Protein AF-A0AAU9KBV3-F1 (afdb_monomer)

Solvent-accessible surface area (backbone atoms only — not comparable to full-atom values): 70961 Å² total; per-residue (Å²): 137,86,83,90,86,90,84,92,89,87,84,87,82,86,81,90,85,90,85,89,85,94,86,91,86,86,87,87,88,89,86,87,90,86,88,88,88,89,84,90,83,80,91,86,85,89,79,92,77,89,80,86,87,75,90,77,84,90,80,83,82,83,77,76,85,76,92,72,87,79,80,95,71,93,77,84,72,73,65,72,62,58,61,50,55,54,49,54,51,43,53,49,56,48,51,54,37,56,50,49,38,58,76,70,64,57,56,66,64,54,50,51,53,49,46,64,36,36,69,75,34,63,65,72,58,25,42,53,52,50,53,48,48,39,54,23,51,76,71,74,63,27,46,65,57,49,20,51,48,29,42,51,54,32,53,53,48,56,50,50,53,55,55,50,51,57,50,47,74,70,43,53,76,71,57,34,64,62,47,50,58,57,47,45,54,52,56,50,50,45,34,56,29,47,50,47,21,51,55,28,42,48,58,33,43,50,60,44,48,51,39,37,50,75,58,70,49,59,77,94,66,68,74,85,74,77,58,56,49,100,86,39,49,40,62,48,52,45,40,58,73,52,59,63,49,57,79,38,81,59,40,71,39,35,46,61,54,97,56,72,48,58,60,55,58,48,29,47,64,70,93,65,72,79,88,72,64,86,87,56,81,89,48,62,58,47,97,90,46,90,36,42,54,42,83,71,58,69,80,52,52,60,55,47,53,54,52,51,51,53,30,51,57,48,44,53,49,51,51,50,51,50,51,52,50,52,51,50,58,50,49,64,67,75,66,65,66,85,80,78,81,79,76,86,86,88,80,94,85,65,64,72,68,54,52,55,56,49,51,53,51,49,48,49,42,60,69,56,48,47,56,51,50,52,50,50,49,53,45,52,52,50,52,47,53,50,47,52,53,50,49,51,53,49,48,52,50,50,52,51,52,48,50,52,49,49,56,47,50,56,59,45,63,76,48,46,66,63,52,50,55,51,52,52,52,54,50,50,53,53,48,53,51,47,52,54,51,51,50,56,47,50,56,50,52,52,53,50,50,52,52,54,51,48,54,50,49,61,59,59,73,73,74,82,87,84,84,91,79,77,82,87,79,72,74,80,78,78,62,92,86,74,94,73,87,88,72,102,78,60,62,69,69,49,52,63,57,49,51,56,53,48,49,60,51,46,56,51,50,52,50,54,48,51,56,47,52,52,51,51,51,53,52,49,53,54,48,50,53,47,51,53,51,49,51,50,52,51,51,51,55,48,51,56,49,49,49,53,51,47,50,54,49,49,50,55,49,47,53,48,50,50,52,50,49,48,49,51,47,52,51,52,51,50,52,51,52,48,50,56,47,52,58,56,51,78,74,43,94,84,47,70,84,66,45,56,63,53,52,51,51,51,54,52,49,52,54,50,49,50,54,47,53,52,50,52,52,47,51,52,50,52,50,52,50,51,53,51,49,54,58,59,67,33,66,70,55,44,50,51,52,52,52,52,50,52,48,51,53,49,48,50,51,51,50,55,45,50,52,50,54,50,50,50,58,56,65,71,70,64,97,72,90,74,84,83,78,85,79,85,91,83,88,80,95,78,81,83,85,78,81,82,78,82,80,74,81,72,66,76,82,66,76,75,64,75,79,84,72,53,68,57,59,74,83,67,62,82,62,74,74,79,68,41,78,37,57,37,81,52,42,55,93,50,40,47,59,54,39,53,60,54,60,72,56,39,41,64,84,57,58,67,36,45,62,54,45,65,56,45,54,56,54,46,44,54,19,28,54,36,25,30,26,40,28,24,46,96,86,20,39,46,30,41,42,31,34,21,37,53,45,80,43,95,89,48,42,30,35,34,36,68,40,77,54,38,49,51,71,93,53,38,64,66,51,48,53,53,51,52,54,48,46,67,72,74,45,91,51,56,34,44,34,36,60,35,36,46,88,53,78,85,61,95,66,77,76,56,67,71,61,54,50,56,44,41,76,71,59,35,44,81,45,81,47,70,40,83,88,81,57,33,56,31,43,36,34,41,33,64,70,86,78,68,78,84,76,70,95,73,70,75,86,59,35,33,37,39,42,36,37,25,37,36,28,39,39,71,64,91,48,76,71,34,83,58,87,66,70,60,39,56,39,36,21,52,63,51,36,49,49,48,21,56,46,72,74,47,52,86,50,96,68,79,71,80,80,77,86,71,88,48,67,59,54,44,52,52,49,52,52,53,48,51,58,48,73,45,92,78,75,65,89,64,56,46,75,52,73,42,66,46,39,61,65,53,46,52,53,40,45,77,72,74,46,92,78,81,81,70,50,95,33,46,32,27,27,13,36,37,68,47,72,36,41,58,42,29,32,36,78,44,78,47,74,58,92,97,44,40,33,34,25,43,37,35,67,43,82,39,40,36,37,70,48,100,70,36,43,34,39,39,38,54,34,53,45,86,56,38,32,40,36,38,39,46,28,69,65,58,51,54,39,49,73,68,69,58,59,98,82,66,65,41,38,46,58,56,48,49,52,58,58,70,55,65,84,62,82,63,45,74,93,47,64,39,32,45,59,22,30,50,48,74,52,72,53,68,47,45,58,51,19,26,45,74,45,77,37,81,93,52,95,60,50,38,14,31,62,42,35,41,39,41,40,37,40,40,34,44,80,72,83,86,68,76,20,49,52,40,68,86,83,59,73,93,35,49,57,72,65,58,32,34,43,33,33,29,49,48,67,82,88,44,94,80,65,76,75,47,64,50,34,37,34,58,46,48,69,92,31,49,41,66,46,78,80,65,87,85,113

Radius of gyration: 44.91 Å; Cα contacts (8 Å, |Δi|>4): 1217; chains: 1; bounding box: 132×114×128 Å

Organism: NCBI:txid1481888

Secondary structure (DSSP, 8-state):
---------------------------------------------------PPPP-------------PPP-------THHHHHHHHHHHHHHHHHHHHHHHHTT--HHHHHHHHHHHTTS-HHHHHHHHHHHHHHHHHT--HHHHHHHHHHHHHHHHHHHHHHHHHHHHS-HHHHHHHHHHHHHHHHHHHHHHHHHHHHHHHHHHHHHHHHHHTT--GGGPPP---EETTEEHHHHTTTTTTTGGGSGGGGTS---SS--TT--GGG-----GGG-SS-TT-SB-TT-SSB-----HHHHHHHHHHHHHHHHHHHHHHHHHHHHHHHHHHHHHS--GGGG-S-----SSHHHHHHHHHHHHHHIIIIIHHHHHHHHHHHHHHHHHHHHHHHHHHHHHHHHHHHHHHHHHHHHTTHHHHHHHHHHHHHHHHHHHHHHHHHHHHHHHHHHHHHHHHHHHHHTTS-SS-SSSSSSSSSTTSSS------TTSHHHHHHHHHHHHHHHHHHHHHHHHHHHHHHHHHHHHHHHHHHHHHHHHHHHHHHHHHHHHHHHHHHHHHHHHHHHHHHHHHHHHHHHHHHHHHHHTT-TTSHHHHHHHHHHHHHHHHHHHHHHHHHHHHHHHHHHHHHHHHHS-HHHHHHHHHHHHHHHHHHHHHHHHHHHHHHHHHTTS--SSSSS-S--------PPPPPP------GGGTT-SSS--BPPGGGTS--TT-EEEE--SBHHHHHHHHHHHTTSS-HHHHTTSPPHHHHHHHHHTSEEEEEEEEEETTEEEEEEEEEE-TT-TTS-EEEEEEEEESSGGGHHHHHHHHHHHHHHH---SEEEEEEE---TT--PPPPHHHHHHHHHTTPEEEEEEETTTTEEEEEEEEE--SS----SPPPPPSEEEEEEEEEEEESSPPPP-----SGGGTEE-HHHHHHHHHHHH---SS-PPPP---SHHHHHHHHHHHHHHHS----TTEEEEEES-HHHHHHHHHHTT-------SSEEEEEEEEEEE-BSSBEEEEEEETTEEEEEEEE-SS-EEEE-SS-EEEEEEBSSTTEEEEEEE-HHHHHHHHTT--TTS--HHHHHHHHHHT--SPPBS---EEEEPEEEEEEEE-GGGTT-EEE-TT-S-EEEEEEEEEEEEEEE-PPSP-TTB-BPPP-GGGB--S-EEEEEEE--TTSTTS--EEEEEEEE-GGGB-B----TT-

pLDDT: mean 71.14, std 23.35, range [27.02, 98.44]

Nearest PDB structures (foldseek):
  5vju-assembly1_A  TM=3.051E-01  e=2.017E-01  synthetic construct
  8d9o-assembly1_A  TM=2.935E-01  e=2.915E-01  synthetic construct
  8d9p-assembly1_A  TM=2.539E-01  e=2.362E-01  synthetic construct
  6z0c-assembly1_A  TM=2.478E-01  e=3.239E-01  Escherichia coli
  6z0c-assembly4_D  TM=3.070E-01  e=1.341E+00  Escherichia coli

Sequence (1211 aa):
MPEKIRKRIARSRTPNSLKIKKSPKKSPRPTTPGYESQRDGSRARRIYQVSPIKQQNSEILHIKRSKSRPSSGVLKFPKKHLETEENDLFNSIRNDLEAEWNFKNIPESLRSLYRECVFGLPTHKSITLMSRELNDLISNKATVQFAIKSVEEREKNIWHIKDLIYEFNKSSEEERMGALMNFSEILQNYRVLSLSAIESIIIWRDQLAYAQIVSNLNIRNVRRIPFIWNGENYIVRMKSDMDFLGKTELAKYFYFSDQSDPFLICPSDVKWDMSEKINELSSYFAKKTTKMLIPLPEILMNRVKLAEIIINEELIKENEVISHYVFRRWNTRSMANPEYFKIKMEDETNSKISEELTAELIQNFIGEILPQMITAESKMQQDALCFDEISINLLESICNEFSLKIAKKSYEKQIYPVISEQIFNDLLMKFDYKLAKISKNLIKEEIKDKKRNEAKRIKKMKTLDNDLAVKIANQIFWDCVKKSFNLAKLAENILLGELKKAEEKNDKINKEIAEIITKELISQFIEDQRIDKFAKEIKNEMISTENQIIDIISNDISERLIMEYLSNYCRNHLMNIFKVLLIKIHTNEFLENITSEMILSIAKNSLNEEARIFNENKMITEFIYEEIISNLANPHKLSLICVEILSVEKFYYMTSKMIFESFILEIISDEWLQEFADSEIENFAQLEAPKSPTYNTPSTDETVSQSYLSFANEEAFEYLANVEFKPVETPENLIQTAMNEYYKYLPSIIKENIPSAAALVEKSKAGINTSWYWIKKRKKIIGLLVFSIEPNSLFSKKVIILHISCIHFSSFNLILEHALNLIWNREDCDEIRLYFVNERPRQIKDMPKELKSLFFDFKFRWKTEIDEEIGTESYLGILRQSDRPKNSDERPQENAIINSVCSLSFEDDPIPYNSRKCREVLIFGNRICLIHALLSLFFRTQNPKKLSLIQIPLQNELSNLLGYMNTVEYEFKYLRNIVSKKPEDVLDYIKDQGYDSVLPENGLNSLSLLNLSFNWTSYNHFSHKVGSEYFDYFQFKNNLKIISTESAKIFIIPTSLPDIFTFIIKSENLAAQVKQGYWPDDLDLFTKVEDIFKEINALPSELAELWLPSFKKYCKWEIPWVEGYKITHQGMSEEKYVKRCHEQISVEISSAEFSDGILKSEIKEEFILFSDFVFGLVLTNLDSEEINPIPLFVTYVQEDDLIHSVNSQES

Foldseek 3Di:
DDDDDDDDDDDDDDDDDDDDDDDDDDDDDDDDDDDDDDDDDDDDDDDDDDDDDDDDDDDDDPPDPDDDDDDDDDDDDDPVVVVVVLVVLLVVLVVLLVVLCVVLVQDVLLVVLLCVLQVLADSVRSSVLSVVQSVCSVVVNHLSSQLVVLVVVLVVLLVVLVVLLVVLVVDDPVVVVVCVVVVLVSLQVNLVSLLSNLVSVVVNQVSSLVSNVNRVDDNVPSDRRFDADPRDRVLLVLQCSCCCCCVGPLVQAFQADPGRDSNRCRLADDPDPCVPPDPPPVDQDDPVDNHGHNHDDPVSVVSSVVSVVVNVVVVVVVVVVVVVVVVVVVVVVVPPDPPPPPDDDDDDDPVPVVVVVVVVVVCCCVPPVVVVVVVVVVVVVVVVVVVVVVVVVVVVVVVVVVVVVVVVVVVVVVVVVVVVVVVVVVVVVVVVVVVVVVVVVVVVVVVVVVVVVVVVVVVVVPPPDPDPDDPVPPPVVPPDDDDDDDDPPPVVVVVVVVVVVVVVVVVVVVVVVVVVVVVVVVVVVVVVVVVVVVVVVVVVVVVVVVVVVCVVVVVVVVVVVVVVVVVVVVVVVVVVVVVVVVVVVVVDPPCPVPVPVVVVVVVVVVVVVVVVVVVVVVVVVVVVVVVVVVCCPPVVVVVVVVVVVVVVVVVVVVVVVVVVVVVVVVVVPDPDPPPPPDDDDDDDPDDDDDDDDDDPPDDPVCPVPDDQAAADDPVQQPDPPPWDWAFDQAALVCQLVVVVVVLVLFDPLQSQWADRSVVLSVVQQQFEAWFKTQGDDPSHGFWIWIKGWFFQCQFWIEIETNDTGGSDPVRRLVSVVVNVVVCVVQDPTFKYKYKIWRPPLPDPDDRPPSVVVSVVVVVWDWDWDQPPVVRTTMIMTMDGDPDDDPDDPDGPDFQKKKKKKKKFFKDQDFFDAFPDDDLVLLFKDALLFVLVLVCVVFPQDPDLDQDPDDPAPVLNVSSVVNVVPSVDPDDPPQKDKDKDQDQVVVCVVCVVVPHHDDRHDRGIMMMMIGIDTWAFSGWHWDWDDDDHFTFIKTKRFAPWWWFDFPFWIKIWTHISPRQKIKMKIDGPVSVVCSVVSDDPVNHGPQVVVLVVLVRRPDDTDGGDMAIDTWFKDWDKDKDSRQFSSWDDHPPDPGIMTGHTMIMTIIIGRHDDPHDRNRYDYDDDPVRYPQAKMKIFMWGDPVVPPPDRTRTNIIGIDHNVGGDTDPPPVVD

Mean predicted aligned error: 21.19 Å

Structure (mmCIF, N/CA/C/O backbone):
data_AF-A0AAU9KBV3-F1
#
_entry.id   AF-A0AAU9KBV3-F1
#
loop_
_atom_site.group_PDB
_atom_site.id
_atom_site.type_symbol
_atom_site.label_atom_id
_atom_site.label_alt_id
_atom_site.label_comp_id
_atom_site.label_asym_id
_atom_site.label_entity_id
_atom_site.label_seq_id
_atom_site.pdbx_PDB_ins_code
_atom_site.Cartn_x
_atom_site.Cartn_y
_atom_site.Cartn_z
_atom_site.occupancy
_atom_site.B_iso_or_equiv
_atom_site.auth_seq_id
_atom_site.auth_comp_id
_atom_site.auth_asym_id
_atom_site.auth_atom_id
_atom_site.pdbx_PDB_model_num
ATOM 1 N N . MET A 1 1 ? 12.432 38.620 -59.674 1.00 28.11 1 MET A N 1
ATOM 2 C CA . MET A 1 1 ? 13.641 39.471 -59.550 1.00 28.11 1 MET A CA 1
ATOM 3 C C . MET A 1 1 ? 14.514 38.917 -58.418 1.00 28.11 1 MET A C 1
ATOM 5 O O . MET A 1 1 ? 13.951 38.223 -57.581 1.00 28.11 1 MET A O 1
ATOM 9 N N . PRO A 1 2 ? 15.856 39.028 -58.495 1.00 49.28 2 PRO A N 1
ATOM 10 C CA . PRO A 1 2 ? 16.650 37.833 -58.853 1.00 49.28 2 PRO A CA 1
ATOM 11 C C . PRO A 1 2 ? 17.893 37.602 -57.931 1.00 49.28 2 PRO A C 1
ATOM 13 O O . PRO A 1 2 ? 18.395 38.542 -57.336 1.00 49.28 2 PRO A O 1
ATOM 16 N N . GLU A 1 3 ? 18.298 36.362 -57.609 1.00 36.19 3 GLU A N 1
ATOM 17 C CA . GLU A 1 3 ? 19.290 35.479 -58.289 1.00 36.19 3 GLU A CA 1
ATOM 18 C C . GLU A 1 3 ? 20.775 35.526 -57.826 1.00 36.19 3 GLU A C 1
ATOM 20 O O . GLU A 1 3 ? 21.407 36.574 -57.873 1.00 36.19 3 GLU A O 1
ATOM 25 N N . LYS A 1 4 ? 21.367 34.314 -57.682 1.00 37.94 4 LYS A N 1
ATOM 26 C CA . LYS A 1 4 ? 22.808 33.947 -57.867 1.00 37.94 4 LYS A CA 1
ATOM 27 C C . LYS A 1 4 ? 23.802 34.577 -56.832 1.00 37.94 4 LYS A C 1
ATOM 29 O O . LYS A 1 4 ? 23.424 35.457 -56.086 1.00 37.94 4 LYS A O 1
ATOM 34 N N . ILE A 1 5 ? 25.068 34.159 -56.619 1.00 38.91 5 ILE A N 1
ATOM 35 C CA . ILE A 1 5 ? 26.090 33.441 -57.417 1.00 38.91 5 ILE A CA 1
ATOM 36 C C . ILE A 1 5 ? 26.955 32.465 -56.560 1.00 38.91 5 ILE A C 1
ATOM 38 O O . ILE A 1 5 ? 27.369 32.757 -55.448 1.00 38.91 5 ILE A O 1
ATOM 42 N N . ARG A 1 6 ? 27.304 31.337 -57.199 1.00 36.94 6 ARG A N 1
ATOM 43 C CA . ARG A 1 6 ? 28.313 30.279 -56.927 1.00 36.94 6 ARG A CA 1
ATOM 44 C C . ARG A 1 6 ? 29.780 30.712 -56.646 1.00 36.94 6 ARG A C 1
ATOM 46 O O . ARG A 1 6 ? 30.293 31.548 -57.384 1.00 36.94 6 ARG A O 1
ATOM 53 N N . LYS A 1 7 ? 30.530 29.909 -55.858 1.00 33.19 7 LYS A N 1
ATOM 54 C CA . LYS A 1 7 ? 31.785 29.145 -56.210 1.00 33.19 7 LYS A CA 1
ATOM 55 C C . LYS A 1 7 ? 32.448 28.593 -54.919 1.00 33.19 7 LYS A C 1
ATOM 57 O O . LYS A 1 7 ? 32.493 29.310 -53.938 1.00 33.19 7 LYS A O 1
ATOM 62 N N . ARG A 1 8 ? 32.835 27.313 -54.768 1.00 31.98 8 ARG A N 1
ATOM 63 C CA . ARG A 1 8 ? 33.855 26.471 -55.454 1.00 31.98 8 ARG A CA 1
ATOM 64 C C . ARG A 1 8 ? 35.317 26.842 -55.112 1.00 31.98 8 ARG A C 1
ATOM 66 O O . ARG A 1 8 ? 35.820 27.794 -55.689 1.00 31.98 8 ARG A O 1
ATOM 73 N N . ILE A 1 9 ? 36.007 26.000 -54.328 1.00 27.19 9 ILE A N 1
ATOM 74 C CA . ILE A 1 9 ? 37.452 25.672 -54.420 1.00 27.19 9 ILE A CA 1
ATOM 75 C C . ILE A 1 9 ? 37.649 24.232 -53.911 1.00 27.19 9 ILE A C 1
ATOM 77 O O . ILE A 1 9 ? 36.941 23.782 -53.017 1.00 27.19 9 ILE A O 1
ATOM 81 N N . ALA A 1 10 ? 38.604 23.511 -54.498 1.00 31.58 10 ALA A N 1
ATOM 82 C CA . ALA A 1 10 ? 39.089 22.215 -54.027 1.00 31.58 10 ALA A CA 1
ATOM 83 C C . ALA A 1 10 ? 40.596 22.093 -54.318 1.00 31.58 10 ALA A C 1
ATOM 85 O O . ALA A 1 10 ? 41.056 22.698 -55.289 1.00 31.58 10 ALA A O 1
ATOM 86 N N . ARG A 1 11 ? 41.282 21.213 -53.560 1.00 29.94 11 ARG A N 1
ATOM 87 C CA . ARG A 1 11 ? 42.584 20.528 -53.805 1.00 29.94 11 ARG A CA 1
ATOM 88 C C . ARG A 1 11 ? 43.771 20.867 -52.882 1.00 29.94 11 ARG A C 1
ATOM 90 O O . ARG A 1 11 ? 44.236 21.997 -52.843 1.00 29.94 11 ARG A O 1
ATOM 97 N N . SER A 1 12 ? 44.402 19.773 -52.422 1.00 27.31 12 SER A N 1
ATOM 98 C CA . SER A 1 12 ? 45.839 19.581 -52.096 1.00 27.31 12 SER A CA 1
ATOM 99 C C . SER A 1 12 ? 46.391 20.317 -50.859 1.00 27.31 12 SER A C 1
ATOM 101 O O . SER A 1 12 ? 46.149 21.499 -50.690 1.00 27.31 12 SER A O 1
ATOM 103 N N . ARG A 1 13 ? 47.190 19.694 -49.978 1.00 27.36 13 ARG A N 1
ATOM 104 C CA . ARG A 1 13 ? 48.426 18.930 -50.260 1.00 27.36 13 ARG A CA 1
ATOM 105 C C . ARG A 1 13 ? 48.808 17.943 -49.137 1.00 27.36 13 ARG A C 1
ATOM 107 O O . ARG A 1 13 ? 48.748 18.294 -47.968 1.00 27.36 13 ARG A O 1
ATOM 114 N N . THR A 1 14 ? 49.359 16.789 -49.518 1.00 35.53 14 THR A N 1
ATOM 115 C CA . THR A 1 14 ? 50.392 16.046 -48.757 1.00 35.53 14 THR A CA 1
ATOM 116 C C . THR A 1 14 ? 51.788 16.598 -49.093 1.00 35.53 14 THR A C 1
ATOM 118 O O . THR A 1 14 ? 51.972 17.086 -50.213 1.00 35.53 14 THR A O 1
ATOM 121 N N . PRO A 1 15 ? 52.779 16.514 -48.186 1.00 43.22 15 PRO A N 1
ATOM 122 C CA . PRO A 1 15 ? 53.865 15.514 -48.320 1.00 43.22 15 PRO A CA 1
ATOM 123 C C . PRO A 1 15 ? 54.156 14.777 -46.985 1.00 43.22 15 PRO A C 1
ATOM 125 O O . PRO A 1 15 ? 53.905 15.318 -45.919 1.00 43.22 15 PRO A O 1
ATOM 128 N N . ASN A 1 16 ? 54.511 13.484 -46.971 1.00 29.61 16 ASN A N 1
ATOM 129 C CA . ASN A 1 16 ? 55.873 12.911 -47.101 1.00 29.61 16 ASN A CA 1
ATOM 130 C C . ASN A 1 16 ? 56.941 13.510 -46.154 1.00 29.61 16 ASN A C 1
ATOM 132 O O . ASN A 1 16 ? 57.024 14.722 -46.035 1.00 29.61 16 ASN A O 1
ATOM 136 N N . SER A 1 17 ? 57.917 12.780 -45.594 1.00 30.98 17 SER A N 1
ATOM 137 C CA . SER A 1 17 ? 58.151 11.338 -45.330 1.00 30.98 17 SER A CA 1
ATOM 138 C C . SER A 1 17 ? 59.602 11.198 -44.835 1.00 30.98 17 SER A C 1
ATOM 140 O O . SER A 1 17 ? 60.466 11.829 -45.442 1.00 30.98 17 SER A O 1
ATOM 142 N N . LEU A 1 18 ? 59.937 10.300 -43.899 1.00 27.02 18 LEU A N 1
ATOM 143 C CA . LEU A 1 18 ? 61.318 9.792 -43.774 1.00 27.02 18 LEU A CA 1
ATOM 144 C C . LEU A 1 18 ? 61.342 8.337 -43.262 1.00 27.02 18 LEU A C 1
ATOM 146 O O . LEU A 1 18 ? 60.613 7.973 -42.347 1.00 27.02 18 LEU A O 1
ATOM 150 N N . LYS A 1 19 ? 62.125 7.487 -43.940 1.00 33.88 19 LYS A N 1
ATOM 151 C CA . LYS A 1 19 ? 62.151 6.011 -43.822 1.00 33.88 19 LYS A CA 1
ATOM 152 C C . LYS A 1 19 ? 63.397 5.489 -43.063 1.00 33.88 19 LYS A C 1
ATOM 154 O O . LYS A 1 19 ? 64.336 6.251 -42.857 1.00 33.88 19 LYS A O 1
ATOM 159 N N . ILE A 1 20 ? 63.457 4.137 -42.946 1.00 33.00 20 ILE A N 1
ATOM 160 C CA . ILE A 1 20 ? 64.634 3.225 -42.772 1.00 33.00 20 ILE A CA 1
ATOM 161 C C . ILE A 1 20 ? 64.933 2.831 -41.288 1.00 33.00 20 ILE A C 1
ATOM 163 O O . ILE A 1 20 ? 64.816 3.691 -40.433 1.00 33.00 20 ILE A O 1
ATOM 167 N N . LYS A 1 21 ? 65.278 1.580 -40.867 1.00 29.56 21 LYS A N 1
ATOM 168 C CA . LYS A 1 21 ? 65.940 0.387 -41.500 1.00 29.56 21 LYS A CA 1
ATOM 169 C C . LYS A 1 21 ? 65.466 -0.994 -40.923 1.00 29.56 21 LYS A C 1
ATOM 171 O O . LYS A 1 21 ? 65.571 -1.200 -39.727 1.00 29.56 21 LYS A O 1
ATOM 176 N N . LYS A 1 22 ? 65.184 -1.976 -41.806 1.00 30.23 22 LYS A N 1
ATOM 177 C CA . LYS A 1 22 ? 65.437 -3.456 -41.704 1.00 30.23 22 LYS A CA 1
ATOM 178 C C . LYS A 1 22 ? 64.668 -4.405 -40.730 1.00 30.23 22 LYS A C 1
ATOM 180 O O . LYS A 1 22 ? 64.190 -4.044 -39.671 1.00 30.23 22 LYS A O 1
ATOM 185 N N . SER A 1 23 ? 64.598 -5.665 -41.187 1.00 32.38 23 SER A N 1
ATOM 186 C CA . SER A 1 23 ? 63.828 -6.871 -40.779 1.00 32.38 23 SER A CA 1
ATOM 187 C C . SER A 1 23 ? 64.790 -8.097 -40.643 1.00 32.38 23 SER A C 1
ATOM 189 O O . SER A 1 23 ? 65.995 -7.832 -40.614 1.00 32.38 23 SER A O 1
ATOM 191 N N . PRO A 1 24 ? 64.424 -9.415 -40.722 1.00 54.03 24 PRO A N 1
ATOM 192 C CA . PRO A 1 24 ? 63.200 -10.211 -40.418 1.00 54.03 24 PRO A CA 1
ATOM 193 C C . PRO A 1 24 ? 63.472 -11.553 -39.636 1.00 54.03 24 PRO A C 1
ATOM 195 O O . PRO A 1 24 ? 64.626 -11.924 -39.433 1.00 54.03 24 PRO A O 1
ATOM 198 N N . LYS A 1 25 ? 62.427 -12.362 -39.332 1.00 32.44 25 LYS A N 1
ATOM 199 C CA . LYS A 1 25 ? 62.370 -13.869 -39.367 1.00 32.44 25 LYS A CA 1
ATOM 200 C C . LYS A 1 25 ? 60.938 -14.342 -39.001 1.00 32.44 25 LYS A C 1
ATOM 202 O O . LYS A 1 25 ? 60.453 -13.977 -37.944 1.00 32.44 25 LYS A O 1
ATOM 207 N N . LYS A 1 26 ? 60.131 -14.892 -39.924 1.00 31.77 26 LYS A N 1
ATOM 208 C CA . LYS A 1 26 ? 60.040 -16.280 -40.466 1.00 31.77 26 LYS A CA 1
ATOM 209 C C . LYS A 1 26 ? 59.157 -17.255 -39.646 1.00 31.77 26 LYS A C 1
ATOM 211 O O . LYS A 1 26 ? 59.560 -17.705 -38.584 1.00 31.77 26 LYS A O 1
ATOM 216 N N . SER A 1 27 ? 58.016 -17.641 -40.231 1.00 36.81 27 SER A N 1
ATOM 217 C CA . SER A 1 27 ? 57.251 -18.887 -39.988 1.00 36.81 27 SER A CA 1
ATOM 218 C C . SER A 1 27 ? 57.762 -20.021 -40.925 1.00 36.81 27 SER A C 1
ATOM 220 O O . SER A 1 27 ? 58.651 -19.714 -41.735 1.00 36.81 27 SER A O 1
ATOM 222 N N . PRO A 1 28 ? 57.324 -21.310 -40.829 1.00 45.06 28 PRO A N 1
ATOM 223 C CA . PRO A 1 28 ? 55.983 -21.764 -41.277 1.00 45.06 28 PRO A CA 1
ATOM 224 C C . PRO A 1 28 ? 55.345 -22.970 -40.507 1.00 45.06 28 PRO A C 1
ATOM 226 O O . PRO A 1 28 ? 55.910 -23.493 -39.552 1.00 45.06 28 PRO A O 1
ATOM 229 N N . ARG A 1 29 ? 54.142 -23.398 -40.947 1.00 32.41 29 ARG A N 1
ATOM 230 C CA . ARG A 1 29 ? 53.401 -24.650 -40.598 1.00 32.41 29 ARG A CA 1
ATOM 231 C C . ARG A 1 29 ? 53.859 -25.855 -41.499 1.00 32.41 29 ARG A C 1
ATOM 233 O O . ARG A 1 29 ? 54.814 -25.659 -42.245 1.00 32.41 29 ARG A O 1
ATOM 240 N N . PRO A 1 30 ? 53.099 -26.974 -41.654 1.00 59.06 30 PRO A N 1
ATOM 241 C CA . PRO A 1 30 ? 52.839 -28.118 -40.741 1.00 59.06 30 PRO A CA 1
ATOM 242 C C . PRO A 1 30 ? 53.123 -29.506 -41.405 1.00 59.06 30 PRO A C 1
ATOM 244 O O . PRO A 1 30 ? 53.360 -29.536 -42.604 1.00 59.06 30 PRO A O 1
ATOM 247 N N . THR A 1 31 ? 52.961 -30.649 -40.700 1.00 29.23 31 THR A N 1
ATOM 248 C CA . THR A 1 31 ? 52.584 -31.969 -41.309 1.00 29.23 31 THR A CA 1
ATOM 249 C C . THR A 1 31 ? 52.241 -33.070 -40.279 1.00 29.23 31 THR A C 1
ATOM 251 O O . THR A 1 31 ? 52.966 -33.244 -39.305 1.00 29.23 31 THR A O 1
ATOM 254 N N . THR A 1 32 ? 51.188 -33.856 -40.545 1.00 34.88 32 THR A N 1
ATOM 255 C CA . THR A 1 32 ? 50.928 -35.252 -40.077 1.00 34.88 32 THR A CA 1
ATOM 256 C C . THR A 1 32 ? 51.694 -36.258 -40.977 1.00 34.88 32 THR A C 1
ATOM 258 O O . THR A 1 32 ? 52.084 -35.808 -42.059 1.00 34.88 32 THR A O 1
ATOM 261 N N . PRO A 1 33 ? 51.932 -37.566 -40.643 1.00 44.78 33 PRO A N 1
ATOM 262 C CA . PRO A 1 33 ? 50.904 -38.585 -40.275 1.00 44.78 33 PRO A CA 1
ATOM 263 C C . PRO A 1 33 ? 51.354 -39.783 -39.363 1.00 44.78 33 PRO A C 1
ATOM 265 O O . PRO A 1 33 ? 52.517 -39.874 -38.992 1.00 44.78 33 PRO A O 1
ATOM 268 N N . GLY A 1 34 ? 50.463 -40.768 -39.097 1.00 29.50 34 GLY A N 1
ATOM 269 C CA . GLY A 1 34 ? 50.859 -42.206 -39.051 1.00 29.50 34 GLY A CA 1
ATOM 270 C C . GLY A 1 34 ? 50.562 -43.103 -37.815 1.00 29.50 34 GLY A C 1
ATOM 271 O O . GLY A 1 34 ? 51.353 -43.136 -36.888 1.00 29.50 34 GLY A O 1
ATOM 272 N N . TYR A 1 35 ? 49.489 -43.909 -37.904 1.00 31.27 35 TYR A N 1
ATOM 273 C CA . TYR A 1 35 ? 49.330 -45.352 -37.553 1.00 31.27 35 TYR A CA 1
ATOM 274 C C . TYR A 1 35 ? 49.760 -46.025 -36.203 1.00 31.27 35 TYR A C 1
ATOM 276 O O . TYR A 1 35 ? 50.927 -46.123 -35.854 1.00 31.27 35 TYR A O 1
ATOM 284 N N . GLU A 1 36 ? 48.750 -46.656 -35.573 1.00 29.92 36 GLU A N 1
ATOM 285 C CA . GLU A 1 36 ? 48.650 -48.034 -35.006 1.00 29.92 36 GLU A CA 1
ATOM 286 C C . GLU A 1 36 ? 49.630 -48.674 -33.971 1.00 29.92 36 GLU A C 1
ATOM 288 O O . GLU A 1 36 ? 50.605 -49.335 -34.310 1.00 29.92 36 GLU A O 1
ATOM 293 N N . SER A 1 37 ? 49.094 -48.815 -32.743 1.00 31.08 37 SER A N 1
ATOM 294 C CA . SER A 1 37 ? 48.774 -50.107 -32.071 1.00 31.08 37 SER A CA 1
ATOM 295 C C . SER A 1 37 ? 49.704 -50.789 -31.027 1.00 31.08 37 SER A C 1
ATOM 297 O O . SER A 1 37 ? 50.911 -50.911 -31.174 1.00 31.08 37 SER A O 1
ATOM 299 N N . GLN A 1 38 ? 49.008 -51.364 -30.026 1.00 30.88 38 GLN A N 1
ATOM 300 C CA . GLN A 1 38 ? 49.305 -52.521 -29.150 1.00 30.88 38 GLN A CA 1
ATOM 301 C C . GLN A 1 38 ? 50.255 -52.461 -27.916 1.00 30.88 38 GLN A C 1
ATOM 303 O O . GLN A 1 38 ? 51.470 -52.373 -28.025 1.00 30.88 38 GLN A O 1
ATOM 308 N N . ARG A 1 39 ? 49.610 -52.801 -26.775 1.00 29.95 39 ARG A N 1
ATOM 309 C CA . ARG A 1 39 ? 50.023 -53.622 -25.602 1.00 29.95 39 ARG A CA 1
ATOM 310 C C . ARG A 1 39 ? 50.756 -53.023 -24.383 1.00 29.95 39 ARG A C 1
ATOM 312 O O . ARG A 1 39 ? 51.867 -52.527 -24.469 1.00 29.95 39 ARG A O 1
ATOM 319 N N . ASP A 1 40 ? 50.093 -53.270 -23.241 1.00 30.31 40 ASP A N 1
ATOM 320 C CA . ASP A 1 40 ? 50.568 -53.714 -21.914 1.00 30.31 40 ASP A CA 1
ATOM 321 C C . ASP A 1 40 ? 51.646 -52.930 -21.140 1.00 30.31 40 ASP A C 1
ATOM 323 O O . ASP A 1 40 ? 52.762 -52.736 -21.606 1.00 30.31 40 ASP A O 1
ATOM 327 N N . GLY A 1 41 ? 51.364 -52.601 -19.862 1.00 28.36 41 GLY A N 1
ATOM 328 C CA . GLY A 1 41 ? 52.422 -52.125 -18.949 1.00 28.36 41 GLY A CA 1
ATOM 329 C C . GLY A 1 41 ? 52.054 -51.338 -17.678 1.00 28.36 41 GLY A C 1
ATOM 330 O O . GLY A 1 41 ? 52.656 -50.305 -17.431 1.00 28.36 41 GLY A O 1
ATOM 331 N N . SER A 1 42 ? 51.121 -51.818 -16.848 1.00 30.89 42 SER A N 1
ATOM 332 C CA . SER A 1 42 ? 51.109 -51.671 -15.368 1.00 30.89 42 SER A CA 1
ATOM 333 C C . SER A 1 42 ? 51.596 -50.377 -14.650 1.00 30.89 42 SER A C 1
ATOM 335 O O . SER A 1 42 ? 52.792 -50.172 -14.500 1.00 30.89 42 SER A O 1
ATOM 337 N N . ARG A 1 43 ? 50.663 -49.703 -13.936 1.00 33.53 43 ARG A N 1
ATOM 338 C CA . ARG A 1 43 ? 50.834 -48.965 -12.639 1.00 33.53 43 ARG A CA 1
ATOM 339 C C . ARG A 1 43 ? 51.931 -47.861 -12.571 1.00 33.53 43 ARG A C 1
ATOM 341 O O . ARG A 1 43 ? 53.114 -48.151 -12.578 1.00 33.53 43 ARG A O 1
ATOM 348 N N . ALA A 1 44 ? 51.646 -46.592 -12.247 1.00 32.28 44 ALA A N 1
ATOM 349 C CA . ALA A 1 44 ? 50.871 -46.131 -11.085 1.00 32.28 44 ALA A CA 1
ATOM 350 C C . ALA A 1 44 ? 50.716 -44.585 -11.024 1.00 32.28 44 ALA A C 1
ATOM 352 O O . ALA A 1 44 ? 51.476 -43.858 -11.652 1.00 32.28 44 ALA A O 1
ATOM 353 N N . ARG A 1 45 ? 49.872 -44.139 -10.073 1.00 30.81 45 ARG A N 1
ATOM 354 C CA . ARG A 1 45 ? 49.685 -42.784 -9.487 1.00 30.81 45 ARG A CA 1
ATOM 355 C C . ARG A 1 45 ? 48.492 -41.954 -9.994 1.00 30.81 45 ARG A C 1
ATOM 357 O O . ARG A 1 45 ? 48.155 -41.909 -11.165 1.00 30.81 45 ARG A O 1
ATOM 364 N N . ARG A 1 46 ? 47.848 -41.354 -8.988 1.00 33.91 46 ARG A N 1
ATOM 365 C CA . ARG A 1 46 ? 46.540 -40.687 -8.940 1.00 33.91 46 ARG A CA 1
ATOM 366 C C . ARG A 1 46 ? 46.498 -39.390 -9.753 1.00 33.91 46 ARG A C 1
ATOM 368 O O . ARG A 1 46 ? 47.411 -38.584 -9.613 1.00 33.91 46 ARG A O 1
ATOM 375 N N . ILE A 1 47 ? 45.366 -39.126 -10.408 1.00 29.17 47 ILE A N 1
ATOM 376 C CA . ILE A 1 47 ? 44.844 -37.775 -10.671 1.00 29.17 47 ILE A CA 1
ATOM 377 C C . ILE A 1 47 ? 43.332 -37.798 -10.388 1.00 29.17 47 ILE A C 1
ATOM 379 O O . ILE A 1 47 ? 42.653 -38.753 -10.760 1.00 29.17 47 ILE A O 1
ATOM 383 N N . TYR A 1 48 ? 42.820 -36.766 -9.711 1.00 30.25 48 TYR A N 1
ATOM 384 C CA . TYR A 1 48 ? 41.384 -36.481 -9.624 1.00 30.25 48 TYR A CA 1
ATOM 385 C C . TYR A 1 48 ? 40.905 -35.916 -10.967 1.00 30.25 48 TYR A C 1
ATOM 387 O O . TYR A 1 48 ? 41.444 -34.908 -11.419 1.00 30.25 48 TYR A O 1
ATOM 395 N N . GLN A 1 49 ? 39.856 -36.487 -11.559 1.00 28.94 49 GLN A N 1
ATOM 396 C CA . GLN A 1 49 ? 39.057 -35.781 -12.560 1.00 28.94 49 GLN A CA 1
ATOM 397 C C . GLN A 1 49 ? 37.569 -35.920 -12.256 1.00 28.94 49 GLN A C 1
ATOM 399 O O . GLN A 1 49 ? 37.045 -37.016 -12.069 1.00 28.94 49 GLN A O 1
ATOM 404 N N . VAL A 1 50 ? 36.914 -34.763 -12.215 1.00 34.84 50 VAL A N 1
ATOM 405 C CA . VAL A 1 50 ? 35.461 -34.609 -12.189 1.00 34.84 50 VAL A CA 1
ATOM 406 C C . VAL A 1 50 ? 34.897 -35.086 -13.529 1.00 34.84 50 VAL A C 1
ATOM 408 O O . VAL A 1 50 ? 35.493 -34.853 -14.581 1.00 34.84 50 VAL A O 1
ATOM 411 N N . SER A 1 51 ? 33.744 -35.749 -13.513 1.00 28.88 51 SER A N 1
ATOM 412 C CA . SER A 1 51 ? 32.971 -36.057 -14.720 1.00 28.88 51 SER A CA 1
ATOM 413 C C . SER A 1 51 ? 31.472 -36.118 -14.403 1.00 28.88 51 SER A C 1
ATOM 415 O O . SER A 1 51 ? 31.108 -36.347 -13.249 1.00 28.88 51 SER A O 1
ATOM 417 N N . PRO A 1 52 ? 30.602 -35.827 -15.388 1.00 37.00 52 PRO A N 1
ATOM 418 C CA . PRO A 1 52 ? 29.268 -35.296 -15.121 1.00 37.00 52 PRO A CA 1
ATOM 419 C C . PRO A 1 52 ? 28.200 -36.384 -14.986 1.00 37.00 52 PRO A C 1
ATOM 421 O O . PRO A 1 52 ? 28.237 -37.405 -15.676 1.00 37.00 52 PRO A O 1
ATOM 424 N N . ILE A 1 53 ? 27.194 -36.125 -14.150 1.00 31.77 53 ILE A N 1
ATOM 425 C CA . ILE A 1 53 ? 26.029 -37.002 -14.007 1.00 31.77 53 ILE A CA 1
ATOM 426 C C . ILE A 1 53 ? 25.009 -36.676 -15.102 1.00 31.77 53 ILE A C 1
ATOM 428 O O . ILE A 1 53 ? 24.530 -35.550 -15.223 1.00 31.77 53 ILE A O 1
ATOM 432 N N . LYS A 1 54 ? 24.682 -37.691 -15.907 1.00 31.14 54 LYS A N 1
ATOM 433 C CA . LYS A 1 54 ? 23.574 -37.662 -16.866 1.00 31.14 54 LYS A CA 1
ATOM 434 C C . LYS A 1 54 ? 22.244 -37.885 -16.151 1.00 31.14 54 LYS A C 1
ATOM 436 O O . LYS A 1 54 ? 22.166 -38.666 -15.208 1.00 31.14 54 LYS A O 1
ATOM 441 N N . GLN A 1 55 ? 21.191 -37.280 -16.690 1.00 36.62 55 GLN A N 1
ATOM 442 C CA . GLN A 1 55 ? 19.810 -37.650 -16.390 1.00 36.62 55 GLN A CA 1
ATOM 443 C C . GLN A 1 55 ? 19.549 -39.112 -16.784 1.00 36.62 55 GLN A C 1
ATOM 445 O O . GLN A 1 55 ? 19.850 -39.506 -17.913 1.00 36.62 55 GLN A O 1
ATOM 450 N N . GLN A 1 56 ? 18.915 -39.880 -15.896 1.00 30.30 56 GLN A N 1
ATOM 451 C CA . GLN A 1 56 ? 18.077 -41.009 -16.292 1.00 30.30 56 GLN A CA 1
ATOM 452 C C . GLN A 1 56 ? 16.980 -41.273 -15.251 1.00 30.30 56 GLN A C 1
ATOM 454 O O . GLN A 1 56 ? 17.261 -41.650 -14.123 1.00 30.30 56 GLN A O 1
ATOM 459 N N . ASN A 1 57 ? 15.747 -41.078 -15.719 1.00 29.78 57 ASN A N 1
ATOM 460 C CA . ASN A 1 57 ? 14.487 -41.729 -15.360 1.00 29.78 57 ASN A CA 1
ATOM 461 C C . ASN A 1 57 ? 13.975 -41.747 -13.908 1.00 29.78 57 ASN A C 1
ATOM 463 O O . ASN A 1 57 ? 14.592 -42.217 -12.960 1.00 29.78 57 ASN A O 1
ATOM 467 N N . SER A 1 58 ? 12.718 -41.327 -13.821 1.00 33.97 58 SER A N 1
ATOM 468 C CA . SER A 1 58 ? 11.785 -41.482 -12.717 1.00 33.97 58 SER A CA 1
ATOM 469 C C . SER A 1 58 ? 11.415 -42.945 -12.435 1.00 33.97 58 SER A C 1
ATOM 471 O O . SER A 1 58 ? 10.894 -43.642 -13.303 1.00 33.97 58 SER A O 1
ATOM 473 N N . GLU A 1 59 ? 11.525 -43.355 -11.170 1.00 30.22 59 GLU A N 1
ATOM 474 C CA . GLU A 1 59 ? 10.640 -44.368 -10.584 1.00 30.22 59 GLU A CA 1
ATOM 475 C C . GLU A 1 59 ? 9.778 -43.697 -9.509 1.00 30.22 59 GLU A C 1
ATOM 477 O O . GLU A 1 59 ? 10.261 -43.253 -8.467 1.00 30.22 59 GLU A O 1
ATOM 482 N N . ILE A 1 60 ? 8.478 -43.577 -9.789 1.00 32.75 60 ILE A N 1
ATOM 483 C CA . ILE A 1 60 ? 7.506 -42.957 -8.885 1.00 32.75 60 ILE A CA 1
ATOM 484 C C . ILE A 1 60 ? 7.043 -44.006 -7.872 1.00 32.75 60 ILE A C 1
ATOM 486 O O . ILE A 1 60 ? 6.242 -44.890 -8.184 1.00 32.75 60 ILE A O 1
ATOM 490 N N . LEU A 1 61 ? 7.505 -43.882 -6.627 1.00 32.38 61 LEU A N 1
ATOM 491 C CA . LEU A 1 61 ? 6.974 -44.653 -5.505 1.00 32.38 61 LEU A CA 1
ATOM 492 C C . LEU A 1 61 ? 5.560 -44.163 -5.148 1.00 32.38 61 LEU A C 1
ATOM 494 O O . LEU A 1 61 ? 5.375 -43.195 -4.411 1.00 32.38 61 LEU A O 1
ATOM 498 N N . HIS A 1 62 ? 4.546 -44.867 -5.656 1.00 32.06 62 HIS A N 1
ATOM 499 C CA . HIS A 1 62 ? 3.142 -44.682 -5.281 1.00 32.06 62 HIS A CA 1
ATOM 500 C C . HIS A 1 62 ? 2.901 -45.003 -3.792 1.00 32.06 62 HIS A C 1
ATOM 502 O O . HIS A 1 62 ? 2.485 -46.106 -3.430 1.00 32.06 62 HIS A O 1
ATOM 508 N N . ILE A 1 63 ? 3.066 -44.012 -2.913 1.00 32.62 63 ILE A N 1
ATOM 509 C CA . ILE A 1 63 ? 2.565 -44.094 -1.535 1.00 32.62 63 ILE A CA 1
ATOM 510 C C . ILE A 1 63 ? 1.057 -43.815 -1.549 1.00 32.62 63 ILE A C 1
ATOM 512 O O . ILE A 1 63 ? 0.601 -42.671 -1.502 1.00 32.62 63 ILE A O 1
ATOM 516 N N . LYS A 1 64 ? 0.257 -44.886 -1.596 1.00 28.80 64 LYS A N 1
ATOM 517 C CA . LYS A 1 64 ? -1.188 -44.810 -1.339 1.00 28.80 64 LYS A CA 1
ATOM 518 C C . LYS A 1 64 ? -1.420 -44.318 0.094 1.00 28.80 64 LYS A C 1
ATOM 520 O O . LYS A 1 64 ? -1.126 -45.035 1.046 1.00 28.80 64 LYS A O 1
ATOM 525 N N . ARG A 1 65 ? -2.001 -43.123 0.257 1.00 32.28 65 ARG A N 1
ATOM 526 C CA . ARG A 1 65 ? -2.483 -42.617 1.556 1.00 32.28 65 ARG A CA 1
ATOM 527 C C . ARG A 1 65 ? -3.692 -43.434 2.036 1.00 32.28 65 ARG A C 1
ATOM 529 O O . ARG A 1 65 ? -4.839 -43.061 1.800 1.00 32.28 65 ARG A O 1
ATOM 536 N N . SER A 1 66 ? -3.448 -44.545 2.728 1.00 28.69 66 SER A N 1
ATOM 537 C CA . SER A 1 66 ? -4.485 -45.278 3.460 1.00 28.69 66 SER A CA 1
ATOM 538 C C . SER A 1 66 ? -4.912 -44.500 4.710 1.00 28.69 66 SER A C 1
ATOM 540 O O . SER A 1 66 ? -4.099 -44.243 5.599 1.00 28.69 66 SER A O 1
ATOM 542 N N . LYS A 1 67 ? -6.198 -44.139 4.798 1.00 41.53 67 LYS A N 1
ATOM 543 C CA . LYS A 1 67 ? -6.788 -43.506 5.987 1.00 41.53 67 LYS A CA 1
ATOM 544 C C . LYS A 1 67 ? -6.889 -44.512 7.144 1.00 41.53 67 LYS A C 1
ATOM 546 O O . LYS A 1 67 ? -7.810 -45.321 7.166 1.00 41.53 67 LYS A O 1
ATOM 551 N N . SER A 1 68 ? -6.016 -44.398 8.143 1.00 33.75 68 SER A N 1
ATOM 552 C CA . SER A 1 68 ? -6.250 -44.942 9.491 1.00 33.75 68 SER A CA 1
ATOM 553 C C . SER A 1 68 ? -5.376 -44.216 10.518 1.00 33.75 68 SER A C 1
ATOM 555 O O . SER A 1 68 ? -4.154 -44.344 10.481 1.00 33.75 68 SER A O 1
ATOM 557 N N . ARG A 1 69 ? -5.988 -43.457 11.437 1.00 37.09 69 ARG A N 1
ATOM 558 C CA . ARG A 1 69 ? -5.291 -42.870 12.597 1.00 37.09 69 ARG A CA 1
ATOM 559 C C . ARG A 1 69 ? -5.079 -43.954 13.666 1.00 37.09 69 ARG A C 1
ATOM 561 O O . ARG A 1 69 ? -6.084 -44.479 14.144 1.00 37.09 69 ARG A O 1
ATOM 568 N N . PRO A 1 70 ? -3.847 -44.257 14.107 1.00 37.34 70 PRO A N 1
ATOM 569 C CA . PRO A 1 70 ? -3.631 -44.880 15.404 1.00 37.34 70 PRO A CA 1
ATOM 570 C C . PRO A 1 70 ? -3.719 -43.822 16.516 1.00 37.34 70 PRO A C 1
ATOM 572 O O . PRO A 1 70 ? -3.371 -42.655 16.326 1.00 37.34 70 PRO A O 1
ATOM 575 N N . SER A 1 71 ? -4.208 -44.238 17.680 1.00 38.34 71 SER A N 1
ATOM 576 C CA . SER A 1 71 ? -4.363 -43.407 18.876 1.00 38.34 71 SER A CA 1
ATOM 577 C C . SER A 1 71 ? -3.028 -42.918 19.450 1.00 38.34 71 SER A C 1
ATOM 579 O O . SER A 1 71 ? -1.999 -43.582 19.341 1.00 38.34 71 SER A O 1
ATOM 581 N N . SER A 1 72 ? -3.077 -41.773 20.129 1.00 41.03 72 SER A N 1
ATOM 582 C CA . SER A 1 72 ? -1.950 -41.092 20.770 1.00 41.03 72 SER A CA 1
ATOM 583 C C . SER A 1 72 ? -1.127 -41.976 21.720 1.00 41.03 72 SER A C 1
ATOM 585 O O . SER A 1 72 ? -1.579 -42.313 22.814 1.00 41.03 72 SER A O 1
ATOM 587 N N . GLY A 1 73 ? 0.126 -42.243 21.346 1.00 35.41 73 GLY A N 1
ATOM 588 C CA . GLY A 1 73 ? 1.189 -42.695 22.245 1.00 35.41 73 GLY A CA 1
ATOM 589 C C . GLY A 1 73 ? 2.401 -41.777 22.097 1.00 35.41 73 GLY A C 1
ATOM 590 O O . GLY A 1 73 ? 3.014 -41.735 21.032 1.00 35.41 73 GLY A O 1
ATOM 591 N N . VAL A 1 74 ? 2.740 -41.012 23.141 1.00 42.91 74 VAL A N 1
ATOM 592 C CA . VAL A 1 74 ? 3.847 -40.039 23.099 1.00 42.91 74 VAL A CA 1
ATOM 593 C C . VAL A 1 74 ? 5.194 -40.765 23.175 1.00 42.91 74 VAL A C 1
ATOM 595 O O . VAL A 1 74 ? 5.751 -40.978 24.252 1.00 42.91 74 VAL A O 1
ATOM 598 N N . LEU A 1 75 ? 5.735 -41.131 22.013 1.00 37.78 75 LEU A N 1
ATOM 599 C CA . LEU A 1 75 ? 7.117 -41.584 21.875 1.00 37.78 75 LEU A CA 1
ATOM 600 C C . LEU A 1 75 ? 8.068 -40.387 22.011 1.00 37.78 75 LEU A C 1
ATOM 602 O O . LEU A 1 75 ? 8.155 -39.530 21.133 1.00 37.78 75 LEU A O 1
ATOM 606 N N . LYS A 1 76 ? 8.802 -40.334 23.127 1.00 39.94 76 LYS A N 1
ATOM 607 C CA . LYS A 1 76 ? 9.903 -39.382 23.325 1.00 39.94 76 LYS A CA 1
ATOM 608 C C . LYS A 1 76 ? 11.077 -39.767 22.419 1.00 39.94 76 LYS A C 1
ATOM 610 O O . LYS A 1 76 ? 11.878 -40.623 22.787 1.00 39.94 76 LYS A O 1
ATOM 615 N N . PHE A 1 77 ? 11.193 -39.124 21.260 1.00 39.69 77 PHE A N 1
ATOM 616 C CA . PHE A 1 77 ? 12.388 -39.236 20.421 1.00 39.69 77 PHE A CA 1
ATOM 617 C C . PHE A 1 77 ? 13.637 -38.703 21.158 1.00 39.69 77 PHE A C 1
ATOM 619 O O . PHE A 1 77 ? 13.539 -37.729 21.917 1.00 39.69 77 PHE A O 1
ATOM 626 N N . PRO A 1 78 ? 14.819 -39.317 20.964 1.00 45.19 78 PRO A N 1
ATOM 627 C CA . PRO A 1 78 ? 16.048 -38.902 21.632 1.00 45.19 78 PRO A CA 1
ATOM 628 C C . PRO A 1 78 ? 16.592 -37.595 21.033 1.00 45.19 78 PRO A C 1
ATOM 630 O O . PRO A 1 78 ? 17.316 -37.612 20.041 1.00 45.19 78 PRO A O 1
ATOM 633 N N . LYS A 1 79 ? 16.293 -36.457 21.682 1.00 54.72 79 LYS A N 1
ATOM 634 C CA . LYS A 1 79 ? 16.728 -35.104 21.263 1.00 54.72 79 LYS A CA 1
ATOM 635 C C . LYS A 1 79 ? 18.218 -34.976 20.905 1.00 54.72 79 LYS A C 1
ATOM 637 O O . LYS A 1 79 ? 18.557 -34.204 20.018 1.00 54.72 79 LYS A O 1
ATOM 642 N N . LYS A 1 80 ? 19.088 -35.763 21.550 1.00 59.09 80 LYS A N 1
ATOM 643 C CA . LYS A 1 80 ? 20.548 -35.688 21.388 1.00 59.09 80 LYS A CA 1
ATOM 644 C C . LYS A 1 80 ? 21.064 -35.884 19.957 1.00 59.09 80 LYS A C 1
ATOM 646 O O . LYS A 1 80 ? 22.149 -35.400 19.684 1.00 59.09 80 LYS A O 1
ATOM 651 N N . HIS A 1 81 ? 20.349 -36.591 19.074 1.00 62.75 81 HIS A N 1
ATOM 652 C CA . HIS A 1 81 ? 20.848 -36.830 17.708 1.00 62.75 81 HIS A CA 1
ATOM 653 C C . HIS A 1 81 ? 20.689 -35.597 16.800 1.00 62.75 81 HIS A C 1
ATOM 655 O O . HIS A 1 81 ? 21.589 -35.278 16.026 1.00 62.75 81 HIS A O 1
ATOM 661 N N . LEU A 1 82 ? 19.580 -34.864 16.965 1.00 69.81 82 LEU A N 1
ATOM 662 C CA . LEU A 1 82 ? 19.278 -33.635 16.220 1.00 69.81 82 LEU A CA 1
ATOM 663 C C . LEU A 1 82 ? 20.234 -32.495 16.601 1.00 69.81 82 LEU A C 1
ATOM 665 O O . LEU A 1 82 ? 20.706 -31.768 15.735 1.00 69.81 82 LEU A O 1
ATOM 669 N N . GLU A 1 83 ? 20.578 -32.385 17.888 1.00 77.69 83 GLU A N 1
ATOM 670 C CA . GLU A 1 83 ? 21.520 -31.373 18.390 1.00 77.69 83 GLU A CA 1
ATOM 671 C C . GLU A 1 83 ? 22.935 -31.531 17.796 1.00 77.69 83 GLU A C 1
ATOM 673 O O . GLU A 1 83 ? 23.645 -30.539 17.649 1.00 77.69 83 GLU A O 1
ATOM 678 N N . THR A 1 84 ? 23.368 -32.742 17.430 1.00 83.69 84 THR A N 1
ATOM 679 C CA . THR A 1 84 ? 24.650 -32.952 16.727 1.00 83.69 84 THR A CA 1
ATOM 680 C C . THR A 1 84 ? 24.589 -32.511 15.266 1.00 83.69 84 THR A C 1
ATOM 682 O O . THR A 1 84 ? 25.445 -31.746 14.831 1.00 83.69 84 THR A O 1
ATOM 685 N N . GLU A 1 85 ? 23.550 -32.918 14.533 1.00 89.81 85 GLU A N 1
ATOM 686 C CA . GLU A 1 85 ? 23.388 -32.599 13.106 1.00 89.81 85 GLU A CA 1
ATOM 687 C C . GLU A 1 85 ? 23.225 -31.086 12.862 1.00 89.81 85 GLU A C 1
ATOM 689 O O . GLU A 1 85 ? 23.826 -30.542 11.935 1.00 89.81 85 GLU A O 1
ATOM 694 N N . GLU A 1 86 ? 22.490 -30.373 13.728 1.00 91.00 86 GLU A N 1
ATOM 695 C CA . GLU A 1 86 ? 22.373 -28.908 13.651 1.00 91.00 86 GLU A CA 1
ATOM 696 C C . GLU A 1 86 ? 23.710 -28.191 13.903 1.00 91.00 86 GLU A C 1
ATOM 698 O O . GLU A 1 86 ? 24.002 -27.188 13.250 1.00 91.00 86 GLU A O 1
ATOM 703 N N . ASN A 1 87 ? 24.543 -28.692 14.822 1.00 93.38 87 ASN A N 1
ATOM 704 C CA . ASN A 1 87 ? 25.850 -28.094 15.109 1.00 93.38 87 ASN A CA 1
ATOM 705 C C . ASN A 1 87 ? 26.866 -28.355 13.985 1.00 93.38 87 ASN A C 1
ATOM 707 O O . ASN A 1 87 ? 27.634 -27.455 13.639 1.00 93.38 87 ASN A O 1
ATOM 711 N N . ASP A 1 88 ? 26.856 -29.542 13.378 1.00 94.19 88 ASP A N 1
ATOM 712 C CA . ASP A 1 88 ? 27.702 -29.845 12.218 1.00 94.19 88 ASP A CA 1
ATOM 713 C C . ASP A 1 88 ? 27.312 -28.977 11.007 1.00 94.19 88 ASP A C 1
ATOM 715 O O . ASP A 1 88 ? 28.182 -28.388 10.359 1.00 94.19 88 ASP A O 1
ATOM 719 N N . LEU A 1 89 ? 26.008 -28.800 10.758 1.00 96.12 89 LEU A N 1
ATOM 720 C CA . LEU A 1 89 ? 25.495 -27.910 9.712 1.00 96.12 89 LEU A CA 1
ATOM 721 C C . LEU A 1 89 ? 25.854 -26.436 9.968 1.00 96.12 89 LEU A C 1
ATOM 723 O O . LEU A 1 89 ? 26.313 -25.749 9.053 1.00 96.12 89 LEU A O 1
ATOM 727 N N . PHE A 1 90 ? 25.701 -25.956 11.208 1.00 97.31 90 PHE A N 1
ATOM 728 C CA . PHE A 1 90 ? 26.118 -24.608 11.613 1.00 97.31 90 PHE A CA 1
ATOM 729 C C . PHE A 1 90 ? 27.607 -24.373 11.336 1.00 97.31 90 PHE A C 1
ATOM 731 O O . PHE A 1 90 ? 27.973 -23.351 10.754 1.00 97.31 90 PHE A O 1
ATOM 738 N N . ASN A 1 91 ? 28.464 -25.328 11.712 1.00 97.38 91 ASN A N 1
ATOM 739 C CA . ASN A 1 91 ? 29.905 -25.228 11.494 1.00 97.38 91 ASN A CA 1
ATOM 740 C C . ASN A 1 91 ? 30.275 -25.283 10.004 1.00 97.38 91 ASN A C 1
ATOM 742 O O . ASN A 1 91 ? 31.169 -24.547 9.590 1.00 97.38 91 ASN A O 1
ATOM 746 N N . SER A 1 92 ? 29.584 -26.093 9.191 1.00 97.75 92 SER A N 1
ATOM 747 C CA . SER A 1 92 ? 29.783 -26.114 7.733 1.00 97.75 92 SER A CA 1
ATOM 748 C C . SER A 1 92 ? 29.481 -24.748 7.118 1.00 97.75 92 SER A C 1
ATOM 750 O O . SER A 1 92 ? 30.379 -24.121 6.564 1.00 97.75 92 SER A O 1
ATOM 752 N N . ILE A 1 93 ? 28.258 -24.239 7.309 1.00 97.75 93 ILE A N 1
ATOM 753 C CA . ILE A 1 93 ? 27.813 -22.963 6.726 1.00 97.75 93 ILE A CA 1
ATOM 754 C C . ILE A 1 93 ? 28.690 -21.805 7.208 1.00 97.75 93 ILE A C 1
ATOM 756 O O . ILE A 1 93 ? 29.019 -20.912 6.430 1.00 97.75 93 ILE A O 1
ATOM 760 N N . ARG A 1 94 ? 29.114 -21.823 8.477 1.00 98.12 94 ARG A N 1
ATOM 761 C CA . ARG A 1 94 ? 30.058 -20.839 9.010 1.00 98.12 94 ARG A CA 1
ATOM 762 C C . ARG A 1 94 ? 31.399 -20.868 8.272 1.00 98.12 94 ARG A C 1
ATOM 764 O O . ARG A 1 94 ? 31.919 -19.805 7.946 1.00 98.12 94 ARG A O 1
ATOM 771 N N . ASN A 1 95 ? 31.971 -22.048 8.034 1.00 98.00 95 ASN A N 1
ATOM 772 C CA . ASN A 1 95 ? 33.246 -22.173 7.327 1.00 98.00 95 ASN A CA 1
ATOM 773 C C . ASN A 1 95 ? 33.123 -21.716 5.866 1.00 98.00 95 ASN A C 1
ATOM 775 O O . ASN A 1 95 ? 34.007 -21.013 5.379 1.00 98.00 95 ASN A O 1
ATOM 779 N N . ASP A 1 96 ? 32.017 -22.059 5.202 1.00 98.00 96 ASP A N 1
ATOM 780 C CA . ASP A 1 96 ? 31.724 -21.634 3.830 1.00 98.00 96 ASP A CA 1
ATOM 781 C C . ASP A 1 96 ? 31.553 -20.102 3.744 1.00 98.00 96 ASP A C 1
ATOM 783 O O . ASP A 1 96 ? 32.129 -19.455 2.871 1.00 98.00 96 ASP A O 1
ATOM 787 N N . LEU A 1 97 ? 30.853 -19.497 4.712 1.00 98.44 97 LEU A N 1
ATOM 788 C CA . LEU A 1 97 ? 30.689 -18.044 4.840 1.00 98.44 97 LEU A CA 1
ATOM 789 C C . LEU A 1 97 ? 32.016 -17.320 5.124 1.00 98.44 97 LEU A C 1
ATOM 791 O O . LEU A 1 97 ? 32.307 -16.298 4.501 1.00 98.44 97 LEU A O 1
ATOM 795 N N . GLU A 1 98 ? 32.856 -17.848 6.021 1.00 98.25 98 GLU A N 1
ATOM 796 C CA . GLU A 1 98 ? 34.183 -17.276 6.281 1.00 98.25 98 GLU A CA 1
ATOM 797 C C . GLU A 1 98 ? 35.124 -17.432 5.067 1.00 98.25 98 GLU A C 1
ATOM 799 O O . GLU A 1 98 ? 35.926 -16.534 4.798 1.00 98.25 98 GLU A O 1
ATOM 804 N N . ALA A 1 99 ? 35.009 -18.508 4.281 1.00 98.06 99 ALA A N 1
ATOM 805 C CA . ALA A 1 99 ? 35.738 -18.660 3.020 1.00 98.06 99 ALA A CA 1
ATOM 806 C C . ALA A 1 99 ? 35.279 -17.638 1.961 1.00 98.06 99 ALA A C 1
ATOM 808 O O . ALA A 1 99 ? 36.121 -16.966 1.359 1.00 98.06 99 ALA A O 1
ATOM 809 N N . GLU A 1 100 ? 33.968 -17.457 1.785 1.00 98.38 100 GLU A N 1
ATOM 810 C CA . GLU A 1 100 ? 33.408 -16.527 0.799 1.00 98.38 100 GLU A CA 1
ATOM 811 C C . GLU A 1 100 ? 33.689 -15.057 1.165 1.00 98.38 100 GLU A C 1
ATOM 813 O O . GLU A 1 100 ? 34.082 -14.272 0.302 1.00 98.38 100 GLU A O 1
ATOM 818 N N . TRP A 1 101 ? 33.617 -14.671 2.447 1.00 98.44 101 TRP A N 1
ATOM 819 C CA . TRP A 1 101 ? 34.037 -13.332 2.893 1.00 98.44 101 TRP A CA 1
ATOM 820 C C . TRP A 1 101 ? 35.511 -13.032 2.590 1.00 98.44 101 TRP A C 1
ATOM 822 O O . TRP A 1 101 ? 35.846 -11.897 2.241 1.00 98.44 101 TRP A O 1
ATOM 832 N N . ASN A 1 102 ? 36.394 -14.028 2.720 1.00 97.81 102 ASN A N 1
ATOM 833 C CA . ASN A 1 102 ? 37.799 -13.883 2.338 1.00 97.81 102 ASN A CA 1
ATOM 834 C C . ASN A 1 102 ? 37.952 -13.767 0.815 1.00 97.81 102 ASN A C 1
ATOM 836 O O . ASN A 1 102 ? 38.674 -12.889 0.351 1.00 97.81 102 ASN A O 1
ATOM 840 N N . PHE A 1 103 ? 37.237 -14.583 0.034 1.00 97.81 103 PHE A N 1
ATOM 841 C CA . PHE A 1 103 ? 37.248 -14.518 -1.432 1.00 97.81 103 PHE A CA 1
ATOM 842 C C . PHE A 1 103 ? 36.739 -13.169 -1.975 1.00 97.81 103 PHE A C 1
ATOM 844 O O . PHE A 1 103 ? 37.318 -12.616 -2.910 1.00 97.81 103 PHE A O 1
ATOM 851 N N . LYS A 1 104 ? 35.701 -12.598 -1.353 1.00 97.12 104 LYS A N 1
ATOM 852 C CA . LYS A 1 104 ? 35.127 -11.284 -1.694 1.00 97.12 104 LYS A CA 1
ATOM 853 C C . LYS A 1 104 ? 35.862 -10.094 -1.054 1.00 97.12 104 LYS A C 1
ATOM 855 O O . LYS A 1 104 ? 35.420 -8.965 -1.232 1.00 97.12 104 LYS A O 1
ATOM 860 N N . ASN A 1 105 ? 36.964 -10.322 -0.331 1.00 97.12 105 ASN A N 1
ATOM 861 C CA . ASN A 1 105 ? 37.758 -9.297 0.365 1.00 97.12 105 ASN A CA 1
ATOM 862 C C . ASN A 1 105 ? 36.958 -8.398 1.335 1.00 97.12 105 ASN A C 1
ATOM 864 O O . ASN A 1 105 ? 37.301 -7.234 1.531 1.00 97.12 105 ASN A O 1
ATOM 868 N N . ILE A 1 106 ? 35.913 -8.926 1.984 1.00 98.00 106 ILE A N 1
ATOM 869 C CA . ILE A 1 106 ? 35.141 -8.168 2.984 1.00 98.00 106 ILE A CA 1
ATOM 870 C C . ILE A 1 106 ? 36.074 -7.774 4.149 1.00 98.00 106 ILE A C 1
ATOM 872 O O . ILE A 1 106 ? 36.773 -8.661 4.649 1.00 98.00 106 ILE A O 1
ATOM 876 N N . PRO A 1 107 ? 36.113 -6.513 4.624 1.00 97.56 107 PRO A N 1
ATOM 877 C CA . PRO A 1 107 ? 36.944 -6.111 5.760 1.00 97.56 107 PRO A CA 1
ATOM 878 C C . PRO A 1 107 ? 36.622 -6.883 7.047 1.00 97.56 107 PRO A C 1
ATOM 880 O O . PRO A 1 107 ? 35.457 -7.044 7.413 1.00 97.56 107 PRO A O 1
ATOM 883 N N . GLU A 1 108 ? 37.652 -7.323 7.777 1.00 97.38 108 GLU A N 1
ATOM 884 C CA . GLU A 1 108 ? 37.490 -8.107 9.017 1.00 97.38 108 GLU A CA 1
ATOM 885 C C . GLU A 1 108 ? 36.720 -7.340 10.110 1.00 97.38 108 GLU A C 1
ATOM 887 O O . GLU A 1 108 ? 36.018 -7.955 10.909 1.00 97.38 108 GLU A O 1
ATOM 892 N N . SER A 1 109 ? 36.778 -6.002 10.107 1.00 96.81 109 SER A N 1
ATOM 893 C CA . SER A 1 109 ? 35.963 -5.139 10.972 1.00 96.81 109 SER A CA 1
ATOM 894 C C . SER A 1 109 ? 34.458 -5.338 10.761 1.00 96.81 109 SER A C 1
ATOM 896 O O . SER A 1 109 ? 33.707 -5.423 11.726 1.00 96.81 109 SER A O 1
ATOM 898 N N . LEU A 1 110 ? 34.006 -5.456 9.510 1.00 97.31 110 LEU A N 1
ATOM 899 C CA . LEU A 1 110 ? 32.593 -5.668 9.186 1.00 97.31 110 LEU A CA 1
ATOM 900 C C . LEU A 1 110 ? 32.181 -7.126 9.437 1.00 97.31 110 LEU A C 1
ATOM 902 O O . LEU A 1 110 ? 31.089 -7.381 9.947 1.00 97.31 110 LEU A O 1
ATOM 906 N N . ARG A 1 111 ? 33.080 -8.086 9.162 1.00 97.75 111 ARG A N 1
ATOM 907 C CA . ARG A 1 111 ? 32.862 -9.504 9.500 1.00 97.75 111 ARG A CA 1
ATOM 908 C C . ARG A 1 111 ? 32.675 -9.701 11.001 1.00 97.75 111 ARG A C 1
ATOM 910 O O . ARG A 1 111 ? 31.780 -10.436 11.404 1.00 97.75 111 ARG A O 1
ATOM 917 N N . SER A 1 112 ? 33.505 -9.075 11.838 1.00 96.69 112 SER A N 1
ATOM 918 C CA . SER A 1 112 ? 33.436 -9.250 13.294 1.00 96.69 112 SER A CA 1
ATOM 919 C C . SER A 1 112 ? 32.108 -8.749 13.873 1.00 96.69 112 SER A C 1
ATOM 921 O O . SER A 1 112 ? 31.510 -9.453 14.686 1.00 96.69 112 SER A O 1
ATOM 923 N N . LEU A 1 113 ? 31.587 -7.625 13.366 1.00 95.75 113 LEU A N 1
ATOM 924 C CA . LEU A 1 113 ? 30.261 -7.098 13.710 1.00 95.75 113 LEU A CA 1
ATOM 925 C C . LEU A 1 113 ? 29.128 -8.039 13.267 1.00 95.75 113 LEU A C 1
ATOM 927 O O . LEU A 1 113 ? 28.202 -8.286 14.043 1.00 95.75 113 LEU A O 1
ATOM 931 N N . TYR A 1 114 ? 29.218 -8.636 12.070 1.00 97.44 114 TYR A N 1
ATOM 932 C CA . TYR A 1 114 ? 28.275 -9.678 11.643 1.00 97.44 114 TYR A CA 1
ATOM 933 C C . TYR A 1 114 ? 28.329 -10.893 12.584 1.00 97.44 114 TYR A C 1
ATOM 935 O O . TYR A 1 114 ? 27.285 -11.365 13.038 1.00 97.44 114 TYR A O 1
ATOM 943 N N . ARG A 1 115 ? 29.533 -11.387 12.925 1.00 97.19 115 ARG A N 1
ATOM 944 C CA . ARG A 1 115 ? 29.698 -12.516 13.861 1.00 97.19 115 ARG A CA 1
ATOM 945 C C . ARG A 1 115 ? 29.065 -12.202 15.225 1.00 97.19 115 ARG A C 1
ATOM 947 O O . ARG A 1 115 ? 28.344 -13.052 15.741 1.00 97.19 115 ARG A O 1
ATOM 954 N N . GLU A 1 116 ? 29.270 -11.001 15.780 1.00 94.81 116 GLU A N 1
ATOM 955 C CA . GLU A 1 116 ? 28.647 -10.572 17.049 1.00 94.81 116 GLU A CA 1
ATOM 956 C C . GLU A 1 116 ? 27.110 -10.605 16.973 1.00 94.81 116 GLU A C 1
ATOM 958 O O . GLU A 1 116 ? 26.463 -11.130 17.878 1.00 94.81 116 GLU A O 1
ATOM 963 N N . CYS A 1 117 ? 26.523 -10.099 15.883 1.00 94.69 117 CYS A N 1
ATOM 964 C CA . CYS A 1 117 ? 25.067 -9.985 15.747 1.00 94.69 117 CYS A CA 1
ATOM 965 C C . CYS A 1 117 ? 24.365 -11.310 15.397 1.00 94.69 117 CYS A C 1
ATOM 967 O O . CYS A 1 117 ? 23.226 -11.520 15.812 1.00 94.69 117 CYS A O 1
ATOM 969 N N . VAL A 1 118 ? 25.011 -12.191 14.621 1.00 96.31 118 VAL A N 1
ATOM 970 C CA . VAL A 1 118 ? 24.360 -13.372 14.020 1.00 96.31 118 VAL A CA 1
ATOM 971 C C . VAL A 1 118 ? 24.802 -14.691 14.653 1.00 96.31 118 VAL A C 1
ATOM 973 O O . VAL A 1 118 ? 23.976 -15.587 14.819 1.00 96.31 118 VAL A O 1
ATOM 976 N N . PHE A 1 119 ? 26.072 -14.851 15.044 1.00 95.75 119 PHE A N 1
ATOM 977 C CA . PHE A 1 119 ? 26.553 -16.151 15.544 1.00 95.75 119 PHE A CA 1
ATOM 978 C C . PHE A 1 119 ? 26.126 -16.409 17.000 1.00 95.75 119 PHE A C 1
ATOM 980 O O . PHE A 1 119 ? 26.124 -17.558 17.433 1.00 95.75 119 PHE A O 1
ATOM 987 N N . GLY A 1 120 ? 25.729 -15.366 17.740 1.00 90.81 120 GLY A N 1
ATOM 988 C CA . GLY A 1 120 ? 25.161 -15.473 19.090 1.00 90.81 120 GLY A CA 1
ATOM 989 C C . GLY A 1 120 ? 23.674 -15.858 19.144 1.00 90.81 120 GLY A C 1
ATOM 990 O O . GLY A 1 120 ? 23.126 -16.000 20.236 1.00 90.81 120 GLY A O 1
ATOM 991 N N . LEU A 1 121 ? 23.002 -16.006 17.997 1.00 93.00 121 LEU A N 1
ATOM 992 C CA . LEU A 1 121 ? 21.589 -16.394 17.934 1.00 93.00 121 LEU A CA 1
ATOM 993 C C . LEU A 1 121 ? 21.402 -17.908 18.173 1.00 93.00 121 LEU A C 1
ATOM 995 O O . LEU A 1 121 ? 22.349 -18.685 18.032 1.00 93.00 121 LEU A O 1
ATOM 999 N N . PRO A 1 122 ? 20.174 -18.370 18.490 1.00 94.12 122 PRO A N 1
ATOM 1000 C CA . PRO A 1 122 ? 19.852 -19.796 18.490 1.00 94.12 122 PRO A CA 1
ATOM 1001 C C . PRO A 1 122 ? 20.190 -20.451 17.143 1.00 94.12 122 PRO A C 1
ATOM 1003 O O . PRO A 1 122 ? 19.808 -19.923 16.100 1.00 94.12 122 PRO A O 1
ATOM 1006 N N . THR A 1 123 ? 20.835 -21.622 17.166 1.00 94.00 123 THR A N 1
ATOM 1007 C CA . THR A 1 123 ? 21.489 -22.273 16.012 1.00 94.00 123 THR A CA 1
ATOM 1008 C C . THR A 1 123 ? 20.669 -22.250 14.717 1.00 94.00 123 THR A C 1
ATOM 1010 O O . THR A 1 123 ? 21.179 -21.829 13.683 1.00 94.00 123 THR A O 1
ATOM 1013 N N . HIS A 1 124 ? 19.379 -22.606 14.763 1.00 93.06 124 HIS A N 1
ATOM 1014 C CA . HIS A 1 124 ? 18.481 -22.589 13.598 1.00 93.06 124 HIS A CA 1
ATOM 1015 C C . HIS A 1 124 ? 18.285 -21.189 12.970 1.00 93.06 124 HIS A C 1
ATOM 1017 O O . HIS A 1 124 ? 18.233 -21.057 11.744 1.00 93.06 124 HIS A O 1
ATOM 1023 N N . LYS A 1 125 ? 18.211 -20.127 13.787 1.00 93.50 125 LYS A N 1
ATOM 1024 C CA . LYS A 1 125 ? 18.128 -18.729 13.322 1.00 93.50 125 LYS A CA 1
ATOM 1025 C C . LYS A 1 125 ? 19.448 -18.296 12.687 1.00 93.50 125 LYS A C 1
ATOM 1027 O O . LYS A 1 125 ? 19.430 -17.735 11.594 1.00 93.50 125 LYS A O 1
ATOM 1032 N N . SER A 1 126 ? 20.574 -18.615 13.328 1.00 95.94 126 SER A N 1
ATOM 1033 C CA . SER A 1 126 ? 21.913 -18.339 12.793 1.00 95.94 126 SER A CA 1
ATOM 1034 C C . SER A 1 126 ? 22.124 -19.034 11.451 1.00 95.94 126 SER A C 1
ATOM 1036 O O . SER A 1 126 ? 22.497 -18.377 10.490 1.00 95.94 126 SER A O 1
ATOM 1038 N N . ILE A 1 127 ? 21.812 -20.333 11.350 1.00 96.56 127 ILE A N 1
ATOM 1039 C CA . ILE A 1 127 ? 21.874 -21.111 10.100 1.00 96.56 127 ILE A CA 1
ATOM 1040 C C . ILE A 1 127 ? 21.081 -20.420 8.990 1.00 96.56 127 ILE A C 1
ATOM 1042 O O . ILE A 1 127 ? 21.600 -20.253 7.890 1.00 96.56 127 ILE A O 1
ATOM 1046 N N . THR A 1 128 ? 19.855 -19.976 9.279 1.00 95.00 128 THR A N 1
ATOM 1047 C CA . THR A 1 128 ? 18.985 -19.321 8.289 1.00 95.00 128 THR A CA 1
ATOM 1048 C C . THR A 1 128 ? 19.595 -18.009 7.781 1.00 95.00 128 THR A C 1
ATOM 1050 O O . THR A 1 128 ? 19.670 -17.791 6.572 1.00 95.00 128 THR A O 1
ATOM 1053 N N . LEU A 1 129 ? 20.080 -17.151 8.686 1.00 95.00 129 LEU A N 1
ATOM 1054 C CA . LEU A 1 129 ? 20.674 -15.857 8.330 1.00 95.00 129 LEU A CA 1
ATOM 1055 C C . LEU A 1 129 ? 22.043 -16.001 7.644 1.00 95.00 129 LEU A C 1
ATOM 1057 O O . LEU A 1 129 ? 22.287 -15.323 6.649 1.00 95.00 129 LEU A O 1
ATOM 1061 N N . MET A 1 130 ? 22.894 -16.920 8.111 1.00 97.94 130 MET A N 1
ATOM 1062 C CA . MET A 1 130 ? 24.186 -17.224 7.484 1.00 97.94 130 MET A CA 1
ATOM 1063 C C . MET A 1 130 ? 24.016 -17.842 6.092 1.00 97.94 130 MET A C 1
ATOM 1065 O O . MET A 1 130 ? 24.739 -17.468 5.177 1.00 97.94 130 MET A O 1
ATOM 1069 N N . SER A 1 131 ? 23.048 -18.749 5.906 1.00 97.06 131 SER A N 1
ATOM 1070 C CA . SER A 1 131 ? 22.762 -19.349 4.590 1.00 97.06 131 SER A CA 1
ATOM 1071 C C . SER A 1 131 ? 22.288 -18.300 3.590 1.00 97.06 131 SER A C 1
ATOM 1073 O O . SER A 1 131 ? 22.681 -18.332 2.426 1.00 97.06 131 SER A O 1
ATOM 1075 N N . ARG A 1 132 ? 21.452 -17.355 4.042 1.00 96.75 132 ARG A N 1
ATOM 1076 C CA . ARG A 1 132 ? 21.019 -16.224 3.222 1.00 96.75 132 ARG A CA 1
ATOM 1077 C C . ARG A 1 132 ? 22.205 -15.340 2.835 1.00 96.75 132 ARG A C 1
ATOM 1079 O O . ARG A 1 132 ? 22.420 -15.145 1.649 1.00 96.75 132 ARG A O 1
ATOM 1086 N N . GLU A 1 133 ? 22.998 -14.888 3.806 1.00 97.75 133 GLU A N 1
ATOM 1087 C CA . GLU A 1 133 ? 24.188 -14.062 3.552 1.00 97.75 133 GLU A CA 1
ATOM 1088 C C . GLU A 1 133 ? 25.171 -14.755 2.595 1.00 97.75 133 GLU A C 1
ATOM 1090 O O . GLU A 1 133 ? 25.667 -14.125 1.669 1.00 97.75 133 GLU A O 1
ATOM 1095 N N . LEU A 1 134 ? 25.407 -16.062 2.757 1.00 98.25 134 LEU A N 1
ATOM 1096 C CA . LEU A 1 134 ? 26.257 -16.851 1.863 1.00 98.25 134 LEU A CA 1
ATOM 1097 C C . LEU A 1 134 ? 25.718 -16.869 0.421 1.00 98.25 134 LEU A C 1
ATOM 1099 O O . LEU A 1 134 ? 26.464 -16.596 -0.519 1.00 98.25 134 LEU A O 1
ATOM 1103 N N . ASN A 1 135 ? 24.421 -17.129 0.232 1.00 96.06 135 ASN A N 1
ATOM 1104 C CA . ASN A 1 135 ? 23.783 -17.092 -1.089 1.00 96.06 135 ASN A CA 1
ATOM 1105 C C . ASN A 1 135 ? 23.812 -15.681 -1.710 1.00 96.06 135 ASN A C 1
ATOM 1107 O O . ASN A 1 135 ? 24.054 -15.527 -2.914 1.00 96.06 135 ASN A O 1
ATOM 1111 N N . ASP A 1 136 ? 23.605 -14.650 -0.893 1.00 96.31 136 ASP A N 1
ATOM 1112 C CA . ASP A 1 136 ? 23.646 -13.253 -1.314 1.00 96.31 136 ASP A CA 1
ATOM 1113 C C . ASP A 1 136 ? 25.091 -12.851 -1.701 1.00 96.31 136 ASP A C 1
ATOM 1115 O O . ASP A 1 136 ? 25.295 -12.240 -2.747 1.00 96.31 136 ASP A O 1
ATOM 1119 N N . LEU A 1 137 ? 26.129 -13.290 -0.974 1.00 97.62 137 LEU A N 1
ATOM 1120 C CA . LEU A 1 137 ? 27.544 -13.057 -1.320 1.00 97.62 137 LEU A CA 1
ATOM 1121 C C . LEU A 1 137 ? 27.956 -13.736 -2.632 1.00 97.62 137 LEU A C 1
ATOM 1123 O O . LEU A 1 137 ? 28.606 -13.104 -3.478 1.00 97.62 137 LEU A O 1
ATOM 1127 N N . ILE A 1 138 ? 27.565 -15.004 -2.809 1.00 95.25 138 ILE A N 1
ATOM 1128 C CA . ILE A 1 138 ? 27.828 -15.796 -4.020 1.00 95.25 138 ILE A CA 1
ATOM 1129 C C . ILE A 1 138 ? 27.187 -15.114 -5.236 1.00 95.25 138 ILE A C 1
ATOM 1131 O O . ILE A 1 138 ? 27.833 -14.965 -6.276 1.00 95.25 138 ILE A O 1
ATOM 1135 N N . SER A 1 139 ? 25.945 -14.636 -5.093 1.00 92.31 139 SER A N 1
ATOM 1136 C CA . SER A 1 139 ? 25.201 -13.944 -6.155 1.00 92.31 139 SER A CA 1
ATOM 1137 C C . SER A 1 139 ? 25.567 -12.460 -6.346 1.00 92.31 139 SER A C 1
ATOM 1139 O O . SER A 1 139 ? 25.070 -11.836 -7.282 1.00 92.31 139 SER A O 1
ATOM 1141 N N . ASN A 1 140 ? 26.486 -11.914 -5.538 1.00 94.44 140 ASN A N 1
ATOM 1142 C CA . ASN A 1 140 ? 26.872 -10.493 -5.493 1.00 94.44 140 ASN A CA 1
ATOM 1143 C C . ASN A 1 140 ? 25.712 -9.537 -5.143 1.00 94.44 140 ASN A C 1
ATOM 1145 O O . ASN A 1 140 ? 25.616 -8.436 -5.685 1.00 94.44 140 ASN A O 1
ATOM 1149 N N . LYS A 1 141 ? 24.818 -9.987 -4.258 1.00 93.44 141 LYS A N 1
ATOM 1150 C CA . LYS A 1 141 ? 23.646 -9.268 -3.745 1.00 93.44 141 LYS A CA 1
ATOM 1151 C C . LYS A 1 141 ? 23.716 -8.958 -2.244 1.00 93.44 141 LYS A C 1
ATOM 1153 O O . LYS A 1 141 ? 22.766 -8.393 -1.709 1.00 93.44 141 LYS A O 1
ATOM 1158 N N . ALA A 1 142 ? 24.797 -9.323 -1.549 1.00 97.25 142 ALA A N 1
ATOM 1159 C CA . ALA A 1 142 ? 24.902 -9.067 -0.115 1.00 97.25 142 ALA A CA 1
ATOM 1160 C C . ALA A 1 142 ? 25.008 -7.562 0.166 1.00 97.25 142 ALA A C 1
ATOM 1162 O O . ALA A 1 142 ? 25.803 -6.851 -0.453 1.00 97.25 142 ALA A O 1
ATOM 1163 N N . THR A 1 143 ? 24.249 -7.077 1.149 1.00 97.06 143 THR A N 1
ATOM 1164 C CA . THR A 1 143 ? 24.193 -5.648 1.512 1.00 97.06 143 THR A CA 1
ATOM 1165 C C . THR A 1 143 ? 25.574 -5.085 1.862 1.00 97.06 143 THR A C 1
ATOM 1167 O O . THR A 1 143 ? 25.908 -3.967 1.472 1.00 97.06 143 THR A O 1
ATOM 1170 N N . VAL A 1 144 ? 26.427 -5.897 2.499 1.00 98.19 144 VAL A N 1
ATOM 1171 C CA . VAL A 1 144 ? 27.815 -5.544 2.826 1.00 98.19 144 VAL A CA 1
ATOM 1172 C C . VAL A 1 144 ? 28.660 -5.271 1.575 1.00 98.19 144 VAL A C 1
ATOM 1174 O O . VAL A 1 144 ? 29.497 -4.372 1.591 1.00 98.19 144 VAL A O 1
ATOM 1177 N N . GLN A 1 145 ? 28.424 -5.988 0.468 1.00 97.75 145 GLN A N 1
ATOM 1178 C CA . GLN A 1 145 ? 29.129 -5.762 -0.800 1.00 97.75 145 GLN A CA 1
ATOM 1179 C C . GLN A 1 145 ? 28.699 -4.441 -1.441 1.00 97.75 145 GLN A C 1
ATOM 1181 O O . GLN A 1 145 ? 29.551 -3.718 -1.952 1.00 97.75 145 GLN A O 1
ATOM 1186 N N . PHE A 1 146 ? 27.407 -4.097 -1.379 1.00 96.88 146 PHE A N 1
ATOM 1187 C CA . PHE A 1 146 ? 26.915 -2.802 -1.856 1.00 96.88 146 PHE A CA 1
ATOM 1188 C C . PHE A 1 146 ? 27.477 -1.646 -1.022 1.00 96.88 146 PHE A C 1
ATOM 1190 O O . PHE A 1 146 ? 28.001 -0.696 -1.597 1.00 96.88 146 PHE A O 1
ATOM 1197 N N . ALA A 1 147 ? 27.482 -1.760 0.311 1.00 98.25 147 ALA A N 1
ATOM 1198 C CA . ALA A 1 147 ? 28.081 -0.759 1.194 1.00 98.25 147 ALA A CA 1
ATOM 1199 C C . ALA A 1 147 ? 29.573 -0.530 0.892 1.00 98.25 147 ALA A C 1
ATOM 1201 O O . ALA A 1 147 ? 29.988 0.607 0.680 1.00 98.25 147 ALA A O 1
ATOM 1202 N N . ILE A 1 148 ? 30.368 -1.603 0.786 1.00 98.19 148 ILE A N 1
ATOM 1203 C CA . ILE A 1 148 ? 31.795 -1.521 0.423 1.00 98.19 148 ILE A CA 1
ATOM 1204 C C . ILE A 1 148 ? 31.981 -0.888 -0.960 1.00 98.19 148 ILE A C 1
ATOM 1206 O O . ILE A 1 148 ? 32.813 0.003 -1.115 1.00 98.19 148 ILE A O 1
ATOM 1210 N N . LYS A 1 149 ? 31.207 -1.316 -1.964 1.00 97.81 149 LYS A N 1
ATOM 1211 C CA . LYS A 1 149 ? 31.323 -0.807 -3.334 1.00 97.81 149 LYS A CA 1
ATOM 1212 C C . LYS A 1 149 ? 31.014 0.692 -3.409 1.00 97.81 149 LYS A C 1
ATOM 1214 O O . LYS A 1 149 ? 31.813 1.433 -3.977 1.00 97.81 149 LYS A O 1
ATOM 1219 N N . SER A 1 150 ? 29.908 1.140 -2.812 1.00 97.81 150 SER A N 1
ATOM 1220 C CA . SER A 1 150 ? 29.517 2.556 -2.789 1.00 97.81 150 SER A CA 1
ATOM 1221 C C . SER A 1 150 ? 30.557 3.421 -2.067 1.00 97.81 150 SER A C 1
ATOM 1223 O O . SER A 1 150 ? 30.895 4.508 -2.538 1.00 97.81 150 SER A O 1
ATOM 1225 N N . VAL A 1 151 ? 31.136 2.911 -0.972 1.00 98.38 151 VAL A N 1
ATOM 1226 C CA . VAL A 1 151 ? 32.272 3.538 -0.281 1.00 98.38 151 VAL A CA 1
ATOM 1227 C C . VAL A 1 151 ? 33.495 3.629 -1.196 1.00 98.38 151 VAL A C 1
ATOM 1229 O O . VAL A 1 151 ? 34.028 4.717 -1.390 1.00 98.38 151 VAL A O 1
ATOM 1232 N N . GLU A 1 152 ? 33.925 2.534 -1.825 1.00 98.00 152 GLU A N 1
ATOM 1233 C CA . GLU A 1 152 ? 35.073 2.551 -2.736 1.00 98.00 152 GLU A CA 1
ATOM 1234 C C . GLU A 1 152 ? 34.894 3.503 -3.928 1.00 98.00 152 GLU A C 1
ATOM 1236 O O . GLU A 1 152 ? 35.854 4.153 -4.343 1.00 98.00 152 GLU A O 1
ATOM 1241 N N . GLU A 1 153 ? 33.698 3.566 -4.518 1.00 97.75 153 GLU A N 1
ATOM 1242 C CA . GLU A 1 153 ? 33.392 4.462 -5.638 1.00 97.75 153 GLU A CA 1
ATOM 1243 C C . GLU A 1 153 ? 33.464 5.934 -5.206 1.00 97.75 153 GLU A C 1
ATOM 1245 O O . GLU A 1 153 ? 34.071 6.748 -5.909 1.00 97.75 153 GLU A O 1
ATOM 1250 N N . ARG A 1 154 ? 32.969 6.261 -4.004 1.00 98.25 154 ARG A N 1
ATOM 1251 C CA . ARG A 1 154 ? 33.143 7.583 -3.387 1.00 98.25 154 ARG A CA 1
ATOM 1252 C C . ARG A 1 154 ? 34.615 7.916 -3.124 1.00 98.25 154 ARG A C 1
ATOM 1254 O O . ARG A 1 154 ? 35.061 8.997 -3.502 1.00 98.25 154 ARG A O 1
ATOM 1261 N N . GLU A 1 155 ? 35.392 7.006 -2.534 1.00 98.25 155 GLU A N 1
ATOM 1262 C CA . GLU A 1 155 ? 36.826 7.225 -2.268 1.00 98.25 155 GLU A CA 1
ATOM 1263 C C . GLU A 1 155 ? 37.619 7.476 -3.561 1.00 98.25 155 GLU A C 1
ATOM 1265 O O . GLU A 1 155 ? 38.442 8.393 -3.627 1.00 98.25 155 GLU A O 1
ATOM 1270 N N . LYS A 1 156 ? 37.339 6.697 -4.618 1.00 97.69 156 LYS A N 1
ATOM 1271 C CA . LYS A 1 156 ? 37.935 6.876 -5.953 1.00 97.69 156 LYS A CA 1
ATOM 1272 C C . LYS A 1 156 ? 37.583 8.247 -6.537 1.00 97.69 156 LYS A C 1
ATOM 1274 O O . LYS A 1 156 ? 38.448 8.890 -7.128 1.00 97.69 156 LYS A O 1
ATOM 1279 N N . ASN A 1 157 ? 36.353 8.723 -6.336 1.00 98.06 157 ASN A N 1
ATOM 1280 C CA . ASN A 1 157 ? 35.925 10.052 -6.770 1.00 98.06 157 ASN A CA 1
ATOM 1281 C C . ASN A 1 157 ? 36.621 11.184 -5.979 1.00 98.06 157 ASN A C 1
ATOM 1283 O O . ASN A 1 157 ? 37.133 12.113 -6.599 1.00 98.06 157 ASN A O 1
ATOM 1287 N N . ILE A 1 158 ? 36.768 11.070 -4.650 1.00 97.94 158 ILE A N 1
ATOM 1288 C CA . ILE A 1 158 ? 37.548 12.027 -3.831 1.00 97.94 158 ILE A CA 1
ATOM 1289 C C . ILE A 1 158 ? 39.006 12.099 -4.302 1.00 97.94 158 ILE A C 1
ATOM 1291 O O . ILE A 1 158 ? 39.576 13.187 -4.408 1.00 97.94 158 ILE A O 1
ATOM 1295 N N . TRP A 1 159 ? 39.625 10.949 -4.579 1.00 97.75 159 TRP A N 1
ATOM 1296 C CA . TRP A 1 159 ? 40.989 10.903 -5.103 1.00 97.75 159 TRP A CA 1
ATOM 1297 C C . TRP A 1 159 ? 41.081 11.562 -6.486 1.00 97.75 159 TRP A C 1
ATOM 1299 O O . TRP A 1 159 ? 41.945 12.408 -6.703 1.00 97.75 159 TRP A O 1
ATOM 1309 N N . HIS A 1 160 ? 40.125 11.283 -7.377 1.00 97.06 160 HIS A N 1
ATOM 1310 C CA . HIS A 1 160 ? 40.049 11.918 -8.692 1.00 97.06 160 HIS A CA 1
ATOM 1311 C C . HIS A 1 160 ? 39.883 13.448 -8.613 1.00 97.06 160 HIS A C 1
ATOM 1313 O O . HIS A 1 160 ? 40.538 14.170 -9.362 1.00 97.06 160 HIS A O 1
ATOM 1319 N N . ILE A 1 161 ? 39.082 13.959 -7.669 1.00 97.38 161 ILE A N 1
ATOM 1320 C CA . ILE A 1 161 ? 38.958 15.401 -7.397 1.00 97.38 161 ILE A CA 1
ATOM 1321 C C . ILE A 1 161 ? 40.312 15.998 -6.982 1.00 97.38 161 ILE A C 1
ATOM 1323 O O . ILE A 1 161 ? 40.698 17.050 -7.493 1.00 97.38 161 ILE A O 1
ATOM 1327 N N . LYS A 1 162 ? 41.059 15.330 -6.090 1.00 97.50 162 LYS A N 1
ATOM 1328 C CA . LYS A 1 162 ? 42.386 15.786 -5.629 1.00 97.50 162 LYS A CA 1
ATOM 1329 C C . LYS A 1 162 ? 43.410 15.825 -6.770 1.00 97.50 162 LYS A C 1
ATOM 1331 O O . LYS A 1 162 ? 44.115 16.826 -6.909 1.00 97.50 162 LYS A O 1
ATOM 1336 N N . ASP A 1 163 ? 43.437 14.797 -7.614 1.00 96.50 163 ASP A N 1
ATOM 1337 C CA . ASP A 1 163 ? 44.298 14.730 -8.801 1.00 96.50 163 ASP A CA 1
ATOM 1338 C C . ASP A 1 163 ? 43.952 15.821 -9.827 1.00 96.50 163 ASP A C 1
ATOM 1340 O O . ASP A 1 163 ? 44.839 16.516 -10.329 1.00 96.50 163 ASP A O 1
ATOM 1344 N N . LEU A 1 164 ? 42.663 16.042 -10.099 1.00 95.31 164 LEU A N 1
ATOM 1345 C CA . LEU A 1 164 ? 42.235 17.109 -11.002 1.00 95.31 164 LEU A CA 1
ATOM 1346 C C . LEU A 1 164 ? 42.578 18.497 -10.460 1.00 95.31 164 LEU A C 1
ATOM 1348 O O . LEU A 1 164 ? 42.964 19.361 -11.241 1.00 95.31 164 LEU A O 1
ATOM 1352 N N . ILE A 1 165 ? 42.479 18.734 -9.148 1.00 97.06 165 ILE A N 1
ATOM 1353 C CA . ILE A 1 165 ? 42.894 20.007 -8.530 1.00 97.06 165 ILE A CA 1
ATOM 1354 C C . ILE A 1 165 ? 44.398 20.231 -8.710 1.00 97.06 165 ILE A C 1
ATOM 1356 O O . ILE A 1 165 ? 44.830 21.352 -8.982 1.00 97.06 165 ILE A O 1
ATOM 1360 N N . TYR A 1 166 ? 45.202 19.175 -8.594 1.00 96.06 166 TYR A N 1
ATOM 1361 C CA . TYR A 1 166 ? 46.642 19.249 -8.820 1.00 96.06 166 TYR A CA 1
ATOM 1362 C C . TYR A 1 166 ? 46.986 19.627 -10.270 1.00 96.06 166 TYR A C 1
ATOM 1364 O O . TYR A 1 166 ? 47.831 20.499 -10.481 1.00 96.06 166 TYR A O 1
ATOM 1372 N N . GLU A 1 167 ? 46.297 19.055 -11.261 1.00 95.75 167 GLU A N 1
ATOM 1373 C CA . GLU A 1 167 ? 46.482 19.430 -12.669 1.00 95.75 167 GLU A CA 1
ATOM 1374 C C . GLU A 1 167 ? 45.900 20.818 -12.992 1.00 95.75 167 GLU A C 1
ATOM 1376 O O . GLU A 1 167 ? 46.590 21.631 -13.604 1.00 95.75 167 GLU A O 1
ATOM 1381 N N . PHE A 1 168 ? 44.718 21.170 -12.473 1.00 95.50 168 PHE A N 1
ATOM 1382 C CA . PHE A 1 168 ? 44.117 22.508 -12.591 1.00 95.50 168 PHE A CA 1
ATOM 1383 C C . PHE A 1 168 ? 45.061 23.613 -12.097 1.00 95.50 168 PHE A C 1
ATOM 1385 O O . PHE A 1 168 ? 45.222 24.649 -12.745 1.00 95.50 168 PHE A O 1
ATOM 1392 N N . ASN A 1 169 ? 45.751 23.375 -10.978 1.00 94.88 169 ASN A N 1
ATOM 1393 C CA . ASN A 1 169 ? 46.733 24.309 -10.433 1.00 94.88 169 ASN A CA 1
ATOM 1394 C C . ASN A 1 169 ? 47.957 24.504 -11.352 1.00 94.88 169 ASN A C 1
ATOM 1396 O O . ASN A 1 169 ? 48.575 25.569 -11.301 1.00 94.88 169 ASN A O 1
ATOM 1400 N N . LYS A 1 170 ? 48.293 23.538 -12.218 1.00 95.56 170 LYS A N 1
ATOM 1401 C CA . LYS A 1 170 ? 49.356 23.667 -13.236 1.00 95.56 170 LYS A CA 1
ATOM 1402 C C . LYS A 1 170 ? 48.872 24.257 -14.560 1.00 95.56 170 LYS A C 1
ATOM 1404 O O . LYS A 1 170 ? 49.675 24.866 -15.263 1.00 95.56 170 LYS A O 1
ATOM 1409 N N . SER A 1 171 ? 47.606 24.040 -14.911 1.00 95.25 171 SER A N 1
ATOM 1410 C CA . SER A 1 171 ? 47.002 24.497 -16.164 1.00 95.25 171 SER A CA 1
ATOM 1411 C C . SER A 1 171 ? 47.041 26.018 -16.315 1.00 95.25 171 SER A C 1
ATOM 1413 O O . SER A 1 171 ? 46.979 26.759 -15.328 1.00 95.25 171 SER A O 1
ATOM 1415 N N . SER A 1 172 ? 47.096 26.481 -17.564 1.00 94.75 172 SER A N 1
ATOM 1416 C CA . SER A 1 172 ? 46.909 27.893 -17.915 1.00 94.75 172 SER A CA 1
ATOM 1417 C C . SER A 1 172 ? 45.477 28.366 -17.630 1.00 94.75 172 SER A C 1
ATOM 1419 O O . SER A 1 172 ? 44.562 27.563 -17.458 1.00 94.75 172 SER A O 1
ATOM 1421 N N . GLU A 1 173 ? 45.257 29.681 -17.579 1.00 89.31 173 GLU A N 1
ATOM 1422 C CA . GLU A 1 173 ? 43.946 30.261 -17.249 1.00 89.31 173 GLU A CA 1
ATOM 1423 C C . GLU A 1 173 ? 42.838 29.861 -18.247 1.00 89.31 173 GLU A C 1
ATOM 1425 O O . GLU A 1 173 ? 41.717 29.563 -17.836 1.00 89.31 173 GLU A O 1
ATOM 1430 N N . GLU A 1 174 ? 43.163 29.749 -19.540 1.00 86.19 174 GLU A N 1
ATOM 1431 C CA . GLU A 1 174 ? 42.230 29.276 -20.575 1.00 86.19 174 GLU A CA 1
ATOM 1432 C C . GLU A 1 174 ? 41.861 27.792 -20.385 1.00 86.19 174 GLU A C 1
ATOM 1434 O O . GLU A 1 174 ? 40.687 27.422 -20.447 1.00 86.19 174 GLU A O 1
ATOM 1439 N N . GLU A 1 175 ? 42.846 26.937 -20.088 1.00 90.44 175 GLU A N 1
ATOM 1440 C CA . GLU A 1 175 ? 42.630 25.508 -19.814 1.00 90.44 175 GLU A CA 1
ATOM 1441 C C . GLU A 1 175 ? 41.826 25.288 -18.523 1.00 90.44 175 GLU A C 1
ATOM 1443 O O . GLU A 1 175 ? 40.944 24.427 -18.479 1.00 90.44 175 GLU A O 1
ATOM 1448 N N . ARG A 1 176 ? 42.073 26.105 -17.488 1.00 90.44 176 ARG A N 1
ATOM 1449 C CA . ARG A 1 176 ? 41.301 26.099 -16.235 1.00 90.44 176 ARG A CA 1
ATOM 1450 C C . ARG A 1 176 ? 39.821 26.356 -16.491 1.00 90.44 176 ARG A C 1
ATOM 1452 O O . ARG A 1 176 ? 38.995 25.604 -15.981 1.00 90.44 176 ARG A O 1
ATOM 1459 N N . MET A 1 177 ? 39.473 27.349 -17.312 1.00 84.81 177 MET A N 1
ATOM 1460 C CA . MET A 1 177 ? 38.069 27.633 -17.642 1.00 84.81 177 MET A CA 1
ATOM 1461 C C . MET A 1 177 ? 37.367 26.447 -18.320 1.00 84.81 177 MET A C 1
ATOM 1463 O O . MET A 1 177 ? 36.201 26.189 -18.025 1.00 84.81 177 MET A O 1
ATOM 1467 N N . GLY A 1 178 ? 38.071 25.684 -19.164 1.00 84.94 178 GLY A N 1
ATOM 1468 C CA . GLY A 1 178 ? 37.551 24.429 -19.721 1.00 84.94 178 GLY A CA 1
ATOM 1469 C C . GLY A 1 178 ? 37.360 23.334 -18.663 1.00 84.94 178 GLY A C 1
ATOM 1470 O O . GLY A 1 178 ? 36.352 22.629 -18.672 1.00 84.94 178 GLY A O 1
ATOM 1471 N N . ALA A 1 179 ? 38.291 23.220 -17.712 1.00 90.75 179 ALA A N 1
ATOM 1472 C CA . ALA A 1 179 ? 38.233 22.229 -16.638 1.00 90.75 179 ALA A CA 1
ATOM 1473 C C . ALA A 1 179 ? 37.122 22.489 -15.599 1.00 90.75 179 ALA A C 1
ATOM 1475 O O . ALA A 1 179 ? 36.644 21.534 -14.988 1.00 90.75 179 ALA A O 1
ATOM 1476 N N . LEU A 1 180 ? 36.671 23.738 -15.403 1.00 91.25 180 LEU A N 1
ATOM 1477 C CA . LEU A 1 180 ? 35.603 24.069 -14.440 1.00 91.25 180 LEU A CA 1
ATOM 1478 C C . LEU A 1 180 ? 34.282 23.331 -14.715 1.00 91.25 180 LEU A C 1
ATOM 1480 O O . LEU A 1 180 ? 33.617 22.909 -13.769 1.00 91.25 180 LEU A O 1
ATOM 1484 N N . MET A 1 181 ? 33.929 23.113 -15.987 1.00 85.12 181 MET A N 1
ATOM 1485 C CA . MET A 1 181 ? 32.736 22.332 -16.338 1.00 85.12 181 MET A CA 1
ATOM 1486 C C . MET A 1 181 ? 32.865 20.880 -15.863 1.00 85.12 181 MET A C 1
ATOM 1488 O O . MET A 1 181 ? 31.968 20.381 -15.183 1.00 85.12 181 MET A O 1
ATOM 1492 N N . ASN A 1 182 ? 34.017 20.248 -16.107 1.00 89.00 182 ASN A N 1
ATOM 1493 C CA . ASN A 1 182 ? 34.302 18.889 -15.639 1.00 89.00 182 ASN A CA 1
ATOM 1494 C C . ASN A 1 182 ? 34.275 18.807 -14.101 1.00 89.00 182 ASN A C 1
ATOM 1496 O O . ASN A 1 182 ? 33.767 17.837 -13.546 1.00 89.00 182 ASN A O 1
ATOM 1500 N N . PHE A 1 183 ? 34.765 19.836 -13.395 1.00 94.12 183 PHE A N 1
ATOM 1501 C CA . PHE A 1 183 ? 34.633 19.901 -11.937 1.00 94.12 183 PHE A CA 1
ATOM 1502 C C . PHE A 1 183 ? 33.179 19.940 -11.480 1.00 94.12 183 PHE A C 1
ATOM 1504 O O . PHE A 1 183 ? 32.848 19.244 -10.527 1.00 94.12 183 PHE A O 1
ATOM 1511 N N . SER A 1 184 ? 32.303 20.702 -12.141 1.00 91.38 184 SER A N 1
ATOM 1512 C CA . SER A 1 184 ? 30.889 20.755 -11.747 1.00 91.38 184 SER A CA 1
ATOM 1513 C C . SER A 1 184 ? 30.199 19.390 -11.860 1.00 91.38 184 SER A C 1
ATOM 1515 O O . SER A 1 184 ? 29.508 18.983 -10.928 1.00 91.38 184 SER A O 1
ATOM 1517 N N . GLU A 1 185 ? 30.472 18.637 -12.931 1.00 91.12 185 GLU A N 1
ATOM 1518 C CA . GLU A 1 185 ? 29.956 17.278 -13.130 1.00 91.12 185 GLU A CA 1
ATOM 1519 C C . GLU A 1 185 ? 30.519 16.305 -12.084 1.00 91.12 185 GLU A C 1
ATOM 1521 O O . GLU A 1 185 ? 29.781 15.536 -11.471 1.00 91.12 185 GLU A O 1
ATOM 1526 N N . ILE A 1 186 ? 31.825 16.362 -11.814 1.00 95.56 186 ILE A N 1
ATOM 1527 C CA . ILE A 1 186 ? 32.483 15.460 -10.859 1.00 95.56 186 ILE A CA 1
ATOM 1528 C C . ILE A 1 186 ? 32.050 15.749 -9.417 1.00 95.56 186 ILE A C 1
ATOM 1530 O O . ILE A 1 186 ? 31.831 14.807 -8.657 1.00 95.56 186 ILE A O 1
ATOM 1534 N N . LEU A 1 187 ? 31.860 17.020 -9.051 1.00 95.38 187 LEU A N 1
ATOM 1535 C CA . LEU A 1 187 ? 31.328 17.425 -7.747 1.00 95.38 187 LEU A CA 1
ATOM 1536 C C . LEU A 1 187 ? 29.829 17.098 -7.613 1.00 95.38 187 LEU A C 1
ATOM 1538 O O . LEU A 1 187 ? 29.382 16.774 -6.517 1.00 95.38 187 LEU A O 1
ATOM 1542 N N . GLN A 1 188 ? 29.053 17.101 -8.703 1.00 93.38 188 GLN A N 1
ATOM 1543 C CA . GLN A 1 188 ? 27.675 16.596 -8.700 1.00 93.38 188 GLN A CA 1
ATOM 1544 C C . GLN A 1 188 ? 27.638 15.067 -8.521 1.00 93.38 188 GLN A C 1
ATOM 1546 O O . GLN A 1 188 ? 26.894 14.567 -7.674 1.00 93.38 188 GLN A O 1
ATOM 1551 N N . ASN A 1 189 ? 28.491 14.331 -9.239 1.00 94.12 189 ASN A N 1
ATOM 1552 C CA . ASN A 1 189 ? 28.663 12.883 -9.082 1.00 94.12 189 ASN A CA 1
ATOM 1553 C C . ASN A 1 189 ? 29.117 12.517 -7.659 1.00 94.12 189 ASN A C 1
ATOM 1555 O O . ASN A 1 189 ? 28.621 11.546 -7.088 1.00 94.12 189 ASN A O 1
ATOM 1559 N N . TYR A 1 190 ? 29.990 13.325 -7.049 1.00 97.19 190 TYR A N 1
ATOM 1560 C CA . TYR A 1 190 ? 30.383 13.176 -5.648 1.00 97.19 190 TYR A CA 1
ATOM 1561 C C . TYR A 1 190 ? 29.175 13.175 -4.698 1.00 97.19 190 TYR A C 1
ATOM 1563 O O . TYR A 1 190 ? 29.093 12.306 -3.832 1.00 97.19 190 TYR A O 1
ATOM 1571 N N . ARG A 1 191 ? 28.201 14.085 -4.878 1.00 95.56 191 ARG A N 1
ATOM 1572 C CA . ARG A 1 191 ? 26.988 14.123 -4.034 1.00 95.56 191 ARG A CA 1
ATOM 1573 C C . ARG A 1 191 ? 26.207 12.812 -4.104 1.00 95.56 191 ARG A C 1
ATOM 1575 O O . ARG A 1 191 ? 25.822 12.269 -3.072 1.00 95.56 191 ARG A O 1
ATOM 1582 N N . VAL A 1 192 ? 26.005 12.295 -5.318 1.00 94.81 192 VAL A N 1
ATOM 1583 C CA . VAL A 1 192 ? 25.278 11.038 -5.561 1.00 94.81 192 VAL A CA 1
ATOM 1584 C C . VAL A 1 192 ? 26.013 9.851 -4.931 1.00 94.81 192 VAL A C 1
ATOM 1586 O O . VAL A 1 192 ? 25.380 9.008 -4.300 1.00 94.81 192 VAL A O 1
ATOM 1589 N N . LEU A 1 193 ? 27.346 9.812 -5.028 1.00 96.94 193 LEU A N 1
ATOM 1590 C CA . LEU A 1 193 ? 28.172 8.778 -4.398 1.00 96.94 193 LEU A CA 1
ATOM 1591 C C . LEU A 1 193 ? 28.178 8.880 -2.861 1.00 96.94 193 LEU A C 1
ATOM 1593 O O . LEU A 1 193 ? 28.106 7.851 -2.193 1.00 96.94 193 LEU A O 1
ATOM 1597 N N . SER A 1 194 ? 28.191 10.090 -2.288 1.00 98.12 194 SER A N 1
ATOM 1598 C CA . SER A 1 194 ? 28.022 10.315 -0.841 1.00 98.12 194 SER A CA 1
ATOM 1599 C C . SER A 1 194 ? 26.668 9.828 -0.323 1.00 98.12 194 SER A C 1
ATOM 1601 O O . SER A 1 194 ? 26.628 9.149 0.703 1.00 98.12 194 SER A O 1
ATOM 1603 N N . LEU A 1 195 ? 25.571 10.109 -1.035 1.00 97.25 195 LEU A N 1
ATOM 1604 C CA . LEU A 1 195 ? 24.247 9.579 -0.688 1.00 97.25 195 LEU A CA 1
ATOM 1605 C C . LEU A 1 195 ? 24.212 8.049 -0.785 1.00 97.25 195 LEU A C 1
ATOM 1607 O O . LEU A 1 195 ? 23.864 7.383 0.187 1.00 97.25 195 LEU A O 1
ATOM 1611 N N . SER A 1 196 ? 24.662 7.494 -1.916 1.00 97.25 196 SER A N 1
ATOM 1612 C CA . SER A 1 196 ? 24.699 6.046 -2.157 1.00 97.25 196 SER A CA 1
ATOM 1613 C C . SER A 1 196 ? 25.507 5.294 -1.093 1.00 97.25 196 SER A C 1
ATOM 1615 O O . SER A 1 196 ? 25.087 4.233 -0.630 1.00 97.25 196 SER A O 1
ATOM 1617 N N . ALA A 1 197 ? 26.644 5.849 -0.652 1.00 98.25 197 ALA A N 1
ATOM 1618 C CA . ALA A 1 197 ? 27.453 5.271 0.418 1.00 98.25 197 ALA A CA 1
ATOM 1619 C C . ALA A 1 197 ? 26.677 5.187 1.743 1.00 98.25 197 ALA A C 1
ATOM 1621 O O . ALA A 1 197 ? 26.621 4.114 2.340 1.00 98.25 197 ALA A O 1
ATOM 1622 N N . ILE A 1 198 ? 26.033 6.275 2.178 1.00 98.00 198 ILE A N 1
ATOM 1623 C CA . ILE A 1 198 ? 25.266 6.295 3.434 1.00 98.00 198 ILE A CA 1
ATOM 1624 C C . ILE A 1 198 ? 24.049 5.373 3.363 1.00 98.00 198 ILE A C 1
ATOM 1626 O O . ILE A 1 198 ? 23.865 4.550 4.256 1.00 98.00 198 ILE A O 1
ATOM 1630 N N . GLU A 1 199 ? 23.262 5.447 2.291 1.00 97.25 199 GLU A N 1
ATOM 1631 C CA . GLU A 1 199 ? 22.077 4.602 2.089 1.00 97.25 199 GLU A CA 1
ATOM 1632 C C . GLU A 1 199 ? 22.443 3.109 2.078 1.00 97.25 199 GLU A C 1
ATOM 1634 O O . GLU A 1 199 ? 21.816 2.308 2.772 1.00 97.25 199 GLU A O 1
ATOM 1639 N N . SER A 1 200 ? 23.526 2.736 1.386 1.00 97.25 200 SER A N 1
ATOM 1640 C CA . SER A 1 200 ? 24.021 1.352 1.364 1.00 97.25 200 SER A CA 1
ATOM 1641 C C . SER A 1 200 ? 24.488 0.876 2.749 1.00 97.25 200 SER A C 1
ATOM 1643 O O . SER A 1 200 ? 24.242 -0.272 3.125 1.00 97.25 200 SER A O 1
ATOM 1645 N N . ILE A 1 201 ? 25.140 1.748 3.531 1.00 98.19 201 ILE A N 1
ATOM 1646 C CA . ILE A 1 201 ? 25.565 1.444 4.907 1.00 98.19 201 ILE A CA 1
ATOM 1647 C C . ILE A 1 201 ? 24.356 1.271 5.841 1.00 98.19 201 ILE A C 1
ATOM 1649 O O . ILE A 1 201 ? 24.377 0.382 6.694 1.00 98.19 201 ILE A O 1
ATOM 1653 N N . ILE A 1 202 ? 23.299 2.076 5.684 1.00 96.38 202 ILE A N 1
ATOM 1654 C CA . ILE A 1 202 ? 22.061 1.957 6.473 1.00 96.38 202 ILE A CA 1
ATOM 1655 C C . ILE A 1 202 ? 21.386 0.610 6.196 1.00 96.38 202 ILE A C 1
ATOM 1657 O O . ILE A 1 202 ? 21.147 -0.142 7.135 1.00 96.38 202 ILE A O 1
ATOM 1661 N N . ILE A 1 203 ? 21.193 0.246 4.923 1.00 93.62 203 ILE A N 1
ATOM 1662 C CA . ILE A 1 203 ? 20.581 -1.036 4.526 1.00 93.62 203 ILE A CA 1
ATOM 1663 C C . ILE A 1 203 ? 21.356 -2.233 5.110 1.00 93.62 203 ILE A C 1
ATOM 1665 O O . ILE A 1 203 ? 20.759 -3.177 5.634 1.00 93.62 203 ILE A O 1
ATOM 1669 N N . TRP A 1 204 ? 22.693 -2.188 5.073 1.00 97.44 204 TRP A N 1
ATOM 1670 C CA . TRP A 1 204 ? 23.544 -3.194 5.718 1.00 97.44 204 TRP A CA 1
ATOM 1671 C C . TRP A 1 204 ? 23.366 -3.232 7.244 1.00 97.44 204 TRP A C 1
ATOM 1673 O O . TRP A 1 204 ? 23.249 -4.306 7.843 1.00 97.44 204 TRP A O 1
ATOM 1683 N N . ARG A 1 205 ? 23.319 -2.063 7.890 1.00 95.81 205 ARG A N 1
ATOM 1684 C CA . ARG A 1 205 ? 23.134 -1.949 9.340 1.00 95.81 205 ARG A CA 1
ATOM 1685 C C . ARG A 1 205 ? 21.764 -2.466 9.778 1.00 95.81 205 ARG A C 1
ATOM 1687 O O . ARG A 1 205 ? 21.691 -3.122 10.816 1.00 95.81 205 ARG A O 1
ATOM 1694 N N . ASP A 1 206 ? 20.712 -2.237 9.001 1.00 92.69 206 ASP A N 1
ATOM 1695 C CA . ASP A 1 206 ? 19.352 -2.681 9.319 1.00 92.69 206 ASP A CA 1
ATOM 1696 C C . ASP A 1 206 ? 19.217 -4.209 9.255 1.00 92.69 206 ASP A C 1
ATOM 1698 O O . ASP A 1 206 ? 18.578 -4.812 10.121 1.00 92.69 206 ASP A O 1
ATOM 1702 N N . GLN A 1 207 ? 19.914 -4.870 8.321 1.00 94.19 207 GLN A N 1
ATOM 1703 C CA . GLN A 1 207 ? 20.029 -6.335 8.296 1.00 94.19 207 GLN A CA 1
ATOM 1704 C C . GLN A 1 207 ? 20.638 -6.888 9.600 1.00 94.19 207 GLN A C 1
ATOM 1706 O O . GLN A 1 207 ? 20.179 -7.907 10.126 1.00 94.19 207 GLN A O 1
ATOM 1711 N N . LEU A 1 208 ? 21.656 -6.218 10.149 1.00 94.62 208 LEU A N 1
ATOM 1712 C CA . LEU A 1 208 ? 22.285 -6.616 11.411 1.00 94.62 208 LEU A CA 1
ATOM 1713 C C . LEU A 1 208 ? 21.454 -6.220 12.644 1.00 94.62 208 LEU A C 1
ATOM 1715 O O . LEU A 1 208 ? 21.389 -6.982 13.611 1.00 94.62 208 LEU A O 1
ATOM 1719 N N . ALA A 1 209 ? 20.766 -5.076 12.612 1.00 90.06 209 ALA A N 1
ATOM 1720 C CA . ALA A 1 209 ? 19.830 -4.664 13.657 1.00 90.06 209 ALA A CA 1
ATOM 1721 C C . ALA A 1 209 ? 18.652 -5.647 13.769 1.00 90.06 209 ALA A C 1
ATOM 1723 O O . ALA A 1 209 ? 18.278 -6.035 14.876 1.00 90.06 209 ALA A O 1
ATOM 1724 N N . TYR A 1 210 ? 18.135 -6.143 12.640 1.00 89.50 210 TYR A N 1
ATOM 1725 C CA . TYR A 1 210 ? 17.139 -7.215 12.609 1.00 89.50 210 TYR A CA 1
ATOM 1726 C C . TYR A 1 210 ? 17.636 -8.482 13.322 1.00 89.50 210 TYR A C 1
ATOM 1728 O O . TYR A 1 210 ? 16.916 -9.044 14.150 1.00 89.50 210 TYR A O 1
ATOM 1736 N N . ALA A 1 211 ? 18.885 -8.901 13.080 1.00 89.56 211 ALA A N 1
ATOM 1737 C CA . ALA A 1 211 ? 19.489 -10.027 13.796 1.00 89.56 211 ALA A CA 1
ATOM 1738 C C . ALA A 1 211 ? 19.540 -9.781 15.319 1.00 89.56 211 ALA A C 1
ATOM 1740 O O . ALA A 1 211 ? 19.132 -10.650 16.094 1.00 89.56 211 ALA A O 1
ATOM 1741 N N . GLN A 1 212 ? 19.933 -8.577 15.758 1.00 87.69 212 GLN A N 1
ATOM 1742 C CA . GLN A 1 212 ? 19.909 -8.205 17.179 1.00 87.69 212 GLN A CA 1
ATOM 1743 C C . GLN A 1 212 ? 18.491 -8.233 17.777 1.00 87.69 212 GLN A C 1
ATOM 1745 O O . GLN A 1 212 ? 18.315 -8.763 18.872 1.00 87.69 212 GLN A O 1
ATOM 1750 N N . ILE A 1 213 ? 17.463 -7.747 17.076 1.00 83.69 213 ILE A N 1
ATOM 1751 C CA . ILE A 1 213 ? 16.064 -7.796 17.547 1.00 83.69 213 ILE A CA 1
ATOM 1752 C C . ILE A 1 213 ? 15.589 -9.254 17.686 1.00 83.69 213 ILE A C 1
ATOM 1754 O O . ILE A 1 213 ? 15.010 -9.646 18.701 1.00 83.69 213 ILE A O 1
ATOM 1758 N N . VAL A 1 214 ? 15.910 -10.101 16.704 1.00 82.94 214 VAL A N 1
ATOM 1759 C CA . VAL A 1 214 ? 15.569 -11.536 16.673 1.00 82.94 214 VAL A CA 1
ATOM 1760 C C . VAL A 1 214 ? 16.238 -12.347 17.801 1.00 82.94 214 VAL A C 1
ATOM 1762 O O . VAL A 1 214 ? 15.794 -13.466 18.096 1.00 82.94 214 VAL A O 1
ATOM 1765 N N . SER A 1 215 ? 17.260 -11.793 18.466 1.00 80.75 215 SER A N 1
ATOM 1766 C CA . SER A 1 215 ? 17.969 -12.399 19.606 1.00 80.75 215 SER A CA 1
ATOM 1767 C C . SER A 1 215 ? 17.237 -12.315 20.959 1.00 80.75 215 SER A C 1
ATOM 1769 O O . SER A 1 215 ? 17.708 -12.898 21.934 1.00 80.75 215 SER A O 1
ATOM 1771 N N . ASN A 1 216 ? 16.090 -11.624 21.031 1.00 66.56 216 ASN A N 1
ATOM 1772 C CA . ASN A 1 216 ? 15.405 -11.217 22.272 1.00 66.56 216 ASN A CA 1
ATOM 1773 C C . ASN A 1 216 ? 16.192 -10.214 23.145 1.00 66.56 216 ASN A C 1
ATOM 1775 O O . ASN A 1 216 ? 15.875 -10.046 24.326 1.00 66.56 216 ASN A O 1
ATOM 1779 N N . LEU A 1 217 ? 17.180 -9.501 22.594 1.00 61.75 217 LEU A N 1
ATOM 1780 C CA . LEU A 1 217 ? 17.639 -8.257 23.213 1.00 61.75 217 LEU A CA 1
ATOM 1781 C C . LEU A 1 217 ? 16.457 -7.276 23.278 1.00 61.75 217 LEU A C 1
ATOM 1783 O O . LEU A 1 217 ? 15.729 -7.106 22.301 1.00 61.75 217 LEU A O 1
ATOM 1787 N N . ASN A 1 218 ? 16.262 -6.632 24.435 1.00 60.28 218 ASN A N 1
ATOM 1788 C CA . ASN A 1 218 ? 15.263 -5.571 24.587 1.00 60.28 218 ASN A CA 1
ATOM 1789 C C . ASN A 1 218 ? 15.439 -4.547 23.458 1.00 60.28 218 ASN A C 1
ATOM 1791 O O . ASN A 1 218 ? 16.538 -4.028 23.292 1.00 60.28 218 ASN A O 1
ATOM 1795 N N . ILE A 1 219 ? 14.360 -4.213 22.741 1.00 66.69 219 ILE A N 1
ATOM 1796 C CA . ILE A 1 219 ? 14.386 -3.320 21.562 1.00 66.69 219 ILE A CA 1
ATOM 1797 C C . ILE A 1 219 ? 15.058 -1.969 21.884 1.00 66.69 219 ILE A C 1
ATOM 1799 O O . ILE A 1 219 ? 15.789 -1.420 21.068 1.00 66.69 219 ILE A O 1
ATOM 1803 N N . ARG A 1 220 ? 14.916 -1.487 23.127 1.00 66.56 220 ARG A N 1
ATOM 1804 C CA . ARG A 1 220 ? 15.570 -0.270 23.651 1.00 66.56 220 ARG A CA 1
ATOM 1805 C C . ARG A 1 220 ? 17.110 -0.330 23.715 1.00 66.56 220 ARG A C 1
ATOM 1807 O O . ARG A 1 220 ? 17.736 0.700 23.924 1.00 66.56 220 ARG A O 1
ATOM 1814 N N . ASN A 1 221 ? 17.708 -1.513 23.556 1.00 70.44 221 ASN A N 1
ATOM 1815 C CA . ASN A 1 221 ? 19.140 -1.786 23.710 1.00 70.44 221 ASN A CA 1
ATOM 1816 C C . ASN A 1 221 ? 19.802 -2.308 22.416 1.00 70.44 221 ASN A C 1
ATOM 1818 O O . ASN A 1 221 ? 20.905 -2.855 22.488 1.00 70.44 221 ASN A O 1
ATOM 1822 N N . VAL A 1 222 ? 19.157 -2.171 21.248 1.00 77.69 222 VAL A N 1
ATOM 1823 C CA . VAL A 1 222 ? 19.794 -2.462 19.950 1.00 77.69 222 VAL A CA 1
ATOM 1824 C C . VAL A 1 222 ? 21.041 -1.581 19.826 1.00 77.69 222 VAL A C 1
ATOM 1826 O O . VAL A 1 222 ? 20.961 -0.351 19.855 1.00 77.69 222 VAL A O 1
ATOM 1829 N N . ARG A 1 223 ? 22.219 -2.208 19.752 1.00 82.06 223 ARG A N 1
ATOM 1830 C CA . ARG A 1 223 ? 23.496 -1.491 19.681 1.00 82.06 223 ARG A CA 1
ATOM 1831 C C . ARG A 1 223 ? 23.616 -0.878 18.296 1.00 82.06 223 ARG A C 1
ATOM 1833 O O . ARG A 1 223 ? 23.560 -1.602 17.307 1.00 82.06 223 ARG A O 1
ATOM 1840 N N . ARG A 1 224 ? 23.839 0.437 18.220 1.00 85.69 224 ARG A N 1
ATOM 1841 C CA . ARG A 1 224 ? 24.191 1.103 16.959 1.00 85.69 224 ARG A CA 1
ATOM 1842 C C . ARG A 1 224 ? 25.502 0.503 16.443 1.00 85.69 224 ARG A C 1
ATOM 1844 O O . ARG A 1 224 ? 26.486 0.461 17.176 1.00 85.69 224 ARG A O 1
ATOM 1851 N N . ILE A 1 225 ? 25.480 0.003 15.212 1.00 93.06 225 ILE A N 1
ATOM 1852 C CA . ILE A 1 225 ? 26.597 -0.725 14.602 1.00 93.06 225 ILE A CA 1
ATOM 1853 C C . ILE A 1 225 ? 27.387 0.264 13.735 1.00 93.06 225 ILE A C 1
ATOM 1855 O O . ILE A 1 225 ? 26.828 0.746 12.748 1.00 93.06 225 ILE A O 1
ATOM 1859 N N . PRO A 1 226 ? 28.643 0.597 14.083 1.00 95.62 226 PRO A N 1
ATOM 1860 C CA . PRO A 1 226 ? 29.444 1.535 13.305 1.00 95.62 226 PRO A CA 1
ATOM 1861 C C . PRO A 1 226 ? 29.976 0.867 12.032 1.00 95.62 226 PRO A C 1
ATOM 1863 O O . PRO A 1 226 ? 30.386 -0.296 12.053 1.00 95.62 226 PRO A O 1
ATOM 1866 N N . PHE A 1 227 ? 30.027 1.604 10.922 1.00 97.62 227 PHE A N 1
ATOM 1867 C CA . PHE A 1 227 ? 30.631 1.106 9.684 1.00 97.62 227 PHE A CA 1
ATOM 1868 C C . PHE A 1 227 ? 32.120 1.457 9.656 1.00 97.62 227 PHE A C 1
ATOM 1870 O O . PHE A 1 227 ? 32.508 2.571 9.303 1.00 97.62 227 PHE A O 1
ATOM 1877 N N . ILE A 1 228 ? 32.959 0.510 10.078 1.00 97.19 228 ILE A N 1
ATOM 1878 C CA . ILE A 1 228 ? 34.400 0.734 10.231 1.00 97.19 228 ILE A CA 1
ATOM 1879 C C . ILE A 1 228 ? 35.141 0.478 8.915 1.00 97.19 228 ILE A C 1
ATOM 1881 O O . ILE A 1 228 ? 35.317 -0.677 8.509 1.00 97.19 228 ILE A O 1
ATOM 1885 N N . TRP A 1 229 ? 35.647 1.551 8.305 1.00 96.75 229 TRP A N 1
ATOM 1886 C CA . TRP A 1 229 ? 36.426 1.546 7.065 1.00 96.75 229 TRP A CA 1
ATOM 1887 C C . TRP A 1 229 ? 37.803 2.173 7.304 1.00 96.75 229 TRP A C 1
ATOM 1889 O O . TRP A 1 229 ? 37.910 3.241 7.899 1.00 96.75 229 TRP A O 1
ATOM 1899 N N . ASN A 1 230 ? 38.875 1.496 6.881 1.00 94.62 230 ASN A N 1
ATOM 1900 C CA . ASN A 1 230 ? 40.271 1.890 7.145 1.00 94.62 230 ASN A CA 1
ATOM 1901 C C . ASN A 1 230 ? 40.601 2.210 8.626 1.00 94.62 230 ASN A C 1
ATOM 1903 O O . ASN A 1 230 ? 41.573 2.903 8.906 1.00 94.62 230 ASN A O 1
ATOM 1907 N N . GLY A 1 231 ? 39.831 1.655 9.571 1.00 95.38 231 GLY A N 1
ATOM 1908 C CA . GLY A 1 231 ? 40.020 1.828 11.018 1.00 95.38 231 GLY A CA 1
ATOM 1909 C C . GLY A 1 231 ? 39.153 2.910 11.673 1.00 95.38 231 GLY A C 1
ATOM 1910 O O . GLY A 1 231 ? 39.166 3.008 12.896 1.00 95.38 231 GLY A O 1
ATOM 1911 N N . GLU A 1 232 ? 38.371 3.666 10.901 1.00 96.31 232 GLU A N 1
ATOM 1912 C CA . GLU A 1 232 ? 37.557 4.795 11.377 1.00 96.31 232 GLU A CA 1
ATOM 1913 C C . GLU A 1 232 ? 36.063 4.566 11.088 1.00 96.31 232 GLU A C 1
ATOM 1915 O O . GLU A 1 232 ? 35.711 3.806 10.181 1.00 96.31 232 GLU A O 1
ATOM 1920 N N . ASN A 1 233 ? 35.166 5.219 11.839 1.00 96.75 233 ASN A N 1
ATOM 1921 C CA . ASN A 1 233 ? 33.732 5.203 11.533 1.00 96.75 233 ASN A CA 1
ATOM 1922 C C . ASN A 1 233 ? 33.471 6.046 10.276 1.00 96.75 233 ASN A C 1
ATOM 1924 O O . ASN A 1 233 ? 33.550 7.276 10.314 1.00 96.75 233 ASN A O 1
ATOM 1928 N N . TYR A 1 234 ? 33.176 5.385 9.154 1.00 98.19 234 TYR A N 1
ATOM 1929 C CA . TYR A 1 234 ? 33.134 6.037 7.846 1.00 98.19 234 TYR A CA 1
ATOM 1930 C C . TYR A 1 234 ? 32.113 7.174 7.798 1.00 98.19 234 TYR A C 1
ATOM 1932 O O . TYR A 1 234 ? 32.439 8.258 7.327 1.00 98.19 234 TYR A O 1
ATOM 1940 N N . ILE A 1 235 ? 30.914 6.961 8.356 1.00 97.75 235 ILE A N 1
ATOM 1941 C CA . ILE A 1 235 ? 29.839 7.966 8.395 1.00 97.75 235 ILE A CA 1
ATOM 1942 C C . ILE A 1 235 ? 30.299 9.251 9.102 1.00 97.75 235 ILE A C 1
ATOM 1944 O O . ILE A 1 235 ? 29.974 10.345 8.648 1.00 97.75 235 ILE A O 1
ATOM 1948 N N . VAL A 1 236 ? 31.083 9.144 10.179 1.00 96.69 236 VAL A N 1
ATOM 1949 C CA . VAL A 1 236 ? 31.606 10.327 10.882 1.00 96.69 236 VAL A CA 1
ATOM 1950 C C . VAL A 1 236 ? 32.731 10.977 10.083 1.00 96.69 236 VAL A C 1
ATOM 1952 O O . VAL A 1 236 ? 32.743 12.198 9.930 1.00 96.69 236 VAL A O 1
ATOM 1955 N N . ARG A 1 237 ? 33.633 10.177 9.502 1.00 97.25 237 ARG A N 1
ATOM 1956 C CA . ARG A 1 237 ? 34.733 10.678 8.666 1.00 97.25 237 ARG A CA 1
ATOM 1957 C C . ARG A 1 237 ? 34.245 11.438 7.430 1.00 97.25 237 ARG A C 1
ATOM 1959 O O . ARG A 1 237 ? 34.850 12.442 7.060 1.00 97.25 237 ARG A O 1
ATOM 1966 N N . MET A 1 238 ? 33.115 11.021 6.845 1.00 97.56 238 MET A N 1
ATOM 1967 C CA . MET A 1 238 ? 32.490 11.709 5.709 1.00 97.56 238 MET A CA 1
ATOM 1968 C C . MET A 1 238 ? 32.313 13.206 5.944 1.00 97.56 238 MET A C 1
ATOM 1970 O O . MET A 1 238 ? 32.422 13.968 4.985 1.00 97.56 238 MET A O 1
ATOM 1974 N N . LYS A 1 239 ? 32.093 13.615 7.202 1.00 95.94 239 LYS A N 1
ATOM 1975 C CA . LYS A 1 239 ? 31.911 15.006 7.606 1.00 95.94 239 LYS A CA 1
ATOM 1976 C C . LYS A 1 239 ? 33.053 15.908 7.124 1.00 95.94 239 LYS A C 1
ATOM 1978 O O . LYS A 1 239 ? 32.760 16.932 6.526 1.00 95.94 239 LYS A O 1
ATOM 1983 N N . SER A 1 240 ? 34.315 15.518 7.317 1.00 96.25 240 SER A N 1
ATOM 1984 C CA . SER A 1 240 ? 35.490 16.360 7.017 1.00 96.25 240 SER A CA 1
ATOM 1985 C C . SER A 1 240 ? 36.219 16.024 5.709 1.00 96.25 240 SER A C 1
ATOM 1987 O O . SER A 1 240 ? 37.171 16.715 5.336 1.00 96.25 240 SER A O 1
ATOM 1989 N N . ASP A 1 241 ? 35.780 14.995 4.972 1.00 96.62 241 ASP A N 1
ATOM 1990 C CA . ASP A 1 241 ? 36.452 14.522 3.748 1.00 96.62 241 ASP A CA 1
ATOM 1991 C C . ASP A 1 241 ? 36.616 15.614 2.667 1.00 96.62 241 ASP A C 1
ATOM 1993 O O . ASP A 1 241 ? 37.541 15.520 1.856 1.00 96.62 241 ASP A O 1
ATOM 1997 N N . MET A 1 242 ? 35.747 16.637 2.652 1.00 97.25 242 MET A N 1
ATOM 1998 C CA . MET A 1 242 ? 35.704 17.700 1.631 1.00 97.25 242 MET A CA 1
ATOM 1999 C C . MET A 1 242 ? 36.191 19.075 2.105 1.00 97.25 242 MET A C 1
ATOM 2001 O O . MET A 1 242 ? 36.354 19.972 1.275 1.00 97.25 242 MET A O 1
ATOM 2005 N N . ASP A 1 243 ? 36.534 19.234 3.387 1.00 96.12 243 ASP A N 1
ATOM 2006 C CA . ASP A 1 243 ? 36.989 20.504 3.987 1.00 96.12 243 ASP A CA 1
ATOM 2007 C C . ASP A 1 243 ? 38.255 21.071 3.309 1.00 96.12 243 ASP A C 1
ATOM 2009 O O . ASP A 1 243 ? 38.595 22.251 3.435 1.00 96.12 243 ASP A O 1
ATOM 2013 N N . PHE A 1 244 ? 38.989 20.230 2.573 1.00 96.88 244 PHE A N 1
ATOM 2014 C CA . PHE A 1 244 ? 40.145 20.662 1.795 1.00 96.88 244 PHE A CA 1
ATOM 2015 C C . PHE A 1 244 ? 39.766 21.578 0.620 1.00 96.88 244 PHE A C 1
ATOM 2017 O O . PHE A 1 244 ? 40.587 22.416 0.252 1.00 96.88 244 PHE A O 1
ATOM 2024 N N . LEU A 1 245 ? 38.553 21.479 0.055 1.00 96.44 245 LEU A N 1
ATOM 2025 C CA . LEU A 1 245 ? 38.146 22.247 -1.131 1.00 96.44 245 LEU A CA 1
ATOM 2026 C C . LEU A 1 245 ? 38.171 23.761 -0.902 1.00 96.44 245 LEU A C 1
ATOM 2028 O O . LEU A 1 245 ? 38.673 24.490 -1.762 1.00 96.44 245 LEU A O 1
ATOM 2032 N N . GLY A 1 246 ? 37.737 24.230 0.274 1.00 94.44 246 GLY A N 1
ATOM 2033 C CA . GLY A 1 246 ? 37.779 25.650 0.652 1.00 94.44 246 GLY A CA 1
ATOM 2034 C C . GLY A 1 246 ? 39.192 26.256 0.663 1.00 94.44 246 GLY A C 1
ATOM 2035 O O . GLY A 1 246 ? 39.347 27.468 0.552 1.00 94.44 246 GLY A O 1
ATOM 2036 N N . LYS A 1 247 ? 40.238 25.419 0.723 1.00 95.19 247 LYS A N 1
ATOM 2037 C CA . LYS A 1 247 ? 41.656 25.825 0.733 1.00 95.19 247 LYS A CA 1
ATOM 2038 C C . LYS A 1 247 ? 42.321 25.755 -0.650 1.00 95.19 247 LYS A C 1
ATOM 2040 O O . LYS A 1 247 ? 43.528 25.964 -0.754 1.00 95.19 247 LYS A O 1
ATOM 2045 N N . THR A 1 248 ? 41.571 25.429 -1.705 1.00 96.56 248 THR A N 1
ATOM 2046 C CA . THR A 1 248 ? 42.093 25.252 -3.074 1.00 96.56 248 THR A CA 1
ATOM 2047 C C . THR A 1 248 ? 41.746 26.428 -3.986 1.00 96.56 248 THR A C 1
ATOM 2049 O O . THR A 1 248 ? 40.832 27.201 -3.708 1.00 96.56 248 THR A O 1
ATOM 2052 N N . GLU A 1 249 ? 42.422 26.534 -5.135 1.00 95.06 249 GLU A N 1
ATOM 2053 C CA . GLU A 1 249 ? 42.095 27.531 -6.166 1.00 95.06 249 GLU A CA 1
ATOM 2054 C C . GLU A 1 249 ? 40.640 27.426 -6.667 1.00 95.06 249 GLU A C 1
ATOM 2056 O O . GLU A 1 249 ? 40.078 28.431 -7.101 1.00 95.06 249 GLU A O 1
ATOM 2061 N N . LEU A 1 250 ? 39.984 26.261 -6.541 1.00 95.00 250 LEU A N 1
ATOM 2062 C CA . LEU A 1 250 ? 38.560 26.102 -6.863 1.00 95.00 250 LEU A CA 1
ATOM 2063 C C . LEU A 1 250 ? 37.648 26.981 -5.997 1.00 95.00 250 LEU A C 1
ATOM 2065 O O . LEU A 1 250 ? 36.590 27.391 -6.469 1.00 95.00 250 LEU A O 1
ATOM 2069 N N . ALA A 1 251 ? 38.051 27.346 -4.775 1.00 94.75 251 ALA A N 1
ATOM 2070 C CA . ALA A 1 251 ? 37.284 28.249 -3.912 1.00 94.75 251 ALA A CA 1
ATOM 2071 C C . ALA A 1 251 ? 37.160 29.679 -4.482 1.00 94.75 251 ALA A C 1
ATOM 2073 O O . ALA A 1 251 ? 36.340 30.468 -4.009 1.00 94.75 251 ALA A O 1
ATOM 2074 N N . LYS A 1 252 ? 37.927 30.027 -5.528 1.00 93.81 252 LYS A N 1
ATOM 2075 C CA . LYS A 1 252 ? 37.740 31.264 -6.309 1.00 93.81 252 LYS A CA 1
ATOM 2076 C C . LYS A 1 252 ? 36.561 31.168 -7.280 1.00 93.81 252 LYS A C 1
ATOM 2078 O O . LYS A 1 252 ? 35.944 32.190 -7.566 1.00 93.81 252 LYS A O 1
ATOM 2083 N N . TYR A 1 253 ? 36.229 29.957 -7.728 1.00 93.50 253 TYR A N 1
ATOM 2084 C CA . TYR A 1 253 ? 35.224 29.673 -8.756 1.00 93.50 253 TYR A CA 1
ATOM 2085 C C . TYR A 1 253 ? 33.940 29.044 -8.205 1.00 93.50 253 TYR A C 1
ATOM 2087 O O . TYR A 1 253 ? 32.906 29.174 -8.843 1.00 93.50 253 TYR A O 1
ATOM 2095 N N . PHE A 1 254 ? 33.962 28.428 -7.022 1.00 93.38 254 PHE A N 1
ATOM 2096 C CA . PHE A 1 254 ? 32.791 27.831 -6.366 1.00 93.38 254 PHE A CA 1
ATOM 2097 C C . PHE A 1 254 ? 32.586 28.401 -4.951 1.00 93.38 254 PHE A C 1
ATOM 2099 O O . PHE A 1 254 ? 33.499 28.984 -4.354 1.00 93.38 254 PHE A O 1
ATOM 2106 N N . TYR A 1 255 ? 31.376 28.272 -4.407 1.00 90.75 255 TYR A N 1
ATOM 2107 C CA . TYR A 1 255 ? 31.053 28.637 -3.022 1.00 90.75 255 TYR A CA 1
ATOM 2108 C C . TYR A 1 255 ? 31.163 27.409 -2.115 1.00 90.75 255 TYR A C 1
ATOM 2110 O O . TYR A 1 255 ? 30.187 26.699 -1.941 1.00 90.75 255 TYR A O 1
ATOM 2118 N N . PHE A 1 256 ? 32.340 27.133 -1.556 1.00 94.00 256 PHE A N 1
ATOM 2119 C CA . PHE A 1 256 ? 32.469 26.117 -0.505 1.00 94.00 256 PHE A CA 1
ATOM 2120 C C . PHE A 1 256 ? 32.192 26.736 0.868 1.00 94.00 256 PHE A C 1
ATOM 2122 O O . PHE A 1 256 ? 32.493 27.911 1.082 1.00 94.00 256 PHE A O 1
ATOM 2129 N N . SER A 1 257 ? 31.621 25.943 1.773 1.00 90.38 257 SER A N 1
ATOM 2130 C CA . SER A 1 257 ? 31.365 26.348 3.156 1.00 90.38 257 SER A CA 1
ATOM 2131 C C . SER A 1 257 ? 32.664 26.391 3.973 1.00 90.38 257 SER A C 1
ATOM 2133 O O . SER A 1 257 ? 33.563 25.578 3.758 1.00 90.38 257 SER A O 1
ATOM 2135 N N . ASP A 1 258 ? 32.740 27.312 4.938 1.00 87.88 258 ASP A N 1
ATOM 2136 C CA . ASP A 1 258 ? 33.766 27.302 5.996 1.00 87.88 258 ASP A CA 1
ATOM 2137 C C . ASP A 1 258 ? 33.451 26.264 7.095 1.00 87.88 258 ASP A C 1
ATOM 2139 O O . ASP A 1 258 ? 34.306 25.930 7.916 1.00 87.88 258 ASP A O 1
ATOM 2143 N N . GLN A 1 259 ? 32.212 25.760 7.125 1.00 90.81 259 GLN A N 1
ATOM 2144 C CA . GLN A 1 259 ? 31.784 24.628 7.946 1.00 90.81 259 GLN A CA 1
ATOM 2145 C C . GLN A 1 259 ? 31.827 23.339 7.120 1.00 90.81 259 GLN A C 1
ATOM 2147 O O . GLN A 1 259 ? 31.741 23.378 5.895 1.00 90.81 259 GLN A O 1
ATOM 2152 N N . SER A 1 260 ? 31.906 22.188 7.789 1.00 91.19 260 SER A N 1
ATOM 2153 C CA . SER A 1 260 ? 31.950 20.899 7.099 1.00 91.19 260 SER A CA 1
ATOM 2154 C C . SER A 1 260 ? 30.677 20.661 6.275 1.00 91.19 260 SER A C 1
ATOM 2156 O O . SER A 1 260 ? 29.577 20.692 6.831 1.00 91.19 260 SER A O 1
ATOM 2158 N N . ASP A 1 261 ? 30.831 20.387 4.983 1.00 93.62 261 ASP A N 1
ATOM 2159 C CA . ASP A 1 261 ? 29.737 20.254 4.014 1.00 93.62 261 ASP A CA 1
ATOM 2160 C C . ASP A 1 261 ? 29.905 18.945 3.206 1.00 93.62 261 ASP A C 1
ATOM 2162 O O . ASP A 1 261 ? 30.423 18.957 2.083 1.00 93.62 261 ASP A O 1
ATOM 2166 N N . PRO A 1 262 ? 29.524 17.783 3.780 1.00 93.94 262 PRO A N 1
ATOM 2167 C CA . PRO A 1 262 ? 29.792 16.459 3.202 1.00 93.94 262 PRO A CA 1
ATOM 2168 C C . PRO A 1 262 ? 29.007 16.158 1.914 1.00 93.94 262 PRO A C 1
ATOM 2170 O O . PRO A 1 262 ? 29.315 15.186 1.219 1.00 93.94 262 PRO A O 1
ATOM 2173 N N . PHE A 1 263 ? 28.007 16.982 1.581 1.00 96.50 263 PHE A N 1
ATOM 2174 C CA . PHE A 1 263 ? 27.203 16.872 0.358 1.00 96.50 263 PHE A CA 1
ATOM 2175 C C . PHE A 1 263 ? 27.366 18.069 -0.579 1.00 96.50 263 PHE A C 1
ATOM 2177 O O . PHE A 1 263 ? 26.708 18.119 -1.619 1.00 96.50 263 PHE A O 1
ATOM 2184 N N . LEU A 1 264 ? 28.259 19.008 -0.261 1.00 94.38 264 LEU A N 1
ATOM 2185 C CA . LEU A 1 264 ? 28.490 20.218 -1.043 1.00 94.38 264 LEU A CA 1
ATOM 2186 C C . LEU A 1 264 ? 27.180 20.985 -1.304 1.00 94.38 264 LEU A C 1
ATOM 2188 O O . LEU A 1 264 ? 26.893 21.312 -2.455 1.00 94.38 264 LEU A O 1
ATOM 2192 N N . ILE A 1 265 ? 26.369 21.249 -0.280 1.00 90.12 265 ILE A N 1
ATOM 2193 C CA . ILE A 1 265 ? 25.121 22.026 -0.386 1.00 90.12 265 ILE A CA 1
ATOM 2194 C C . ILE A 1 265 ? 25.424 23.506 -0.653 1.00 90.12 265 ILE A C 1
ATOM 2196 O O . ILE A 1 265 ? 24.762 24.135 -1.477 1.00 90.12 265 ILE A O 1
ATOM 2200 N N . CYS A 1 266 ? 26.456 24.070 -0.018 1.00 82.88 266 CYS A N 1
ATOM 2201 C CA . CYS A 1 266 ? 26.784 25.495 -0.127 1.00 82.88 266 CYS A CA 1
ATOM 2202 C C . CYS A 1 266 ? 27.077 25.958 -1.580 1.00 82.88 266 CYS A C 1
ATOM 2204 O O . CYS A 1 266 ? 26.575 27.015 -1.967 1.00 82.88 266 CYS A O 1
ATOM 2206 N N . PRO A 1 267 ? 27.731 25.157 -2.455 1.00 75.94 267 PRO A N 1
ATOM 2207 C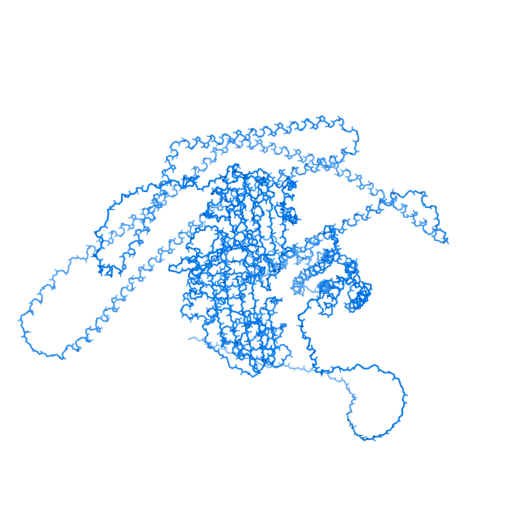 CA . PRO A 1 267 ? 27.828 25.438 -3.895 1.00 75.94 267 PRO A CA 1
ATOM 2208 C C . PRO A 1 267 ? 26.503 25.550 -4.674 1.00 75.94 267 PRO A C 1
ATOM 2210 O O . PRO A 1 267 ? 26.528 25.907 -5.856 1.00 75.94 267 PRO A O 1
ATOM 2213 N N . SER A 1 268 ? 25.366 25.218 -4.057 1.00 73.69 268 SER A N 1
ATOM 2214 C CA . SER A 1 268 ? 24.012 25.394 -4.603 1.00 73.69 268 SER A CA 1
ATOM 2215 C C . SER A 1 268 ? 23.259 26.574 -3.991 1.00 73.69 268 SER A C 1
ATOM 2217 O O . SER A 1 268 ? 22.360 27.110 -4.638 1.00 73.69 268 SER A O 1
ATOM 2219 N N . ASP A 1 269 ? 23.601 26.974 -2.765 1.00 68.44 269 ASP A N 1
ATOM 2220 C CA . ASP A 1 269 ? 22.791 27.876 -1.946 1.00 68.44 269 ASP A CA 1
ATOM 2221 C C . ASP A 1 269 ? 23.367 29.298 -1.910 1.00 68.44 269 ASP A C 1
ATOM 2223 O O . ASP A 1 269 ? 23.982 29.758 -0.945 1.00 68.44 269 ASP A O 1
ATOM 2227 N N . VAL A 1 270 ? 23.162 30.023 -3.011 1.00 62.72 270 VAL A N 1
ATOM 2228 C CA . VAL A 1 270 ? 23.263 31.484 -2.997 1.00 62.72 270 VAL A CA 1
ATOM 2229 C C . VAL A 1 270 ? 21.882 32.040 -2.664 1.00 62.72 270 VAL A C 1
ATOM 2231 O O . VAL A 1 270 ? 20.891 31.679 -3.299 1.00 62.72 270 VAL A O 1
ATOM 2234 N N . LYS A 1 271 ? 21.818 32.977 -1.713 1.00 52.78 271 LYS A N 1
ATOM 2235 C CA . LYS A 1 271 ? 20.601 33.739 -1.401 1.00 52.78 271 LYS A CA 1
ATOM 2236 C C . LYS A 1 271 ? 20.249 34.676 -2.562 1.00 52.78 271 LYS A C 1
ATOM 2238 O O . LYS A 1 271 ? 20.637 35.842 -2.566 1.00 52.78 271 LYS A O 1
ATOM 2243 N N . TRP A 1 272 ? 19.549 34.149 -3.562 1.00 52.12 272 TRP A N 1
ATOM 2244 C CA . TRP A 1 272 ? 18.922 34.950 -4.611 1.00 52.12 272 TRP A CA 1
ATOM 2245 C C . TRP A 1 272 ? 17.649 35.588 -4.061 1.00 52.12 272 TRP A C 1
ATOM 2247 O O . TRP A 1 272 ? 16.847 34.921 -3.407 1.00 52.12 272 TRP A O 1
ATOM 2257 N N . ASP A 1 273 ? 17.446 36.861 -4.387 1.00 51.91 273 ASP A N 1
ATOM 2258 C CA . ASP A 1 273 ? 16.130 37.484 -4.301 1.00 51.91 273 ASP A CA 1
ATOM 2259 C C . ASP A 1 273 ? 15.182 36.706 -5.237 1.00 51.91 273 ASP A C 1
ATOM 2261 O O . ASP A 1 273 ? 15.481 36.510 -6.420 1.00 51.91 273 ASP A O 1
ATOM 2265 N N . MET A 1 274 ? 14.093 36.157 -4.693 1.00 44.19 274 MET A N 1
ATOM 2266 C CA . MET A 1 274 ? 13.310 35.083 -5.334 1.00 44.19 274 MET A CA 1
ATOM 2267 C C . MET A 1 274 ? 12.571 35.525 -6.611 1.00 44.19 274 MET A C 1
ATOM 2269 O O . MET A 1 274 ? 12.039 34.688 -7.338 1.00 44.19 274 MET A O 1
ATOM 2273 N N . SER A 1 275 ? 12.574 36.823 -6.915 1.00 50.16 275 SER A N 1
ATOM 2274 C CA . SER A 1 275 ? 11.883 37.443 -8.049 1.00 50.16 275 SER A CA 1
ATOM 2275 C C . SER A 1 275 ? 12.515 37.190 -9.434 1.00 50.16 275 SER A C 1
ATOM 2277 O O . SER A 1 275 ? 11.815 37.313 -10.438 1.00 50.16 275 SER A O 1
ATOM 2279 N N . GLU A 1 276 ? 13.793 36.792 -9.535 1.00 52.41 276 GLU A N 1
ATOM 2280 C CA . GLU A 1 276 ? 14.495 36.597 -10.830 1.00 52.41 276 GLU A CA 1
ATOM 2281 C C . GLU A 1 276 ? 14.529 35.124 -11.336 1.00 52.41 276 GLU A C 1
ATOM 2283 O O . GLU A 1 276 ? 15.152 34.829 -12.357 1.00 52.41 276 GLU A O 1
ATOM 2288 N N . LYS A 1 277 ? 13.898 34.163 -10.641 1.00 55.81 277 LYS A N 1
ATOM 2289 C CA . LYS A 1 277 ? 14.394 32.765 -10.609 1.00 55.81 277 LYS A CA 1
ATOM 2290 C C . LYS A 1 277 ? 14.028 31.798 -11.756 1.00 55.81 277 LYS A C 1
ATOM 2292 O O . LYS A 1 277 ? 14.733 30.807 -11.921 1.00 55.81 277 LYS A O 1
ATOM 2297 N N . ILE A 1 278 ? 12.956 32.014 -12.528 1.00 49.62 278 ILE A N 1
ATOM 2298 C CA . ILE A 1 278 ? 12.348 30.916 -13.329 1.00 49.62 278 ILE A CA 1
ATOM 2299 C C . ILE A 1 278 ? 12.938 30.741 -14.748 1.00 49.62 278 ILE A C 1
ATOM 2301 O O . ILE A 1 278 ? 12.966 29.624 -15.256 1.00 49.62 278 ILE A O 1
ATOM 2305 N N . ASN A 1 279 ? 13.474 31.791 -15.382 1.00 49.25 279 ASN A N 1
ATOM 2306 C CA . ASN A 1 279 ? 13.885 31.735 -16.801 1.00 49.25 279 ASN A CA 1
ATOM 2307 C C . ASN A 1 279 ? 15.404 31.598 -17.058 1.00 49.25 279 ASN A C 1
ATOM 2309 O O . ASN A 1 279 ? 15.801 31.500 -18.217 1.00 49.25 279 ASN A O 1
ATOM 2313 N N . GLU A 1 280 ? 16.267 31.610 -16.031 1.00 52.06 280 GLU A N 1
ATOM 2314 C CA . GLU A 1 280 ? 17.736 31.710 -16.217 1.00 52.06 280 GLU A CA 1
ATOM 2315 C C . GLU A 1 280 ? 18.556 30.483 -15.762 1.00 52.06 280 GLU A C 1
ATOM 2317 O O . GLU A 1 280 ? 19.782 30.480 -15.883 1.00 52.06 280 GLU A O 1
ATOM 2322 N N . LEU A 1 281 ? 17.907 29.400 -15.316 1.00 48.97 281 LEU A N 1
ATOM 2323 C CA . LEU A 1 281 ? 18.571 28.168 -14.841 1.00 48.97 281 LEU A CA 1
ATOM 2324 C C . LEU A 1 281 ? 19.430 27.436 -15.898 1.00 48.97 281 LEU A C 1
ATOM 2326 O O . LEU A 1 281 ? 20.167 26.515 -15.555 1.00 48.97 281 LEU A O 1
ATOM 2330 N N . SER A 1 282 ? 19.383 27.839 -17.171 1.00 50.56 282 SER A N 1
ATOM 2331 C CA . SER A 1 282 ? 20.178 27.241 -18.253 1.00 50.56 282 SER A CA 1
ATOM 2332 C C . SER A 1 282 ? 21.634 27.731 -18.337 1.00 50.56 282 SER A C 1
ATOM 2334 O O . SER A 1 282 ? 22.389 27.218 -19.163 1.00 50.56 282 SER A O 1
ATOM 2336 N N . SER A 1 283 ? 22.053 28.724 -17.541 1.00 57.59 283 SER A N 1
ATOM 2337 C CA . SER A 1 283 ? 23.446 29.201 -17.515 1.00 57.59 283 SER A CA 1
ATOM 2338 C C . SER A 1 283 ? 24.117 28.973 -16.159 1.00 57.59 283 SER A C 1
ATOM 2340 O O . SER A 1 283 ? 23.791 29.643 -15.185 1.00 57.59 283 SER A O 1
ATOM 2342 N N . TYR A 1 284 ? 25.135 28.103 -16.130 1.00 58.91 284 TYR A N 1
ATOM 2343 C CA . TYR A 1 284 ? 25.961 27.782 -14.949 1.00 58.91 284 TYR A CA 1
ATOM 2344 C C . TYR A 1 284 ? 26.659 28.988 -14.279 1.00 58.91 284 TYR A C 1
ATOM 2346 O O . TYR A 1 284 ? 27.131 28.881 -13.145 1.00 58.91 284 TYR A O 1
ATOM 2354 N N . PHE A 1 285 ? 26.738 30.127 -14.972 1.00 61.06 285 PHE A N 1
ATOM 2355 C CA . PHE A 1 285 ? 27.256 31.389 -14.450 1.00 61.06 285 PHE A CA 1
ATOM 2356 C C . PHE A 1 285 ? 26.098 32.297 -14.032 1.00 61.06 285 PHE A C 1
ATOM 2358 O O . PHE A 1 285 ? 25.335 32.769 -14.877 1.00 61.06 285 PHE A O 1
ATOM 2365 N N . ALA A 1 286 ? 25.999 32.599 -12.739 1.00 57.38 286 ALA A N 1
ATOM 2366 C CA . ALA A 1 286 ? 25.076 33.613 -12.250 1.00 57.38 286 ALA A CA 1
ATOM 2367 C C . ALA A 1 286 ? 25.558 35.004 -12.702 1.00 57.38 286 ALA A C 1
ATOM 2369 O O . ALA A 1 286 ? 26.660 35.422 -12.360 1.00 57.38 286 ALA A O 1
ATOM 2370 N N . LYS A 1 287 ? 24.735 35.764 -13.437 1.00 56.56 287 LYS A N 1
ATOM 2371 C CA . LYS A 1 287 ? 25.141 37.035 -14.088 1.00 56.56 287 LYS A CA 1
ATOM 2372 C C . LYS A 1 287 ? 25.731 38.113 -13.161 1.00 56.56 287 LYS A C 1
ATOM 2374 O O . LYS A 1 287 ? 26.318 39.072 -13.656 1.00 56.56 287 LYS A O 1
ATOM 2379 N N . LYS A 1 288 ? 25.553 37.987 -11.841 1.00 57.81 288 LYS A N 1
ATOM 2380 C CA . LYS A 1 288 ? 26.029 38.930 -10.814 1.00 57.81 288 LYS A CA 1
ATOM 2381 C C . LYS A 1 288 ? 27.231 38.410 -10.001 1.00 57.81 288 LYS A C 1
ATOM 2383 O O . LYS A 1 288 ? 27.789 39.186 -9.230 1.00 57.81 288 LYS A O 1
ATOM 2388 N N . THR A 1 289 ? 27.661 37.151 -10.153 1.00 62.19 289 THR A N 1
ATOM 2389 C CA . THR A 1 289 ? 28.804 36.586 -9.408 1.00 62.19 289 THR A CA 1
ATOM 2390 C C . THR A 1 289 ? 29.790 35.883 -10.344 1.00 62.19 289 THR A C 1
ATOM 2392 O O . THR A 1 289 ? 29.415 35.157 -11.256 1.00 62.19 289 THR A O 1
ATOM 2395 N N . THR A 1 290 ? 31.094 36.052 -10.112 1.00 78.06 290 THR A N 1
ATOM 2396 C CA . THR A 1 290 ? 32.153 35.379 -10.897 1.00 78.06 290 THR A CA 1
ATOM 2397 C C . THR A 1 290 ? 32.309 33.891 -10.559 1.00 78.06 290 THR A C 1
ATOM 2399 O O . THR A 1 290 ? 33.280 33.263 -10.975 1.00 78.06 290 THR A O 1
ATOM 2402 N N . LYS A 1 291 ? 31.389 33.338 -9.763 1.00 87.44 291 LYS A N 1
ATOM 2403 C CA . LYS A 1 291 ? 31.409 31.966 -9.265 1.00 87.44 291 LYS A CA 1
ATOM 2404 C C . LYS A 1 291 ? 30.304 31.143 -9.921 1.00 87.44 291 LYS A C 1
ATOM 2406 O O . LYS A 1 291 ? 29.190 31.617 -10.132 1.00 87.44 291 LYS A O 1
ATOM 2411 N N . MET A 1 292 ? 30.645 29.904 -10.227 1.00 87.19 292 MET A N 1
ATOM 2412 C CA . MET A 1 292 ? 29.793 28.888 -10.816 1.00 87.19 292 MET A CA 1
ATOM 2413 C C . MET A 1 292 ? 28.924 28.231 -9.738 1.00 87.19 292 MET A C 1
ATOM 2415 O O . MET A 1 292 ? 29.384 27.983 -8.620 1.00 87.19 292 MET A O 1
ATOM 2419 N N . LEU A 1 293 ? 27.671 27.940 -10.087 1.00 85.62 293 LEU A N 1
ATOM 2420 C CA . LEU A 1 293 ? 26.745 27.188 -9.240 1.00 85.62 293 LEU A CA 1
ATOM 2421 C C . LEU A 1 293 ? 26.740 25.713 -9.645 1.00 85.62 293 LEU A C 1
ATOM 2423 O O . LEU A 1 293 ? 26.793 25.388 -10.831 1.00 85.62 293 LEU A O 1
ATOM 2427 N N . ILE A 1 294 ? 26.634 24.823 -8.659 1.00 87.50 294 ILE A N 1
ATOM 2428 C CA . ILE A 1 294 ? 26.450 23.386 -8.885 1.00 87.50 294 ILE A CA 1
ATOM 2429 C C . ILE A 1 294 ? 25.011 23.062 -8.475 1.00 87.50 294 ILE A C 1
ATOM 2431 O O . ILE A 1 294 ? 24.755 22.965 -7.272 1.00 87.50 294 ILE A O 1
ATOM 2435 N N . PRO A 1 295 ? 24.046 22.927 -9.402 1.00 82.94 295 PRO A N 1
ATOM 2436 C CA . PRO A 1 295 ? 22.642 22.737 -9.040 1.00 82.94 295 PRO A CA 1
ATOM 2437 C C . PRO A 1 295 ? 22.451 21.480 -8.181 1.00 82.94 295 PRO A C 1
ATOM 2439 O O . PRO A 1 295 ? 23.080 20.449 -8.422 1.00 82.94 295 PRO A O 1
ATOM 2442 N N . LEU A 1 296 ? 21.603 21.571 -7.156 1.00 84.38 296 LEU A N 1
ATOM 2443 C CA . LEU A 1 296 ? 21.168 20.437 -6.340 1.00 84.38 296 LEU A CA 1
ATOM 2444 C C . LEU A 1 296 ? 19.669 20.228 -6.602 1.00 84.38 296 LEU A C 1
ATOM 2446 O O . LEU A 1 296 ? 18.879 21.062 -6.167 1.00 84.38 296 LEU A O 1
ATOM 2450 N N . PRO A 1 297 ? 19.275 19.172 -7.339 1.00 82.06 297 PRO A N 1
ATOM 2451 C CA . PRO A 1 297 ? 17.870 18.829 -7.539 1.00 82.06 297 PRO A CA 1
ATOM 2452 C C . PRO A 1 297 ? 17.145 18.613 -6.208 1.00 82.06 297 PRO A C 1
ATOM 2454 O O . PRO A 1 297 ? 17.714 18.039 -5.277 1.00 82.06 297 PRO A O 1
ATOM 2457 N N . GLU A 1 298 ? 15.880 19.018 -6.139 1.00 76.50 298 GLU A N 1
ATOM 2458 C CA . GLU A 1 298 ? 15.064 18.980 -4.919 1.00 76.50 298 GLU A CA 1
ATOM 2459 C C . GLU A 1 298 ? 14.897 17.554 -4.361 1.00 76.50 298 GLU A C 1
ATOM 2461 O O . GLU A 1 298 ? 15.090 17.331 -3.164 1.00 76.50 298 GLU A O 1
ATOM 2466 N N . ILE A 1 299 ? 14.747 16.560 -5.247 1.00 74.31 299 ILE A N 1
ATOM 2467 C CA . ILE A 1 299 ? 14.819 15.114 -4.949 1.00 74.31 299 ILE A CA 1
ATOM 2468 C C . ILE A 1 299 ? 16.028 14.754 -4.069 1.00 74.31 299 ILE A C 1
ATOM 2470 O O . ILE A 1 299 ? 15.930 13.955 -3.133 1.00 74.31 299 ILE A O 1
ATOM 2474 N N . LEU A 1 300 ? 17.202 15.314 -4.380 1.00 82.19 300 LEU A N 1
ATOM 2475 C CA . LEU A 1 300 ? 18.426 15.031 -3.634 1.00 82.19 300 LEU A CA 1
ATOM 2476 C C . LEU A 1 300 ? 18.486 15.826 -2.328 1.00 82.19 300 LEU A C 1
ATOM 2478 O O . LEU A 1 300 ? 19.058 15.322 -1.370 1.00 82.19 300 LEU A O 1
ATOM 2482 N N . MET A 1 301 ? 17.875 17.012 -2.249 1.00 87.00 301 MET A N 1
ATOM 2483 C CA . MET A 1 301 ? 17.865 17.838 -1.035 1.00 87.00 301 MET A CA 1
ATOM 2484 C C . MET A 1 301 ? 17.256 17.094 0.165 1.00 87.00 301 MET A C 1
ATOM 2486 O O . MET A 1 301 ? 17.820 17.120 1.258 1.00 87.00 301 MET A O 1
ATOM 2490 N N . ASN A 1 302 ? 16.141 16.383 -0.024 1.00 80.88 302 ASN A N 1
ATOM 2491 C CA . ASN A 1 302 ? 15.510 15.632 1.068 1.00 80.88 302 ASN A CA 1
ATOM 2492 C C . ASN A 1 302 ? 16.352 14.419 1.506 1.00 80.88 302 ASN A C 1
ATOM 2494 O O . ASN A 1 302 ? 16.523 14.190 2.704 1.00 80.88 302 ASN A O 1
ATOM 2498 N N . ARG A 1 303 ? 16.974 13.706 0.557 1.00 93.06 303 ARG A N 1
ATOM 2499 C CA . ARG A 1 303 ? 17.927 12.616 0.849 1.00 93.06 303 ARG A CA 1
ATOM 2500 C C . ARG A 1 303 ? 19.176 13.125 1.575 1.00 93.06 303 ARG A C 1
ATOM 2502 O O . ARG A 1 303 ? 19.627 12.495 2.527 1.00 93.06 303 ARG A O 1
ATOM 2509 N N . VAL A 1 304 ? 19.691 14.291 1.176 1.00 93.56 304 VAL A N 1
ATOM 2510 C CA . VAL A 1 304 ? 20.815 14.977 1.830 1.00 93.56 304 VAL A CA 1
ATOM 2511 C C . VAL A 1 304 ? 20.478 15.324 3.280 1.00 93.56 304 VAL A C 1
ATOM 2513 O O . VAL A 1 304 ? 21.231 14.925 4.161 1.00 93.56 304 VAL A O 1
ATOM 2516 N N . LYS A 1 305 ? 19.330 15.959 3.559 1.00 89.00 305 LYS A N 1
ATOM 2517 C CA . LYS A 1 305 ? 18.903 16.280 4.938 1.00 89.00 305 LYS A CA 1
ATOM 2518 C C . LYS A 1 305 ? 18.852 15.038 5.837 1.00 89.00 305 LYS A C 1
ATOM 2520 O O . LYS A 1 305 ? 19.361 15.066 6.956 1.00 89.00 305 LYS A O 1
ATOM 2525 N N . LEU A 1 306 ? 18.277 13.934 5.350 1.00 87.19 306 LEU A N 1
ATOM 2526 C CA . LEU A 1 306 ? 18.235 12.665 6.091 1.00 87.19 306 LEU A CA 1
ATOM 2527 C C . LEU A 1 306 ? 19.643 12.109 6.349 1.00 87.19 306 LEU A C 1
ATOM 2529 O O . LEU A 1 306 ? 19.958 11.692 7.464 1.00 87.19 306 LEU A O 1
ATOM 2533 N N . ALA A 1 307 ? 20.516 12.150 5.344 1.00 95.62 307 ALA A N 1
ATOM 2534 C CA . ALA A 1 307 ? 21.891 11.688 5.470 1.00 95.62 307 ALA A CA 1
ATOM 2535 C C . ALA A 1 307 ? 22.724 12.571 6.431 1.00 95.62 307 ALA A C 1
ATOM 2537 O O . ALA A 1 307 ? 23.506 12.041 7.220 1.00 95.62 307 ALA A O 1
ATOM 2538 N N . GLU A 1 308 ? 22.512 13.892 6.454 1.00 94.19 308 GLU A N 1
ATOM 2539 C CA . GLU A 1 308 ? 23.118 14.812 7.428 1.00 94.19 308 GLU A CA 1
ATOM 2540 C C . GLU A 1 308 ? 22.667 14.542 8.866 1.00 94.19 308 GLU A C 1
ATOM 2542 O O . GLU A 1 308 ? 23.499 14.556 9.778 1.00 94.19 308 GLU A O 1
ATOM 2547 N N . ILE A 1 309 ? 21.376 14.264 9.088 1.00 91.44 309 ILE A N 1
ATOM 2548 C CA . ILE A 1 309 ? 20.866 13.843 10.403 1.00 91.44 309 ILE A CA 1
ATOM 2549 C C . ILE A 1 309 ? 21.627 12.594 10.862 1.00 91.44 309 ILE A C 1
ATOM 2551 O O . ILE A 1 309 ? 22.165 12.568 11.969 1.00 91.44 309 ILE A O 1
ATOM 2555 N N . ILE A 1 310 ? 21.767 11.596 9.986 1.00 94.19 310 ILE A N 1
ATOM 2556 C CA . ILE A 1 310 ? 22.439 10.330 10.301 1.00 94.19 310 ILE A CA 1
ATOM 2557 C C . ILE A 1 310 ? 23.927 10.530 10.625 1.00 94.19 310 ILE A C 1
ATOM 2559 O O . ILE A 1 310 ? 24.391 9.957 11.615 1.00 94.19 310 ILE A O 1
ATOM 2563 N N . ILE A 1 311 ? 24.651 11.377 9.875 1.00 95.88 311 ILE A N 1
ATOM 2564 C CA . ILE A 1 311 ? 26.042 11.767 10.186 1.00 95.88 311 ILE A CA 1
ATOM 2565 C C . ILE A 1 311 ? 26.127 12.434 11.565 1.00 95.88 311 ILE A C 1
ATOM 2567 O O . ILE A 1 311 ? 26.975 12.074 12.385 1.00 95.88 311 ILE A O 1
ATOM 2571 N N . ASN A 1 312 ? 25.253 13.404 11.845 1.00 92.62 312 ASN A N 1
ATOM 2572 C CA . ASN A 1 312 ? 25.302 14.162 13.093 1.00 92.62 312 ASN A CA 1
ATOM 2573 C C . ASN A 1 312 ? 24.930 13.302 14.313 1.00 92.62 312 ASN A C 1
ATOM 2575 O O . ASN A 1 312 ? 25.594 13.401 15.344 1.00 92.62 312 ASN A O 1
ATOM 2579 N N . GLU A 1 313 ? 23.953 12.399 14.204 1.00 90.19 313 GLU A N 1
ATOM 2580 C CA . GLU A 1 313 ? 23.659 11.434 15.268 1.00 90.19 313 GLU A CA 1
ATOM 2581 C C . GLU A 1 313 ? 24.793 10.422 15.514 1.00 90.19 313 GLU A C 1
ATOM 2583 O O . GLU A 1 313 ? 24.916 9.890 16.620 1.00 90.19 313 GLU A O 1
ATOM 2588 N N . GLU A 1 314 ? 25.546 10.053 14.475 1.00 92.38 314 GLU A N 1
ATOM 2589 C CA . GLU A 1 314 ? 26.698 9.152 14.596 1.00 92.38 314 GLU A CA 1
ATOM 2590 C C . GLU A 1 314 ? 27.824 9.862 15.365 1.00 92.38 314 GLU A C 1
ATOM 2592 O O . GLU A 1 314 ? 28.348 9.325 16.340 1.00 92.38 314 GLU A O 1
ATOM 2597 N N . LEU A 1 315 ? 28.096 11.123 15.006 1.00 90.69 315 LEU A N 1
ATOM 2598 C CA . LEU A 1 315 ? 29.070 11.992 15.667 1.00 90.69 315 LEU A CA 1
ATOM 2599 C C . LEU A 1 315 ? 28.726 12.258 17.143 1.00 90.69 315 LEU A C 1
ATOM 2601 O O . LEU A 1 315 ? 29.618 12.244 17.990 1.00 90.69 315 LEU A O 1
ATOM 2605 N N . ILE A 1 316 ? 27.451 12.497 17.479 1.00 88.12 316 ILE A N 1
ATOM 2606 C CA . ILE A 1 316 ? 27.019 12.667 18.879 1.00 88.12 316 ILE A CA 1
ATOM 2607 C C . ILE A 1 316 ? 27.368 11.413 19.691 1.00 88.12 316 ILE A C 1
ATOM 2609 O O . ILE A 1 316 ? 27.975 11.523 20.755 1.00 88.12 316 ILE A O 1
ATOM 2613 N N . LYS A 1 317 ? 27.070 10.221 19.163 1.00 85.00 317 LYS A N 1
ATOM 2614 C CA . LYS A 1 317 ? 27.317 8.946 19.855 1.00 85.00 317 LYS A CA 1
ATOM 2615 C C . LYS A 1 317 ? 28.803 8.603 19.958 1.00 85.00 317 LYS A C 1
ATOM 2617 O O . LYS A 1 317 ? 29.227 8.066 20.978 1.00 85.00 317 LYS A O 1
ATOM 2622 N N . GLU A 1 318 ? 29.620 8.949 18.965 1.00 84.19 318 GLU A N 1
ATOM 2623 C CA . GLU A 1 318 ? 31.076 8.800 19.075 1.00 84.19 318 GLU A CA 1
ATOM 2624 C C . GLU A 1 318 ? 31.654 9.724 20.164 1.00 84.19 318 GLU A C 1
ATOM 2626 O O . GLU A 1 318 ? 32.441 9.277 21.000 1.00 84.19 318 GLU A O 1
ATOM 2631 N N . ASN A 1 319 ? 31.174 10.969 20.259 1.00 82.06 319 ASN A N 1
ATOM 2632 C CA . ASN A 1 319 ? 31.534 11.889 21.345 1.00 82.06 319 ASN A CA 1
ATOM 2633 C C . ASN A 1 319 ? 31.034 11.420 22.727 1.00 82.06 319 ASN A C 1
ATOM 2635 O O . ASN A 1 319 ? 31.743 11.576 23.726 1.00 82.06 319 ASN A O 1
ATOM 2639 N N . GLU A 1 320 ? 29.853 10.801 22.815 1.00 81.88 320 GLU A N 1
ATOM 2640 C CA . GLU A 1 320 ? 29.383 10.132 24.037 1.00 81.88 320 GLU A CA 1
ATOM 2641 C C . GLU A 1 320 ? 30.320 8.985 24.437 1.00 81.88 320 GLU A C 1
ATOM 2643 O O . GLU A 1 320 ? 30.750 8.923 25.586 1.00 81.88 320 GLU A O 1
ATOM 2648 N N . VAL A 1 321 ? 30.716 8.112 23.505 1.00 73.00 321 VAL A N 1
ATOM 2649 C CA . VAL A 1 321 ? 31.653 7.008 23.786 1.00 73.00 321 VAL A CA 1
ATOM 2650 C C . VAL A 1 321 ? 33.023 7.535 24.226 1.00 73.00 321 VAL A C 1
ATOM 2652 O O . VAL A 1 321 ? 33.575 7.040 25.213 1.00 73.00 321 VAL A O 1
ATOM 2655 N N . ILE A 1 322 ? 33.555 8.562 23.557 1.00 66.88 322 ILE A N 1
ATOM 2656 C CA . ILE A 1 322 ? 34.830 9.199 23.920 1.00 66.88 322 ILE A CA 1
ATOM 2657 C C . ILE A 1 322 ? 34.737 9.834 25.311 1.00 66.88 322 ILE A C 1
ATOM 2659 O O . ILE A 1 322 ? 35.589 9.560 26.157 1.00 66.88 322 ILE A O 1
ATOM 2663 N N . SER A 1 323 ? 33.699 10.625 25.595 1.00 57.44 323 SER A N 1
ATOM 2664 C CA . SER A 1 323 ? 33.523 11.255 26.912 1.00 57.44 323 SER A CA 1
ATOM 2665 C C . SER A 1 323 ? 33.335 10.220 28.026 1.00 57.44 323 SER A C 1
ATOM 2667 O O . SER A 1 323 ? 33.969 10.338 29.075 1.00 57.44 323 SER A O 1
ATOM 2669 N N . HIS A 1 324 ? 32.583 9.140 27.788 1.00 56.84 324 HIS A N 1
ATOM 2670 C CA . HIS A 1 324 ? 32.419 8.047 28.751 1.00 56.84 324 HIS A CA 1
ATOM 2671 C C . HIS A 1 324 ? 33.727 7.268 28.981 1.00 56.84 324 HIS A C 1
ATOM 2673 O O . HIS A 1 324 ? 34.020 6.864 30.110 1.00 56.84 324 HIS A O 1
ATOM 2679 N N . TYR A 1 325 ? 34.546 7.082 27.940 1.00 50.12 325 TYR A N 1
ATOM 2680 C CA . TYR A 1 325 ? 35.860 6.439 28.037 1.00 50.12 325 TYR A CA 1
ATOM 2681 C C . TYR A 1 325 ? 36.881 7.316 28.775 1.00 50.12 325 TYR A C 1
ATOM 2683 O O . TYR A 1 325 ? 37.582 6.825 29.664 1.00 50.12 325 TYR A O 1
ATOM 2691 N N . VAL A 1 326 ? 36.924 8.620 28.477 1.00 48.78 326 VAL A N 1
ATOM 2692 C CA . VAL A 1 326 ? 37.740 9.612 29.196 1.00 48.78 326 VAL A CA 1
ATOM 2693 C C . VAL A 1 326 ? 37.334 9.661 30.671 1.00 48.78 326 VAL A C 1
ATOM 2695 O O . VAL A 1 326 ? 38.199 9.527 31.537 1.00 48.78 326 VAL A O 1
ATOM 2698 N N . PHE A 1 327 ? 36.033 9.735 30.970 1.00 42.09 327 PHE A N 1
ATOM 2699 C CA . PHE A 1 327 ? 35.500 9.753 32.336 1.00 42.09 327 PHE A CA 1
ATOM 2700 C C . PHE A 1 327 ? 35.816 8.461 33.109 1.00 42.09 327 PHE A C 1
ATOM 2702 O O . PHE A 1 327 ? 36.281 8.517 34.250 1.00 42.09 327 PHE A O 1
ATOM 2709 N N . ARG A 1 328 ? 35.671 7.279 32.483 1.00 42.94 328 ARG A N 1
ATOM 2710 C CA . ARG A 1 328 ? 36.111 6.005 33.088 1.00 42.94 328 ARG A CA 1
ATOM 2711 C C . ARG A 1 328 ? 37.610 5.989 33.365 1.00 42.94 328 ARG A C 1
ATOM 2713 O O . ARG A 1 328 ? 38.002 5.580 34.454 1.00 42.94 328 ARG A O 1
ATOM 2720 N N . ARG A 1 329 ? 38.439 6.443 32.417 1.00 41.62 329 ARG A N 1
ATOM 2721 C CA . ARG A 1 329 ? 39.906 6.459 32.546 1.00 41.62 329 ARG A CA 1
ATOM 2722 C C . ARG A 1 329 ? 40.383 7.433 33.630 1.00 41.62 329 ARG A C 1
ATOM 2724 O O . ARG A 1 329 ? 41.374 7.137 34.300 1.00 41.62 329 ARG A O 1
ATOM 2731 N N . TRP A 1 330 ? 39.660 8.534 33.841 1.00 42.00 330 TRP A N 1
ATOM 2732 C CA . TRP A 1 330 ? 39.841 9.449 34.972 1.00 42.00 330 TRP A CA 1
ATOM 2733 C C . TRP A 1 330 ? 39.493 8.769 36.306 1.00 42.00 330 TRP A C 1
ATOM 2735 O O . TRP A 1 330 ? 40.345 8.672 37.191 1.00 42.00 330 TRP A O 1
ATOM 2745 N N . ASN A 1 331 ? 38.297 8.182 36.423 1.00 43.62 331 ASN A N 1
ATOM 2746 C CA . ASN A 1 331 ? 37.851 7.535 37.663 1.00 43.62 331 ASN A CA 1
ATOM 2747 C C . ASN A 1 331 ? 38.700 6.312 38.058 1.00 43.62 331 ASN A C 1
ATOM 2749 O O . ASN A 1 331 ? 39.002 6.140 39.238 1.00 43.62 331 ASN A O 1
ATOM 2753 N N . THR A 1 332 ? 39.187 5.508 37.103 1.00 45.00 332 THR A N 1
ATOM 2754 C CA . THR A 1 332 ? 40.124 4.407 37.415 1.00 45.00 332 THR A CA 1
ATOM 2755 C C . THR A 1 332 ? 41.501 4.876 37.892 1.00 45.00 332 THR A C 1
ATOM 2757 O O . THR A 1 332 ? 42.202 4.099 38.532 1.00 45.00 332 THR A O 1
ATOM 2760 N N . ARG A 1 333 ? 41.900 6.129 37.622 1.00 42.72 333 ARG A N 1
ATOM 2761 C CA . ARG A 1 333 ? 43.120 6.727 38.196 1.00 42.72 333 ARG A CA 1
ATOM 2762 C C . ARG A 1 333 ? 42.867 7.384 39.554 1.00 42.72 333 ARG A C 1
ATOM 2764 O O . ARG A 1 333 ? 43.767 7.384 40.383 1.00 42.72 333 ARG A O 1
ATOM 2771 N N . SER A 1 334 ? 41.656 7.884 39.804 1.00 39.84 334 SER A N 1
ATOM 2772 C CA . SER A 1 334 ? 41.297 8.548 41.066 1.00 39.84 334 SER A CA 1
ATOM 2773 C C . SER A 1 334 ? 40.915 7.604 42.219 1.00 39.84 334 SER A C 1
ATOM 2775 O O . SER A 1 334 ? 40.845 8.064 43.356 1.00 39.84 334 SER A O 1
ATOM 2777 N N . MET A 1 335 ? 40.638 6.316 41.963 1.00 33.94 335 MET A N 1
ATOM 2778 C CA . MET A 1 335 ? 40.170 5.359 42.991 1.00 33.94 335 MET A CA 1
ATOM 2779 C C . MET A 1 335 ? 41.083 4.136 43.202 1.00 33.94 335 MET A C 1
ATOM 2781 O O . MET A 1 335 ? 40.677 3.150 43.819 1.00 33.94 335 MET A O 1
ATOM 2785 N N . ALA A 1 336 ? 42.329 4.183 42.726 1.00 34.22 336 ALA A N 1
ATOM 2786 C CA . ALA A 1 336 ? 43.326 3.155 43.018 1.00 34.22 336 ALA A CA 1
ATOM 2787 C C . ALA A 1 336 ? 43.901 3.341 44.439 1.00 34.22 336 ALA A C 1
ATOM 2789 O O . ALA A 1 336 ? 44.817 4.130 44.658 1.00 34.22 336 ALA A O 1
ATOM 2790 N N . ASN A 1 337 ? 43.355 2.600 45.408 1.00 36.22 337 ASN A N 1
ATOM 2791 C CA . ASN A 1 337 ? 43.882 2.519 46.773 1.00 36.22 337 ASN A CA 1
ATOM 2792 C C . ASN A 1 337 ? 45.328 1.947 46.762 1.00 36.22 337 ASN A C 1
ATOM 2794 O O . ASN A 1 337 ? 45.510 0.844 46.232 1.00 36.22 337 ASN A O 1
ATOM 2798 N N . PRO A 1 338 ? 46.349 2.628 47.333 1.00 35.97 338 PRO A N 1
ATOM 2799 C CA . PRO A 1 338 ? 47.757 2.225 47.201 1.00 35.97 338 PRO A CA 1
ATOM 2800 C C . PRO A 1 338 ? 48.129 0.839 47.752 1.00 35.97 338 PRO A C 1
ATOM 2802 O O . PRO A 1 338 ? 49.167 0.297 47.378 1.00 35.97 338 PRO A O 1
ATOM 2805 N N . GLU A 1 339 ? 47.322 0.245 48.636 1.00 37.31 339 GLU A N 1
ATOM 2806 C CA . GLU A 1 339 ? 47.707 -0.989 49.341 1.00 37.31 339 GLU A CA 1
ATOM 2807 C C . GLU A 1 339 ? 47.491 -2.295 48.552 1.00 37.31 339 GLU A C 1
ATOM 2809 O O . GLU A 1 339 ? 48.016 -3.335 48.948 1.00 37.31 339 GLU A O 1
ATOM 2814 N N . TYR A 1 340 ? 46.777 -2.278 47.419 1.00 36.50 340 TYR A N 1
ATOM 2815 C CA . TYR A 1 340 ? 46.423 -3.517 46.702 1.00 36.50 340 TYR A CA 1
ATOM 2816 C C . TYR A 1 340 ? 47.489 -4.053 45.724 1.00 36.50 340 TYR A C 1
ATOM 2818 O O . TYR A 1 340 ? 47.296 -5.116 45.137 1.00 36.50 340 TYR A O 1
ATOM 2826 N N . PHE A 1 341 ? 48.630 -3.368 45.569 1.00 33.44 341 PHE A N 1
ATOM 2827 C CA . PHE A 1 341 ? 49.734 -3.773 44.677 1.00 33.44 341 PHE A CA 1
ATOM 2828 C C . PHE A 1 341 ? 50.957 -4.367 45.405 1.00 33.44 341 PHE A C 1
ATOM 2830 O O . PHE A 1 341 ? 52.101 -4.225 44.976 1.00 33.44 341 PHE A O 1
ATOM 2837 N N . LYS A 1 342 ? 50.719 -5.121 46.485 1.00 38.84 342 LYS A N 1
ATOM 2838 C CA . LYS A 1 342 ? 51.695 -6.077 47.035 1.00 38.84 342 LYS A CA 1
ATOM 2839 C C . LYS A 1 342 ? 51.219 -7.514 46.821 1.00 38.84 342 LYS A C 1
ATOM 2841 O O . LYS A 1 342 ? 50.554 -8.065 47.688 1.00 38.84 342 LYS A O 1
ATOM 2846 N N . ILE A 1 343 ? 51.604 -8.103 45.682 1.00 36.06 343 ILE A N 1
ATOM 2847 C CA . ILE A 1 343 ? 52.078 -9.496 45.494 1.00 36.06 343 ILE A CA 1
ATOM 2848 C C . ILE A 1 343 ? 52.216 -9.782 43.983 1.00 36.06 343 ILE A C 1
ATOM 2850 O O . ILE A 1 343 ? 51.259 -9.637 43.232 1.00 36.06 343 ILE A O 1
ATOM 2854 N N . LYS A 1 344 ? 53.408 -10.251 43.577 1.00 35.75 344 LYS A N 1
ATOM 2855 C CA . LYS A 1 344 ? 53.776 -10.804 42.253 1.00 35.75 344 LYS A CA 1
ATOM 2856 C C . LYS A 1 344 ? 53.577 -9.914 41.010 1.00 35.75 344 LYS A C 1
ATOM 2858 O O . LYS A 1 344 ? 52.601 -10.059 40.285 1.00 35.75 344 LYS A O 1
ATOM 2863 N N . MET A 1 345 ? 54.650 -9.223 40.626 1.00 31.12 345 MET A N 1
ATOM 2864 C CA . MET A 1 345 ? 55.488 -9.742 39.533 1.00 31.12 345 MET A CA 1
ATOM 2865 C C . MET A 1 345 ? 56.967 -9.525 39.863 1.00 31.12 345 MET A C 1
ATOM 2867 O O . MET A 1 345 ? 57.409 -8.396 40.054 1.00 31.12 345 MET A O 1
ATOM 2871 N N . GLU A 1 346 ? 57.707 -10.626 39.951 1.00 37.19 346 GLU A N 1
ATOM 2872 C CA . GLU A 1 346 ? 59.156 -10.634 39.776 1.00 37.19 346 GLU A CA 1
ATOM 2873 C C . GLU A 1 346 ? 59.404 -10.712 38.266 1.00 37.19 346 GLU A C 1
ATOM 2875 O O . GLU A 1 346 ? 58.905 -11.635 37.630 1.00 37.19 346 GLU A O 1
ATOM 2880 N N . ASP A 1 347 ? 60.105 -9.729 37.703 1.00 33.84 347 ASP A N 1
ATOM 2881 C CA . ASP A 1 347 ? 61.189 -9.968 36.741 1.00 33.84 347 ASP A CA 1
ATOM 2882 C C . ASP A 1 347 ? 61.934 -8.649 36.480 1.00 33.84 347 ASP A C 1
ATOM 2884 O O . ASP A 1 347 ? 61.391 -7.659 35.981 1.00 33.84 347 ASP A O 1
ATOM 2888 N N . GLU A 1 348 ? 63.203 -8.616 36.881 1.00 44.97 348 GLU A N 1
ATOM 2889 C CA . GLU A 1 348 ? 64.068 -7.445 36.765 1.00 44.97 348 GLU A CA 1
ATOM 2890 C C . GLU A 1 348 ? 64.653 -7.347 35.351 1.00 44.97 348 GLU A C 1
ATOM 2892 O O . GLU A 1 348 ? 65.343 -8.262 34.910 1.00 44.97 348 GLU A O 1
ATOM 2897 N N . THR A 1 349 ? 64.444 -6.220 34.652 1.00 43.03 349 THR A N 1
ATOM 2898 C CA . THR A 1 349 ? 65.441 -5.637 33.708 1.00 43.03 349 THR A CA 1
ATOM 2899 C C . THR A 1 349 ? 65.056 -4.277 33.103 1.00 43.03 349 THR A C 1
ATOM 2901 O O . THR A 1 349 ? 65.939 -3.602 32.585 1.00 43.03 349 THR A O 1
ATOM 2904 N N . ASN A 1 350 ? 63.794 -3.822 33.189 1.00 43.44 350 ASN A N 1
ATOM 2905 C CA . ASN A 1 350 ? 63.327 -2.618 32.466 1.00 43.44 350 ASN A CA 1
ATOM 2906 C C . ASN A 1 350 ? 62.989 -1.365 33.315 1.00 43.44 350 ASN A C 1
ATOM 2908 O O . ASN A 1 350 ? 62.592 -0.353 32.738 1.00 43.44 350 ASN A O 1
ATOM 2912 N N . SER A 1 351 ? 63.138 -1.362 34.650 1.00 42.19 351 SER A N 1
ATOM 2913 C CA . SER A 1 351 ? 62.618 -0.239 35.468 1.00 42.19 351 SER A CA 1
ATOM 2914 C C . SER A 1 351 ? 63.349 1.099 35.268 1.00 42.19 351 SER A C 1
ATOM 2916 O O . SER A 1 351 ? 62.697 2.140 35.218 1.00 42.19 351 SER A O 1
ATOM 2918 N N . LYS A 1 352 ? 64.678 1.100 35.080 1.00 45.41 352 LYS A N 1
ATOM 2919 C CA . LYS A 1 352 ? 65.468 2.349 35.054 1.00 45.41 352 LYS A CA 1
ATOM 2920 C C . LYS A 1 352 ? 65.149 3.293 33.892 1.00 45.41 352 LYS A C 1
ATOM 2922 O O . LYS A 1 352 ? 65.153 4.499 34.090 1.00 45.41 352 LYS A O 1
ATOM 2927 N N . ILE A 1 353 ? 64.831 2.764 32.708 1.00 44.50 353 ILE A N 1
ATOM 2928 C CA . ILE A 1 353 ? 64.464 3.596 31.545 1.00 44.50 353 ILE A CA 1
ATOM 2929 C C . ILE A 1 353 ? 63.041 4.158 31.709 1.00 44.50 353 ILE A C 1
ATOM 2931 O O . ILE A 1 353 ? 62.757 5.267 31.264 1.00 44.50 353 ILE A O 1
ATOM 2935 N N . SER A 1 354 ? 62.150 3.420 32.383 1.00 43.00 354 SER A N 1
ATOM 2936 C CA . SER A 1 354 ? 60.790 3.888 32.664 1.00 43.00 354 SER A CA 1
ATOM 2937 C C . SER A 1 354 ? 60.773 5.046 33.662 1.00 43.00 354 SER A C 1
ATOM 2939 O O . SER A 1 354 ? 59.981 5.968 33.490 1.00 43.00 354 SER A O 1
ATOM 2941 N N . GLU A 1 355 ? 61.617 5.002 34.696 1.00 46.84 355 GLU A N 1
ATOM 2942 C CA . GLU A 1 355 ? 61.625 6.005 35.767 1.00 46.84 355 GLU A CA 1
ATOM 2943 C C . GLU A 1 355 ? 62.134 7.374 35.281 1.00 46.84 355 GLU A C 1
ATOM 2945 O O . GLU A 1 355 ? 61.467 8.378 35.541 1.00 46.84 355 GLU A O 1
ATOM 2950 N N . GLU A 1 356 ? 63.218 7.430 34.492 1.00 45.19 356 GLU A N 1
ATOM 2951 C CA . GLU A 1 356 ? 63.715 8.691 33.905 1.00 45.19 356 GLU A CA 1
ATOM 2952 C C . GLU A 1 356 ? 62.699 9.326 32.938 1.00 45.19 356 GLU A C 1
ATOM 2954 O O . GLU A 1 356 ? 62.373 10.505 33.086 1.00 45.19 356 GLU A O 1
ATOM 2959 N N . LEU A 1 357 ? 62.104 8.543 32.026 1.00 42.72 357 LEU A N 1
ATOM 2960 C CA . LEU A 1 357 ? 61.075 9.040 31.099 1.00 42.72 357 LEU A CA 1
ATOM 2961 C C . LEU A 1 357 ? 59.814 9.542 31.819 1.00 42.72 357 LEU A C 1
ATOM 2963 O O . LEU A 1 357 ? 59.218 10.534 31.396 1.00 42.72 357 LEU A O 1
ATOM 2967 N N . THR A 1 358 ? 59.396 8.897 32.916 1.00 50.12 358 THR A N 1
ATOM 2968 C CA . THR A 1 358 ? 58.270 9.412 33.712 1.00 50.12 358 THR A CA 1
ATOM 2969 C C . THR A 1 358 ? 58.621 10.668 34.502 1.00 50.12 358 THR A C 1
ATOM 2971 O O . THR A 1 358 ? 57.766 11.543 34.617 1.00 50.12 358 THR A O 1
ATOM 2974 N N . ALA A 1 359 ? 59.852 10.809 35.004 1.00 55.69 359 ALA A N 1
ATOM 2975 C CA . ALA A 1 359 ? 60.277 12.016 35.711 1.00 55.69 359 ALA A CA 1
ATOM 2976 C C . ALA A 1 359 ? 60.311 13.243 34.782 1.00 55.69 359 ALA A C 1
ATOM 2978 O O . ALA A 1 359 ? 59.815 14.306 35.157 1.00 55.69 359 ALA A O 1
ATOM 2979 N N . GLU A 1 360 ? 60.817 13.085 33.555 1.00 52.41 360 GLU A N 1
ATOM 2980 C CA . GLU A 1 360 ? 60.852 14.146 32.539 1.00 52.41 360 GLU A CA 1
ATOM 2981 C C . GLU A 1 360 ? 59.438 14.542 32.071 1.00 52.41 360 GLU A C 1
ATOM 2983 O O . GLU A 1 360 ? 59.097 15.726 32.040 1.00 52.41 360 GLU A O 1
ATOM 2988 N N . LEU A 1 361 ? 58.558 13.565 31.811 1.00 45.88 361 LEU A N 1
ATOM 2989 C CA . LEU A 1 361 ? 57.151 13.827 31.474 1.00 45.88 361 LEU A CA 1
ATOM 2990 C C . LEU A 1 361 ? 56.382 14.523 32.608 1.00 45.88 361 LEU A C 1
ATOM 2992 O O . LEU A 1 361 ? 55.557 15.396 32.340 1.00 45.88 361 LEU A O 1
ATOM 2996 N N . ILE A 1 362 ? 56.650 14.167 33.868 1.00 50.31 362 ILE A N 1
ATOM 2997 C CA . ILE A 1 362 ? 56.038 14.819 35.034 1.00 50.31 362 ILE A CA 1
ATOM 2998 C C . ILE A 1 362 ? 56.572 16.249 35.200 1.00 50.31 362 ILE A C 1
ATOM 3000 O O . ILE A 1 362 ? 55.776 17.149 35.473 1.00 50.31 362 ILE A O 1
ATOM 3004 N N . GLN A 1 363 ? 57.870 16.499 34.979 1.00 61.25 363 GLN A N 1
ATOM 3005 C CA . GLN A 1 363 ? 58.402 17.866 34.984 1.00 61.25 363 GLN A CA 1
ATOM 3006 C C . GLN A 1 363 ? 57.820 18.728 33.861 1.00 61.25 363 GLN A C 1
ATOM 3008 O O . GLN A 1 363 ? 57.395 19.843 34.148 1.00 61.25 363 GLN A O 1
ATOM 3013 N N . ASN A 1 364 ? 57.705 18.226 32.628 1.00 54.00 364 ASN A N 1
ATOM 3014 C CA . ASN A 1 364 ? 57.089 18.988 31.533 1.00 54.00 364 ASN A CA 1
ATOM 3015 C C . ASN A 1 364 ? 55.597 19.266 31.796 1.00 54.00 364 ASN A C 1
ATOM 3017 O O . ASN A 1 364 ? 55.112 20.373 31.555 1.00 54.00 364 ASN A O 1
ATOM 3021 N N . PHE A 1 365 ? 54.863 18.304 32.370 1.00 44.41 365 PHE A N 1
ATOM 3022 C CA . PHE A 1 365 ? 53.459 18.508 32.730 1.00 44.41 365 PHE A CA 1
ATOM 3023 C C . PHE A 1 365 ? 53.275 19.570 33.828 1.00 44.41 365 PHE A C 1
ATOM 3025 O O . PHE A 1 365 ? 52.394 20.421 33.717 1.00 44.41 365 PHE A O 1
ATOM 3032 N N . ILE A 1 366 ? 54.115 19.556 34.869 1.00 55.78 366 ILE A N 1
ATOM 3033 C CA . ILE A 1 366 ? 54.053 20.525 35.977 1.00 55.78 366 ILE A CA 1
ATOM 3034 C C . ILE A 1 366 ? 54.626 21.895 35.572 1.00 55.78 366 ILE A C 1
ATOM 3036 O O . ILE A 1 366 ? 54.136 22.919 36.043 1.00 55.78 366 ILE A O 1
ATOM 3040 N N . GLY A 1 367 ? 55.651 21.925 34.717 1.00 52.97 367 GLY A N 1
ATOM 3041 C CA . GLY A 1 367 ? 56.375 23.134 34.324 1.00 52.97 367 GLY A CA 1
ATOM 3042 C C . GLY A 1 367 ? 55.714 23.937 33.204 1.00 52.97 367 GLY A C 1
ATOM 3043 O O . GLY A 1 367 ? 55.701 25.163 33.278 1.00 52.97 367 GLY A O 1
ATOM 3044 N N . GLU A 1 368 ? 55.142 23.277 32.191 1.00 52.09 368 GLU A N 1
ATOM 3045 C CA . GLU A 1 368 ? 54.564 23.961 31.022 1.00 52.09 368 GLU A CA 1
ATOM 3046 C C . GLU A 1 368 ? 53.036 23.878 30.965 1.00 52.09 368 GLU A C 1
ATOM 3048 O O . GLU A 1 368 ? 52.374 24.893 30.742 1.00 52.09 368 GLU A O 1
ATOM 3053 N N . ILE A 1 369 ? 52.457 22.692 31.183 1.00 44.31 369 ILE A N 1
ATOM 3054 C CA . ILE A 1 369 ? 51.021 22.460 30.949 1.00 44.31 369 ILE A CA 1
ATOM 3055 C C . ILE A 1 369 ? 50.175 22.950 32.129 1.00 44.31 369 ILE A C 1
ATOM 3057 O O . ILE A 1 369 ? 49.191 23.662 31.926 1.00 44.31 369 ILE A O 1
ATOM 3061 N N . LEU A 1 370 ? 50.554 22.625 33.368 1.00 45.72 370 LEU A N 1
ATOM 3062 C CA . LEU A 1 370 ? 49.782 23.007 34.552 1.00 45.72 370 LEU A CA 1
ATOM 3063 C C . LEU A 1 370 ? 49.638 24.539 34.719 1.00 45.72 370 LEU A C 1
ATOM 3065 O O . LEU A 1 370 ? 48.518 24.984 34.980 1.00 45.72 370 LEU A O 1
ATOM 3069 N N . PRO A 1 371 ? 50.672 25.381 34.494 1.00 58.00 371 PRO A N 1
ATOM 3070 C CA . PRO A 1 371 ? 50.512 26.835 34.529 1.00 58.00 371 PRO A CA 1
ATOM 3071 C C . PRO A 1 371 ? 49.613 27.361 33.405 1.00 58.00 371 PRO A C 1
ATOM 3073 O O . PRO A 1 371 ? 48.842 28.293 33.633 1.00 58.00 371 PRO A O 1
ATOM 3076 N N . GLN A 1 372 ? 49.653 26.758 32.210 1.00 51.50 372 GLN A N 1
ATOM 3077 C CA . GLN A 1 372 ? 48.746 27.113 31.112 1.00 51.50 372 GLN A CA 1
ATOM 3078 C C . GLN A 1 372 ? 47.293 26.754 31.443 1.00 51.50 372 GLN A C 1
ATOM 3080 O O . GLN A 1 372 ? 46.406 27.563 31.187 1.00 51.50 372 GLN A O 1
ATOM 3085 N N . MET A 1 373 ? 47.046 25.600 32.073 1.00 44.31 373 MET A N 1
ATOM 3086 C CA . MET A 1 373 ? 45.708 25.211 32.534 1.00 44.31 373 MET A CA 1
ATOM 3087 C C . MET A 1 373 ? 45.185 26.142 33.633 1.00 44.31 373 MET A C 1
ATOM 3089 O O . MET A 1 373 ? 44.060 26.614 33.524 1.00 44.31 373 MET A O 1
ATOM 3093 N N . ILE A 1 374 ? 46.006 26.488 34.631 1.00 51.50 374 ILE A N 1
ATOM 3094 C CA . ILE A 1 374 ? 45.635 27.456 35.681 1.00 51.50 374 ILE A CA 1
ATOM 3095 C C . ILE A 1 374 ? 45.380 28.848 35.077 1.00 51.50 374 ILE A C 1
ATOM 3097 O O . ILE A 1 374 ? 44.448 29.541 35.480 1.00 51.50 374 ILE A O 1
ATOM 3101 N N . THR A 1 375 ? 46.160 29.256 34.071 1.00 55.97 375 THR A N 1
ATOM 3102 C CA . THR A 1 375 ? 45.937 30.523 33.356 1.00 55.97 375 THR A CA 1
ATOM 3103 C C . THR A 1 375 ? 44.648 30.482 32.532 1.00 55.97 375 THR A C 1
ATOM 3105 O O . THR A 1 375 ? 43.915 31.466 32.512 1.00 55.97 375 THR A O 1
ATOM 3108 N N . ALA A 1 376 ? 44.332 29.354 31.888 1.00 43.19 376 ALA A N 1
ATOM 3109 C CA . ALA A 1 376 ? 43.094 29.163 31.137 1.00 43.19 376 ALA A CA 1
ATOM 3110 C C . ALA A 1 376 ? 41.859 29.102 32.050 1.00 43.19 376 ALA A C 1
ATOM 3112 O O . ALA A 1 376 ? 40.834 29.678 31.707 1.00 43.19 376 ALA A O 1
ATOM 3113 N N . GLU A 1 377 ? 41.957 28.474 33.222 1.00 43.16 377 GLU A N 1
ATOM 3114 C CA . GLU A 1 377 ? 40.882 28.422 34.217 1.00 43.16 377 GLU A CA 1
ATOM 3115 C C . GLU A 1 377 ? 40.647 29.795 34.860 1.00 43.16 377 GLU A C 1
ATOM 3117 O O . GLU A 1 377 ? 39.511 30.257 34.919 1.00 43.16 377 GLU A O 1
ATOM 3122 N N . SER A 1 378 ? 41.714 30.500 35.247 1.00 50.16 378 SER A N 1
ATOM 3123 C CA . SER A 1 378 ? 41.632 31.878 35.751 1.00 50.16 378 SER A CA 1
ATOM 3124 C C . SER A 1 378 ? 41.070 32.833 34.689 1.00 50.16 378 SER A C 1
ATOM 3126 O O . SER A 1 378 ? 40.224 33.676 34.990 1.00 50.16 378 SER A O 1
ATOM 3128 N N . LYS A 1 379 ? 41.444 32.640 33.415 1.00 48.53 379 LYS A N 1
ATOM 3129 C CA . LYS A 1 379 ? 40.852 33.366 32.289 1.00 48.53 379 LYS A CA 1
ATOM 3130 C C . LYS A 1 379 ? 39.380 33.004 32.079 1.00 48.53 379 LYS A C 1
ATOM 3132 O O . LYS A 1 379 ? 38.583 33.914 31.935 1.00 48.53 379 LYS A O 1
ATOM 3137 N N . MET A 1 380 ? 38.985 31.730 32.134 1.00 42.44 380 MET A N 1
ATOM 3138 C CA . MET A 1 380 ? 37.570 31.331 32.069 1.00 42.44 380 MET A CA 1
ATOM 3139 C C . MET A 1 380 ? 36.750 31.903 33.230 1.00 42.44 380 MET A C 1
ATOM 3141 O O . MET A 1 380 ? 35.592 32.253 33.032 1.00 42.44 380 MET A O 1
ATOM 3145 N N . GLN A 1 381 ? 37.328 32.027 34.427 1.00 45.97 381 GLN A N 1
ATOM 3146 C CA . GLN A 1 381 ? 36.667 32.648 35.577 1.00 45.97 381 GLN A CA 1
ATOM 3147 C C . GLN A 1 381 ? 36.540 34.173 35.413 1.00 45.97 381 GLN A C 1
ATOM 3149 O O . GLN A 1 381 ? 35.489 34.723 35.735 1.00 45.97 381 GLN A O 1
ATOM 3154 N N . GLN A 1 382 ? 37.548 34.856 34.855 1.00 47.66 382 GLN A N 1
ATOM 3155 C CA . GLN A 1 382 ? 37.434 36.273 34.479 1.00 47.66 382 GLN A CA 1
ATOM 3156 C C . GLN A 1 382 ? 36.446 36.497 33.328 1.00 47.66 382 GLN A C 1
ATOM 3158 O O . GLN A 1 382 ? 35.614 37.395 33.418 1.00 47.66 382 GLN A O 1
ATOM 3163 N N . ASP A 1 383 ? 36.498 35.674 32.281 1.00 40.56 383 ASP A N 1
ATOM 3164 C CA . ASP A 1 383 ? 35.595 35.743 31.132 1.00 40.56 383 ASP A CA 1
ATOM 3165 C C . ASP A 1 383 ? 34.147 35.460 31.573 1.00 40.56 383 ASP A C 1
ATOM 3167 O O . ASP A 1 383 ? 33.242 36.139 31.102 1.00 40.56 383 ASP A O 1
ATOM 3171 N N . ALA A 1 384 ? 33.916 34.546 32.530 1.00 41.00 384 ALA A N 1
ATOM 3172 C CA . ALA A 1 384 ? 32.598 34.290 33.123 1.00 41.00 384 ALA A CA 1
ATOM 3173 C C . ALA A 1 384 ? 32.084 35.459 33.981 1.00 41.00 384 ALA A C 1
ATOM 3175 O O . ALA A 1 384 ? 30.936 35.859 33.820 1.00 41.00 384 ALA A O 1
ATOM 3176 N N . LEU A 1 385 ? 32.926 36.055 34.836 1.00 41.94 385 LEU A N 1
ATOM 3177 C CA . LEU A 1 385 ? 32.555 37.253 35.608 1.00 41.94 385 LEU A CA 1
ATOM 3178 C C . LEU A 1 385 ? 32.258 38.451 34.692 1.00 41.94 385 LEU A C 1
ATOM 3180 O O . LEU A 1 385 ? 31.315 39.199 34.936 1.00 41.94 385 LEU A O 1
ATOM 3184 N N . CYS A 1 386 ? 33.018 38.595 33.605 1.00 39.72 386 CYS A N 1
ATOM 3185 C CA . CYS A 1 386 ? 32.763 39.589 32.568 1.00 39.72 386 CYS A CA 1
ATOM 3186 C C . CYS A 1 386 ? 31.461 39.277 31.806 1.00 39.72 386 CYS A C 1
ATOM 3188 O O . CYS A 1 386 ? 30.703 40.189 31.490 1.00 39.72 386 CYS A O 1
ATOM 3190 N N . PHE A 1 387 ? 31.146 37.999 31.564 1.00 37.97 387 PHE A N 1
ATOM 3191 C CA . PHE A 1 387 ? 29.876 37.583 30.961 1.00 37.97 387 PHE A CA 1
ATOM 3192 C C . PHE A 1 387 ? 28.678 37.876 31.866 1.00 37.97 387 PHE A C 1
ATOM 3194 O O . PHE A 1 387 ? 27.651 38.321 31.360 1.00 37.97 387 PHE A O 1
ATOM 3201 N N . ASP A 1 388 ? 28.801 37.675 33.180 1.00 40.50 388 ASP A N 1
ATOM 3202 C CA . ASP A 1 388 ? 27.758 38.008 34.154 1.00 40.50 388 ASP A CA 1
ATOM 3203 C C . ASP A 1 388 ? 27.543 39.531 34.228 1.00 40.50 388 ASP A C 1
ATOM 3205 O O . ASP A 1 388 ? 26.406 39.994 34.159 1.00 40.50 388 ASP A O 1
ATOM 3209 N N . GLU A 1 389 ? 28.615 40.331 34.268 1.00 42.31 389 GLU A N 1
ATOM 3210 C CA . GLU A 1 389 ? 28.525 41.799 34.266 1.00 42.31 389 GLU A CA 1
ATOM 3211 C C . GLU A 1 389 ? 27.967 42.347 32.937 1.00 42.31 389 GLU A C 1
ATOM 3213 O O . GLU A 1 389 ? 27.101 43.224 32.941 1.00 42.31 389 GLU A O 1
ATOM 3218 N N . ILE A 1 390 ? 28.375 41.797 31.788 1.00 43.19 390 ILE A N 1
ATOM 3219 C CA . ILE A 1 390 ? 27.799 42.132 30.474 1.00 43.19 390 ILE A CA 1
ATOM 3220 C C . ILE A 1 390 ? 26.329 41.703 30.402 1.00 43.19 390 ILE A C 1
ATOM 3222 O O . ILE A 1 390 ? 25.509 42.464 29.895 1.00 43.19 390 ILE A O 1
ATOM 3226 N N . SER A 1 391 ? 25.968 40.530 30.929 1.00 39.62 391 SER A N 1
ATOM 3227 C CA . SER A 1 391 ? 24.586 40.031 30.913 1.00 39.62 391 SER A CA 1
ATOM 3228 C C . SER A 1 391 ? 23.670 40.852 31.815 1.00 39.62 391 SER A C 1
ATOM 3230 O O . SER A 1 391 ? 22.542 41.136 31.423 1.00 39.62 391 SER A O 1
ATOM 3232 N N . ILE A 1 392 ? 24.146 41.291 32.985 1.00 43.56 392 ILE A N 1
ATOM 3233 C CA . ILE A 1 392 ? 23.401 42.182 33.885 1.00 43.56 392 ILE A CA 1
ATOM 3234 C C . ILE A 1 392 ? 23.228 43.563 33.244 1.00 43.56 392 ILE A C 1
ATOM 3236 O O . ILE A 1 392 ? 22.104 44.051 33.176 1.00 43.56 392 ILE A O 1
ATOM 3240 N N . ASN A 1 393 ? 24.288 44.158 32.686 1.00 45.78 393 ASN A N 1
ATOM 3241 C CA . ASN A 1 393 ? 24.195 45.448 31.991 1.00 45.78 393 ASN A CA 1
ATOM 3242 C C . ASN A 1 393 ? 23.307 45.377 30.732 1.00 45.78 393 ASN A C 1
ATOM 3244 O O . ASN A 1 393 ? 22.565 46.314 30.436 1.00 45.78 393 ASN A O 1
ATOM 3248 N N . LEU A 1 394 ? 23.337 44.258 30.000 1.00 41.16 394 LEU A N 1
ATOM 3249 C CA . LEU A 1 394 ? 22.458 44.006 28.858 1.00 41.16 394 LEU A CA 1
ATOM 3250 C C . LEU A 1 394 ? 21.001 43.823 29.306 1.00 41.16 394 LEU A C 1
ATOM 3252 O O . LEU A 1 394 ? 20.107 44.382 28.678 1.00 41.16 394 LEU A O 1
ATOM 3256 N N . LEU A 1 395 ? 20.751 43.109 30.408 1.00 39.72 395 LEU A N 1
ATOM 3257 C CA . LEU A 1 395 ? 19.416 42.965 30.993 1.00 39.72 395 LEU A CA 1
ATOM 3258 C C . LEU A 1 395 ? 18.881 44.292 31.538 1.00 39.72 395 LEU A C 1
ATOM 3260 O O . LEU A 1 395 ? 17.718 44.597 31.299 1.00 39.72 395 LEU A O 1
ATOM 3264 N N . GLU A 1 396 ? 19.693 45.122 32.196 1.00 42.41 396 GLU A N 1
ATOM 3265 C CA . GLU A 1 396 ? 19.280 46.473 32.599 1.00 42.41 396 GLU A CA 1
ATOM 3266 C C . GLU A 1 396 ? 19.022 47.373 31.385 1.00 42.41 396 GLU A C 1
ATOM 3268 O O . GLU A 1 396 ? 18.035 48.108 31.370 1.00 42.41 396 GLU A O 1
ATOM 3273 N N . SER A 1 397 ? 19.847 47.298 30.336 1.00 43.44 397 SER A N 1
ATOM 3274 C CA . SER A 1 397 ? 19.616 48.031 29.086 1.00 43.44 397 SER A CA 1
ATOM 3275 C C . SER A 1 397 ? 18.301 47.609 28.420 1.00 43.44 397 SER A C 1
ATOM 3277 O O . SER A 1 397 ? 17.474 48.469 28.116 1.00 43.44 397 SER A O 1
ATOM 3279 N N . ILE A 1 398 ? 18.048 46.301 28.299 1.00 40.53 398 ILE A N 1
ATOM 3280 C CA . ILE A 1 398 ? 16.808 45.742 27.745 1.00 40.53 398 ILE A CA 1
ATOM 3281 C C . ILE A 1 398 ? 15.604 46.102 28.624 1.00 40.53 398 ILE A C 1
ATOM 3283 O O . ILE A 1 398 ? 14.585 46.526 28.091 1.00 40.53 398 ILE A O 1
ATOM 3287 N N . CYS A 1 399 ? 15.698 46.007 29.953 1.00 40.00 399 CYS A N 1
ATOM 3288 C CA . CYS A 1 399 ? 14.616 46.377 30.872 1.00 40.00 399 CYS A CA 1
ATOM 3289 C C . CYS A 1 399 ? 14.305 47.881 30.839 1.00 40.00 399 CYS A C 1
ATOM 3291 O O . CYS A 1 399 ? 13.133 4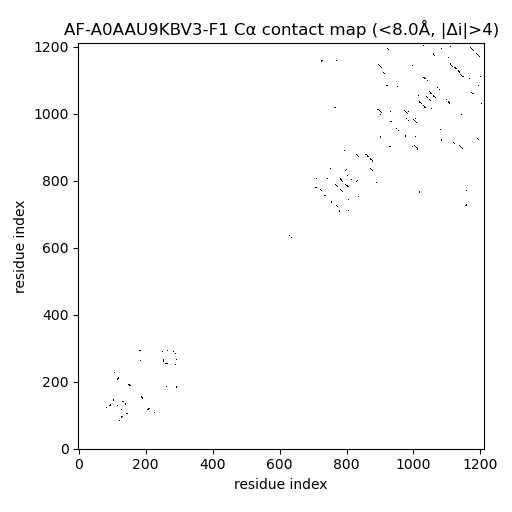8.262 30.894 1.00 40.00 399 CYS A O 1
ATOM 3293 N N . ASN A 1 400 ? 15.315 48.742 30.698 1.00 42.09 400 ASN A N 1
ATOM 3294 C CA . ASN A 1 400 ? 15.125 50.183 30.534 1.00 42.09 400 ASN A CA 1
ATOM 3295 C C . ASN A 1 400 ? 14.532 50.523 29.156 1.00 42.09 400 ASN A C 1
ATOM 3297 O O . ASN A 1 400 ? 13.616 51.342 29.069 1.00 42.09 400 ASN A O 1
ATOM 3301 N N . GLU A 1 401 ? 14.972 49.854 28.086 1.00 40.66 401 GLU A N 1
ATOM 3302 C CA . GLU A 1 401 ? 14.396 50.007 26.747 1.00 40.66 401 GLU A CA 1
ATOM 3303 C C . GLU A 1 401 ? 12.946 49.494 26.688 1.00 40.66 401 GLU A C 1
ATOM 3305 O O . GLU A 1 401 ? 12.082 50.156 26.113 1.00 40.66 401 GLU A O 1
ATOM 3310 N N . PHE A 1 402 ? 12.639 48.370 27.346 1.00 40.38 402 PHE A N 1
ATOM 3311 C CA . PHE A 1 402 ? 11.273 47.865 27.514 1.00 40.38 402 PHE A CA 1
ATOM 3312 C C . PHE A 1 402 ? 10.415 48.809 28.353 1.00 40.38 402 PHE A C 1
ATOM 3314 O O . PHE A 1 402 ? 9.279 49.071 27.975 1.00 40.38 402 PHE A O 1
ATOM 3321 N N . SER A 1 403 ? 10.941 49.372 29.442 1.00 40.31 403 SER A N 1
ATOM 3322 C CA . SER A 1 403 ? 10.209 50.337 30.273 1.00 40.31 403 SER A CA 1
ATOM 3323 C C . SER A 1 403 ? 9.887 51.617 29.495 1.00 40.31 403 SER A C 1
ATOM 3325 O O . SER A 1 403 ? 8.757 52.103 29.547 1.00 40.31 403 SER A O 1
ATOM 3327 N N . LEU A 1 404 ? 10.830 52.115 28.688 1.00 41.38 404 LEU A N 1
ATOM 3328 C CA . LEU A 1 404 ? 10.609 53.235 27.767 1.00 41.38 404 LEU A CA 1
ATOM 3329 C C . LEU A 1 404 ? 9.618 52.881 26.648 1.00 41.38 404 LEU A C 1
ATOM 3331 O O . LEU A 1 404 ? 8.730 53.680 26.351 1.00 41.38 404 LEU A O 1
ATOM 3335 N N . LYS A 1 405 ? 9.705 51.680 26.061 1.00 41.91 405 LYS A N 1
ATOM 3336 C CA . LYS A 1 405 ? 8.748 51.190 25.054 1.00 41.91 405 LYS A CA 1
ATOM 3337 C C . LYS A 1 405 ? 7.345 51.006 25.636 1.00 41.91 405 LYS A C 1
ATOM 3339 O O . LYS A 1 405 ? 6.386 51.391 24.980 1.00 41.91 405 LYS A O 1
ATOM 3344 N N . ILE A 1 406 ? 7.197 50.500 26.860 1.00 42.16 406 ILE A N 1
ATOM 3345 C CA . ILE A 1 406 ? 5.906 50.343 27.550 1.00 42.16 406 ILE A CA 1
ATOM 3346 C C . ILE A 1 406 ? 5.323 51.711 27.925 1.00 42.16 406 ILE A C 1
ATOM 3348 O O . ILE A 1 406 ? 4.142 51.950 27.676 1.00 42.16 406 ILE A O 1
ATOM 3352 N N . ALA A 1 407 ? 6.136 52.644 28.432 1.00 36.91 407 ALA A N 1
ATOM 3353 C CA . ALA A 1 407 ? 5.704 54.020 28.686 1.00 36.91 407 ALA A CA 1
ATOM 3354 C C . ALA A 1 407 ? 5.228 54.711 27.394 1.00 36.91 407 ALA A C 1
ATOM 3356 O O . ALA A 1 407 ? 4.166 55.336 27.378 1.00 36.91 407 ALA A O 1
ATOM 3357 N N . LYS A 1 408 ? 5.956 54.524 26.285 1.00 38.97 408 LYS A N 1
ATOM 3358 C CA . LYS A 1 408 ? 5.573 55.036 24.964 1.00 38.97 408 LYS A CA 1
ATOM 3359 C C . LYS A 1 408 ? 4.292 54.374 24.432 1.00 38.97 408 LYS A C 1
ATOM 3361 O O . LYS A 1 408 ? 3.392 55.082 23.995 1.00 38.97 408 LYS A O 1
ATOM 3366 N N . LYS A 1 409 ? 4.151 53.049 24.565 1.00 44.78 409 LYS A N 1
ATOM 3367 C CA . LYS A 1 409 ? 2.966 52.279 24.132 1.00 44.78 409 LYS A CA 1
ATOM 3368 C C . LYS A 1 409 ? 1.724 52.579 24.986 1.00 44.78 409 LYS A C 1
ATOM 3370 O O . LYS A 1 409 ? 0.608 52.495 24.484 1.00 44.78 409 LYS A O 1
ATOM 3375 N N . SER A 1 410 ? 1.902 52.989 26.246 1.00 42.34 410 SER A N 1
ATOM 3376 C CA . SER A 1 410 ? 0.837 53.533 27.107 1.00 42.34 410 SER A CA 1
ATOM 3377 C C . SER A 1 410 ? 0.353 54.906 26.616 1.00 42.34 410 SER A C 1
ATOM 3379 O O . SER A 1 410 ? -0.850 55.148 26.534 1.00 42.34 410 SER A O 1
ATOM 3381 N N . TYR A 1 411 ? 1.282 55.770 26.191 1.00 37.78 411 TYR A N 1
ATOM 3382 C CA . TYR A 1 411 ? 0.971 57.071 25.587 1.00 37.78 411 TYR A CA 1
ATOM 3383 C C . TYR A 1 411 ? 0.300 56.928 24.206 1.00 37.78 411 TYR A C 1
ATOM 3385 O O . TYR A 1 411 ? -0.664 57.625 23.898 1.00 37.78 411 TYR A O 1
ATOM 3393 N N . GLU A 1 412 ? 0.758 55.978 23.386 1.00 37.81 412 GLU A N 1
ATOM 3394 C CA . GLU A 1 412 ? 0.193 55.686 22.061 1.00 37.81 412 GLU A CA 1
ATOM 3395 C C . GLU A 1 412 ? -1.194 55.012 22.156 1.00 37.81 412 GLU A C 1
ATOM 3397 O O . GLU A 1 412 ? -2.081 55.346 21.368 1.00 37.81 412 GLU A O 1
ATOM 3402 N N . LYS A 1 413 ? -1.449 54.158 23.167 1.00 45.75 413 LYS A N 1
ATOM 3403 C CA . LYS A 1 413 ? -2.772 53.539 23.415 1.00 45.75 413 LYS A CA 1
ATOM 3404 C C . LYS A 1 413 ? -3.903 54.543 23.666 1.00 45.75 413 LYS A C 1
ATOM 3406 O O . LYS A 1 413 ? -5.049 54.216 23.378 1.00 45.75 413 LYS A O 1
ATOM 3411 N N . GLN A 1 414 ? -3.612 55.741 24.177 1.00 42.00 414 GLN A N 1
ATOM 3412 C CA . GLN A 1 414 ? -4.629 56.785 24.388 1.00 42.00 414 GLN A CA 1
ATOM 3413 C C . GLN A 1 414 ? -4.967 57.575 23.111 1.00 42.00 414 GLN A C 1
ATOM 3415 O O . GLN A 1 414 ? -5.979 58.268 23.072 1.00 42.00 414 GLN A O 1
ATOM 3420 N N . ILE A 1 415 ? -4.141 57.469 22.065 1.00 36.91 415 ILE A N 1
ATOM 3421 C CA . ILE A 1 415 ? -4.287 58.220 20.808 1.00 36.91 415 ILE A CA 1
ATOM 3422 C C . ILE A 1 415 ? -4.796 57.310 19.674 1.00 36.91 415 ILE A C 1
ATOM 3424 O O . ILE A 1 415 ? -5.539 57.755 18.797 1.00 36.91 415 ILE A O 1
ATOM 3428 N N . TYR A 1 416 ? -4.438 56.023 19.703 1.00 37.19 416 TYR A N 1
ATOM 3429 C CA . TYR A 1 416 ? -4.720 55.074 18.622 1.00 37.19 416 TYR A CA 1
ATOM 3430 C C . TYR A 1 416 ? -6.204 54.870 18.257 1.00 37.19 416 TYR A C 1
ATOM 3432 O O . TYR A 1 416 ? -6.477 54.810 17.058 1.00 37.19 416 TYR A O 1
ATOM 3440 N N . PRO A 1 417 ? -7.172 54.803 19.200 1.00 41.06 417 PRO A N 1
ATOM 3441 C CA . PRO A 1 417 ? -8.584 54.611 18.850 1.00 41.06 417 PRO A CA 1
ATOM 3442 C C . PRO A 1 417 ? -9.119 55.732 17.948 1.00 41.06 417 PRO A C 1
ATOM 3444 O O . PRO A 1 417 ? -9.781 55.469 16.948 1.00 41.06 417 PRO A O 1
ATOM 3447 N N . VAL A 1 418 ? -8.738 56.978 18.251 1.00 40.53 418 VAL A N 1
ATOM 3448 C CA . VAL A 1 418 ? -9.180 58.171 17.516 1.00 40.53 418 VAL A CA 1
ATOM 3449 C C . VAL A 1 418 ? -8.576 58.209 16.110 1.00 40.53 418 VAL A C 1
ATOM 3451 O O . VAL A 1 418 ? -9.277 58.510 15.150 1.00 40.53 418 VAL A O 1
ATOM 3454 N N . ILE A 1 419 ? -7.292 57.862 15.957 1.00 37.72 419 ILE A N 1
ATOM 3455 C CA . ILE A 1 419 ? -6.633 57.846 14.640 1.00 37.72 419 ILE A CA 1
ATOM 3456 C C . ILE A 1 419 ? -7.114 56.661 13.786 1.00 37.72 419 ILE A C 1
ATOM 3458 O O . ILE A 1 419 ? -7.309 56.824 12.583 1.00 37.72 419 ILE A O 1
ATOM 3462 N N . SER A 1 420 ? -7.343 55.492 14.389 1.00 42.88 420 SER A N 1
ATOM 3463 C CA . SER A 1 420 ? -7.841 54.293 13.701 1.00 42.88 420 SER A CA 1
ATOM 3464 C C . SER A 1 420 ? -9.227 54.521 13.093 1.00 42.88 420 SER A C 1
ATOM 3466 O O . SER A 1 420 ? -9.403 54.336 11.887 1.00 42.88 420 SER A O 1
ATOM 3468 N N . GLU A 1 421 ? -10.182 55.006 13.890 1.00 42.66 421 GLU A N 1
ATOM 3469 C CA . GLU A 1 421 ? -11.538 55.307 13.423 1.00 42.66 421 GLU A CA 1
ATOM 3470 C C . GLU A 1 421 ? -11.535 56.437 12.381 1.00 42.66 421 GLU A C 1
ATOM 3472 O O . GLU A 1 421 ? -12.262 56.381 11.386 1.00 42.66 421 GLU A O 1
ATOM 3477 N N . GLN A 1 422 ? -10.676 57.446 12.551 1.00 43.78 422 GLN A N 1
ATOM 3478 C CA . GLN A 1 422 ? -10.585 58.560 11.614 1.00 43.78 422 GLN A CA 1
ATOM 3479 C C . GLN A 1 422 ? -9.974 58.141 10.268 1.00 43.78 422 GLN A C 1
ATOM 3481 O O . GLN A 1 422 ? -10.521 58.520 9.240 1.00 43.78 422 GLN A O 1
ATOM 3486 N N . ILE A 1 423 ? -8.921 57.310 10.242 1.00 43.00 423 ILE A N 1
ATOM 3487 C CA . ILE A 1 423 ? -8.338 56.761 9.000 1.00 43.00 423 ILE A CA 1
ATOM 3488 C C . ILE A 1 423 ? -9.312 55.808 8.297 1.00 43.00 423 ILE A C 1
ATOM 3490 O O . ILE A 1 423 ? -9.445 55.878 7.074 1.00 43.00 423 ILE A O 1
ATOM 3494 N N . PHE A 1 424 ? -10.012 54.949 9.045 1.00 41.38 424 PHE A N 1
ATOM 3495 C CA . PHE A 1 424 ? -10.996 54.022 8.482 1.00 41.38 424 PHE A CA 1
ATOM 3496 C C . PHE A 1 424 ? -12.154 54.774 7.809 1.00 41.38 424 PHE A C 1
ATOM 3498 O O . PHE A 1 424 ? -12.473 54.507 6.651 1.00 41.38 424 PHE A O 1
ATOM 3505 N N . ASN A 1 425 ? -12.708 55.791 8.476 1.00 47.16 425 ASN A N 1
ATOM 3506 C CA . ASN A 1 425 ? -13.756 56.639 7.904 1.00 47.16 425 ASN A CA 1
ATOM 3507 C C . ASN A 1 425 ? -13.260 57.490 6.717 1.00 47.16 425 ASN A C 1
ATOM 3509 O O . ASN A 1 425 ? -13.994 57.669 5.745 1.00 47.16 425 ASN A O 1
ATOM 3513 N N . ASP A 1 426 ? -12.010 57.969 6.739 1.00 48.41 426 ASP A N 1
ATOM 3514 C CA . ASP A 1 426 ? -11.401 58.690 5.609 1.00 48.41 426 ASP A CA 1
ATOM 3515 C C . ASP A 1 426 ? -11.182 57.781 4.385 1.00 48.41 426 ASP A C 1
ATOM 3517 O O . ASP A 1 426 ? -11.259 58.242 3.243 1.00 48.41 426 ASP A O 1
ATOM 3521 N N . LEU A 1 427 ? -10.889 56.493 4.605 1.00 42.53 427 LEU A N 1
ATOM 3522 C CA . LEU A 1 427 ? -10.779 55.481 3.553 1.00 42.53 427 LEU A CA 1
ATOM 3523 C C . LEU A 1 427 ? -12.154 55.112 2.990 1.00 42.53 427 LEU A C 1
ATOM 3525 O O . LEU A 1 427 ? -12.304 55.139 1.767 1.00 42.53 427 LEU A O 1
ATOM 3529 N N . LEU A 1 428 ? -13.161 54.877 3.843 1.00 45.25 428 LEU A N 1
ATOM 3530 C CA . LEU A 1 428 ? -14.549 54.650 3.416 1.00 45.25 428 LEU A CA 1
ATOM 3531 C C . LEU A 1 428 ? -15.061 55.822 2.564 1.00 45.25 428 LEU A C 1
ATOM 3533 O O . LEU A 1 428 ? -15.463 55.624 1.421 1.00 45.25 428 LEU A O 1
ATOM 3537 N N . MET A 1 429 ? -14.919 57.062 3.048 1.00 49.62 429 MET A N 1
ATOM 3538 C CA . MET A 1 429 ? -15.301 58.268 2.299 1.00 49.62 429 MET A CA 1
ATOM 3539 C C . MET A 1 429 ? -14.579 58.391 0.950 1.00 49.62 429 MET A C 1
ATOM 3541 O O . MET A 1 429 ? -15.184 58.819 -0.035 1.00 49.62 429 MET A O 1
ATOM 3545 N N . LYS A 1 430 ? -13.295 58.013 0.858 1.00 49.28 430 LYS A N 1
ATOM 3546 C CA . LYS A 1 430 ? -12.551 58.003 -0.419 1.00 49.28 430 LYS A CA 1
ATOM 3547 C C . LYS A 1 430 ? -13.038 56.902 -1.364 1.00 49.28 430 LYS A C 1
ATOM 3549 O O . LYS A 1 430 ? -13.036 57.124 -2.579 1.00 49.28 430 LYS A O 1
ATOM 3554 N N . PHE A 1 431 ? -13.453 55.755 -0.832 1.00 43.53 431 PHE A N 1
ATOM 3555 C CA . PHE A 1 431 ? -13.990 54.631 -1.597 1.00 43.53 431 PHE A CA 1
ATOM 3556 C C . PHE A 1 431 ? -15.388 54.958 -2.143 1.00 43.53 431 PHE A C 1
ATOM 3558 O O . PHE A 1 431 ? -15.586 54.954 -3.360 1.00 43.53 431 PHE A O 1
ATOM 3565 N N . ASP A 1 432 ? -16.300 55.410 -1.281 1.00 46.56 432 ASP A N 1
ATOM 3566 C CA . ASP A 1 432 ? -17.651 55.855 -1.642 1.00 46.56 432 ASP A CA 1
ATOM 3567 C C . ASP A 1 432 ? -17.628 57.026 -2.627 1.00 46.56 432 ASP A C 1
ATOM 3569 O O . ASP A 1 432 ? -18.364 57.040 -3.617 1.00 46.56 432 ASP A O 1
ATOM 3573 N N . TYR A 1 433 ? -16.734 58.001 -2.429 1.00 52.44 433 TYR A N 1
ATOM 3574 C CA . TYR A 1 433 ? -16.571 59.112 -3.365 1.00 52.44 433 TYR A CA 1
ATOM 3575 C C . TYR A 1 433 ? -16.065 58.648 -4.741 1.00 52.44 433 TYR A C 1
ATOM 3577 O O . TYR A 1 433 ? -16.517 59.169 -5.768 1.00 52.44 433 TYR A O 1
ATOM 3585 N N . LYS A 1 434 ? -15.160 57.658 -4.800 1.00 48.53 434 LYS A N 1
ATOM 3586 C CA . LYS A 1 434 ? -14.728 57.043 -6.067 1.00 48.53 434 LYS A CA 1
ATOM 3587 C C . LYS A 1 434 ? -15.875 56.281 -6.732 1.00 48.53 434 LYS A C 1
ATOM 3589 O O . LYS A 1 434 ? -16.134 56.539 -7.908 1.00 48.53 434 LYS A O 1
ATOM 3594 N N . LEU A 1 435 ? -16.595 55.427 -6.005 1.00 45.59 435 LEU A N 1
ATOM 3595 C CA . LEU A 1 435 ? -17.747 54.678 -6.522 1.00 45.59 435 LEU A CA 1
ATOM 3596 C C . LEU A 1 435 ? -18.847 55.617 -7.038 1.00 45.59 435 LEU A C 1
ATOM 3598 O O . LEU A 1 435 ? -19.294 55.482 -8.177 1.00 45.59 435 LEU A O 1
ATOM 3602 N N . ALA A 1 436 ? -19.207 56.654 -6.278 1.00 50.50 436 ALA A N 1
ATOM 3603 C CA . ALA A 1 436 ? -20.177 57.667 -6.695 1.00 50.50 436 ALA A CA 1
ATOM 3604 C C . ALA A 1 436 ? -19.717 58.467 -7.931 1.00 50.50 436 ALA A C 1
ATOM 3606 O O . ALA A 1 436 ? -20.542 58.872 -8.758 1.00 50.50 436 ALA A O 1
ATOM 3607 N N . LYS A 1 437 ? -18.406 58.694 -8.094 1.00 55.72 437 LYS A N 1
ATOM 3608 C CA . LYS A 1 437 ? -17.823 59.357 -9.273 1.00 55.72 437 LYS A CA 1
ATOM 3609 C C . LYS A 1 437 ? -17.817 58.447 -10.505 1.00 55.72 437 LYS A C 1
ATOM 3611 O O . LYS A 1 437 ? -18.111 58.929 -11.598 1.00 55.72 437 LYS A O 1
ATOM 3616 N N . ILE A 1 438 ? -17.531 57.155 -10.336 1.00 49.06 438 ILE A N 1
ATOM 3617 C CA . ILE A 1 438 ? -17.578 56.141 -11.401 1.00 49.06 438 ILE A CA 1
ATOM 3618 C C . ILE A 1 438 ? -19.029 55.923 -11.850 1.00 49.06 438 ILE A C 1
ATOM 3620 O O . ILE A 1 438 ? -19.322 56.064 -13.035 1.00 49.06 438 ILE A O 1
ATOM 3624 N N . SER A 1 439 ? -19.959 55.737 -10.909 1.00 47.69 439 SER A N 1
ATOM 3625 C CA . SER A 1 439 ? -21.405 55.653 -11.162 1.00 47.69 439 SER A CA 1
ATOM 3626 C C . SER A 1 439 ? -21.937 56.883 -11.917 1.00 47.69 439 SER A C 1
ATOM 3628 O O . SER A 1 439 ? -22.572 56.749 -12.963 1.00 47.69 439 SER A O 1
ATOM 3630 N N . LYS A 1 440 ? -21.580 58.109 -11.495 1.00 58.72 440 LYS A N 1
ATOM 3631 C CA . LYS A 1 440 ? -21.940 59.340 -12.232 1.00 58.72 440 LYS A CA 1
ATOM 3632 C C . LYS A 1 440 ? -21.352 59.425 -13.643 1.00 58.72 440 LYS A C 1
ATOM 3634 O O . LYS A 1 440 ? -21.932 60.119 -14.480 1.00 58.72 440 LYS A O 1
ATOM 3639 N N . ASN A 1 441 ? -20.221 58.778 -13.915 1.00 60.25 441 ASN A N 1
ATOM 3640 C CA . ASN A 1 441 ? -19.638 58.728 -15.254 1.00 60.25 441 ASN A CA 1
ATOM 3641 C C . ASN A 1 441 ? -20.331 57.674 -16.128 1.00 60.25 441 ASN A C 1
ATOM 3643 O O . ASN A 1 441 ? -20.672 57.992 -17.265 1.00 60.25 441 ASN A O 1
ATOM 3647 N N . LEU A 1 442 ? -20.629 56.490 -15.584 1.00 51.53 442 LEU A N 1
ATOM 3648 C CA . LEU A 1 442 ? -21.414 55.449 -16.259 1.00 51.53 442 LEU A CA 1
ATOM 3649 C C . LEU A 1 442 ? -22.809 55.960 -16.636 1.00 51.53 442 LEU A C 1
ATOM 3651 O O . LEU A 1 442 ? -23.173 55.916 -17.805 1.00 51.53 442 LEU A O 1
ATOM 3655 N N . ILE A 1 443 ? -23.536 56.583 -15.702 1.00 59.97 443 ILE A N 1
ATOM 3656 C CA . ILE A 1 443 ? -24.854 57.187 -15.974 1.00 59.97 443 ILE A CA 1
ATOM 3657 C C . ILE A 1 443 ? -24.752 58.299 -17.038 1.00 59.97 443 ILE A C 1
ATOM 3659 O O . ILE A 1 443 ? -25.651 58.465 -17.863 1.00 59.97 443 ILE A O 1
ATOM 3663 N N . LYS A 1 444 ? -23.650 59.064 -17.080 1.00 63.38 444 LYS A N 1
ATOM 3664 C CA . LYS A 1 444 ? -23.422 60.071 -18.134 1.00 63.38 444 LYS A CA 1
ATOM 3665 C C . LYS A 1 444 ? -23.156 59.455 -19.507 1.00 63.38 444 LYS A C 1
ATOM 3667 O O . LYS A 1 444 ? -23.649 60.004 -20.491 1.00 63.38 444 LYS A O 1
ATOM 3672 N N . GLU A 1 445 ? -22.391 58.370 -19.589 1.00 60.94 445 GLU A N 1
ATOM 3673 C CA . GLU A 1 445 ? -22.146 57.639 -20.841 1.00 60.94 445 GLU A CA 1
ATOM 3674 C C . GLU A 1 445 ? -23.426 56.929 -21.312 1.00 60.94 445 GLU A C 1
ATOM 3676 O O . GLU A 1 445 ? -23.818 57.085 -22.465 1.00 60.94 445 GLU A O 1
ATOM 3681 N N . GLU A 1 446 ? -24.175 56.293 -20.411 1.00 61.94 446 GLU A N 1
ATOM 3682 C CA . GLU A 1 446 ? -25.443 55.629 -20.724 1.00 61.94 446 GLU A CA 1
ATOM 3683 C C . GLU A 1 446 ? -26.512 56.623 -21.221 1.00 61.94 446 GLU A C 1
ATOM 3685 O O . GLU A 1 446 ? -27.188 56.372 -22.219 1.00 61.94 446 GLU A O 1
ATOM 3690 N N . ILE A 1 447 ? -26.629 57.809 -20.605 1.00 65.69 447 ILE A N 1
ATOM 3691 C CA . ILE A 1 447 ? -27.504 58.892 -21.096 1.00 65.69 447 ILE A CA 1
ATOM 3692 C C . ILE A 1 447 ? -27.034 59.414 -22.465 1.00 65.69 447 ILE A C 1
ATOM 3694 O O . ILE A 1 447 ? -27.855 59.789 -23.309 1.00 65.69 447 ILE A O 1
ATOM 3698 N N . LYS A 1 448 ? -25.722 59.456 -22.707 1.00 68.38 448 LYS A N 1
ATOM 3699 C CA . LYS A 1 448 ? -25.125 59.916 -23.968 1.00 68.38 448 LYS A CA 1
ATOM 3700 C C . LYS A 1 448 ? -25.371 58.909 -25.094 1.00 68.38 448 LYS A C 1
ATOM 3702 O O . LYS A 1 448 ? -25.746 59.338 -26.185 1.00 68.38 448 LYS A O 1
ATOM 3707 N N . ASP A 1 449 ? -25.290 57.607 -24.828 1.00 63.41 449 ASP A N 1
ATOM 3708 C CA . ASP A 1 449 ? -25.606 56.563 -25.807 1.00 63.41 449 ASP A CA 1
ATOM 3709 C C . ASP A 1 449 ? -27.111 56.313 -25.974 1.00 63.41 449 ASP A C 1
ATOM 3711 O O . ASP A 1 449 ? -27.556 56.118 -27.107 1.00 63.41 449 ASP A O 1
ATOM 3715 N N . LYS A 1 450 ? -27.941 56.476 -24.931 1.00 65.50 450 LYS A N 1
ATOM 3716 C CA . LYS A 1 450 ? -29.407 56.563 -25.086 1.00 65.50 450 LYS A CA 1
ATOM 3717 C C . LYS A 1 450 ? -29.789 57.713 -26.023 1.00 65.50 450 LYS A C 1
ATOM 3719 O O . LYS A 1 450 ? -30.491 57.473 -27.004 1.00 65.50 450 LYS A O 1
ATOM 3724 N N . LYS A 1 451 ? -29.219 58.914 -25.849 1.00 67.00 451 LYS A N 1
ATOM 3725 C CA . LYS A 1 451 ? -29.400 60.039 -26.794 1.00 67.00 451 LYS A CA 1
ATOM 3726 C C . LYS A 1 451 ? -28.860 59.742 -28.198 1.00 67.00 451 LYS A C 1
ATOM 3728 O O . LYS A 1 451 ? -29.460 60.156 -29.190 1.00 67.00 451 LYS A O 1
ATOM 3733 N N . ARG A 1 452 ? -27.753 59.002 -28.316 1.00 60.97 452 ARG A N 1
ATOM 3734 C CA . ARG A 1 452 ? -27.164 58.597 -29.606 1.00 60.97 452 ARG A CA 1
ATOM 3735 C C . ARG A 1 452 ? -28.036 57.580 -30.349 1.00 60.97 452 ARG A C 1
ATOM 3737 O O . ARG A 1 452 ? -28.135 57.641 -31.575 1.00 60.97 452 ARG A O 1
ATOM 3744 N N . ASN A 1 453 ? -28.696 56.680 -29.625 1.00 63.78 453 ASN A N 1
ATOM 3745 C CA . ASN A 1 453 ? -29.605 55.675 -30.173 1.00 63.78 453 ASN A CA 1
ATOM 3746 C C . ASN A 1 453 ? -31.006 56.246 -30.456 1.00 63.78 453 ASN A C 1
ATOM 3748 O O . ASN A 1 453 ? -31.614 55.894 -31.467 1.00 63.78 453 ASN A O 1
ATOM 3752 N N . GLU A 1 454 ? -31.475 57.209 -29.666 1.00 60.94 454 GLU A N 1
ATOM 3753 C CA . GLU A 1 454 ? -32.695 57.972 -29.944 1.00 60.94 454 GLU A CA 1
ATOM 3754 C C . GLU A 1 454 ? -32.536 58.852 -31.198 1.00 60.94 454 GLU A C 1
ATOM 3756 O O . GLU A 1 454 ? -33.383 58.818 -32.092 1.00 60.94 454 GLU A O 1
ATOM 3761 N N . ALA A 1 455 ? -31.384 59.515 -31.370 1.00 58.31 455 ALA A N 1
ATOM 3762 C CA . ALA A 1 455 ? -31.046 60.219 -32.610 1.00 58.31 455 ALA A CA 1
ATOM 3763 C C . ALA A 1 455 ? -30.983 59.283 -33.840 1.00 58.31 455 ALA A C 1
ATOM 3765 O O . ALA A 1 455 ? -31.384 59.677 -34.938 1.00 58.31 455 ALA A O 1
ATOM 3766 N N . LYS A 1 456 ? -30.537 58.025 -33.676 1.00 61.81 456 LYS A N 1
ATOM 3767 C CA . LYS A 1 456 ? -30.609 56.998 -34.736 1.00 61.81 456 LYS A CA 1
ATOM 3768 C C . LYS A 1 456 ? -32.054 56.568 -35.030 1.00 61.81 456 LYS A C 1
ATOM 3770 O O . LYS A 1 456 ? -32.394 56.421 -36.204 1.00 61.81 456 LYS A O 1
ATOM 3775 N N . ARG A 1 457 ? -32.917 56.410 -34.013 1.00 56.84 457 ARG A N 1
ATOM 3776 C CA . ARG A 1 457 ? -34.355 56.114 -34.194 1.00 56.84 457 ARG A CA 1
ATOM 3777 C C . ARG A 1 457 ? -35.074 57.241 -34.942 1.00 56.84 457 ARG A C 1
ATOM 3779 O O . ARG A 1 457 ? -35.707 56.968 -35.957 1.00 56.84 457 ARG A O 1
ATOM 3786 N N . ILE A 1 458 ? -34.879 58.498 -34.541 1.00 55.84 458 ILE A N 1
ATOM 3787 C CA . ILE A 1 458 ? -35.465 59.675 -35.213 1.00 55.84 458 ILE A CA 1
ATOM 3788 C C . ILE A 1 458 ? -34.983 59.795 -36.673 1.00 55.84 458 ILE A C 1
ATOM 3790 O O . ILE A 1 458 ? -35.738 60.238 -37.538 1.00 55.84 458 ILE A O 1
ATOM 3794 N N . LYS A 1 459 ? -33.760 59.340 -36.987 1.00 53.94 459 LYS A N 1
ATOM 3795 C CA . LYS A 1 459 ? -33.246 59.290 -38.367 1.00 53.94 459 LYS A CA 1
ATOM 3796 C C . LYS A 1 459 ? -33.830 58.135 -39.202 1.00 53.94 459 LYS A C 1
ATOM 3798 O O . LYS A 1 459 ? -34.002 58.316 -40.402 1.00 53.94 459 LYS A O 1
ATOM 3803 N N . LYS A 1 460 ? -34.179 56.991 -38.593 1.00 53.66 460 LYS A N 1
ATOM 3804 C CA . LYS A 1 460 ? -34.914 55.882 -39.251 1.00 53.66 460 LYS A CA 1
ATOM 3805 C C . LYS A 1 460 ? -36.400 56.201 -39.478 1.00 53.66 460 LYS A C 1
ATOM 3807 O O . LYS A 1 460 ? -36.989 55.718 -40.436 1.00 53.66 460 LYS A O 1
ATOM 3812 N N . MET A 1 461 ? -36.993 57.043 -38.634 1.00 44.06 461 MET A N 1
ATOM 3813 C CA . MET A 1 461 ? -38.419 57.399 -38.666 1.00 44.06 461 MET A CA 1
ATOM 3814 C C . MET A 1 461 ? -38.767 58.511 -39.683 1.00 44.06 461 MET A C 1
ATOM 3816 O O . MET A 1 461 ? -39.895 58.987 -39.715 1.00 44.06 461 MET A O 1
ATOM 3820 N N . LYS A 1 462 ? -37.805 58.930 -40.523 1.00 46.31 462 LYS A N 1
ATOM 3821 C CA . LYS A 1 462 ? -37.982 59.922 -41.607 1.00 46.31 462 LYS A CA 1
ATOM 3822 C C . LYS A 1 462 ? -37.706 59.371 -43.015 1.00 46.31 462 LYS A C 1
ATOM 3824 O O . LYS A 1 462 ? -37.508 60.145 -43.947 1.00 46.31 462 LYS A O 1
ATOM 3829 N N . THR A 1 463 ? -37.683 58.048 -43.183 1.00 46.53 463 THR A N 1
ATOM 3830 C CA . THR A 1 463 ? -37.438 57.386 -44.482 1.00 46.53 463 THR A CA 1
ATOM 3831 C C . THR A 1 463 ? -38.435 56.262 -44.785 1.00 46.53 463 THR A C 1
ATOM 3833 O O . THR A 1 463 ? -38.081 55.305 -45.467 1.00 46.53 463 THR A O 1
ATOM 3836 N N . LEU A 1 464 ? -39.666 56.345 -44.268 1.00 42.69 464 LEU A N 1
ATOM 3837 C CA . LEU A 1 464 ? -40.716 55.362 -44.549 1.00 42.69 464 LEU A CA 1
ATOM 3838 C C . LEU A 1 464 ? -42.097 56.028 -44.658 1.00 42.69 464 LEU A C 1
ATOM 3840 O O . LEU A 1 464 ? -42.933 55.880 -43.775 1.00 42.69 464 LEU A O 1
ATOM 3844 N N . ASP A 1 465 ? -42.306 56.795 -45.731 1.00 45.28 465 ASP A N 1
ATOM 3845 C CA . ASP A 1 465 ? -43.592 57.457 -46.005 1.00 45.28 465 ASP A CA 1
ATOM 3846 C C . ASP A 1 465 ? -43.801 57.717 -47.513 1.00 45.28 465 ASP A C 1
ATOM 3848 O O . ASP A 1 465 ? -44.105 58.836 -47.919 1.00 45.28 465 ASP A O 1
ATOM 3852 N N . ASN A 1 466 ? -43.497 56.732 -48.386 1.00 48.88 466 ASN A N 1
ATOM 3853 C CA . ASN A 1 466 ? -43.692 56.914 -49.839 1.00 48.88 466 ASN A CA 1
ATOM 3854 C C . ASN A 1 466 ? -43.691 55.652 -50.744 1.00 48.88 466 ASN A C 1
ATOM 3856 O O . ASN A 1 466 ? -43.170 55.719 -51.853 1.00 48.88 466 ASN A O 1
ATOM 3860 N N . ASP A 1 467 ? -44.259 54.504 -50.335 1.00 36.91 467 ASP A N 1
ATOM 3861 C CA . ASP A 1 467 ? -44.531 53.427 -51.324 1.00 36.91 467 ASP A CA 1
ATOM 3862 C C . ASP A 1 467 ? -45.762 52.536 -51.032 1.00 36.91 467 ASP A C 1
ATOM 3864 O O . ASP A 1 467 ? -45.766 51.319 -51.227 1.00 36.91 467 ASP A O 1
ATOM 3868 N N . LEU A 1 468 ? -46.856 53.164 -50.584 1.00 43.81 468 LEU A N 1
ATOM 3869 C CA . LEU A 1 468 ? -48.197 52.564 -50.537 1.00 43.81 468 LEU A CA 1
ATOM 3870 C C . LEU A 1 468 ? -49.087 53.177 -51.637 1.00 43.81 468 LEU A C 1
ATOM 3872 O O . LEU A 1 468 ? -50.057 53.871 -51.341 1.00 43.81 468 LEU A O 1
ATOM 3876 N N . ALA A 1 469 ? -48.746 52.963 -52.914 1.00 39.50 469 ALA A N 1
ATOM 3877 C CA . ALA A 1 469 ? -49.535 53.521 -54.026 1.00 39.50 469 ALA A CA 1
ATOM 3878 C C . ALA A 1 469 ? -49.684 52.635 -55.282 1.00 39.50 469 ALA A C 1
ATOM 3880 O O . ALA A 1 469 ? -50.669 52.783 -56.000 1.00 39.50 469 ALA A O 1
ATOM 3881 N N . VAL A 1 470 ? -48.752 51.717 -55.582 1.00 46.97 470 VAL A N 1
ATOM 3882 C CA . VAL A 1 470 ? -48.645 51.163 -56.956 1.00 46.97 470 VAL A CA 1
ATOM 3883 C C . VAL A 1 470 ? -49.218 49.747 -57.152 1.00 46.97 470 VAL A C 1
ATOM 3885 O O . VAL A 1 470 ? -49.636 49.415 -58.260 1.00 46.97 470 VAL A O 1
ATOM 3888 N N . LYS A 1 471 ? -49.275 48.882 -56.126 1.00 42.31 471 LYS A N 1
ATOM 3889 C CA . LYS A 1 471 ? -49.535 47.433 -56.337 1.00 42.31 471 LYS A CA 1
ATOM 3890 C C . LYS A 1 471 ? -50.952 46.913 -56.068 1.00 42.31 471 LYS A C 1
ATOM 3892 O O . LYS A 1 471 ? -51.218 45.758 -56.380 1.00 42.31 471 LYS A O 1
ATOM 3897 N N . ILE A 1 472 ? -51.880 47.748 -55.600 1.00 48.47 472 ILE A N 1
ATOM 3898 C CA . ILE A 1 472 ? -53.301 47.361 -55.449 1.00 48.47 472 ILE A CA 1
ATOM 3899 C C . ILE A 1 472 ? -54.073 47.455 -56.789 1.00 48.47 472 ILE A C 1
ATOM 3901 O O . ILE A 1 472 ? -55.148 46.883 -56.930 1.00 48.47 472 ILE A O 1
ATOM 3905 N N . ALA A 1 473 ? -53.518 48.113 -57.814 1.00 38.91 473 ALA A N 1
ATOM 3906 C CA . ALA A 1 473 ? -54.278 48.514 -59.003 1.00 38.91 473 ALA A CA 1
ATOM 3907 C C . ALA A 1 473 ? -54.446 47.469 -60.134 1.00 38.91 473 ALA A C 1
ATOM 3909 O O . ALA A 1 473 ? -55.297 47.686 -60.991 1.00 38.91 473 ALA A O 1
ATOM 3910 N N . ASN A 1 474 ? -53.661 46.378 -60.200 1.00 40.94 474 ASN A N 1
ATOM 3911 C CA . ASN A 1 474 ? -53.425 45.702 -61.498 1.00 40.94 474 ASN A CA 1
ATOM 3912 C C . ASN A 1 474 ? -53.933 44.262 -61.717 1.00 40.94 474 ASN A C 1
ATOM 3914 O O . ASN A 1 474 ? -53.943 43.841 -62.871 1.00 40.94 474 ASN A O 1
ATOM 3918 N N . GLN A 1 475 ? -54.369 43.493 -60.706 1.00 39.84 475 GLN A N 1
ATOM 3919 C CA . GLN A 1 475 ? -54.688 42.064 -60.935 1.00 39.84 475 GLN A CA 1
ATOM 3920 C C . GLN A 1 475 ? -56.035 41.548 -60.399 1.00 39.84 475 GLN A C 1
ATOM 3922 O O . GLN A 1 475 ? -56.217 40.345 -60.255 1.00 39.84 475 GLN A O 1
ATOM 3927 N N . ILE A 1 476 ? -57.025 42.433 -60.254 1.00 44.38 476 ILE A N 1
ATOM 3928 C CA . ILE A 1 476 ? -58.451 42.042 -60.344 1.00 44.38 476 ILE A CA 1
ATOM 3929 C C . ILE A 1 476 ? -58.858 41.801 -61.825 1.00 44.38 476 ILE A C 1
ATOM 3931 O O . ILE A 1 476 ? -59.893 41.217 -62.119 1.00 44.38 476 ILE A O 1
ATOM 3935 N N . PHE A 1 477 ? -58.010 42.191 -62.787 1.00 39.06 477 PHE A N 1
ATOM 3936 C CA . PHE A 1 477 ? -58.312 42.182 -64.226 1.00 39.06 477 PHE A CA 1
ATOM 3937 C C . PHE A 1 477 ? -58.325 40.797 -64.913 1.00 39.06 477 PHE A C 1
ATOM 3939 O O . PHE A 1 477 ? -58.840 40.686 -66.021 1.00 39.06 477 PHE A O 1
ATOM 3946 N N . TRP A 1 478 ? -57.769 39.748 -64.294 1.00 49.69 478 TRP A N 1
ATOM 3947 C CA . TRP A 1 478 ? -57.703 38.393 -64.883 1.00 49.69 478 TRP A CA 1
ATOM 3948 C C . TRP A 1 478 ? -58.538 37.341 -64.153 1.00 49.69 478 TRP A C 1
ATOM 3950 O O . TRP A 1 478 ? -58.357 36.137 -64.338 1.00 49.69 478 TRP A O 1
ATOM 3960 N N . ASP A 1 479 ? -59.511 37.810 -63.383 1.00 43.00 479 ASP A N 1
ATOM 3961 C CA . ASP A 1 479 ? -60.649 36.992 -63.003 1.00 43.00 479 ASP A CA 1
ATOM 3962 C C . ASP A 1 479 ? -61.451 36.534 -64.257 1.00 43.00 479 ASP A C 1
ATOM 3964 O O . ASP A 1 479 ? -61.338 37.085 -65.356 1.00 43.00 479 ASP A O 1
ATOM 3968 N N . CYS A 1 480 ? -62.317 35.537 -64.077 1.00 37.28 480 CYS A N 1
ATOM 3969 C CA . CYS A 1 480 ? -63.459 35.195 -64.945 1.00 37.28 480 CYS A CA 1
ATOM 3970 C C . CYS A 1 480 ? -63.321 34.469 -66.314 1.00 37.28 480 CYS A C 1
ATOM 3972 O O . CYS A 1 480 ? -64.351 33.934 -66.734 1.00 37.28 480 CYS A O 1
ATOM 3974 N N . VAL A 1 481 ? -62.194 34.377 -67.050 1.00 36.03 481 VAL A N 1
ATOM 3975 C CA . VAL A 1 481 ? -62.274 33.958 -68.493 1.00 36.03 481 VAL A CA 1
ATOM 3976 C C . VAL A 1 481 ? -61.426 32.749 -68.951 1.00 36.03 481 VAL A C 1
ATOM 3978 O O . VAL A 1 481 ? -60.526 32.892 -69.776 1.00 36.03 481 VAL A O 1
ATOM 3981 N N . LYS A 1 482 ? -61.885 31.546 -68.549 1.00 34.81 482 LYS A N 1
ATOM 3982 C CA . LYS A 1 482 ? -61.572 30.154 -69.010 1.00 34.81 482 LYS A CA 1
ATOM 3983 C C . LYS A 1 482 ? -60.784 29.349 -67.965 1.00 34.81 482 LYS A C 1
ATOM 3985 O O . LYS A 1 482 ? -59.582 29.502 -67.839 1.00 34.81 482 LYS A O 1
ATOM 3990 N N . LYS A 1 483 ? -61.383 28.427 -67.203 1.00 40.50 483 LYS A N 1
ATOM 3991 C CA . LYS A 1 483 ? -62.603 27.632 -67.453 1.00 40.50 483 LYS A CA 1
ATOM 3992 C C . LYS A 1 483 ? -62.589 26.921 -68.812 1.00 40.50 483 LYS A C 1
ATOM 3994 O O . LYS A 1 483 ? -63.409 27.236 -69.664 1.00 40.50 483 LYS A O 1
ATOM 3999 N N . SER A 1 484 ? -61.686 25.952 -68.973 1.00 34.56 484 SER A N 1
ATOM 4000 C CA . SER A 1 484 ? -61.991 24.629 -69.554 1.00 34.56 484 SER A CA 1
ATOM 4001 C C . SER A 1 484 ? -60.720 23.797 -69.743 1.00 34.56 484 SER A C 1
ATOM 4003 O O . SER A 1 484 ? -59.770 24.307 -70.319 1.00 34.56 484 SER A O 1
ATOM 4005 N N . PHE A 1 485 ? -60.779 22.529 -69.321 1.00 37.50 485 PHE A N 1
ATOM 4006 C CA . PHE A 1 485 ? -60.200 21.337 -69.964 1.00 37.50 485 PHE A CA 1
ATOM 4007 C C . PHE A 1 485 ? -58.853 21.447 -70.711 1.00 37.50 485 PHE A C 1
ATOM 4009 O O . PHE A 1 485 ? -58.748 22.157 -71.707 1.00 37.50 485 PHE A O 1
ATOM 4016 N N . ASN A 1 486 ? -57.947 20.513 -70.373 1.00 36.06 486 ASN A N 1
ATOM 4017 C CA . ASN A 1 486 ? -56.716 20.135 -71.094 1.00 36.06 486 ASN A CA 1
ATOM 4018 C C . ASN A 1 486 ? -55.500 21.063 -70.836 1.00 36.06 486 ASN A C 1
ATOM 4020 O O . ASN A 1 486 ? -55.640 22.276 -70.816 1.00 36.06 486 ASN A O 1
ATOM 4024 N N . LEU A 1 487 ? -54.263 20.577 -70.649 1.00 42.50 487 LEU A N 1
ATOM 4025 C CA . LEU A 1 487 ? -53.730 19.205 -70.732 1.00 42.50 487 LEU A CA 1
ATOM 4026 C C . LEU A 1 487 ? -52.478 19.058 -69.834 1.00 42.50 487 LEU A C 1
ATOM 4028 O O . LEU A 1 487 ? -51.606 19.927 -69.819 1.00 42.50 487 LEU A O 1
ATOM 4032 N N . ALA A 1 488 ? -52.368 17.940 -69.112 1.00 48.22 488 ALA A N 1
ATOM 4033 C CA . ALA A 1 488 ? -51.374 17.700 -68.056 1.00 48.22 488 ALA A CA 1
ATOM 4034 C C . ALA A 1 488 ? -49.951 17.365 -68.567 1.00 48.22 488 ALA A C 1
ATOM 4036 O O . ALA A 1 488 ? -49.403 16.315 -68.251 1.00 48.22 488 ALA A O 1
ATOM 4037 N N . LYS A 1 489 ? -49.347 18.246 -69.377 1.00 42.44 489 LYS A N 1
ATOM 4038 C CA . LYS A 1 489 ? -47.957 18.091 -69.865 1.00 42.44 489 LYS A CA 1
ATOM 4039 C C . LYS A 1 489 ? -47.090 19.357 -69.767 1.00 42.44 489 LYS A C 1
ATOM 4041 O O . LYS A 1 489 ? -45.947 19.357 -70.207 1.00 42.44 489 LYS A O 1
ATOM 4046 N N . LEU A 1 490 ? -47.633 20.438 -69.198 1.00 47.97 490 LEU A N 1
ATOM 4047 C CA . LEU A 1 490 ? -46.921 21.710 -68.997 1.00 47.97 490 LEU A CA 1
ATOM 4048 C C . LEU A 1 490 ? -46.367 21.873 -67.566 1.00 47.97 490 LEU A C 1
ATOM 4050 O O . LEU A 1 490 ? -45.372 22.563 -67.372 1.00 47.97 490 LEU A O 1
ATOM 4054 N N . ALA A 1 491 ? -46.999 21.239 -66.571 1.00 49.75 491 ALA A N 1
ATOM 4055 C CA . ALA A 1 491 ? -46.704 21.457 -65.151 1.00 49.75 491 ALA A CA 1
ATOM 4056 C C . ALA A 1 491 ? -45.301 20.980 -64.724 1.00 49.75 491 ALA A C 1
ATOM 4058 O O . ALA A 1 491 ? -44.644 21.643 -63.926 1.00 49.75 491 ALA A O 1
ATOM 4059 N N . GLU A 1 492 ? -44.825 19.870 -65.290 1.00 48.72 492 GLU A N 1
ATOM 4060 C CA . GLU A 1 492 ? -43.567 19.211 -64.906 1.00 48.72 492 GLU A CA 1
ATOM 4061 C C . GLU A 1 492 ? -42.328 20.086 -65.183 1.00 48.72 492 GLU A C 1
ATOM 4063 O O . GLU A 1 492 ? -41.454 20.229 -64.330 1.00 48.72 492 GLU A O 1
ATOM 4068 N N . ASN A 1 493 ? -42.302 20.779 -66.328 1.00 53.78 493 ASN A N 1
ATOM 4069 C CA . ASN A 1 493 ? -41.201 21.679 -66.696 1.00 53.78 493 ASN A CA 1
ATOM 4070 C C . ASN A 1 493 ? -41.215 23.017 -65.934 1.00 53.78 493 ASN A C 1
ATOM 4072 O O . ASN A 1 493 ? -40.181 23.676 -65.844 1.00 53.78 493 ASN A O 1
ATOM 4076 N N . ILE A 1 494 ? -42.368 23.439 -65.403 1.00 63.12 494 ILE A N 1
ATOM 4077 C CA . ILE A 1 494 ? -42.482 24.681 -64.621 1.00 63.12 494 ILE A CA 1
ATOM 4078 C C . ILE A 1 494 ? -42.036 24.432 -63.176 1.00 63.12 494 ILE A C 1
ATOM 4080 O O . ILE A 1 494 ? -41.256 25.218 -62.645 1.00 63.12 494 ILE A O 1
ATOM 4084 N N . LEU A 1 495 ? -42.444 23.308 -62.576 1.00 55.56 495 LEU A N 1
ATOM 4085 C CA . LEU A 1 495 ? -42.048 22.921 -61.216 1.00 55.56 495 LEU A CA 1
ATOM 4086 C C . LEU A 1 495 ? -40.523 22.861 -61.042 1.00 55.56 495 LEU A C 1
ATOM 4088 O O . LEU A 1 495 ? -40.004 23.459 -60.105 1.00 55.56 495 LEU A O 1
ATOM 4092 N N . LEU A 1 496 ? -39.798 22.247 -61.981 1.00 55.09 496 LEU A N 1
ATOM 4093 C CA . LEU A 1 496 ? -38.326 22.188 -61.970 1.00 55.09 496 LEU A CA 1
ATOM 4094 C C . LEU A 1 496 ? -37.639 23.562 -62.119 1.00 55.09 496 LEU A C 1
ATOM 4096 O O . LEU A 1 496 ? -36.525 23.748 -61.632 1.00 55.09 496 LEU A O 1
ATOM 4100 N N . GLY A 1 497 ? -38.287 24.531 -62.775 1.00 69.88 497 GLY A N 1
ATOM 4101 C CA . GLY A 1 497 ? -37.775 25.899 -62.918 1.00 69.88 497 GLY A CA 1
ATOM 4102 C C . GLY A 1 497 ? -38.071 26.804 -61.717 1.00 69.88 497 GLY A C 1
ATOM 4103 O O . GLY A 1 497 ? -37.284 27.704 -61.422 1.00 69.88 497 GLY A O 1
ATOM 4104 N N . GLU A 1 498 ? -39.186 26.569 -61.025 1.00 66.31 498 GLU A N 1
ATOM 4105 C CA . GLU A 1 498 ? -39.561 27.271 -59.792 1.00 66.31 498 GLU A CA 1
ATOM 4106 C C . GLU A 1 498 ? -38.743 26.763 -58.593 1.00 66.31 498 GLU A C 1
ATOM 4108 O O . GLU A 1 498 ? -38.223 27.580 -57.836 1.00 66.31 498 GLU A O 1
ATOM 4113 N N . LEU A 1 499 ? -38.537 25.443 -58.467 1.00 61.75 499 LEU A N 1
ATOM 4114 C CA . LEU A 1 499 ? -37.747 24.833 -57.383 1.00 61.75 499 LEU A CA 1
ATOM 4115 C C . LEU A 1 499 ? -36.319 25.388 -57.340 1.00 61.75 499 LEU A C 1
ATOM 4117 O O . LEU A 1 499 ? -35.869 25.849 -56.297 1.00 61.75 499 LEU A O 1
ATOM 4121 N N . LYS A 1 500 ? -35.651 25.471 -58.495 1.00 67.69 500 LYS A N 1
ATOM 4122 C CA . LYS A 1 500 ? -34.275 25.979 -58.576 1.00 67.69 500 LYS A CA 1
ATOM 4123 C C . LYS A 1 500 ? -34.145 27.460 -58.198 1.00 67.69 500 LYS A C 1
ATOM 4125 O O . LYS A 1 500 ? -33.152 27.873 -57.611 1.00 67.69 500 LYS A O 1
ATOM 4130 N N . LYS A 1 501 ? -35.169 28.269 -58.496 1.00 70.06 501 LYS A N 1
ATOM 4131 C CA . LYS A 1 501 ? -35.238 29.677 -58.064 1.00 70.06 501 LYS A CA 1
ATOM 4132 C C . LYS A 1 501 ? -35.600 29.815 -56.589 1.00 70.06 501 LYS A C 1
ATOM 4134 O O . LYS A 1 501 ? -35.202 30.797 -55.966 1.00 70.06 501 LYS A O 1
ATOM 4139 N N . ALA A 1 502 ? -36.370 28.875 -56.040 1.00 65.12 502 ALA A N 1
ATOM 4140 C CA . ALA A 1 502 ? -36.633 28.806 -54.612 1.00 65.12 502 ALA A CA 1
ATOM 4141 C C . ALA A 1 502 ? -35.346 28.455 -53.852 1.00 65.12 502 ALA A C 1
ATOM 4143 O O . ALA A 1 502 ? -35.023 29.167 -52.910 1.00 65.12 502 ALA A O 1
ATOM 4144 N N . GLU A 1 503 ? -34.572 27.469 -54.316 1.00 65.50 503 GLU A N 1
ATOM 4145 C CA . GLU A 1 503 ? -33.250 27.107 -53.779 1.00 65.50 503 GLU A CA 1
ATOM 4146 C C . GLU A 1 503 ? -32.272 28.292 -53.824 1.00 65.50 503 GLU A C 1
ATOM 4148 O O . GLU A 1 503 ? -31.814 28.728 -52.772 1.00 65.50 503 GLU A O 1
ATOM 4153 N N . GLU A 1 504 ? -32.042 28.917 -54.988 1.00 70.12 504 GLU A N 1
ATOM 4154 C CA . GLU A 1 504 ? -31.152 30.092 -55.107 1.00 70.12 504 GLU A CA 1
ATOM 4155 C C . GLU A 1 504 ? -31.582 31.271 -54.210 1.00 70.12 504 GLU A C 1
ATOM 4157 O O . GLU A 1 504 ? -30.749 32.032 -53.703 1.00 70.12 504 GLU A O 1
ATOM 4162 N N . LYS A 1 505 ? -32.892 31.445 -53.996 1.00 74.06 505 LYS A N 1
ATOM 4163 C CA . LYS A 1 505 ? -33.431 32.476 -53.102 1.00 74.06 505 LYS A CA 1
ATOM 4164 C C . LYS A 1 505 ? -33.285 32.087 -51.629 1.00 74.06 505 LYS A C 1
ATOM 4166 O O . LYS A 1 505 ? -33.017 32.970 -50.816 1.00 74.06 505 LYS A O 1
ATOM 4171 N N . ASN A 1 506 ? -33.436 30.808 -51.291 1.00 67.00 506 ASN A N 1
ATOM 4172 C CA . ASN A 1 506 ? -33.280 30.301 -49.933 1.00 67.00 506 ASN A CA 1
ATOM 4173 C C . ASN A 1 506 ? -31.805 30.322 -49.516 1.00 67.00 506 ASN A C 1
ATOM 4175 O O . ASN A 1 506 ? -31.500 30.824 -48.445 1.00 67.00 506 ASN A O 1
ATOM 4179 N N . ASP A 1 507 ? -30.878 29.934 -50.395 1.00 68.00 507 ASP A N 1
ATOM 4180 C CA . ASP A 1 507 ? -29.431 30.067 -50.177 1.00 68.00 507 ASP A CA 1
ATOM 4181 C C . ASP A 1 507 ? -29.019 31.522 -49.940 1.00 68.00 507 ASP A C 1
ATOM 4183 O O . ASP A 1 507 ? -28.198 31.814 -49.068 1.00 68.00 507 ASP A O 1
ATOM 4187 N N . LYS A 1 508 ? -29.619 32.468 -50.674 1.00 76.00 508 LYS A N 1
ATOM 4188 C CA . LYS A 1 508 ? -29.370 33.893 -50.446 1.00 76.00 508 LYS A CA 1
ATOM 4189 C C . LYS A 1 508 ? -29.903 34.366 -49.088 1.00 76.00 508 LYS A C 1
ATOM 4191 O O . LYS A 1 508 ? -29.196 35.096 -48.397 1.00 76.00 508 LYS A O 1
ATOM 4196 N N . ILE A 1 509 ? -31.106 33.942 -48.697 1.00 71.88 509 ILE A N 1
ATOM 4197 C CA . ILE A 1 509 ? -31.699 34.264 -47.388 1.00 71.88 509 ILE A CA 1
ATOM 4198 C C . ILE A 1 509 ? -30.877 33.632 -46.257 1.00 71.88 509 ILE A C 1
ATOM 4200 O O . ILE A 1 509 ? -30.495 34.333 -45.328 1.00 71.88 509 ILE A O 1
ATOM 4204 N N . ASN A 1 510 ? -30.513 32.355 -46.372 1.00 63.03 510 ASN A N 1
ATOM 4205 C CA . ASN A 1 510 ? -29.675 31.636 -45.413 1.00 63.03 510 ASN A CA 1
ATOM 4206 C C . ASN A 1 510 ? -28.296 32.288 -45.266 1.00 63.03 510 ASN A C 1
ATOM 4208 O O . ASN A 1 510 ? -27.782 32.391 -44.157 1.00 63.03 510 ASN A O 1
ATOM 4212 N N . LYS A 1 511 ? -27.713 32.801 -46.357 1.00 72.12 511 LYS A N 1
ATOM 4213 C CA . LYS A 1 511 ? -26.451 33.549 -46.313 1.00 72.12 511 LYS A CA 1
ATOM 4214 C C . LYS A 1 511 ? -26.588 34.918 -45.637 1.00 72.12 511 LYS A C 1
ATOM 4216 O O . LYS A 1 511 ? -25.696 35.305 -44.887 1.00 72.12 511 LYS A O 1
ATOM 4221 N N . GLU A 1 512 ? -27.686 35.640 -45.868 1.00 74.00 512 GLU A N 1
ATOM 4222 C CA . GLU A 1 512 ? -27.974 36.903 -45.170 1.00 74.00 512 GLU A CA 1
ATOM 4223 C C . GLU A 1 512 ? -28.260 36.668 -43.671 1.00 74.00 512 GLU A C 1
ATOM 4225 O O . GLU A 1 512 ? -27.744 37.409 -42.836 1.00 74.00 512 GLU A O 1
ATOM 4230 N N . ILE A 1 513 ? -28.981 35.598 -43.313 1.00 66.25 513 ILE A N 1
ATOM 4231 C CA . ILE A 1 513 ? -29.216 35.171 -41.922 1.00 66.25 513 ILE A CA 1
ATOM 4232 C C . ILE A 1 513 ? -27.900 34.764 -41.247 1.00 66.25 513 ILE A C 1
ATOM 4234 O O . ILE A 1 513 ? -27.608 35.248 -40.157 1.00 66.25 513 ILE A O 1
ATOM 4238 N N . ALA A 1 514 ? -27.065 33.953 -41.902 1.00 62.78 514 ALA A N 1
ATOM 4239 C CA . ALA A 1 514 ? -25.753 33.573 -41.384 1.00 62.78 514 ALA A CA 1
ATOM 4240 C C . ALA A 1 514 ? -24.853 34.799 -41.153 1.00 62.78 514 ALA A C 1
ATOM 4242 O O . ALA A 1 514 ? -24.197 34.889 -40.118 1.00 62.78 514 ALA A O 1
ATOM 4243 N N . GLU A 1 515 ? -24.855 35.787 -42.057 1.00 72.88 515 GLU A N 1
ATOM 4244 C CA . GLU A 1 515 ? -24.135 37.050 -41.849 1.00 72.88 515 GLU A CA 1
ATOM 4245 C C . GLU A 1 515 ? -24.682 37.892 -40.685 1.00 72.88 515 GLU A C 1
ATOM 4247 O O . GLU A 1 515 ? -23.909 38.636 -40.080 1.00 72.88 515 GLU A O 1
ATOM 4252 N N . ILE A 1 516 ? -25.983 37.820 -40.384 1.00 73.19 516 ILE A N 1
ATOM 4253 C CA . ILE A 1 516 ? -26.587 38.499 -39.228 1.00 73.19 516 ILE A CA 1
ATOM 4254 C C . ILE A 1 516 ? -26.188 37.775 -37.940 1.00 73.19 516 ILE A C 1
ATOM 4256 O O . ILE A 1 516 ? -25.576 38.401 -37.081 1.00 73.19 516 ILE A O 1
ATOM 4260 N N . ILE A 1 517 ? -26.409 36.459 -37.854 1.00 62.84 517 ILE A N 1
ATOM 4261 C CA . ILE A 1 517 ? -26.045 35.631 -36.689 1.00 62.84 517 ILE A CA 1
ATOM 4262 C C . ILE A 1 517 ? -24.545 35.744 -36.386 1.00 62.84 517 ILE A C 1
ATOM 4264 O O . ILE A 1 517 ? -24.160 35.938 -35.239 1.00 62.84 517 ILE A O 1
ATOM 4268 N N . THR A 1 518 ? -23.683 35.723 -37.409 1.00 60.84 518 THR A N 1
ATOM 4269 C CA . THR A 1 518 ? -22.229 35.889 -37.222 1.00 60.84 518 THR A CA 1
ATOM 4270 C C . THR A 1 518 ? -21.878 37.271 -36.655 1.00 60.84 518 THR A C 1
ATOM 4272 O O . THR A 1 518 ? -20.957 37.387 -35.853 1.00 60.84 518 THR A O 1
ATOM 4275 N N . LYS A 1 519 ? -22.602 38.336 -37.032 1.00 70.00 519 LYS A N 1
ATOM 4276 C CA . LYS A 1 519 ? -22.388 39.690 -36.480 1.00 70.00 519 LYS A CA 1
ATOM 4277 C C . LYS A 1 519 ? -22.930 39.825 -35.056 1.00 70.00 519 LYS A C 1
ATOM 4279 O O . LYS A 1 519 ? -22.283 40.495 -34.255 1.00 70.00 519 LYS A O 1
ATOM 4284 N N . GLU A 1 520 ? -24.057 39.184 -34.750 1.00 66.19 520 GLU A N 1
ATOM 4285 C CA . GLU A 1 520 ? -24.624 39.089 -33.398 1.00 66.19 520 GLU A CA 1
ATOM 4286 C C . GLU A 1 520 ? -23.618 38.387 -32.466 1.00 66.19 520 GLU A C 1
ATOM 4288 O O . GLU A 1 520 ? -23.138 38.996 -31.513 1.00 66.19 520 GLU A O 1
ATOM 4293 N N . LEU A 1 521 ? -23.174 37.175 -32.833 1.00 57.53 521 LEU A N 1
ATOM 4294 C CA . LEU A 1 521 ? -22.206 36.370 -32.078 1.00 57.53 521 LEU A CA 1
ATOM 4295 C C . LEU A 1 521 ? -20.844 37.057 -31.917 1.00 57.53 521 LEU A C 1
ATOM 4297 O O . LEU A 1 521 ? -20.260 36.998 -30.841 1.00 57.53 521 LEU A O 1
ATOM 4301 N N . ILE A 1 522 ? -20.332 37.749 -32.943 1.00 60.19 522 ILE A N 1
ATOM 4302 C CA . ILE A 1 522 ? -19.094 38.540 -32.808 1.00 60.19 522 ILE A CA 1
ATOM 4303 C C . ILE A 1 522 ? -19.295 39.713 -31.839 1.00 60.19 522 ILE A C 1
ATOM 4305 O O . ILE A 1 522 ? -18.383 40.032 -31.078 1.00 60.19 522 ILE A O 1
ATOM 4309 N N . SER A 1 523 ? -20.461 40.366 -31.848 1.00 61.97 523 SER A N 1
ATOM 4310 C CA . SER A 1 523 ? -20.747 41.452 -30.905 1.00 61.97 523 SER A CA 1
ATOM 4311 C C . SER A 1 523 ? -20.853 40.929 -29.472 1.00 61.97 523 SER A C 1
ATOM 4313 O O . SER A 1 523 ? -20.285 41.543 -28.572 1.00 61.97 523 SER A O 1
ATOM 4315 N N . GLN A 1 524 ? -21.508 39.782 -29.286 1.00 58.69 524 GLN A N 1
ATOM 4316 C CA . GLN A 1 524 ? -21.671 39.103 -28.002 1.00 58.69 524 GLN A CA 1
ATOM 4317 C C . GLN A 1 524 ? -20.314 38.635 -27.456 1.00 58.69 524 GLN A C 1
ATOM 4319 O O . GLN A 1 524 ? -19.924 39.049 -26.375 1.00 58.69 524 GLN A O 1
ATOM 4324 N N . PHE A 1 525 ? -19.493 37.968 -28.273 1.00 55.66 525 PHE A N 1
ATOM 4325 C CA . PHE A 1 525 ? -18.122 37.571 -27.922 1.00 55.66 525 PHE A CA 1
ATOM 4326 C C . PHE A 1 525 ? -17.209 38.757 -27.547 1.00 55.66 525 PHE A C 1
ATOM 4328 O O . PHE A 1 525 ? -16.348 38.637 -26.675 1.00 55.66 525 PHE A O 1
ATOM 4335 N N . ILE A 1 526 ? -17.376 39.926 -28.180 1.00 60.66 526 ILE A N 1
ATOM 4336 C CA . ILE A 1 526 ? -16.647 41.154 -27.806 1.00 60.66 526 ILE A CA 1
ATOM 4337 C C . ILE A 1 526 ? -17.149 41.722 -26.468 1.00 60.66 526 ILE A C 1
ATOM 4339 O O . ILE A 1 526 ? -16.369 42.340 -25.738 1.00 60.66 526 ILE A O 1
ATOM 4343 N N . GLU A 1 527 ? -18.429 41.550 -26.149 1.00 59.09 527 GLU A N 1
ATOM 4344 C CA . GLU A 1 527 ? -19.027 41.952 -24.876 1.00 59.09 527 GLU A CA 1
ATOM 4345 C C . GLU A 1 527 ? -18.588 41.001 -23.751 1.00 59.09 527 GLU A C 1
ATOM 4347 O O . GLU A 1 527 ? -18.070 41.470 -22.737 1.00 59.09 527 GLU A O 1
ATOM 4352 N N . ASP A 1 528 ? -18.604 39.691 -23.998 1.00 52.50 528 ASP A N 1
ATOM 4353 C CA . ASP A 1 528 ? -18.081 38.656 -23.105 1.00 52.50 528 ASP A CA 1
ATOM 4354 C C . ASP A 1 528 ? -16.588 38.869 -22.826 1.00 52.50 528 ASP A C 1
ATOM 4356 O O . ASP A 1 528 ? -16.194 38.956 -21.669 1.00 52.50 528 ASP A O 1
ATOM 4360 N N . GLN A 1 529 ? -15.744 39.102 -23.843 1.00 55.41 529 GLN A N 1
ATOM 4361 C CA . GLN A 1 529 ? -14.325 39.428 -23.617 1.00 55.41 529 GLN A CA 1
ATOM 4362 C C . GLN A 1 529 ? -14.107 40.716 -22.805 1.00 55.41 529 GLN A C 1
ATOM 4364 O O . GLN A 1 529 ? -13.077 40.858 -22.139 1.00 55.41 529 GLN A O 1
ATOM 4369 N N . ARG A 1 530 ? -15.041 41.676 -22.845 1.00 58.91 530 ARG A N 1
ATOM 4370 C CA . ARG A 1 530 ? -14.975 42.878 -21.997 1.00 58.91 530 ARG A CA 1
ATOM 4371 C C . ARG A 1 530 ? -15.384 42.576 -20.564 1.00 58.91 530 ARG A C 1
ATOM 4373 O O . ARG A 1 530 ? -14.713 43.070 -19.661 1.00 58.91 530 ARG A O 1
ATOM 4380 N N . ILE A 1 531 ? -16.427 41.773 -20.365 1.00 52.91 531 ILE A N 1
ATOM 4381 C CA . ILE A 1 531 ? -16.857 41.292 -19.048 1.00 52.91 531 ILE A CA 1
ATOM 4382 C C . ILE A 1 531 ? -15.731 40.468 -18.414 1.00 52.91 531 ILE A C 1
ATOM 4384 O O . ILE A 1 531 ? -15.356 40.727 -17.277 1.00 52.91 531 ILE A O 1
ATOM 4388 N N . ASP A 1 532 ? -15.107 39.575 -19.175 1.00 51.53 532 ASP A N 1
ATOM 4389 C CA . ASP A 1 532 ? -14.026 38.696 -18.732 1.00 51.53 532 ASP A CA 1
ATOM 4390 C C . ASP A 1 532 ? -12.746 39.481 -18.379 1.00 51.53 532 ASP A C 1
ATOM 4392 O O . ASP A 1 532 ? -12.090 39.229 -17.364 1.00 51.53 532 ASP A O 1
ATOM 4396 N N . LYS A 1 533 ? -12.417 40.516 -19.167 1.00 61.38 533 LYS A N 1
ATOM 4397 C CA . LYS A 1 533 ? -11.332 41.460 -18.851 1.00 61.38 533 LYS A CA 1
ATOM 4398 C C . LYS A 1 533 ? -11.635 42.287 -17.599 1.00 61.38 533 LYS A C 1
ATOM 4400 O O . LYS A 1 533 ? -10.744 42.475 -16.776 1.00 61.38 533 LYS A O 1
ATOM 4405 N N . PHE A 1 534 ? -12.873 42.750 -17.436 1.00 48.03 534 PHE A N 1
ATOM 4406 C CA . PHE A 1 534 ? -13.317 43.512 -16.267 1.00 48.03 534 PHE A CA 1
ATOM 4407 C C . PHE A 1 534 ? -13.339 42.650 -14.993 1.00 48.03 534 PHE A C 1
ATOM 4409 O O . PHE A 1 534 ? -12.861 43.086 -13.950 1.00 48.03 534 PHE A O 1
ATOM 4416 N N . ALA A 1 535 ? -13.789 41.397 -15.088 1.00 45.41 535 ALA A N 1
ATOM 4417 C CA . ALA A 1 535 ? -13.748 40.420 -14.004 1.00 45.41 535 ALA A CA 1
ATOM 4418 C C . ALA A 1 535 ? -12.305 40.088 -13.590 1.00 45.41 535 ALA A C 1
ATOM 4420 O O . ALA A 1 535 ? -12.015 40.014 -12.398 1.00 45.41 535 ALA A O 1
ATOM 4421 N N . LYS A 1 536 ? -11.376 39.964 -14.549 1.00 54.78 536 LYS A N 1
ATOM 4422 C CA . LYS A 1 536 ? -9.935 39.814 -14.272 1.00 54.78 536 LYS A CA 1
ATOM 4423 C C . LYS A 1 536 ? -9.332 41.059 -13.615 1.00 54.78 536 LYS A C 1
ATOM 4425 O O . LYS A 1 536 ? -8.541 40.919 -12.689 1.00 54.78 536 LYS A O 1
ATOM 4430 N N . GLU A 1 537 ? -9.716 42.263 -14.041 1.00 57.34 537 GLU A N 1
ATOM 4431 C CA . GLU A 1 537 ? -9.279 43.515 -13.405 1.00 57.34 537 GLU A CA 1
ATOM 4432 C C . GLU A 1 537 ? -9.786 43.621 -11.953 1.00 57.34 537 GLU A C 1
ATOM 4434 O O . GLU A 1 537 ? -8.973 43.847 -11.057 1.00 57.34 537 GLU A O 1
ATOM 4439 N N . ILE A 1 538 ? -11.069 43.331 -11.691 1.00 47.41 538 ILE A N 1
ATOM 4440 C CA . ILE A 1 538 ? -11.630 43.265 -10.327 1.00 47.41 538 ILE A CA 1
ATOM 4441 C C . ILE A 1 538 ? -10.935 42.186 -9.493 1.00 47.41 538 ILE A C 1
ATOM 4443 O O . ILE A 1 538 ? -10.519 42.465 -8.372 1.00 47.41 538 ILE A O 1
ATOM 4447 N N . LYS A 1 539 ? -10.768 40.966 -10.021 1.00 48.91 539 LYS A N 1
ATOM 4448 C CA . LYS A 1 539 ? -10.125 39.860 -9.295 1.00 48.91 539 LYS A CA 1
ATOM 4449 C C . LYS A 1 539 ? -8.689 40.212 -8.901 1.00 48.91 539 LYS A C 1
ATOM 4451 O O . LYS A 1 539 ? -8.288 39.938 -7.775 1.00 48.91 539 LYS A O 1
ATOM 4456 N N . ASN A 1 540 ? -7.937 40.870 -9.781 1.00 55.19 540 ASN A N 1
ATOM 4457 C CA . ASN A 1 540 ? -6.576 41.315 -9.484 1.00 55.19 540 ASN A CA 1
ATOM 4458 C C . ASN A 1 540 ? -6.541 42.450 -8.440 1.00 55.19 540 ASN A C 1
ATOM 4460 O O . ASN A 1 540 ? -5.646 42.467 -7.597 1.00 55.19 540 ASN A O 1
ATOM 4464 N N . GLU A 1 541 ? -7.504 43.379 -8.454 1.00 49.84 541 GLU A N 1
ATOM 4465 C CA . GLU A 1 541 ? -7.601 44.449 -7.446 1.00 49.84 541 GLU A CA 1
ATOM 4466 C C . GLU A 1 541 ? -8.064 43.902 -6.078 1.00 49.84 541 GLU A C 1
ATOM 4468 O O . GLU A 1 541 ? -7.537 44.309 -5.040 1.00 49.84 541 GLU A O 1
ATOM 4473 N N . MET A 1 542 ? -8.952 42.898 -6.065 1.00 44.84 542 MET A N 1
ATOM 4474 C CA . MET A 1 542 ? -9.322 42.144 -4.860 1.00 44.84 542 MET A CA 1
ATOM 4475 C C . MET A 1 542 ? -8.127 41.381 -4.285 1.00 44.84 542 MET A C 1
ATOM 4477 O O . MET A 1 542 ? -7.817 41.591 -3.119 1.00 44.84 542 MET A O 1
ATOM 4481 N N . ILE A 1 543 ? -7.394 40.605 -5.094 1.00 48.56 543 ILE A N 1
ATOM 4482 C CA . ILE A 1 543 ? -6.172 39.900 -4.661 1.00 48.56 543 ILE A CA 1
ATOM 4483 C C . ILE A 1 543 ? -5.119 40.893 -4.144 1.00 48.56 543 ILE A C 1
ATOM 4485 O O . ILE A 1 543 ? -4.473 40.644 -3.132 1.00 48.56 543 ILE A O 1
ATOM 4489 N N . SER A 1 544 ? -4.961 42.061 -4.779 1.00 55.16 544 SER A N 1
ATOM 4490 C CA . SER A 1 544 ? -4.057 43.104 -4.272 1.00 55.16 544 SER A CA 1
ATOM 4491 C C . SER A 1 544 ? -4.496 43.676 -2.920 1.00 55.16 544 SER A C 1
ATOM 4493 O O . SER A 1 544 ? -3.642 44.124 -2.158 1.00 55.16 544 SER A O 1
ATOM 4495 N N . THR A 1 545 ? -5.798 43.714 -2.636 1.00 45.22 545 THR A N 1
ATOM 4496 C CA . THR A 1 545 ? -6.344 44.225 -1.369 1.00 45.22 545 THR A CA 1
ATOM 4497 C C . THR A 1 545 ? -6.275 43.153 -0.281 1.00 45.22 545 THR A C 1
ATOM 4499 O O . THR A 1 545 ? -5.875 43.436 0.844 1.00 45.22 545 THR A O 1
ATOM 4502 N N . GLU A 1 546 ? -6.583 41.908 -0.637 1.00 44.59 546 GLU A N 1
ATOM 4503 C CA . GLU A 1 546 ? -6.438 40.720 0.199 1.00 44.59 546 GLU A CA 1
ATOM 4504 C C . GLU A 1 546 ? -4.979 40.522 0.620 1.00 44.59 546 GLU A C 1
ATOM 4506 O O . GLU A 1 546 ? -4.715 40.414 1.811 1.00 44.59 546 GLU A O 1
ATOM 4511 N N . ASN A 1 547 ? -4.017 40.621 -0.303 1.00 49.69 547 ASN A N 1
ATOM 4512 C CA . ASN A 1 547 ? -2.590 40.561 0.023 1.00 49.69 547 ASN A CA 1
ATOM 4513 C C . ASN A 1 547 ? -2.147 41.702 0.956 1.00 49.69 547 ASN A C 1
ATOM 4515 O O . ASN A 1 547 ? -1.357 41.462 1.858 1.00 49.69 547 ASN A O 1
ATOM 4519 N N . GLN A 1 548 ? -2.684 42.921 0.814 1.00 51.38 548 GLN A N 1
ATOM 4520 C CA . GLN A 1 548 ? -2.397 44.013 1.760 1.00 51.38 548 GLN A CA 1
ATOM 4521 C C . GLN A 1 548 ? -2.976 43.738 3.157 1.00 51.38 548 GLN A C 1
ATOM 4523 O O . GLN A 1 548 ? -2.343 44.061 4.160 1.00 51.38 548 GLN A O 1
ATOM 4528 N N . ILE A 1 549 ? -4.158 43.123 3.239 1.00 41.00 549 ILE A N 1
ATOM 4529 C CA . ILE A 1 549 ? -4.769 42.699 4.506 1.00 41.00 549 ILE A CA 1
ATOM 4530 C C . ILE A 1 549 ? -3.976 41.538 5.123 1.00 41.00 549 ILE A C 1
ATOM 4532 O O . ILE A 1 549 ? -3.698 41.566 6.320 1.00 41.00 549 ILE A O 1
ATOM 4536 N N . ILE A 1 550 ? -3.554 40.561 4.316 1.00 43.16 550 ILE A N 1
ATOM 4537 C CA . ILE A 1 550 ? -2.700 39.444 4.730 1.00 43.16 550 ILE A CA 1
ATOM 4538 C C . ILE A 1 550 ? -1.340 39.957 5.199 1.00 43.16 550 ILE A C 1
ATOM 4540 O O . ILE A 1 550 ? -0.893 39.508 6.243 1.00 43.16 550 ILE A O 1
ATOM 4544 N N . ASP A 1 551 ? -0.710 40.926 4.535 1.00 46.03 551 ASP A N 1
ATOM 4545 C CA . ASP A 1 551 ? 0.544 41.527 5.006 1.00 46.03 551 ASP A CA 1
ATOM 4546 C C . ASP A 1 551 ? 0.355 42.241 6.354 1.00 46.03 551 ASP A C 1
ATOM 4548 O O . ASP A 1 551 ? 1.189 42.107 7.249 1.00 46.03 551 ASP A O 1
ATOM 4552 N N . ILE A 1 552 ? -0.750 42.967 6.555 1.00 46.91 552 ILE A N 1
ATOM 4553 C CA . ILE A 1 552 ? -1.055 43.621 7.841 1.00 46.91 552 ILE A CA 1
ATOM 4554 C C . ILE A 1 552 ? -1.272 42.579 8.952 1.00 46.91 552 ILE A C 1
ATOM 4556 O O . ILE A 1 552 ? -0.693 42.700 10.033 1.00 46.91 552 ILE A O 1
ATOM 4560 N N . ILE A 1 553 ? -2.064 41.537 8.684 1.00 40.16 553 ILE A N 1
ATOM 4561 C CA . ILE A 1 553 ? -2.363 40.459 9.638 1.00 40.16 553 ILE A CA 1
ATOM 4562 C C . ILE A 1 553 ? -1.120 39.601 9.906 1.00 40.16 553 ILE A C 1
ATOM 4564 O O . ILE A 1 553 ? -0.845 39.268 11.053 1.00 40.16 553 ILE A O 1
ATOM 4568 N N . SER A 1 554 ? -0.340 39.278 8.877 1.00 40.81 554 SER A N 1
ATOM 4569 C CA . SER A 1 554 ? 0.900 38.505 8.962 1.00 40.81 554 SER A CA 1
ATOM 4570 C C . SER A 1 554 ? 1.957 39.247 9.770 1.00 40.81 554 SER A C 1
ATOM 4572 O O . SER A 1 554 ? 2.632 38.623 10.582 1.00 40.81 554 SER A O 1
ATOM 4574 N N . ASN A 1 555 ? 2.058 40.575 9.645 1.00 44.75 555 ASN A N 1
ATOM 4575 C CA . ASN A 1 555 ? 2.946 41.368 10.495 1.00 44.75 555 ASN A CA 1
ATOM 4576 C C . ASN A 1 555 ? 2.479 41.396 11.966 1.00 44.75 555 ASN A C 1
ATOM 4578 O O . ASN A 1 555 ? 3.305 41.176 12.847 1.00 44.75 555 ASN A O 1
ATOM 4582 N N . ASP A 1 556 ? 1.182 41.574 12.260 1.00 43.09 556 ASP A N 1
ATOM 4583 C CA . ASP A 1 556 ? 0.670 41.534 13.649 1.00 43.09 556 ASP A CA 1
ATOM 4584 C C . ASP A 1 556 ? 0.771 40.123 14.271 1.00 43.09 556 ASP A C 1
ATOM 4586 O O . ASP A 1 556 ? 1.170 39.970 15.425 1.00 43.09 556 ASP A O 1
ATOM 4590 N N . ILE A 1 557 ? 0.498 39.064 13.501 1.00 40.75 557 ILE A N 1
ATOM 4591 C CA . ILE A 1 557 ? 0.687 37.671 13.934 1.00 40.75 557 ILE A CA 1
ATOM 4592 C C . ILE A 1 557 ? 2.176 37.350 14.102 1.00 40.75 557 ILE A C 1
ATOM 4594 O O . ILE A 1 557 ? 2.538 36.720 15.091 1.00 40.75 557 ILE A O 1
ATOM 4598 N N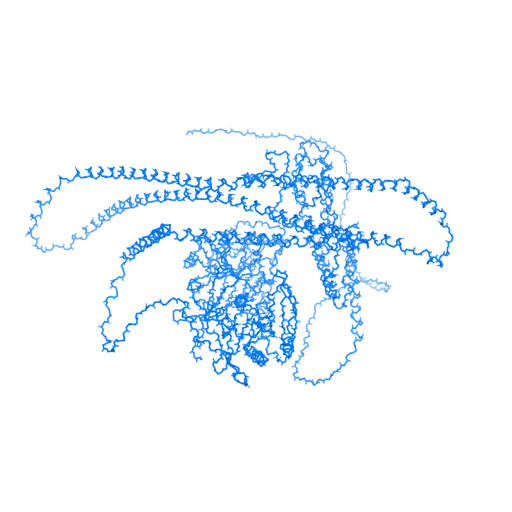 . SER A 1 558 ? 3.052 37.812 13.206 1.00 40.56 558 SER A N 1
ATOM 4599 C CA . SER A 1 558 ? 4.501 37.619 13.331 1.00 40.56 558 SER A CA 1
ATOM 4600 C C . SER A 1 558 ? 5.057 38.347 14.550 1.00 40.56 558 SER A C 1
ATOM 4602 O O . SER A 1 558 ? 5.812 37.744 15.305 1.00 40.56 558 SER A O 1
ATOM 4604 N N . GLU A 1 559 ? 4.650 39.593 14.822 1.00 43.62 559 GLU A N 1
ATOM 4605 C CA . GLU A 1 559 ? 5.034 40.282 16.061 1.00 43.62 559 GLU A CA 1
ATOM 4606 C C . GLU A 1 559 ? 4.521 39.542 17.307 1.00 43.62 559 GLU A C 1
ATOM 4608 O O . GLU A 1 559 ? 5.271 39.388 18.273 1.00 43.62 559 GLU A O 1
ATOM 4613 N N . ARG A 1 560 ? 3.286 39.022 17.297 1.00 46.78 560 ARG A N 1
ATOM 4614 C CA . ARG A 1 560 ? 2.739 38.236 18.419 1.00 46.78 560 ARG A CA 1
ATOM 4615 C C . ARG A 1 560 ? 3.464 36.906 18.615 1.00 46.78 560 ARG A C 1
ATOM 4617 O O . ARG A 1 560 ? 3.829 36.604 19.746 1.00 46.78 560 ARG A O 1
ATOM 4624 N N . LEU A 1 561 ? 3.729 36.154 17.548 1.00 39.88 561 LEU A N 1
ATOM 4625 C CA . LEU A 1 561 ? 4.472 34.891 17.594 1.00 39.88 561 LEU A CA 1
ATOM 4626 C C . LEU A 1 561 ? 5.936 35.110 17.982 1.00 39.88 561 LEU A C 1
ATOM 4628 O O . LEU A 1 561 ? 6.477 34.316 18.741 1.00 39.88 561 LEU A O 1
ATOM 4632 N N . ILE A 1 562 ? 6.571 36.202 17.546 1.00 41.53 562 ILE A N 1
ATOM 4633 C CA . ILE A 1 562 ? 7.910 36.593 18.009 1.00 41.53 562 ILE A CA 1
ATOM 4634 C C . ILE A 1 562 ? 7.872 36.938 19.502 1.00 41.53 562 ILE A C 1
ATOM 4636 O O . ILE A 1 562 ? 8.742 36.494 20.245 1.00 41.53 562 ILE A O 1
ATOM 4640 N N . MET A 1 563 ? 6.861 37.668 19.979 1.00 41.84 563 MET A N 1
ATOM 4641 C CA . MET A 1 563 ? 6.708 37.985 21.405 1.00 41.84 563 MET A CA 1
ATOM 4642 C C . MET A 1 563 ? 6.393 36.747 22.261 1.00 41.84 563 MET A C 1
ATOM 4644 O O . MET A 1 563 ? 6.910 36.632 23.372 1.00 41.84 563 MET A O 1
ATOM 4648 N N . GLU A 1 564 ? 5.603 35.800 21.757 1.00 44.56 564 GLU A N 1
ATOM 4649 C CA . GLU A 1 564 ? 5.314 34.525 22.421 1.00 44.56 564 GLU A CA 1
ATOM 4650 C C . GLU A 1 564 ? 6.529 33.587 22.406 1.00 44.56 564 GLU A C 1
ATOM 4652 O O . GLU A 1 564 ? 6.864 32.991 23.431 1.00 44.56 564 GLU A O 1
ATOM 4657 N N . TYR A 1 565 ? 7.256 33.519 21.288 1.00 40.97 565 TYR A N 1
ATOM 4658 C CA . TYR A 1 565 ? 8.514 32.786 21.169 1.00 40.97 565 TYR A CA 1
ATOM 4659 C C . TYR A 1 565 ? 9.583 33.361 22.101 1.00 40.97 565 TYR A C 1
ATOM 4661 O O . TYR A 1 565 ? 10.215 32.604 22.829 1.00 40.97 565 TYR A O 1
ATOM 4669 N N . LEU A 1 566 ? 9.744 34.688 22.160 1.00 40.69 566 LEU A N 1
ATOM 4670 C CA . LEU A 1 566 ? 10.648 35.352 23.104 1.00 40.69 566 LEU A CA 1
ATOM 4671 C C . LEU A 1 566 ? 10.206 35.134 24.557 1.00 40.69 566 LEU A C 1
ATOM 4673 O O . LEU A 1 566 ? 11.052 34.870 25.408 1.00 40.69 566 LEU A O 1
ATOM 4677 N N . SER A 1 567 ? 8.902 35.168 24.849 1.00 46.00 567 SER A N 1
ATOM 4678 C CA . SER A 1 567 ? 8.375 34.857 26.183 1.00 46.00 567 SER A CA 1
ATOM 4679 C C . SER A 1 567 ? 8.701 33.418 26.596 1.00 46.00 567 SER A C 1
ATOM 4681 O O . SER A 1 567 ? 9.274 33.194 27.664 1.00 46.00 567 SER A O 1
ATOM 4683 N N . ASN A 1 568 ? 8.438 32.439 25.726 1.00 43.97 568 ASN A N 1
ATOM 4684 C CA . ASN A 1 568 ? 8.745 31.029 25.969 1.00 43.97 568 ASN A CA 1
ATOM 4685 C C . ASN A 1 568 ? 10.256 30.751 26.003 1.00 43.97 568 ASN A C 1
ATOM 4687 O O . ASN A 1 568 ? 10.707 29.962 26.834 1.00 43.97 568 ASN A O 1
ATOM 4691 N N . TYR A 1 569 ? 11.056 31.426 25.176 1.00 42.81 569 TYR A N 1
ATOM 4692 C CA . TYR A 1 569 ? 12.517 31.350 25.200 1.00 42.81 569 TYR A CA 1
ATOM 4693 C C . TYR A 1 569 ? 13.069 31.872 26.531 1.00 42.81 569 TYR A C 1
ATOM 4695 O O . TYR A 1 569 ? 13.790 31.149 27.216 1.00 42.81 569 TYR A O 1
ATOM 4703 N N . CYS A 1 570 ? 12.653 33.066 26.967 1.00 42.84 570 CYS A N 1
ATOM 4704 C CA . CYS A 1 570 ? 13.015 33.620 28.271 1.00 42.84 570 CYS A CA 1
ATOM 4705 C C . CYS A 1 570 ? 12.555 32.718 29.426 1.00 42.84 570 CYS A C 1
ATOM 4707 O O . CYS A 1 570 ? 13.332 32.461 30.343 1.00 42.84 570 CYS A O 1
ATOM 4709 N N . ARG A 1 571 ? 11.333 32.171 29.369 1.00 46.03 571 ARG A N 1
ATOM 4710 C CA . ARG A 1 571 ? 10.784 31.253 30.384 1.00 46.03 571 ARG A CA 1
ATOM 4711 C C . ARG A 1 571 ? 11.589 29.955 30.480 1.00 46.03 571 ARG A C 1
ATOM 4713 O O . ARG A 1 571 ? 11.953 29.541 31.578 1.00 46.03 571 ARG A O 1
ATOM 4720 N N . ASN A 1 572 ? 11.921 29.342 29.345 1.00 44.12 572 ASN A N 1
ATOM 4721 C CA . ASN A 1 572 ? 12.734 28.126 29.287 1.00 44.12 572 ASN A CA 1
ATOM 4722 C C . ASN A 1 572 ? 14.184 28.385 29.716 1.00 44.12 572 ASN A C 1
ATOM 4724 O O . ASN A 1 572 ? 14.766 27.574 30.439 1.00 44.12 572 ASN A O 1
ATOM 4728 N N . HIS A 1 573 ? 14.761 29.526 29.332 1.00 44.22 573 HIS A N 1
ATOM 4729 C CA . HIS A 1 573 ? 16.121 29.885 29.717 1.00 44.22 573 HIS A CA 1
ATOM 4730 C C . HIS A 1 573 ? 16.225 30.173 31.221 1.00 44.22 573 HIS A C 1
ATOM 4732 O O . HIS A 1 573 ? 17.121 29.631 31.871 1.00 44.22 573 HIS A O 1
ATOM 4738 N N . LEU A 1 574 ? 15.262 30.912 31.790 1.00 44.78 574 LEU A N 1
ATOM 4739 C CA . LEU A 1 574 ? 15.121 31.115 33.236 1.00 44.78 574 LEU A CA 1
ATOM 4740 C C . LEU A 1 574 ? 14.942 29.786 33.975 1.00 44.78 574 LEU A C 1
ATOM 4742 O O . LEU A 1 574 ? 15.634 29.557 34.960 1.00 44.78 574 LEU A O 1
ATOM 4746 N N . MET A 1 575 ? 14.094 28.874 33.487 1.00 45.03 575 MET A N 1
ATOM 4747 C CA . MET A 1 575 ? 13.918 27.547 34.096 1.00 45.03 575 MET A CA 1
ATOM 4748 C C . MET A 1 575 ? 15.189 26.688 34.051 1.00 45.03 575 MET A C 1
ATOM 4750 O O . MET A 1 575 ? 15.447 25.929 34.985 1.00 45.03 575 MET A O 1
ATOM 4754 N N . ASN A 1 576 ? 16.010 26.807 33.006 1.00 43.84 576 ASN A N 1
ATOM 4755 C CA . ASN A 1 576 ? 17.294 26.109 32.934 1.00 43.84 576 ASN A CA 1
ATOM 4756 C C . ASN A 1 576 ? 18.336 26.726 33.882 1.00 43.84 576 ASN A C 1
ATOM 4758 O O . ASN A 1 576 ? 19.027 25.981 34.576 1.00 43.84 576 ASN A O 1
ATOM 4762 N N . ILE A 1 577 ? 18.382 28.057 34.009 1.00 47.88 577 ILE A N 1
ATOM 4763 C CA . ILE A 1 577 ? 19.183 28.749 35.035 1.00 47.88 577 ILE A CA 1
ATOM 4764 C C . ILE A 1 577 ? 18.731 28.318 36.442 1.00 47.88 577 ILE A C 1
ATOM 4766 O O . ILE A 1 577 ? 19.564 27.981 37.282 1.00 47.88 577 ILE A O 1
ATOM 4770 N N . PHE A 1 578 ? 17.419 28.219 36.680 1.00 43.44 578 PHE A N 1
ATOM 4771 C CA . PHE A 1 578 ? 16.843 27.769 37.951 1.00 43.44 578 PHE A CA 1
ATOM 4772 C C . PHE A 1 578 ? 17.227 26.320 38.289 1.00 43.44 578 PHE A C 1
ATOM 4774 O O . PHE A 1 578 ? 17.570 26.030 39.432 1.00 43.44 578 PHE A O 1
ATOM 4781 N N . LYS A 1 579 ? 17.242 25.412 37.301 1.00 44.81 579 LYS A N 1
ATOM 4782 C CA . LYS A 1 579 ? 17.722 24.026 37.470 1.00 44.81 579 LYS A CA 1
ATOM 4783 C C . LYS A 1 579 ? 19.215 23.965 37.803 1.00 44.81 579 LYS A C 1
ATOM 4785 O O . LYS A 1 579 ? 19.596 23.230 38.710 1.00 44.81 579 LYS A O 1
ATOM 4790 N N . VAL A 1 580 ? 20.054 24.741 37.112 1.00 44.44 580 VAL A N 1
ATOM 4791 C CA . VAL A 1 580 ? 21.503 24.809 37.387 1.00 44.44 580 VAL A CA 1
ATOM 4792 C C . VAL A 1 580 ? 21.772 25.377 38.787 1.00 44.44 580 VAL A C 1
ATOM 4794 O O . VAL A 1 580 ? 22.626 24.856 39.506 1.00 44.44 580 VAL A O 1
ATOM 4797 N N . LEU A 1 581 ? 21.001 26.383 39.214 1.00 44.03 581 LEU A N 1
ATOM 4798 C CA . LEU A 1 581 ? 21.042 26.907 40.580 1.00 44.03 581 LEU A CA 1
ATOM 4799 C C . LEU A 1 581 ? 20.577 25.870 41.612 1.00 44.03 581 LEU A C 1
ATOM 4801 O O . LEU A 1 581 ? 21.277 25.685 42.601 1.00 44.03 581 LEU A O 1
ATOM 4805 N N . LEU A 1 582 ? 19.479 25.140 41.378 1.00 44.59 582 LEU A N 1
ATOM 4806 C CA . LEU A 1 582 ? 19.026 24.066 42.278 1.00 44.59 582 LEU A CA 1
ATOM 4807 C C . LEU A 1 582 ? 20.092 22.978 42.471 1.00 44.59 582 LEU A C 1
ATOM 4809 O O . LEU A 1 582 ? 20.316 22.526 43.592 1.00 44.59 582 LEU A O 1
ATOM 4813 N N . ILE A 1 583 ? 20.778 22.587 41.392 1.00 46.22 583 ILE A N 1
ATOM 4814 C CA . ILE A 1 583 ? 21.859 21.591 41.437 1.00 46.22 583 ILE A CA 1
ATOM 4815 C C . ILE A 1 583 ? 23.052 22.116 42.256 1.00 46.22 583 ILE A C 1
ATOM 4817 O O . ILE A 1 583 ? 23.594 21.375 43.074 1.00 46.22 583 ILE A O 1
ATOM 4821 N N . LYS A 1 584 ? 23.425 23.399 42.116 1.00 43.12 584 LYS A N 1
ATOM 4822 C CA . LYS A 1 584 ? 24.447 24.036 42.972 1.00 43.12 584 LYS A CA 1
ATOM 4823 C C . LYS A 1 584 ? 24.004 24.162 44.437 1.00 43.12 584 LYS A C 1
ATOM 4825 O O . LYS A 1 584 ? 24.822 23.955 45.332 1.00 43.12 584 LYS A O 1
ATOM 4830 N N . ILE A 1 585 ? 22.734 24.469 44.701 1.00 44.81 585 ILE A N 1
ATOM 4831 C CA . ILE A 1 585 ? 22.195 24.618 46.063 1.00 44.81 585 ILE A CA 1
ATOM 4832 C C . ILE A 1 585 ? 22.196 23.271 46.800 1.00 44.81 585 ILE A C 1
ATOM 4834 O O . ILE A 1 585 ? 22.653 23.215 47.938 1.00 44.81 585 ILE A O 1
ATOM 4838 N N . HIS A 1 586 ? 21.819 22.170 46.140 1.00 45.09 586 HIS A N 1
ATOM 4839 C CA . HIS A 1 586 ? 21.879 20.827 46.737 1.00 45.09 586 HIS A CA 1
ATOM 4840 C C . HIS A 1 586 ? 23.296 20.339 47.094 1.00 45.09 586 HIS A C 1
ATOM 4842 O O . HIS A 1 586 ? 23.424 19.347 47.807 1.00 45.09 586 HIS A O 1
ATOM 4848 N N . THR A 1 587 ? 24.356 21.019 46.642 1.00 47.12 587 THR A N 1
ATOM 4849 C CA . THR A 1 587 ? 25.745 20.696 47.024 1.00 47.12 587 THR A CA 1
ATOM 4850 C C . THR A 1 587 ? 26.278 21.474 48.235 1.00 47.12 587 THR A C 1
ATOM 4852 O O . THR A 1 587 ? 27.424 21.255 48.615 1.00 47.12 587 THR A O 1
ATOM 4855 N N . ASN A 1 588 ? 25.487 22.359 48.862 1.00 44.47 588 ASN A N 1
ATOM 4856 C CA . ASN A 1 588 ? 25.925 23.158 50.016 1.00 44.47 588 ASN A CA 1
ATOM 4857 C C . ASN A 1 588 ? 24.906 23.150 51.172 1.00 44.47 588 ASN A C 1
ATOM 4859 O O . ASN A 1 588 ? 23.926 23.894 51.176 1.00 44.47 588 ASN A O 1
ATOM 4863 N N . GLU A 1 589 ? 25.224 22.379 52.213 1.00 44.22 589 GLU A N 1
ATOM 4864 C CA . GLU A 1 589 ? 24.416 22.106 53.420 1.00 44.22 589 GLU A CA 1
ATOM 4865 C C . GLU A 1 589 ? 24.125 23.348 54.305 1.00 44.22 589 GLU A C 1
ATOM 4867 O O . GLU A 1 589 ? 23.429 23.269 55.312 1.00 44.22 589 GLU A O 1
ATOM 4872 N N . PHE A 1 590 ? 24.645 24.528 53.943 1.00 39.28 590 PHE A N 1
ATOM 4873 C CA . PHE A 1 590 ? 24.564 25.761 54.740 1.00 39.28 590 PHE A CA 1
ATOM 4874 C C . PHE A 1 590 ? 23.386 26.694 54.371 1.00 39.28 590 PHE A C 1
ATOM 4876 O O . PHE A 1 590 ? 23.132 27.665 55.083 1.00 39.28 590 PHE A O 1
ATOM 4883 N N . LEU A 1 591 ? 22.659 26.443 53.270 1.00 44.00 591 LEU A N 1
ATOM 4884 C CA . LEU A 1 591 ? 21.657 27.383 52.721 1.00 44.00 591 LEU A CA 1
ATOM 4885 C C . LEU A 1 591 ? 20.176 27.038 52.985 1.00 44.00 591 LEU A C 1
ATOM 4887 O O . LEU A 1 591 ? 19.304 27.864 52.693 1.00 44.00 591 LEU A O 1
ATOM 4891 N N . GLU A 1 592 ? 19.857 25.876 53.562 1.00 45.09 592 GLU A N 1
ATOM 4892 C CA . GLU A 1 592 ? 18.460 25.419 53.729 1.00 45.09 592 GLU A CA 1
ATOM 4893 C C . GLU A 1 592 ? 17.609 26.332 54.641 1.00 45.09 592 GLU A C 1
ATOM 4895 O O . GLU A 1 592 ? 16.416 26.533 54.396 1.00 45.09 592 GLU A O 1
ATOM 4900 N N . ASN A 1 593 ? 18.226 26.972 55.643 1.00 47.22 593 ASN A N 1
ATOM 4901 C CA . ASN A 1 593 ? 17.513 27.841 56.591 1.00 47.22 593 ASN A CA 1
ATOM 4902 C C . ASN A 1 593 ? 17.214 29.260 56.068 1.00 47.22 593 ASN A C 1
ATOM 4904 O O . ASN A 1 593 ? 16.299 29.899 56.578 1.00 47.22 593 ASN A O 1
ATOM 4908 N N . ILE A 1 594 ? 17.945 29.767 55.068 1.00 46.25 594 ILE A N 1
ATOM 4909 C CA . ILE A 1 594 ? 17.712 31.118 54.504 1.00 46.25 594 ILE A CA 1
ATOM 4910 C C . ILE A 1 594 ? 16.767 31.056 53.293 1.00 46.25 594 ILE A C 1
ATOM 4912 O O . ILE A 1 594 ? 16.008 31.987 53.025 1.00 46.25 594 ILE A O 1
ATOM 4916 N N . THR A 1 595 ? 16.779 29.945 52.558 1.00 50.44 595 THR A N 1
ATOM 4917 C CA . THR A 1 595 ? 16.033 29.805 51.299 1.00 50.44 595 THR A CA 1
ATOM 4918 C C . THR A 1 595 ? 14.533 29.576 51.493 1.00 50.44 595 THR A C 1
ATOM 4920 O O . THR A 1 595 ? 13.747 30.035 50.666 1.00 50.44 595 THR A O 1
ATOM 4923 N N . SER A 1 596 ? 14.106 28.945 52.591 1.00 48.41 596 SER A N 1
ATOM 4924 C CA . SER A 1 596 ? 12.701 28.555 52.799 1.00 48.41 596 SER A CA 1
ATOM 4925 C C . SER A 1 596 ? 11.721 29.743 52.876 1.00 48.41 596 SER A C 1
ATOM 4927 O O . SER A 1 596 ? 10.701 29.733 52.184 1.00 48.41 596 SER A O 1
ATOM 4929 N N . GLU A 1 597 ? 12.022 30.802 53.642 1.00 48.16 597 GLU A N 1
ATOM 4930 C CA . GLU A 1 597 ? 11.170 32.009 53.682 1.00 48.16 597 GLU A CA 1
ATOM 4931 C C . GLU A 1 597 ? 11.227 32.806 52.373 1.00 48.16 597 GLU A C 1
ATOM 4933 O O . GLU A 1 597 ? 10.207 33.325 51.908 1.00 48.16 597 GLU A O 1
ATOM 4938 N N . MET A 1 598 ? 12.401 32.876 51.739 1.00 49.59 598 MET A N 1
ATOM 4939 C CA . MET A 1 598 ? 12.579 33.634 50.503 1.00 49.59 598 MET A CA 1
ATOM 4940 C C . MET A 1 598 ? 11.806 32.988 49.341 1.00 49.59 598 MET A C 1
ATOM 4942 O O . MET A 1 598 ? 11.065 33.685 48.646 1.00 49.59 598 MET A O 1
ATOM 4946 N N . ILE A 1 599 ? 11.870 31.658 49.202 1.00 49.66 599 ILE A N 1
ATOM 4947 C CA . ILE A 1 599 ? 11.085 30.884 48.226 1.00 49.66 599 ILE A CA 1
ATOM 4948 C C . ILE A 1 599 ? 9.581 31.025 48.500 1.00 49.66 599 ILE A C 1
ATOM 4950 O O . ILE A 1 599 ? 8.818 31.258 47.562 1.00 49.66 599 ILE A O 1
ATOM 4954 N N . LEU A 1 600 ? 9.143 30.968 49.765 1.00 52.69 600 LEU A N 1
ATOM 4955 C CA . LEU A 1 600 ? 7.738 31.196 50.122 1.00 52.69 600 LEU A CA 1
ATOM 4956 C C . LEU A 1 600 ? 7.259 32.609 49.762 1.00 52.69 600 LEU A C 1
ATOM 4958 O O . LEU A 1 600 ? 6.140 32.753 49.271 1.00 52.69 600 LEU A O 1
ATOM 4962 N N . SER A 1 601 ? 8.080 33.647 49.951 1.00 56.72 601 SER A N 1
ATOM 4963 C CA . SER A 1 601 ? 7.704 35.018 49.574 1.00 56.72 601 SER A CA 1
ATOM 4964 C C . SER A 1 601 ? 7.619 35.208 48.052 1.00 56.72 601 SER A C 1
ATOM 4966 O O . SER A 1 601 ? 6.658 35.802 47.565 1.00 56.72 601 SER A O 1
ATOM 4968 N N . ILE A 1 602 ? 8.552 34.627 47.287 1.00 50.19 602 ILE A N 1
ATOM 4969 C CA . ILE A 1 602 ? 8.560 34.679 45.817 1.00 50.19 602 ILE A CA 1
ATOM 4970 C C . ILE A 1 602 ? 7.369 33.903 45.239 1.00 50.19 602 ILE A C 1
ATOM 4972 O O . ILE A 1 602 ? 6.652 34.436 44.394 1.00 50.19 602 ILE A O 1
ATOM 4976 N N . ALA A 1 603 ? 7.091 32.692 45.733 1.00 48.28 603 ALA A N 1
ATOM 4977 C CA . ALA A 1 603 ? 5.938 31.902 45.300 1.00 48.28 603 ALA A CA 1
ATOM 4978 C C . ALA A 1 603 ? 4.606 32.614 45.598 1.00 48.28 603 ALA A C 1
ATOM 4980 O O . ALA A 1 603 ? 3.707 32.638 44.758 1.00 48.28 603 ALA A O 1
ATOM 4981 N N . LYS A 1 604 ? 4.491 33.250 46.771 1.00 57.59 604 LYS A N 1
ATOM 4982 C CA . LYS A 1 604 ? 3.294 34.002 47.171 1.00 57.59 604 LYS A CA 1
ATOM 4983 C C . LYS A 1 604 ? 3.099 35.269 46.335 1.00 57.59 604 LYS A C 1
ATOM 4985 O O . LYS A 1 604 ? 1.968 35.581 45.975 1.00 57.59 604 LYS A O 1
ATOM 4990 N N . ASN A 1 605 ? 4.181 35.955 45.967 1.00 57.38 605 ASN A N 1
ATOM 4991 C CA . ASN A 1 605 ? 4.125 37.096 45.052 1.00 57.38 605 ASN A CA 1
ATOM 4992 C C . ASN A 1 605 ? 3.769 36.663 43.620 1.00 57.38 605 ASN A C 1
ATOM 4994 O O . ASN A 1 605 ? 2.935 37.308 42.996 1.00 57.38 605 ASN A O 1
ATOM 4998 N N . SER A 1 606 ? 4.312 35.542 43.130 1.00 46.81 606 SER A N 1
ATOM 4999 C CA . SER A 1 606 ? 3.959 34.979 41.816 1.00 46.81 606 SER A CA 1
ATOM 5000 C C . SER A 1 606 ? 2.475 34.606 41.725 1.00 46.81 606 SER A C 1
ATOM 5002 O O . SER A 1 606 ? 1.821 34.951 40.748 1.00 46.81 606 SER A O 1
ATOM 5004 N N . LEU A 1 607 ? 1.927 33.953 42.758 1.00 53.75 607 LEU A N 1
ATOM 5005 C CA . LEU A 1 607 ? 0.502 33.603 42.833 1.00 53.75 607 LEU A CA 1
ATOM 5006 C C . LEU A 1 607 ? -0.406 34.839 42.920 1.00 53.75 607 LEU A C 1
ATOM 5008 O O . LEU A 1 607 ? -1.477 34.860 42.317 1.00 53.75 607 LEU A O 1
ATOM 5012 N N . ASN A 1 608 ? 0.017 35.880 43.643 1.00 59.75 608 ASN A N 1
ATOM 5013 C CA . ASN A 1 608 ? -0.717 37.144 43.701 1.00 59.75 608 ASN A CA 1
ATOM 5014 C C . ASN A 1 608 ? -0.712 37.876 42.347 1.00 59.75 608 ASN A C 1
ATOM 5016 O O . ASN A 1 608 ? -1.735 38.444 41.968 1.00 59.75 608 ASN A O 1
ATOM 5020 N N . GLU A 1 609 ? 0.402 37.848 41.610 1.00 56.31 609 GLU A N 1
ATOM 5021 C CA . GLU A 1 609 ? 0.503 38.491 40.295 1.00 56.31 609 GLU A CA 1
ATOM 5022 C C . GLU A 1 609 ? -0.287 37.710 39.227 1.00 56.31 609 GLU A C 1
ATOM 5024 O O . GLU A 1 609 ? -1.009 38.328 38.447 1.00 56.31 609 GLU A O 1
ATOM 5029 N N . GLU A 1 610 ? -0.277 36.368 39.248 1.00 50.56 610 GLU A N 1
ATOM 5030 C CA . GLU A 1 610 ? -1.182 35.549 38.419 1.00 50.56 610 GLU A CA 1
ATOM 5031 C C . GLU A 1 610 ? -2.658 35.839 38.727 1.00 50.56 610 GLU A C 1
ATOM 5033 O O . GLU A 1 610 ? -3.451 36.035 37.805 1.00 50.56 610 GLU A O 1
ATOM 5038 N N . ALA A 1 611 ? -3.037 35.942 40.007 1.00 55.84 611 ALA A N 1
ATOM 5039 C CA . ALA A 1 611 ? -4.400 36.300 40.400 1.00 55.84 611 ALA A CA 1
ATOM 5040 C C . ALA A 1 611 ? -4.791 37.727 39.964 1.00 55.84 611 ALA A C 1
ATOM 5042 O O . ALA A 1 611 ? -5.955 37.968 39.624 1.00 55.84 611 ALA A O 1
ATOM 5043 N N . ARG A 1 612 ? -3.838 38.674 39.933 1.00 72.12 612 ARG A N 1
ATOM 5044 C CA . ARG A 1 612 ? -4.070 40.032 39.416 1.00 72.12 612 ARG A CA 1
ATOM 5045 C C . ARG A 1 612 ? -4.262 40.021 37.901 1.00 72.12 612 ARG A C 1
ATOM 5047 O O . ARG A 1 612 ? -5.276 40.527 37.434 1.00 72.12 612 ARG A O 1
ATOM 5054 N N . ILE A 1 613 ? -3.360 39.379 37.157 1.00 55.47 613 ILE A N 1
ATOM 5055 C CA . ILE A 1 613 ? -3.427 39.251 35.690 1.00 55.47 613 ILE A CA 1
ATOM 5056 C C . ILE A 1 613 ? -4.711 38.525 35.262 1.00 55.47 613 ILE A C 1
ATOM 5058 O O . ILE A 1 613 ? -5.365 38.933 34.304 1.00 55.47 613 ILE A O 1
ATOM 5062 N N . PHE A 1 614 ? -5.126 37.484 35.990 1.00 55.72 614 PHE A N 1
ATOM 5063 C CA . PHE A 1 614 ? -6.384 36.782 35.732 1.00 55.72 614 PHE A CA 1
ATOM 5064 C C . PHE A 1 614 ? -7.607 37.696 35.915 1.00 55.72 614 PHE A C 1
ATOM 5066 O O . PHE A 1 614 ? -8.496 37.704 35.063 1.00 55.72 614 PHE A O 1
ATOM 5073 N N . ASN A 1 615 ? -7.644 38.508 36.977 1.00 60.72 615 ASN A N 1
ATOM 5074 C CA . ASN A 1 615 ? -8.726 39.473 37.196 1.00 60.72 615 ASN A CA 1
ATOM 5075 C C . ASN A 1 615 ? -8.705 40.640 36.192 1.00 60.72 615 ASN A C 1
ATOM 5077 O O . ASN A 1 615 ? -9.770 41.057 35.745 1.00 60.72 615 ASN A O 1
ATOM 5081 N N . GLU A 1 616 ? -7.530 41.138 35.798 1.00 62.59 616 GLU A N 1
ATOM 5082 C CA . GLU A 1 616 ? -7.390 42.164 34.753 1.00 62.59 616 GLU A CA 1
ATOM 5083 C C . GLU A 1 616 ? -7.894 41.638 33.399 1.00 62.59 616 GLU A C 1
ATOM 5085 O O . GLU A 1 616 ? -8.733 42.278 32.765 1.00 62.59 616 GLU A O 1
ATOM 5090 N N . ASN A 1 617 ? -7.485 40.430 32.996 1.00 52.84 617 ASN A N 1
ATOM 5091 C CA . ASN A 1 617 ? -7.981 39.779 31.780 1.00 52.84 617 ASN A CA 1
ATOM 5092 C C . ASN A 1 617 ? -9.489 39.507 31.840 1.00 52.84 617 ASN A C 1
ATOM 5094 O O . ASN A 1 617 ? -10.186 39.678 30.837 1.00 52.84 617 ASN A O 1
ATOM 5098 N N . LYS A 1 618 ? -10.016 39.125 33.011 1.00 57.44 618 LYS A N 1
ATOM 5099 C CA . LYS A 1 618 ? -11.456 38.952 33.214 1.00 57.44 618 LYS A CA 1
ATOM 5100 C C . LYS A 1 618 ? -12.208 40.276 33.036 1.00 57.44 618 LYS A C 1
ATOM 5102 O O . LYS A 1 618 ? -13.168 40.299 32.275 1.00 57.44 618 LYS A O 1
ATOM 5107 N N . MET A 1 619 ? -11.750 41.369 33.650 1.00 65.00 619 MET A N 1
ATOM 5108 C CA . MET A 1 619 ? -12.372 42.691 33.487 1.00 65.00 619 MET A CA 1
ATOM 5109 C C . MET A 1 619 ? -12.291 43.210 32.047 1.00 65.00 619 MET A C 1
ATOM 5111 O O . MET A 1 619 ? -13.260 43.781 31.559 1.00 65.00 619 MET A O 1
ATOM 5115 N N . ILE A 1 620 ? -11.181 42.975 31.340 1.00 55.09 620 ILE A N 1
ATOM 5116 C CA . ILE A 1 620 ? -11.061 43.300 29.908 1.00 55.09 620 ILE A CA 1
ATOM 5117 C C . ILE A 1 620 ? -12.061 42.477 29.083 1.00 55.09 620 ILE A C 1
ATOM 5119 O O . ILE A 1 620 ? -12.702 43.014 28.185 1.00 55.09 620 ILE A O 1
ATOM 5123 N N . THR A 1 621 ? -12.237 41.193 29.404 1.00 48.56 621 THR A N 1
ATOM 5124 C CA . THR A 1 621 ? -13.195 40.316 28.714 1.00 48.56 621 THR A CA 1
ATOM 5125 C C . THR A 1 621 ? -14.640 40.747 28.975 1.00 48.56 621 THR A C 1
ATOM 5127 O O . THR A 1 621 ? -15.418 40.843 28.032 1.00 48.56 621 THR A O 1
ATOM 5130 N N . GLU A 1 622 ? -14.996 41.056 30.225 1.00 58.50 622 GLU A N 1
ATOM 5131 C CA . GLU A 1 622 ? -16.322 41.572 30.598 1.00 58.50 622 GLU A CA 1
ATOM 5132 C C . GLU A 1 622 ? -16.599 42.931 29.929 1.00 58.50 622 GLU A C 1
ATOM 5134 O O . GLU A 1 622 ? -17.673 43.116 29.362 1.00 58.50 622 GLU A O 1
ATOM 5139 N N . PHE A 1 623 ? -15.610 43.834 29.878 1.00 65.81 623 PHE A N 1
ATOM 5140 C CA . PHE A 1 623 ? -15.709 45.112 29.163 1.00 65.81 623 PHE A CA 1
ATOM 5141 C C . PHE A 1 623 ? -15.936 44.927 27.654 1.00 65.81 623 PHE A C 1
ATOM 5143 O O . PHE A 1 623 ? -16.846 45.535 27.099 1.00 65.81 623 PHE A O 1
ATOM 5150 N N . ILE A 1 624 ? -15.166 44.052 26.992 1.00 49.44 624 ILE A N 1
ATOM 5151 C CA . ILE A 1 624 ? -15.346 43.741 25.563 1.00 49.44 624 ILE A CA 1
ATOM 5152 C C . ILE A 1 624 ? -16.734 43.134 25.311 1.00 49.44 624 ILE A C 1
ATOM 5154 O O . ILE A 1 624 ? -17.392 43.493 24.335 1.00 49.44 624 ILE A O 1
ATOM 5158 N N . TYR A 1 625 ? -17.216 42.252 26.192 1.00 54.78 625 TYR A N 1
ATOM 5159 C CA . TYR A 1 625 ? -18.562 41.690 26.078 1.00 54.78 625 TYR A CA 1
ATOM 5160 C C . TYR A 1 625 ? -19.656 42.754 26.238 1.00 54.78 625 TYR A C 1
ATOM 5162 O O . TYR A 1 625 ? -20.584 42.767 25.432 1.00 54.78 625 TYR A O 1
ATOM 5170 N N . GLU A 1 626 ? -19.558 43.673 27.204 1.00 59.81 626 GLU A N 1
ATOM 5171 C CA . GLU A 1 626 ? -20.523 44.777 27.332 1.00 59.81 626 GLU A CA 1
ATOM 5172 C C . GLU A 1 626 ? -20.426 45.791 26.178 1.00 59.81 626 GLU A C 1
ATOM 5174 O O . GLU A 1 626 ? -21.449 46.307 25.720 1.00 59.81 626 GLU A O 1
ATOM 5179 N N . GLU A 1 627 ? -19.235 46.050 25.634 1.00 55.03 627 GLU A N 1
ATOM 5180 C CA . GLU A 1 627 ? -19.055 46.925 24.471 1.00 55.03 627 GLU A CA 1
ATOM 5181 C C . GLU A 1 627 ? -19.650 46.305 23.192 1.00 55.03 627 GLU A C 1
ATOM 5183 O O . GLU A 1 627 ? -20.340 46.990 22.432 1.00 55.03 627 GLU A O 1
ATOM 5188 N N . ILE A 1 628 ? -19.474 44.997 22.979 1.00 50.66 628 ILE A N 1
ATOM 5189 C CA . ILE A 1 628 ? -20.117 44.257 21.882 1.00 50.66 628 ILE A CA 1
ATOM 5190 C C . ILE A 1 628 ? -21.638 44.220 22.078 1.00 50.66 628 ILE A C 1
ATOM 5192 O O . ILE A 1 628 ? -22.382 44.549 21.153 1.00 50.66 628 ILE A O 1
ATOM 5196 N N . ILE A 1 629 ? -22.118 43.879 23.280 1.00 58.12 629 ILE A N 1
ATOM 5197 C CA . ILE A 1 629 ? -23.555 43.814 23.581 1.00 58.12 629 ILE A CA 1
ATOM 5198 C C . ILE A 1 629 ? -24.206 45.194 23.440 1.00 58.12 629 ILE A C 1
ATOM 5200 O O . ILE A 1 629 ? -25.284 45.278 22.863 1.00 58.12 629 ILE A O 1
ATOM 5204 N N . SER A 1 630 ? -23.572 46.285 23.878 1.00 57.72 630 SER A N 1
ATOM 5205 C CA . SER A 1 630 ? -24.119 47.642 23.712 1.00 57.72 630 SER A CA 1
ATOM 5206 C C . SER A 1 630 ? -24.108 48.122 22.255 1.00 57.72 630 SER A C 1
ATOM 5208 O O . SER A 1 630 ? -25.059 48.778 21.821 1.00 57.72 630 SER A O 1
ATOM 5210 N N . ASN A 1 631 ? -23.097 47.746 21.462 1.00 51.50 631 ASN A N 1
ATOM 5211 C CA . ASN A 1 631 ? -23.073 48.024 20.024 1.00 51.50 631 ASN A CA 1
ATOM 5212 C C . ASN A 1 631 ? -24.150 47.245 19.254 1.00 51.50 631 ASN A C 1
ATOM 5214 O O . ASN A 1 631 ? -24.776 47.817 18.360 1.00 51.50 631 ASN A O 1
ATOM 5218 N N . LEU A 1 632 ? -24.394 45.980 19.615 1.00 46.22 632 LEU A N 1
ATOM 5219 C CA . LEU A 1 632 ? -25.453 45.149 19.031 1.00 46.22 632 LEU A CA 1
ATOM 5220 C C . LEU A 1 632 ? -26.851 45.555 19.522 1.00 46.22 632 LEU A C 1
ATOM 5222 O O . LEU A 1 632 ? -27.795 45.548 18.741 1.00 46.22 632 LEU A O 1
ATOM 5226 N N . ALA A 1 633 ? -26.992 45.975 20.781 1.00 47.00 633 ALA A N 1
ATOM 5227 C CA . ALA A 1 633 ? -28.257 46.435 21.354 1.00 47.00 633 ALA A CA 1
ATOM 5228 C C . ALA A 1 633 ? -28.707 47.811 20.831 1.00 47.00 633 ALA A C 1
ATOM 5230 O O . ALA A 1 633 ? -29.825 48.231 21.129 1.00 47.00 633 ALA A O 1
ATOM 5231 N N . ASN A 1 634 ? -27.880 48.520 20.052 1.00 68.44 634 ASN A N 1
ATOM 5232 C CA . ASN A 1 634 ? -28.270 49.763 19.394 1.00 68.44 634 ASN A CA 1
ATOM 5233 C C . ASN A 1 634 ? -29.279 49.467 18.263 1.00 68.44 634 ASN A C 1
ATOM 5235 O O . ASN A 1 634 ? -28.867 49.010 17.189 1.00 68.44 634 ASN A O 1
ATOM 5239 N N . PRO A 1 635 ? -30.584 49.783 18.425 1.00 49.06 635 PRO A N 1
ATOM 5240 C CA . PRO A 1 635 ? -31.612 49.346 17.478 1.00 49.06 635 PRO A CA 1
ATOM 5241 C C . PRO A 1 635 ? -31.440 49.963 16.088 1.00 49.06 635 PRO A C 1
ATOM 5243 O O . PRO A 1 635 ? -31.936 49.424 15.103 1.00 49.06 635 PRO A O 1
ATOM 5246 N N . HIS A 1 636 ? -30.732 51.094 16.001 1.00 58.97 636 HIS A N 1
ATOM 5247 C CA . HIS A 1 636 ? -30.503 51.810 14.754 1.00 58.97 636 HIS A CA 1
ATOM 5248 C C . HIS A 1 636 ? -29.335 51.227 13.941 1.00 58.97 636 HIS A C 1
ATOM 5250 O O . HIS A 1 636 ? -29.377 51.275 12.713 1.00 58.97 636 HIS A O 1
ATOM 5256 N N . LYS A 1 637 ? -28.315 50.653 14.602 1.00 53.69 637 LYS A N 1
ATOM 5257 C CA . LYS A 1 637 ? -27.276 49.849 13.929 1.00 53.69 637 LYS A CA 1
ATOM 5258 C C . LYS A 1 637 ? -27.835 48.487 13.518 1.00 53.69 637 LYS A C 1
ATOM 5260 O O . LYS A 1 637 ? -27.623 48.067 12.386 1.00 53.69 637 LYS A O 1
ATOM 5265 N N . LEU A 1 638 ? -28.608 47.843 14.398 1.00 48.28 638 LEU A N 1
ATOM 5266 C CA . LEU A 1 638 ? -29.274 46.573 14.096 1.00 48.28 638 LEU A CA 1
ATOM 5267 C C . LEU A 1 638 ? -30.222 46.706 12.893 1.00 48.28 638 LEU A C 1
ATOM 5269 O O . LEU A 1 638 ? -30.191 45.865 12.003 1.00 48.28 638 LEU A O 1
ATOM 5273 N N . SER A 1 639 ? -31.003 47.791 12.805 1.00 49.84 639 SER A N 1
ATOM 5274 C CA . SER A 1 639 ? -31.876 48.026 11.648 1.00 49.84 639 SER A CA 1
ATOM 5275 C C . SER A 1 639 ? -31.108 48.282 10.348 1.00 49.84 639 SER A C 1
ATOM 5277 O O . SER A 1 639 ? -31.554 47.817 9.303 1.00 49.84 639 SER A O 1
ATOM 5279 N N . LEU A 1 640 ? -29.948 48.949 10.395 1.00 55.66 640 LEU A N 1
ATOM 5280 C CA . LEU A 1 640 ? -29.061 49.113 9.236 1.00 55.66 640 LEU A CA 1
ATOM 5281 C C . LEU A 1 640 ? -28.504 47.766 8.756 1.00 55.66 640 LEU A C 1
ATOM 5283 O O . LEU A 1 640 ? -28.635 47.454 7.577 1.00 55.66 640 LEU A O 1
ATOM 5287 N N . ILE A 1 641 ? -27.989 46.938 9.669 1.00 51.06 641 ILE A N 1
ATOM 5288 C CA . ILE A 1 641 ? -27.481 45.592 9.355 1.00 51.06 641 ILE A CA 1
ATOM 5289 C C . ILE A 1 641 ? -28.606 44.701 8.803 1.00 51.06 641 ILE A C 1
ATOM 5291 O O . ILE A 1 641 ? -28.418 44.027 7.795 1.00 51.06 641 ILE A O 1
ATOM 5295 N N . CYS A 1 642 ? -29.806 44.733 9.393 1.00 47.75 642 CYS A N 1
ATOM 5296 C CA . CYS A 1 642 ? -30.959 44.009 8.856 1.00 47.75 642 CYS A CA 1
ATOM 5297 C C . CYS A 1 642 ? -31.375 44.515 7.467 1.00 47.75 642 CYS A C 1
ATOM 5299 O O . CYS A 1 642 ? -31.760 43.708 6.629 1.00 47.75 642 CYS A O 1
ATOM 5301 N N . VAL A 1 643 ? -31.294 45.823 7.194 1.00 56.97 643 VAL A N 1
ATOM 5302 C CA . VAL A 1 643 ? -31.578 46.385 5.862 1.00 56.97 643 VAL A CA 1
ATOM 5303 C C . VAL A 1 643 ? -30.518 45.968 4.840 1.00 56.97 643 VAL A C 1
ATOM 5305 O O . VAL A 1 643 ? -30.886 45.639 3.714 1.00 56.97 643 VAL A O 1
ATOM 5308 N N . GLU A 1 644 ? -29.237 45.913 5.212 1.00 54.44 644 GLU A N 1
ATOM 5309 C CA . GLU A 1 644 ? -28.176 45.401 4.337 1.00 54.44 644 GLU A CA 1
ATOM 5310 C C . GLU A 1 644 ? -28.342 43.902 4.059 1.00 54.44 644 GLU A C 1
ATOM 5312 O O . GLU A 1 644 ? -28.375 43.517 2.890 1.00 54.44 644 GLU A O 1
ATOM 5317 N N . ILE A 1 645 ? -28.560 43.072 5.085 1.00 49.00 645 ILE A N 1
ATOM 5318 C CA . ILE A 1 645 ? -28.811 41.628 4.926 1.00 49.00 645 ILE A CA 1
ATOM 5319 C C . ILE A 1 645 ? -30.046 41.386 4.048 1.00 49.00 645 ILE A C 1
ATOM 5321 O O . ILE A 1 645 ? -29.955 40.651 3.067 1.00 49.00 645 ILE A O 1
ATOM 5325 N N . LEU A 1 646 ? -31.165 42.073 4.305 1.00 49.31 646 LEU A N 1
ATOM 5326 C CA . LEU A 1 646 ? -32.363 41.987 3.461 1.00 49.31 646 LEU A CA 1
ATOM 5327 C C . LEU A 1 646 ? -32.120 42.509 2.036 1.00 49.31 646 LEU A C 1
ATOM 5329 O O . LEU A 1 646 ? -32.777 42.051 1.104 1.00 49.31 646 LEU A O 1
ATOM 5333 N N . SER A 1 647 ? -31.198 43.455 1.826 1.00 49.41 647 SER A N 1
ATOM 5334 C CA . SER A 1 647 ? -30.821 43.899 0.478 1.00 49.41 647 SER A CA 1
ATOM 5335 C C . SER A 1 647 ? -29.998 42.845 -0.270 1.00 49.41 647 SER A C 1
ATOM 5337 O O . SER A 1 647 ? -30.226 42.648 -1.464 1.00 49.41 647 SER A O 1
ATOM 5339 N N . VAL A 1 648 ? -29.126 42.113 0.433 1.00 46.56 648 VAL A N 1
ATOM 5340 C CA . VAL A 1 648 ? -28.339 40.996 -0.109 1.00 46.56 648 VAL A CA 1
ATOM 5341 C C . VAL A 1 648 ? -29.233 39.787 -0.385 1.00 46.56 648 VAL A C 1
ATOM 5343 O O . VAL A 1 648 ? -29.204 39.269 -1.498 1.00 46.56 648 VAL A O 1
ATOM 5346 N N . GLU A 1 649 ? -30.106 39.387 0.545 1.00 48.44 649 GLU A N 1
ATOM 5347 C CA . GLU A 1 649 ? -31.110 38.338 0.305 1.00 48.44 649 GLU A CA 1
ATOM 5348 C C . GLU A 1 649 ? -32.029 38.695 -0.862 1.00 48.44 649 GLU A C 1
ATOM 5350 O O . GLU A 1 649 ? -32.313 37.854 -1.710 1.00 48.44 649 GLU A O 1
ATOM 5355 N N . LYS A 1 650 ? -32.471 39.953 -0.961 1.00 50.12 650 LYS A N 1
ATOM 5356 C CA . LYS A 1 650 ? -33.321 40.403 -2.068 1.00 50.12 650 LYS A CA 1
ATOM 5357 C C . LYS A 1 650 ? -32.561 40.463 -3.393 1.00 50.12 650 LYS A C 1
ATOM 5359 O O . LYS A 1 650 ? -33.167 40.203 -4.429 1.00 50.12 650 LYS A O 1
ATOM 5364 N N . PHE A 1 651 ? -31.261 40.757 -3.380 1.00 52.78 651 PHE A N 1
ATOM 5365 C CA . PHE A 1 651 ? -30.398 40.652 -4.557 1.00 52.78 651 PHE A CA 1
ATOM 5366 C C . PHE A 1 651 ? -30.222 39.192 -4.991 1.00 52.78 651 PHE A C 1
ATOM 5368 O O . PHE A 1 651 ? -30.433 38.889 -6.164 1.00 52.78 651 PHE A O 1
ATOM 5375 N N . TYR A 1 652 ? -29.941 38.275 -4.061 1.00 47.97 652 TYR A N 1
ATOM 5376 C CA . TYR A 1 652 ? -29.880 36.838 -4.339 1.00 47.97 652 TYR A CA 1
ATOM 5377 C C . TYR A 1 652 ? -31.221 36.298 -4.838 1.00 47.97 652 TYR A C 1
ATOM 5379 O O . TYR A 1 652 ? -31.255 35.647 -5.872 1.00 47.97 652 TYR A O 1
ATOM 5387 N N . TYR A 1 653 ? -32.340 36.635 -4.194 1.00 52.31 653 TYR A N 1
ATOM 5388 C CA . TYR A 1 653 ? -33.674 36.228 -4.636 1.00 52.31 653 TYR A CA 1
ATOM 5389 C C . TYR A 1 653 ? -34.006 36.763 -6.033 1.00 52.31 653 TYR A C 1
ATOM 5391 O O . TYR A 1 653 ? -34.504 36.012 -6.862 1.00 52.31 653 TYR A O 1
ATOM 5399 N N . MET A 1 654 ? -33.709 38.033 -6.331 1.00 47.25 654 MET A N 1
ATOM 5400 C CA . MET A 1 654 ? -33.945 38.610 -7.662 1.00 47.25 654 MET A CA 1
ATOM 5401 C C . MET A 1 654 ? -33.021 38.004 -8.726 1.00 47.25 654 MET A C 1
ATOM 5403 O O . MET A 1 654 ? -33.467 37.794 -9.849 1.00 47.25 654 MET A O 1
ATOM 5407 N N . THR A 1 655 ? -31.775 37.673 -8.378 1.00 45.09 655 THR A N 1
ATOM 5408 C CA . THR A 1 655 ? -30.813 37.030 -9.289 1.00 45.09 655 THR A CA 1
ATOM 5409 C C . THR A 1 655 ? -31.208 35.579 -9.558 1.00 45.09 655 THR A C 1
ATOM 5411 O O . THR A 1 655 ? -31.368 35.202 -10.714 1.00 45.09 655 THR A O 1
ATOM 5414 N N . SER A 1 656 ? -31.483 34.788 -8.516 1.00 43.47 656 SER A N 1
ATOM 5415 C CA . SER A 1 656 ? -32.002 33.420 -8.633 1.00 43.47 656 SER A CA 1
ATOM 5416 C C . SER A 1 656 ? -33.338 33.385 -9.366 1.00 43.47 656 SER A C 1
ATOM 5418 O O . SER A 1 656 ? -33.555 32.504 -10.188 1.00 43.47 656 SER A O 1
ATOM 5420 N N . LYS A 1 657 ? -34.219 34.365 -9.133 1.00 46.97 657 LYS A N 1
ATOM 5421 C CA . LYS A 1 657 ? -35.480 34.495 -9.865 1.00 46.97 657 LYS A CA 1
ATOM 5422 C C . LYS A 1 657 ? -35.256 34.854 -11.336 1.00 46.97 657 LYS A C 1
ATOM 5424 O O . LYS A 1 657 ? -35.907 34.250 -12.174 1.00 46.97 657 LYS A O 1
ATOM 5429 N N . MET A 1 658 ? -34.346 35.774 -11.668 1.00 44.44 658 MET A N 1
ATOM 5430 C CA . MET A 1 658 ? -34.010 36.071 -13.067 1.00 44.44 658 MET A CA 1
ATOM 5431 C C . MET A 1 658 ? -33.408 34.858 -13.779 1.00 44.44 658 MET A C 1
ATOM 5433 O O . MET A 1 658 ? -33.799 34.592 -14.909 1.00 44.44 658 MET A O 1
ATOM 5437 N N . ILE A 1 659 ? -32.525 34.107 -13.114 1.00 42.88 659 ILE A N 1
ATOM 5438 C CA . ILE A 1 659 ? -31.946 32.860 -13.637 1.00 42.88 659 ILE A CA 1
ATOM 5439 C C . ILE A 1 659 ? -33.039 31.799 -13.830 1.00 42.88 659 ILE A C 1
ATOM 5441 O O . ILE A 1 659 ? -33.087 31.145 -14.865 1.00 42.88 659 ILE A O 1
ATOM 5445 N N . PHE A 1 660 ? -33.959 31.650 -12.875 1.00 39.47 660 PHE A N 1
ATOM 5446 C CA . PHE A 1 660 ? -35.055 30.682 -12.957 1.00 39.47 660 PHE A CA 1
ATOM 5447 C C . PHE A 1 660 ? -36.108 31.069 -14.010 1.00 39.47 660 PHE A C 1
ATOM 5449 O O . PHE A 1 660 ? -36.603 30.207 -14.729 1.00 39.47 660 PHE A O 1
ATOM 5456 N N . GLU A 1 661 ? -36.423 32.360 -14.160 1.00 40.97 661 GLU A N 1
ATOM 5457 C CA . GLU A 1 661 ? -37.314 32.866 -15.212 1.00 40.97 661 GLU A CA 1
ATOM 5458 C C . GLU A 1 661 ? -36.657 32.795 -16.602 1.00 40.97 661 GLU A C 1
ATOM 5460 O O . GLU A 1 661 ? -37.360 32.487 -17.563 1.00 40.97 661 GLU A O 1
ATOM 5465 N N . SER A 1 662 ? -35.334 32.984 -16.738 1.00 41.53 662 SER A N 1
ATOM 5466 C CA . SER A 1 662 ? -34.639 32.716 -18.008 1.00 41.53 662 SER A CA 1
ATOM 5467 C C . SER A 1 662 ? -34.603 31.223 -18.336 1.00 41.53 662 SER A C 1
ATOM 5469 O O . SER A 1 662 ? -34.901 30.857 -19.466 1.00 41.53 662 SER A O 1
ATOM 5471 N N . PHE A 1 663 ? -34.340 30.364 -17.347 1.00 36.31 663 PHE A N 1
ATOM 5472 C CA . PHE A 1 663 ? -34.298 28.908 -17.517 1.00 36.31 663 PHE A CA 1
ATOM 5473 C C . PHE A 1 663 ? -35.676 28.331 -17.889 1.00 36.31 663 PHE A C 1
ATOM 5475 O O . PHE A 1 663 ? -35.785 27.478 -18.765 1.00 36.31 663 PHE A O 1
ATOM 5482 N N . ILE A 1 664 ? -36.760 28.851 -17.298 1.00 37.62 664 ILE A N 1
ATOM 5483 C CA . ILE A 1 664 ? -38.131 28.485 -17.685 1.00 37.62 664 ILE A CA 1
ATOM 5484 C C . ILE A 1 664 ? -38.500 29.014 -19.080 1.00 37.62 664 ILE A C 1
ATOM 5486 O O . ILE A 1 664 ? -39.202 28.322 -19.813 1.00 37.62 664 ILE A O 1
ATOM 5490 N N . LEU A 1 665 ? -38.032 30.200 -19.484 1.00 36.88 665 LEU A N 1
ATOM 5491 C CA . LEU A 1 665 ? -38.252 30.703 -20.848 1.00 36.88 665 LEU A CA 1
ATOM 5492 C C . LEU A 1 665 ? -37.489 29.900 -21.912 1.00 36.88 665 LEU A C 1
ATOM 5494 O O . LEU A 1 665 ? -37.969 29.799 -23.038 1.00 36.88 665 LEU A O 1
ATOM 5498 N N . GLU A 1 666 ? -36.351 29.310 -21.552 1.00 37.59 666 GLU A N 1
ATOM 5499 C CA . GLU A 1 666 ? -35.577 28.405 -22.407 1.00 37.59 666 GLU A CA 1
ATOM 5500 C C . GLU A 1 666 ? -36.300 27.048 -22.547 1.00 37.59 666 GLU A C 1
ATOM 5502 O O . GLU A 1 666 ? -36.589 26.612 -23.662 1.00 37.59 666 GLU A O 1
ATOM 5507 N N . ILE A 1 667 ? -36.750 26.458 -21.430 1.00 40.28 667 ILE A N 1
ATOM 5508 C CA . ILE A 1 667 ? -37.498 25.182 -21.391 1.00 40.28 667 ILE A CA 1
ATOM 5509 C C . ILE A 1 667 ? -38.875 25.254 -22.080 1.00 40.28 667 ILE A C 1
ATOM 5511 O O . ILE A 1 667 ? -39.352 24.254 -22.612 1.00 40.28 667 ILE A O 1
ATOM 5515 N N . ILE A 1 668 ? -39.533 26.418 -22.110 1.00 37.25 668 ILE A N 1
ATOM 5516 C CA . ILE A 1 668 ? -40.844 26.595 -22.771 1.00 37.25 668 ILE A CA 1
ATOM 5517 C C . ILE A 1 668 ? -40.728 26.681 -24.312 1.00 37.25 668 ILE A C 1
ATOM 5519 O O . ILE A 1 668 ? -41.749 26.743 -24.999 1.00 37.25 668 ILE A O 1
ATOM 5523 N N . SER A 1 669 ? -39.515 26.661 -24.880 1.00 38.31 669 SER A N 1
ATOM 5524 C CA . SER A 1 669 ? -39.310 26.809 -26.330 1.00 38.31 669 SER A CA 1
ATOM 5525 C C . SER A 1 669 ? -39.267 25.508 -27.152 1.00 38.31 669 SER A C 1
ATOM 5527 O O . SER A 1 669 ? -39.376 25.602 -28.374 1.00 38.31 669 SER A O 1
ATOM 5529 N N . ASP A 1 670 ? -39.214 24.325 -26.522 1.00 38.09 670 ASP A N 1
ATOM 5530 C CA . ASP A 1 670 ? -39.111 23.031 -27.222 1.00 38.09 670 ASP A CA 1
ATOM 5531 C C . ASP A 1 670 ? -40.426 22.215 -27.270 1.00 38.09 670 ASP A C 1
ATOM 5533 O O . ASP A 1 670 ? -41.177 22.079 -26.299 1.00 38.09 670 ASP A O 1
ATOM 5537 N N . GLU A 1 671 ? -40.710 21.646 -28.447 1.00 43.09 671 GLU A N 1
ATOM 5538 C CA . GLU A 1 671 ? -41.968 20.974 -28.805 1.00 43.09 671 GLU A CA 1
ATOM 5539 C C . GLU A 1 671 ? -42.121 19.569 -28.179 1.00 43.09 671 GLU A C 1
ATOM 5541 O O . GLU A 1 671 ? -41.826 18.568 -28.827 1.00 43.09 671 GLU A O 1
ATOM 5546 N N . TRP A 1 672 ? -42.644 19.461 -26.948 1.00 38.25 672 TRP A N 1
ATOM 5547 C CA . TRP A 1 672 ? -42.972 18.154 -26.323 1.00 38.25 672 TRP A CA 1
ATOM 5548 C C . TRP A 1 672 ? -44.395 18.018 -25.739 1.00 38.25 672 TRP A C 1
ATOM 5550 O O . TRP A 1 672 ? -44.732 17.011 -25.119 1.00 38.25 672 TRP A O 1
ATOM 5560 N N . LEU A 1 673 ? -45.278 19.000 -25.962 1.00 31.16 673 LEU A N 1
ATOM 5561 C CA . LEU A 1 673 ? -46.622 19.068 -25.353 1.00 31.16 673 LEU A CA 1
ATOM 5562 C C . LEU A 1 673 ? -47.790 18.769 -26.319 1.00 31.16 673 LEU A C 1
ATOM 5564 O O . LEU A 1 673 ? -48.846 19.398 -26.239 1.00 31.16 673 LEU A O 1
ATOM 5568 N N . GLN A 1 674 ? -47.628 17.784 -27.214 1.00 33.88 674 GLN A N 1
ATOM 5569 C CA . GLN A 1 674 ? -48.735 17.263 -28.043 1.00 33.88 674 GLN A CA 1
ATOM 5570 C C . GLN A 1 674 ? -48.991 15.746 -27.968 1.00 33.88 674 GLN A C 1
ATOM 5572 O O . GLN A 1 674 ? -50.079 15.331 -28.353 1.00 33.88 674 GLN A O 1
ATOM 5577 N N . GLU A 1 675 ? -48.090 14.921 -27.416 1.00 35.00 675 GLU A N 1
ATOM 5578 C CA . GLU A 1 675 ? -48.312 13.459 -27.316 1.00 35.00 675 GLU A CA 1
ATOM 5579 C C . GLU A 1 675 ? -48.975 12.982 -26.008 1.00 35.00 675 GLU A C 1
ATOM 5581 O O . GLU A 1 675 ? -49.389 11.831 -25.918 1.00 35.00 675 GLU A O 1
ATOM 5586 N N . PHE A 1 676 ? -49.150 13.851 -25.005 1.00 32.12 676 PHE A N 1
ATOM 5587 C CA . PHE A 1 676 ? -49.723 13.476 -23.696 1.00 32.12 676 PHE A CA 1
ATOM 5588 C C . PHE A 1 676 ? -51.219 13.803 -23.510 1.00 32.12 676 PHE A C 1
ATOM 5590 O O . PHE A 1 676 ? -51.745 13.666 -22.407 1.00 32.12 676 PHE A O 1
ATOM 5597 N N . ALA A 1 677 ? -51.914 14.256 -24.560 1.00 33.12 677 ALA A N 1
ATOM 5598 C CA . ALA A 1 677 ? -53.284 14.773 -24.452 1.00 33.12 677 ALA A CA 1
ATOM 5599 C C . ALA A 1 677 ? -54.409 13.739 -24.689 1.00 33.12 677 ALA A C 1
ATOM 5601 O O . ALA A 1 677 ? -55.554 14.035 -24.359 1.00 33.12 677 ALA A O 1
ATOM 5602 N N . ASP A 1 678 ? -54.102 12.543 -25.213 1.00 35.78 678 ASP A N 1
ATOM 5603 C CA . ASP A 1 678 ? -55.101 11.547 -25.642 1.00 35.78 678 ASP A CA 1
ATOM 5604 C C . ASP A 1 678 ? -54.876 10.146 -25.019 1.00 35.78 678 ASP A C 1
ATOM 5606 O O . ASP A 1 678 ? -54.519 9.194 -25.712 1.00 35.78 678 ASP A O 1
ATOM 5610 N N . SER A 1 679 ? -55.132 9.975 -23.713 1.00 30.39 679 SER A N 1
ATOM 5611 C CA . SER A 1 679 ? -55.601 8.674 -23.179 1.00 30.39 679 SER A CA 1
ATOM 5612 C C . SER A 1 679 ? -56.314 8.756 -21.814 1.00 30.39 679 SER A C 1
ATOM 5614 O O . SER A 1 679 ? -55.778 9.230 -20.820 1.00 30.39 679 SER A O 1
ATOM 5616 N N . GLU A 1 680 ? -57.540 8.224 -21.797 1.00 29.44 680 GLU A N 1
ATOM 5617 C CA . GLU A 1 680 ? -58.224 7.585 -20.656 1.00 29.44 680 GLU A CA 1
ATOM 5618 C C . GLU A 1 680 ? -58.467 8.387 -19.358 1.00 29.44 680 GLU A C 1
ATOM 5620 O O . GLU A 1 680 ? -58.037 8.030 -18.261 1.00 29.44 680 GLU A O 1
ATOM 5625 N N . ILE A 1 681 ? -59.368 9.373 -19.452 1.00 31.33 681 ILE A N 1
ATOM 5626 C CA . ILE A 1 681 ? -60.285 9.688 -18.343 1.00 31.33 681 ILE A CA 1
ATOM 5627 C C . ILE A 1 681 ? -61.521 8.784 -18.467 1.00 31.33 681 ILE A C 1
ATOM 5629 O O . ILE A 1 681 ? -62.395 9.091 -19.268 1.00 31.33 681 ILE A O 1
ATOM 5633 N N . GLU A 1 682 ? -61.612 7.715 -17.665 1.00 31.61 682 GLU A N 1
ATOM 5634 C CA . GLU A 1 682 ? -62.865 7.215 -17.052 1.00 31.61 682 GLU A CA 1
ATOM 5635 C C . GLU A 1 682 ? -62.618 5.943 -16.214 1.00 31.61 682 GLU A C 1
ATOM 5637 O O . GLU A 1 682 ? -62.552 4.843 -16.755 1.00 31.61 682 GLU A O 1
ATOM 5642 N N . ASN A 1 683 ? -62.504 6.102 -14.884 1.00 35.69 683 ASN A N 1
ATOM 5643 C CA . ASN A 1 683 ? -63.026 5.219 -13.815 1.00 35.69 683 ASN A CA 1
ATOM 5644 C C . ASN A 1 683 ? -62.218 5.369 -12.512 1.00 35.69 683 ASN A C 1
ATOM 5646 O O . ASN A 1 683 ? -61.277 4.622 -12.295 1.00 35.69 683 ASN A O 1
ATOM 5650 N N . PHE A 1 684 ? -62.629 6.268 -11.608 1.00 28.86 684 PHE A N 1
ATOM 5651 C CA . PHE A 1 684 ? -62.472 6.081 -10.148 1.00 28.86 684 PHE A CA 1
ATOM 5652 C C . PHE A 1 684 ? -63.410 7.014 -9.357 1.00 28.86 684 PHE A C 1
ATOM 5654 O O . PHE A 1 684 ? -63.020 7.774 -8.474 1.00 28.86 684 PHE A O 1
ATOM 5661 N N . ALA A 1 685 ? -64.707 6.952 -9.671 1.00 31.27 685 ALA A N 1
ATOM 5662 C CA . ALA A 1 685 ? -65.747 7.643 -8.913 1.00 31.27 685 ALA A CA 1
ATOM 5663 C C . ALA A 1 685 ? -66.232 6.791 -7.722 1.00 31.27 685 ALA A C 1
ATOM 5665 O O . ALA A 1 685 ? -67.348 6.272 -7.755 1.00 31.27 685 ALA A O 1
ATOM 5666 N N . GLN A 1 686 ? -65.388 6.635 -6.690 1.00 34.69 686 GLN A N 1
ATOM 5667 C CA . GLN A 1 686 ? -65.777 6.249 -5.318 1.00 34.69 686 GLN A CA 1
ATOM 5668 C C . GLN A 1 686 ? -64.560 6.184 -4.376 1.00 34.69 686 GLN A C 1
ATOM 5670 O O . GLN A 1 686 ? -63.842 5.189 -4.371 1.00 34.69 686 GLN A O 1
ATOM 5675 N N . LEU A 1 687 ? -64.366 7.218 -3.550 1.00 30.50 687 LEU A N 1
ATOM 5676 C CA . LEU A 1 687 ? -64.237 7.139 -2.081 1.00 30.50 687 LEU A CA 1
ATOM 5677 C C . LEU A 1 687 ? -63.959 8.534 -1.492 1.00 30.50 687 LEU A C 1
ATOM 5679 O O . LEU A 1 687 ? -63.525 9.451 -2.186 1.00 30.50 687 LEU A O 1
ATOM 5683 N N . GLU A 1 688 ? -64.328 8.717 -0.227 1.00 31.97 688 GLU A N 1
ATOM 5684 C CA . GLU A 1 688 ? -64.480 10.032 0.406 1.00 31.97 688 GLU A CA 1
ATOM 5685 C C . GLU A 1 688 ? -63.141 10.703 0.753 1.00 31.97 688 GLU A C 1
ATOM 5687 O O . GLU A 1 688 ? -62.162 10.044 1.096 1.00 31.97 688 GLU A O 1
ATOM 5692 N N . ALA A 1 689 ? -63.113 12.038 0.712 1.00 33.41 689 ALA A N 1
ATOM 5693 C CA . ALA A 1 689 ? -61.910 12.821 0.972 1.00 33.41 689 ALA A CA 1
ATOM 5694 C C . ALA A 1 689 ? -61.490 12.799 2.461 1.00 33.41 689 ALA A C 1
ATOM 5696 O O . ALA A 1 689 ? -62.225 13.325 3.307 1.00 33.41 689 ALA A O 1
ATOM 5697 N N . PRO A 1 690 ? -60.279 12.320 2.807 1.00 31.91 690 PRO A N 1
ATOM 5698 C CA . PRO A 1 690 ? -59.650 12.677 4.068 1.00 31.91 690 PRO A CA 1
ATOM 5699 C C . PRO A 1 690 ? -59.130 14.118 3.978 1.00 31.91 690 PRO A C 1
ATOM 5701 O O . PRO A 1 690 ? -58.534 14.536 2.985 1.00 31.91 690 PRO A O 1
ATOM 5704 N N . LYS A 1 691 ? -59.363 14.901 5.033 1.00 32.69 691 LYS A N 1
ATOM 5705 C CA . LYS A 1 691 ? -58.913 16.296 5.122 1.00 32.69 691 LYS A CA 1
ATOM 5706 C C . LYS A 1 691 ? -57.385 16.358 5.068 1.00 32.69 691 LYS A C 1
ATOM 5708 O O . LYS A 1 691 ? -56.723 15.680 5.850 1.00 32.69 691 LYS A O 1
ATOM 5713 N N . SER A 1 692 ? -56.845 17.219 4.210 1.00 30.45 692 SER A N 1
ATOM 5714 C CA . SER A 1 692 ? -55.414 17.520 4.152 1.00 30.45 692 SER A CA 1
ATOM 5715 C C . SER A 1 692 ? -54.902 18.027 5.511 1.00 30.45 692 SER A C 1
ATOM 5717 O O . SER A 1 692 ? -55.413 19.048 5.989 1.00 30.45 692 SER A O 1
ATOM 5719 N N . PRO A 1 693 ? -53.889 17.394 6.130 1.00 35.09 693 PRO A N 1
ATOM 5720 C CA . PRO A 1 693 ? -53.171 18.019 7.226 1.00 35.09 693 PRO A CA 1
ATOM 5721 C C . PRO A 1 693 ? -52.317 19.158 6.662 1.00 35.09 693 PRO A C 1
ATOM 5723 O O . PRO A 1 693 ? -51.500 18.965 5.763 1.00 35.09 693 PRO A O 1
ATOM 5726 N N . THR A 1 694 ? -52.506 20.363 7.192 1.00 30.55 694 THR A N 1
ATOM 5727 C CA . THR A 1 694 ? -51.591 21.484 6.967 1.00 30.55 694 THR A CA 1
ATOM 5728 C C . THR A 1 694 ? -50.230 21.140 7.563 1.00 30.55 694 THR A C 1
ATOM 5730 O O . THR A 1 694 ? -50.087 21.107 8.788 1.00 30.55 694 THR A O 1
ATOM 5733 N N . TYR A 1 695 ? -49.236 20.895 6.709 1.00 34.12 695 TYR A N 1
ATOM 5734 C CA . TYR A 1 695 ? -47.847 20.728 7.127 1.00 34.12 695 TYR A CA 1
ATOM 5735 C C . TYR A 1 695 ? -47.271 22.072 7.583 1.00 34.12 695 TYR A C 1
ATOM 5737 O O . TYR A 1 695 ? -46.674 22.811 6.805 1.00 34.12 695 TYR A O 1
ATOM 5745 N N . ASN A 1 696 ? -47.416 22.366 8.875 1.00 34.25 696 ASN A N 1
ATOM 5746 C CA . ASN A 1 696 ? -46.432 23.190 9.563 1.00 34.25 696 ASN A CA 1
ATOM 5747 C C . ASN A 1 696 ? -45.170 22.331 9.696 1.00 34.25 696 ASN A C 1
ATOM 5749 O O . ASN A 1 696 ? -45.189 21.349 10.436 1.00 34.25 696 ASN A O 1
ATOM 5753 N N . THR A 1 697 ? -44.097 22.672 8.985 1.00 36.19 697 THR A N 1
ATOM 5754 C CA . THR A 1 697 ? -42.770 22.081 9.205 1.00 36.19 697 THR A CA 1
ATOM 5755 C C . THR A 1 697 ? -42.300 22.415 10.624 1.00 36.19 697 THR A C 1
ATOM 5757 O O . THR A 1 697 ? -42.082 23.598 10.903 1.00 36.19 697 THR A O 1
ATOM 5760 N N . PRO A 1 698 ? -42.140 21.432 11.531 1.00 34.78 698 PRO A N 1
ATOM 5761 C CA . PRO A 1 698 ? -41.512 21.674 12.822 1.00 34.78 698 PRO A CA 1
ATOM 5762 C C . PRO A 1 698 ? -40.021 21.948 12.615 1.00 34.78 698 PRO A C 1
ATOM 5764 O O . PRO A 1 698 ? -39.412 21.416 11.685 1.00 34.78 698 PRO A O 1
ATOM 5767 N N . SER A 1 699 ? -39.414 22.729 13.505 1.00 40.31 699 SER A N 1
ATOM 5768 C CA . SER A 1 699 ? -37.955 22.802 13.608 1.00 40.31 699 SER A CA 1
ATOM 5769 C C . SER A 1 699 ? -37.379 21.406 13.868 1.00 40.31 699 SER A C 1
ATOM 5771 O O . SER A 1 699 ? -37.861 20.685 14.746 1.00 40.31 699 SER A O 1
ATOM 5773 N N . THR A 1 700 ? -36.342 21.036 13.116 1.00 47.47 700 THR A N 1
ATOM 5774 C CA . THR A 1 700 ? -35.781 19.674 13.047 1.00 47.47 700 THR A CA 1
ATOM 5775 C C . THR A 1 700 ? -35.374 19.082 14.401 1.00 47.47 700 THR A C 1
ATOM 5777 O O . THR A 1 700 ? -35.488 17.870 14.586 1.00 47.47 700 THR A O 1
ATOM 5780 N N . ASP A 1 701 ? -35.008 19.916 15.377 1.00 45.31 701 ASP A N 1
ATOM 5781 C CA . ASP A 1 701 ? -34.577 19.478 16.711 1.00 45.31 701 ASP A CA 1
ATOM 5782 C C . ASP A 1 701 ? -35.686 18.822 17.558 1.00 45.31 701 ASP A C 1
ATOM 5784 O O . ASP A 1 701 ? -35.391 17.978 18.405 1.00 45.31 701 ASP A O 1
ATOM 5788 N N . GLU A 1 702 ? -36.970 19.129 17.328 1.00 47.59 702 GLU A N 1
ATOM 5789 C CA . GLU A 1 702 ? -38.064 18.546 18.128 1.00 47.59 702 GLU A CA 1
ATOM 5790 C C . GLU A 1 702 ? -38.516 17.158 17.637 1.00 47.59 702 GLU A C 1
ATOM 5792 O O . GLU A 1 702 ? -39.212 16.442 18.359 1.00 47.59 702 GLU A O 1
ATOM 5797 N N . THR A 1 703 ? -38.113 16.724 16.438 1.00 47.72 703 THR A N 1
ATOM 5798 C CA . THR A 1 703 ? -38.572 15.438 15.862 1.00 47.72 703 THR A CA 1
ATOM 5799 C C . THR A 1 703 ? -37.786 14.203 16.314 1.00 47.72 703 THR A C 1
ATOM 5801 O O . THR A 1 703 ? -38.291 13.089 16.194 1.00 47.72 703 THR A O 1
ATOM 5804 N N . VAL A 1 704 ? -36.621 14.370 16.954 1.00 47.75 704 VAL A N 1
ATOM 5805 C CA . VAL A 1 704 ? -35.879 13.274 17.627 1.00 47.75 704 VAL A CA 1
ATOM 5806 C C . VAL A 1 704 ? -36.372 13.079 19.080 1.00 47.75 704 VAL A C 1
ATOM 5808 O O . VAL A 1 704 ? -35.695 12.508 19.935 1.00 47.75 704 VAL A O 1
ATOM 5811 N N . SER A 1 705 ? -37.582 13.553 19.394 1.00 45.06 705 SER A N 1
ATOM 5812 C CA . SER A 1 705 ? -38.186 13.563 20.731 1.00 45.06 705 SER A CA 1
ATOM 5813 C C . SER A 1 705 ? -38.459 12.162 21.299 1.00 45.06 705 SER A C 1
ATOM 5815 O O . SER A 1 705 ? -39.558 11.624 21.187 1.00 45.06 705 SER A O 1
ATOM 5817 N N . GLN A 1 706 ? -37.433 11.609 21.965 1.00 49.75 706 GLN A N 1
ATOM 5818 C CA . GLN A 1 706 ? -37.408 10.671 23.114 1.00 49.75 706 GLN A CA 1
ATOM 5819 C C . GLN A 1 706 ? -38.235 9.363 23.074 1.00 49.75 706 GLN A C 1
ATOM 5821 O O . GLN A 1 706 ? -38.062 8.508 23.939 1.00 49.75 706 GLN A O 1
ATOM 5826 N N . SER A 1 707 ? -39.103 9.152 22.090 1.00 48.62 707 SER A N 1
ATOM 5827 C CA . SER A 1 707 ? -40.164 8.136 22.111 1.00 48.62 707 SER A CA 1
ATOM 5828 C C . SER A 1 707 ? -39.727 6.740 21.652 1.00 48.62 707 SER A C 1
ATOM 5830 O O . SER A 1 707 ? -40.395 5.758 21.978 1.00 48.62 707 SER A O 1
ATOM 5832 N N . TYR A 1 708 ? -38.595 6.622 20.949 1.00 63.44 708 TYR A N 1
ATOM 5833 C CA . TYR A 1 708 ? -38.135 5.357 20.354 1.00 63.44 708 TYR A CA 1
ATOM 5834 C C . TYR A 1 708 ? -37.064 4.600 21.163 1.00 63.44 708 TYR A C 1
ATOM 5836 O O . TYR A 1 708 ? -36.902 3.391 20.979 1.00 63.44 708 TYR A O 1
ATOM 5844 N N . LEU A 1 709 ? -36.343 5.262 22.078 1.00 79.12 709 LEU A N 1
ATOM 5845 C CA . LEU A 1 709 ? -35.264 4.650 22.871 1.00 79.12 709 LEU A CA 1
ATOM 5846 C C . LEU A 1 709 ? -35.703 4.407 24.323 1.00 79.12 709 LEU A C 1
ATOM 5848 O O . LEU A 1 709 ? -35.340 5.137 25.241 1.00 79.12 709 LEU A O 1
ATOM 5852 N N . SER A 1 710 ? -36.479 3.344 24.552 1.00 88.69 710 SER A N 1
ATOM 5853 C CA . SER A 1 710 ? -36.835 2.920 25.912 1.00 88.69 710 SER A CA 1
ATOM 5854 C C . SER A 1 710 ? -35.669 2.174 26.578 1.00 88.69 710 SER A C 1
ATOM 5856 O O . SER A 1 710 ? -35.443 0.992 26.297 1.00 88.69 710 SER A O 1
ATOM 5858 N N . PHE A 1 711 ? -34.938 2.839 27.470 1.00 90.62 711 PHE A N 1
ATOM 5859 C CA . PHE A 1 711 ? -33.873 2.217 28.266 1.00 90.62 711 PHE A CA 1
ATOM 5860 C C . PHE A 1 711 ? -34.427 1.361 29.417 1.00 90.62 711 PHE A C 1
ATOM 5862 O O . PHE A 1 711 ? -35.559 1.531 29.881 1.00 90.62 711 PHE A O 1
ATOM 5869 N N . ALA A 1 712 ? -33.637 0.382 29.850 1.00 86.19 712 ALA A N 1
ATOM 5870 C CA . ALA A 1 712 ? -33.996 -0.551 30.906 1.00 86.19 712 ALA A CA 1
ATOM 5871 C C . ALA A 1 712 ? -33.815 0.015 32.325 1.00 86.19 712 ALA A C 1
ATOM 5873 O O . ALA A 1 712 ? -32.861 0.732 32.606 1.00 86.19 712 ALA A O 1
ATOM 5874 N N . ASN A 1 713 ? -34.715 -0.378 33.230 1.00 87.69 713 ASN A N 1
ATOM 5875 C CA . ASN A 1 713 ? -34.577 -0.227 34.681 1.00 87.69 713 ASN A CA 1
ATOM 5876 C C . ASN A 1 713 ? -33.984 -1.506 35.307 1.00 87.69 713 ASN A C 1
ATOM 5878 O O . ASN A 1 713 ? -33.931 -2.542 34.645 1.00 87.69 713 ASN A O 1
ATOM 5882 N N . GLU A 1 714 ? -33.583 -1.453 36.581 1.00 84.31 714 GLU A N 1
ATOM 5883 C CA . GLU A 1 714 ? -32.913 -2.559 37.299 1.00 84.31 714 GLU A CA 1
ATOM 5884 C C . GLU A 1 714 ? -33.674 -3.901 37.235 1.00 84.31 714 GLU A C 1
ATOM 5886 O O . GLU A 1 714 ? -33.063 -4.939 36.989 1.00 84.31 714 GLU A O 1
ATOM 5891 N N . GLU A 1 715 ? -35.011 -3.884 37.308 1.00 83.00 715 GLU A N 1
ATOM 5892 C CA . GLU A 1 715 ? -35.894 -5.060 37.143 1.00 83.00 715 GLU A CA 1
ATOM 5893 C C . GLU A 1 715 ? -35.644 -5.850 35.840 1.00 83.00 715 GLU A C 1
ATOM 5895 O O . GLU A 1 715 ? -35.922 -7.047 35.731 1.00 83.00 715 GLU A O 1
ATOM 5900 N N . ALA A 1 716 ? -35.134 -5.187 34.798 1.00 80.81 716 ALA A N 1
ATOM 5901 C CA . ALA A 1 716 ? -34.804 -5.839 33.540 1.00 80.81 716 ALA A CA 1
ATOM 5902 C C . ALA A 1 716 ? -33.555 -6.729 33.640 1.00 80.81 716 ALA A C 1
ATOM 5904 O O . ALA A 1 716 ? -33.339 -7.537 32.737 1.00 80.81 716 ALA A O 1
ATOM 5905 N N . PHE A 1 717 ? -32.756 -6.644 34.703 1.00 85.31 717 PHE A N 1
ATOM 5906 C CA . PHE A 1 717 ? -31.478 -7.350 34.830 1.00 85.31 717 PHE A CA 1
ATOM 5907 C C . PHE A 1 717 ? -31.540 -8.617 35.699 1.00 85.31 717 PHE A C 1
ATOM 5909 O O . PHE A 1 717 ? -30.653 -9.457 35.593 1.00 85.31 717 PHE A O 1
ATOM 5916 N N . GLU A 1 718 ? -32.624 -8.849 36.449 1.00 80.25 718 GLU A N 1
ATOM 5917 C CA . GLU A 1 718 ? -32.762 -9.993 37.378 1.00 80.25 718 GLU A CA 1
ATOM 5918 C C . GLU A 1 718 ? -32.687 -11.394 36.727 1.00 80.25 718 GLU A C 1
ATOM 5920 O O . GLU A 1 718 ? -32.479 -12.389 37.416 1.00 80.25 718 GLU A O 1
ATOM 5925 N N . TYR A 1 719 ? -32.873 -11.508 35.405 1.00 81.19 719 TYR A N 1
ATOM 5926 C CA . TYR A 1 719 ? -32.882 -12.802 34.701 1.00 81.19 719 TYR A CA 1
ATOM 5927 C C . TYR A 1 719 ? -32.548 -12.670 33.207 1.00 81.19 719 TYR A C 1
ATOM 5929 O O . TYR A 1 719 ? -33.446 -12.506 32.382 1.00 81.19 719 TYR A O 1
ATOM 5937 N N . LEU A 1 720 ? -31.272 -12.671 32.826 1.00 82.69 720 LEU A N 1
ATOM 5938 C CA . LEU A 1 720 ? -30.822 -12.364 31.454 1.00 82.69 720 LEU A CA 1
ATOM 5939 C C . LEU A 1 720 ? -30.992 -13.495 30.419 1.00 82.69 720 LEU A C 1
ATOM 5941 O O . LEU A 1 720 ? -30.369 -13.445 29.364 1.00 82.69 720 LEU A O 1
ATOM 5945 N N . ALA A 1 721 ? -31.852 -14.489 30.647 1.00 81.88 721 ALA A N 1
ATOM 5946 C CA . ALA A 1 721 ? -32.228 -15.373 29.545 1.00 81.88 721 ALA A CA 1
ATOM 5947 C C . ALA A 1 721 ? -33.007 -14.585 28.473 1.00 81.88 721 ALA A C 1
ATOM 5949 O O . ALA A 1 721 ? -33.791 -13.685 28.795 1.00 81.88 721 ALA A O 1
ATOM 5950 N N . ASN A 1 722 ? -32.825 -14.970 27.207 1.00 86.56 722 ASN A N 1
ATOM 5951 C CA . ASN A 1 722 ? -33.467 -14.363 26.035 1.00 86.56 722 ASN A CA 1
ATOM 5952 C C . ASN A 1 722 ? -33.097 -12.878 25.827 1.00 86.56 722 ASN A C 1
ATOM 5954 O O . ASN A 1 722 ? -33.966 -12.024 25.637 1.00 86.56 722 ASN A O 1
ATOM 5958 N N . VAL A 1 723 ? -31.799 -12.563 25.878 1.00 94.06 723 VAL A N 1
ATOM 5959 C CA . VAL A 1 723 ? -31.269 -11.298 25.346 1.00 94.06 723 VAL A CA 1
ATOM 5960 C C . VAL A 1 723 ? -31.342 -11.324 23.816 1.00 94.06 723 VAL A C 1
ATOM 5962 O O . VAL A 1 723 ? -30.868 -12.262 23.181 1.00 94.06 723 VAL A O 1
ATOM 5965 N N . GLU A 1 724 ? -31.928 -10.282 23.228 1.00 95.94 724 GLU A N 1
ATOM 5966 C CA . GLU A 1 724 ? -32.073 -10.107 21.781 1.00 95.94 724 GLU A CA 1
ATOM 5967 C C . GLU A 1 724 ? -31.066 -9.058 21.289 1.00 95.94 724 GLU A C 1
ATOM 5969 O O . GLU A 1 724 ? -31.080 -7.919 21.757 1.00 95.94 724 GLU A O 1
ATOM 5974 N N . PHE A 1 725 ? -30.228 -9.402 20.311 1.00 96.94 725 PHE A N 1
ATOM 5975 C CA . PHE A 1 725 ? -29.389 -8.434 19.598 1.00 96.94 725 PHE A CA 1
ATOM 5976 C C . PHE A 1 725 ? -30.167 -7.953 18.377 1.00 96.94 725 PHE A C 1
ATOM 5978 O O . PHE A 1 725 ? -30.480 -8.753 17.498 1.00 96.94 725 PHE A O 1
ATOM 5985 N N . LYS A 1 726 ? -30.522 -6.665 18.332 1.00 96.56 726 LYS A N 1
ATOM 5986 C CA . LYS A 1 726 ? -31.256 -6.079 17.200 1.00 96.56 726 LYS A CA 1
ATOM 5987 C C . LYS A 1 726 ? -30.412 -5.029 16.493 1.00 96.56 726 LYS A C 1
ATOM 5989 O O . LYS A 1 726 ? -29.902 -4.157 17.200 1.00 96.56 726 LYS A O 1
ATOM 5994 N N . PRO A 1 727 ? -30.312 -5.071 15.152 1.00 96.75 727 PRO A N 1
ATOM 5995 C CA . PRO A 1 727 ? -29.736 -3.999 14.351 1.00 96.75 727 PRO A CA 1
ATOM 5996 C C . PRO A 1 727 ? -30.150 -2.605 14.832 1.00 96.75 727 PRO A C 1
ATOM 5998 O O . PRO A 1 727 ? -31.305 -2.371 15.213 1.00 96.75 727 PRO A O 1
ATOM 6001 N N . VAL A 1 728 ? -29.200 -1.673 14.841 1.00 95.62 728 VAL A N 1
ATOM 6002 C CA . VAL A 1 728 ? -29.490 -0.266 15.119 1.00 95.62 728 VAL A CA 1
ATOM 6003 C C . VAL A 1 728 ? -30.086 0.369 13.866 1.00 95.62 728 VAL A C 1
ATOM 6005 O O . VAL A 1 728 ? -29.386 0.742 12.937 1.00 95.62 728 VAL A O 1
ATOM 6008 N N . GLU A 1 729 ? -31.407 0.524 13.861 1.00 92.81 729 GLU A N 1
ATOM 6009 C CA . GLU A 1 729 ? -32.152 1.139 12.754 1.00 92.81 729 GLU A CA 1
ATOM 6010 C C . GLU A 1 729 ? -32.023 2.672 12.654 1.00 92.81 729 GLU A C 1
ATOM 6012 O O . GLU A 1 729 ? -32.704 3.290 11.835 1.00 92.81 729 GLU A O 1
ATOM 6017 N N . THR A 1 730 ? -31.196 3.293 13.498 1.00 91.38 730 THR A N 1
ATOM 6018 C CA . THR A 1 730 ? -30.964 4.741 13.503 1.00 91.38 730 THR A CA 1
ATOM 6019 C C . THR A 1 730 ? -30.174 5.158 12.254 1.00 91.38 730 THR A C 1
ATOM 6021 O O . THR A 1 730 ? -29.160 4.522 11.959 1.00 91.38 730 THR A O 1
ATOM 6024 N N . PRO A 1 731 ? -30.579 6.230 11.549 1.00 92.50 731 PRO A N 1
ATOM 6025 C CA . PRO A 1 731 ? -29.774 6.844 10.495 1.00 92.50 731 PRO A CA 1
ATOM 6026 C C . PRO A 1 731 ? -28.369 7.245 10.969 1.00 92.50 731 PRO A C 1
ATOM 6028 O O . PRO A 1 731 ? -28.197 7.691 12.106 1.00 92.50 731 PRO A O 1
ATOM 6031 N N . GLU A 1 732 ? -27.357 7.111 10.109 1.00 92.25 732 GLU A N 1
ATOM 6032 C CA . GLU A 1 732 ? -25.957 7.380 10.482 1.00 92.25 732 GLU A CA 1
ATOM 6033 C C . GLU A 1 732 ? -25.718 8.834 10.926 1.00 92.25 732 GLU A C 1
ATOM 6035 O O . GLU A 1 732 ? -25.002 9.072 11.894 1.00 92.25 732 GLU A O 1
ATOM 6040 N N . ASN A 1 733 ? -26.372 9.814 10.300 1.00 91.19 733 ASN A N 1
ATOM 6041 C CA . ASN A 1 733 ? -26.314 11.225 10.711 1.00 91.19 733 ASN A CA 1
ATOM 6042 C C . ASN A 1 733 ? -26.857 11.474 12.139 1.00 91.19 733 ASN A C 1
ATOM 6044 O O . ASN A 1 733 ? -26.448 12.433 12.791 1.00 91.19 733 ASN A O 1
ATOM 6048 N N . LEU A 1 734 ? -27.728 10.600 12.658 1.00 94.50 734 LEU A N 1
ATOM 6049 C CA . LEU A 1 734 ? -28.319 10.695 13.999 1.00 94.50 734 LEU A CA 1
ATOM 6050 C C . LEU A 1 734 ? -27.660 9.765 15.033 1.00 94.50 734 LEU A C 1
ATOM 6052 O O . LEU A 1 734 ? -27.970 9.861 16.228 1.00 94.50 734 LEU A O 1
ATOM 6056 N N . ILE A 1 735 ? -26.749 8.870 14.624 1.00 95.44 735 ILE A N 1
ATOM 6057 C CA . ILE A 1 735 ? -26.192 7.854 15.529 1.00 95.44 735 ILE A CA 1
ATOM 6058 C C . ILE A 1 735 ? -25.402 8.480 16.684 1.00 95.44 735 ILE A C 1
ATOM 6060 O O . ILE A 1 735 ? -25.546 8.042 17.823 1.00 95.44 735 ILE A O 1
ATOM 6064 N N . GLN A 1 736 ? -24.638 9.550 16.435 1.00 96.12 736 GLN A N 1
ATOM 6065 C CA . GLN A 1 736 ? -23.852 10.237 17.466 1.00 96.12 736 GLN A CA 1
ATOM 6066 C C . GLN A 1 736 ? -24.751 10.819 18.569 1.00 96.12 736 GLN A C 1
ATOM 6068 O O . GLN A 1 736 ? -24.448 10.683 19.755 1.00 96.12 736 GLN A O 1
ATOM 6073 N N . THR A 1 737 ? -25.896 11.397 18.198 1.00 95.25 737 THR A N 1
ATOM 6074 C CA . THR A 1 737 ? -26.907 11.901 19.141 1.00 95.25 737 THR A CA 1
ATOM 6075 C C . THR A 1 737 ? -27.523 10.759 19.950 1.00 95.25 737 THR A C 1
ATOM 6077 O O . THR A 1 737 ? -27.592 10.841 21.177 1.00 95.25 737 THR A O 1
ATOM 6080 N N . ALA A 1 738 ? -27.881 9.646 19.300 1.00 94.69 738 ALA A N 1
ATOM 6081 C CA . ALA A 1 738 ? -28.386 8.455 19.989 1.00 94.69 738 ALA A CA 1
ATOM 6082 C C . ALA A 1 738 ? -27.353 7.847 20.962 1.00 94.69 738 ALA A C 1
ATOM 6084 O O . ALA A 1 738 ? -27.718 7.406 22.056 1.00 94.69 738 ALA A O 1
ATOM 6085 N N . MET A 1 739 ? -26.064 7.862 20.603 1.00 96.12 739 MET A N 1
ATOM 6086 C CA . MET A 1 739 ? -24.969 7.431 21.478 1.00 96.12 739 MET A CA 1
ATOM 6087 C C . MET A 1 739 ? -24.785 8.366 22.672 1.00 96.12 739 MET A C 1
ATOM 6089 O O . MET A 1 739 ? -24.647 7.886 23.795 1.00 96.12 739 MET A O 1
ATOM 6093 N N . ASN A 1 740 ? -24.843 9.684 22.463 1.00 95.50 740 ASN A N 1
ATOM 6094 C CA . ASN A 1 740 ? -24.762 10.669 23.541 1.00 95.50 740 ASN A CA 1
ATOM 6095 C C . ASN A 1 740 ? -25.884 10.491 24.577 1.00 95.50 740 ASN A C 1
ATOM 6097 O O . ASN A 1 740 ? -25.614 10.572 25.776 1.00 95.50 740 ASN A O 1
ATOM 6101 N N . GLU A 1 741 ? -27.116 10.194 24.147 1.00 94.81 741 GLU A N 1
ATOM 6102 C CA . GLU A 1 741 ? -28.213 9.856 25.064 1.00 94.81 741 GLU A CA 1
ATOM 6103 C C . GLU A 1 741 ? -27.963 8.536 25.803 1.00 94.81 741 GLU A C 1
ATOM 6105 O O . GLU A 1 741 ? -28.048 8.489 27.031 1.00 94.81 741 GLU A O 1
ATOM 6110 N N . TYR A 1 742 ? -27.583 7.472 25.090 1.00 96.06 742 TYR A N 1
ATOM 6111 C CA . TYR A 1 742 ? -27.280 6.170 25.691 1.00 96.06 742 TYR A CA 1
ATOM 6112 C C . TYR A 1 742 ? -26.140 6.244 26.729 1.00 96.06 742 TYR A C 1
ATOM 6114 O O . TYR A 1 742 ? -26.247 5.689 27.825 1.00 96.06 742 TYR A O 1
ATOM 6122 N N . TYR A 1 743 ? -25.086 7.014 26.448 1.00 96.31 743 TYR A N 1
ATOM 6123 C CA . TYR A 1 743 ? -23.929 7.209 27.329 1.00 96.31 743 TYR A CA 1
ATOM 6124 C C . TYR A 1 743 ? -24.270 7.939 28.644 1.00 96.31 743 TYR A C 1
ATOM 6126 O O . TYR A 1 743 ? -23.435 7.972 29.554 1.00 96.31 743 TYR A O 1
ATOM 6134 N N . LYS A 1 744 ? -25.469 8.522 28.800 1.00 95.69 744 LYS A N 1
ATOM 6135 C CA . LYS A 1 744 ? -25.942 9.060 30.093 1.00 95.69 744 LYS A CA 1
ATOM 6136 C C . LYS A 1 744 ? -26.290 7.955 31.094 1.00 95.69 744 LYS A C 1
ATOM 6138 O O . LYS A 1 744 ? -26.175 8.186 32.292 1.00 95.69 744 LYS A O 1
ATOM 6143 N N . TYR A 1 745 ? -26.654 6.767 30.608 1.00 96.19 745 TYR A N 1
ATOM 6144 C CA . TYR A 1 745 ? -27.081 5.620 31.419 1.00 96.19 745 TYR A CA 1
ATOM 6145 C C . TYR A 1 745 ? -25.951 4.621 31.716 1.00 96.19 745 TYR A C 1
ATOM 6147 O O . TYR A 1 745 ? -26.166 3.652 32.440 1.00 96.19 745 TYR A O 1
ATOM 6155 N N . LEU A 1 746 ? -24.751 4.822 31.162 1.00 96.25 746 LEU A N 1
ATOM 6156 C CA . LEU A 1 746 ? -23.630 3.903 31.361 1.00 96.25 746 LEU A CA 1
ATOM 6157 C C . LEU A 1 746 ? -22.957 4.079 32.737 1.00 96.25 746 LEU A C 1
ATOM 6159 O O . LEU A 1 746 ? -22.654 5.214 33.121 1.00 96.25 746 LEU A O 1
ATOM 6163 N N . PRO A 1 747 ? -22.621 2.978 33.443 1.00 95.56 747 PRO A N 1
ATOM 6164 C CA . PRO A 1 747 ? -21.797 3.016 34.647 1.00 95.56 747 PRO A CA 1
ATOM 6165 C C . PRO A 1 747 ? -20.455 3.700 34.386 1.00 95.56 747 PRO A C 1
ATOM 6167 O O . PRO A 1 747 ? -19.818 3.443 33.362 1.00 95.56 747 PRO A O 1
ATOM 6170 N N . SER A 1 748 ? -19.979 4.506 35.340 1.00 92.69 748 SER A N 1
ATOM 6171 C CA . SER A 1 748 ? -18.705 5.238 35.231 1.00 92.69 748 SER A CA 1
ATOM 6172 C C . SER A 1 748 ? -17.526 4.332 34.865 1.00 92.69 748 SER A C 1
ATOM 6174 O O . SER A 1 748 ? -16.752 4.678 33.980 1.00 92.69 748 SER A O 1
ATOM 6176 N N . ILE A 1 749 ? -17.443 3.136 35.459 1.00 91.19 749 ILE A N 1
ATOM 6177 C CA . ILE A 1 749 ? -16.385 2.155 35.172 1.00 91.19 749 ILE A CA 1
ATOM 6178 C C . ILE A 1 749 ? -16.321 1.741 33.691 1.00 91.19 749 ILE A C 1
ATOM 6180 O O . ILE A 1 749 ? -15.228 1.577 33.160 1.00 91.19 749 ILE A O 1
ATOM 6184 N N . ILE A 1 750 ? -17.462 1.622 33.000 1.00 91.62 750 ILE A N 1
ATOM 6185 C CA . ILE A 1 750 ? -17.486 1.374 31.550 1.00 91.62 750 ILE A CA 1
ATOM 6186 C C . ILE A 1 750 ? -17.194 2.684 30.816 1.00 91.62 750 ILE A C 1
ATOM 6188 O O . ILE A 1 750 ? -16.304 2.728 29.970 1.00 91.62 750 ILE A O 1
ATOM 6192 N N . LYS A 1 751 ? -17.916 3.754 31.170 1.00 92.44 751 LYS A N 1
ATOM 6193 C CA . LYS A 1 751 ? -17.889 5.053 30.487 1.00 92.44 751 LYS A CA 1
ATOM 6194 C C . LYS A 1 751 ? -16.501 5.700 30.426 1.00 92.44 751 LYS A C 1
ATOM 6196 O O . LYS A 1 751 ? -16.216 6.387 29.457 1.00 92.44 751 LYS A O 1
ATOM 6201 N N . GLU A 1 752 ? -15.647 5.482 31.425 1.00 90.00 752 GLU A N 1
ATOM 6202 C CA . GLU A 1 752 ? -14.274 6.009 31.452 1.00 90.00 752 GLU A CA 1
ATOM 6203 C C . GLU A 1 752 ? -13.257 5.204 30.614 1.00 90.00 752 GLU A C 1
ATOM 6205 O O . GLU A 1 752 ? -12.110 5.632 30.518 1.00 90.00 752 GLU A O 1
ATOM 6210 N N . ASN A 1 753 ? -13.635 4.056 30.031 1.00 89.06 753 ASN A N 1
ATOM 6211 C CA . ASN A 1 753 ? -12.722 3.173 29.278 1.00 89.06 753 ASN A CA 1
ATOM 6212 C C . ASN A 1 753 ? -13.128 2.958 27.802 1.00 89.06 753 ASN A C 1
ATOM 6214 O O . ASN A 1 753 ? -12.352 2.411 27.016 1.00 89.06 753 ASN A O 1
ATOM 6218 N N . ILE A 1 754 ? -14.345 3.353 27.424 1.00 91.06 754 ILE A N 1
ATOM 6219 C CA . ILE A 1 754 ? -14.856 3.300 26.046 1.00 91.06 754 ILE A CA 1
ATOM 6220 C C . ILE A 1 754 ? -14.543 4.604 25.293 1.00 91.06 754 ILE A C 1
ATOM 6222 O O . ILE A 1 754 ? -14.460 5.654 25.931 1.00 91.06 754 ILE A O 1
ATOM 6226 N N . PRO A 1 755 ? -14.435 4.582 23.950 1.00 92.19 755 PRO A N 1
ATOM 6227 C CA . PRO A 1 755 ? -14.341 5.810 23.166 1.00 92.19 755 PRO A CA 1
ATOM 6228 C C . PRO A 1 755 ? -15.587 6.687 23.344 1.00 92.19 755 PRO A C 1
ATOM 6230 O O . PRO A 1 755 ? -16.714 6.183 23.462 1.00 92.19 755 PRO A O 1
ATOM 6233 N N . SER A 1 756 ? -15.387 8.003 23.299 1.00 93.19 756 SER A N 1
ATOM 6234 C CA . SER A 1 756 ? -16.447 9.004 23.173 1.00 93.19 756 SER A CA 1
ATOM 6235 C C . SER A 1 756 ? -17.356 8.722 21.966 1.00 93.19 756 SER A C 1
ATOM 6237 O O . SER A 1 756 ? -16.966 8.059 21.006 1.00 93.19 756 SER A O 1
ATOM 6239 N N . ALA A 1 757 ? -18.596 9.223 21.995 1.00 95.12 757 ALA A N 1
ATOM 6240 C CA . ALA A 1 757 ? -19.568 8.968 20.927 1.00 95.12 757 ALA A CA 1
ATOM 6241 C C . ALA A 1 757 ? -19.073 9.431 19.543 1.00 95.12 757 ALA A C 1
ATOM 6243 O O . ALA A 1 757 ? -19.319 8.747 18.555 1.00 95.12 757 ALA A O 1
ATOM 6244 N N . ALA A 1 758 ? -18.346 10.554 19.478 1.00 94.31 758 ALA A N 1
ATOM 6245 C CA . ALA A 1 758 ? -17.722 11.042 18.249 1.00 94.31 758 ALA A CA 1
ATOM 6246 C C . ALA A 1 758 ? -16.630 10.077 17.752 1.00 94.31 758 ALA A C 1
ATOM 6248 O O . ALA A 1 758 ? -16.724 9.576 16.633 1.00 94.31 758 ALA A O 1
ATOM 6249 N N . ALA A 1 759 ? -15.666 9.732 18.615 1.00 92.81 759 ALA A N 1
ATOM 6250 C CA . ALA A 1 759 ? -14.570 8.826 18.274 1.00 92.81 759 ALA A CA 1
ATOM 6251 C C . ALA A 1 759 ? -15.055 7.408 17.918 1.00 92.81 759 ALA A C 1
ATOM 6253 O O . ALA A 1 759 ? -14.446 6.737 17.090 1.00 92.81 759 ALA A O 1
ATOM 6254 N N . LEU A 1 760 ? -16.162 6.933 18.504 1.00 94.75 760 LEU A N 1
ATOM 6255 C CA . LEU A 1 760 ? -16.773 5.658 18.119 1.00 94.75 760 LEU A CA 1
ATOM 6256 C C . LEU A 1 760 ? -17.336 5.707 16.692 1.00 94.75 760 LEU A C 1
ATOM 6258 O O . LEU A 1 760 ? -17.127 4.769 15.925 1.00 94.75 760 LEU A O 1
ATOM 6262 N N . VAL A 1 761 ? -18.024 6.792 16.323 1.00 94.56 761 VAL A N 1
ATOM 6263 C CA . VAL A 1 761 ? -18.558 6.977 14.965 1.00 94.56 761 VAL A CA 1
ATOM 6264 C C . VAL A 1 761 ? -17.426 7.117 13.953 1.00 94.56 761 VAL A C 1
ATOM 6266 O O . VAL A 1 761 ? -17.453 6.459 12.917 1.00 94.56 761 VAL A O 1
ATOM 6269 N N . GLU A 1 762 ? -16.390 7.886 14.267 1.00 92.31 762 GLU A N 1
ATOM 6270 C CA . GLU A 1 762 ? -15.194 8.012 13.434 1.00 92.31 762 GLU A CA 1
ATOM 6271 C C . GLU A 1 762 ? -14.500 6.655 13.221 1.00 92.31 762 GLU A C 1
ATOM 6273 O O . GLU A 1 762 ? -14.338 6.210 12.084 1.00 92.31 762 GLU A O 1
ATOM 6278 N N . LYS A 1 763 ? -14.212 5.913 14.302 1.00 91.62 763 LYS A N 1
ATOM 6279 C CA . LYS A 1 763 ? -13.626 4.565 14.213 1.00 91.62 763 LYS A CA 1
ATOM 6280 C C . LYS A 1 763 ? -14.522 3.573 13.471 1.00 91.62 763 LYS A C 1
ATOM 6282 O O . LYS A 1 763 ? -14.006 2.694 12.785 1.00 91.62 763 LYS A O 1
ATOM 6287 N N . SER A 1 764 ? -15.847 3.724 13.543 1.00 93.44 764 SER A N 1
ATOM 6288 C CA . SER A 1 764 ? -16.782 2.883 12.783 1.00 93.44 764 SER A CA 1
ATOM 6289 C C . SER A 1 764 ? -16.672 3.066 11.266 1.00 93.44 764 SER A C 1
ATOM 6291 O O . SER A 1 764 ? -16.909 2.111 10.529 1.00 93.44 764 SER A O 1
ATOM 6293 N N . LYS A 1 765 ? -16.247 4.247 10.794 1.00 91.94 765 LYS A N 1
ATOM 6294 C CA . LYS A 1 765 ? -16.018 4.540 9.368 1.00 91.94 765 LYS A CA 1
ATOM 6295 C C . LYS A 1 765 ? -14.683 4.009 8.844 1.00 91.94 765 LYS A C 1
ATOM 6297 O O . LYS A 1 765 ? -14.501 3.934 7.636 1.00 91.94 765 LYS A O 1
ATOM 6302 N N . ALA A 1 766 ? -13.748 3.662 9.731 1.00 90.88 766 ALA A N 1
ATOM 6303 C CA . ALA A 1 766 ? -12.457 3.066 9.380 1.00 90.88 766 ALA A CA 1
ATOM 6304 C C . ALA A 1 766 ? -12.488 1.525 9.301 1.00 90.88 766 ALA A C 1
ATOM 6306 O O . ALA A 1 766 ? -11.507 0.916 8.886 1.00 90.88 766 ALA A O 1
ATOM 6307 N N . GLY A 1 767 ? -13.583 0.886 9.728 1.00 91.50 767 GLY A N 1
ATOM 6308 C CA . GLY A 1 767 ? -13.766 -0.562 9.629 1.00 91.50 767 GLY A CA 1
ATOM 6309 C C . GLY A 1 767 ? -14.333 -1.016 8.282 1.00 91.50 767 GLY A C 1
ATOM 6310 O O . GLY A 1 767 ? -14.776 -0.204 7.469 1.00 91.50 767 GLY A O 1
ATOM 6311 N N . ILE A 1 768 ? -14.366 -2.334 8.079 1.00 93.25 768 ILE A N 1
ATOM 6312 C CA . ILE A 1 768 ? -15.184 -2.970 7.039 1.00 93.25 768 ILE A CA 1
ATOM 6313 C C . ILE A 1 768 ? -16.499 -3.458 7.665 1.00 93.25 768 ILE A C 1
ATOM 6315 O O . ILE A 1 768 ? -16.465 -4.114 8.711 1.00 93.25 768 ILE A O 1
ATOM 6319 N N . ASN A 1 769 ? -17.632 -3.173 7.012 1.00 93.62 769 ASN A N 1
ATOM 6320 C CA . ASN A 1 769 ? -18.983 -3.634 7.372 1.00 93.62 769 ASN A CA 1
ATOM 6321 C C . ASN A 1 769 ? -19.309 -3.455 8.866 1.00 93.62 769 ASN A C 1
ATOM 6323 O O . ASN A 1 769 ? -19.658 -4.402 9.582 1.00 93.62 769 ASN A O 1
ATOM 6327 N N . THR A 1 770 ? -19.154 -2.228 9.370 1.00 95.44 770 THR A N 1
ATOM 6328 C CA . THR A 1 770 ? -19.294 -1.980 10.807 1.00 95.44 770 THR A CA 1
ATOM 6329 C C . THR A 1 770 ? -20.743 -2.157 11.254 1.00 95.44 770 THR A C 1
ATOM 6331 O O . THR A 1 770 ? -21.634 -1.384 10.899 1.00 95.44 770 THR A O 1
ATOM 6334 N N . SER A 1 771 ? -20.958 -3.172 12.085 1.00 96.50 771 SER A N 1
ATOM 6335 C CA . SER A 1 771 ? -22.264 -3.655 12.504 1.00 96.50 771 SER A CA 1
ATOM 6336 C C . SER A 1 771 ? -22.602 -3.199 13.924 1.00 96.50 771 SER A C 1
ATOM 6338 O O . SER A 1 771 ? -21.822 -3.377 14.864 1.00 96.50 771 SER A O 1
ATOM 6340 N N . TRP A 1 772 ? -23.79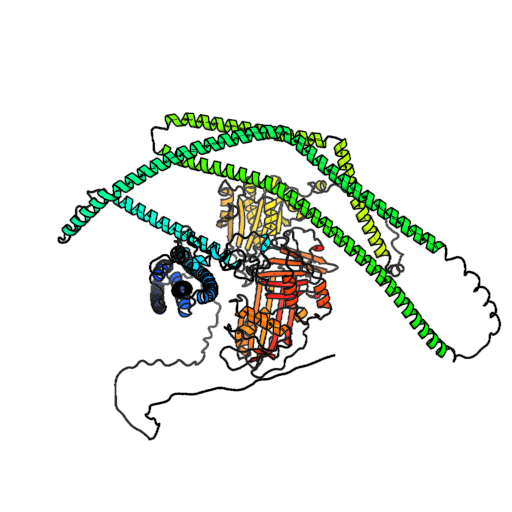6 -2.633 14.087 1.00 97.69 772 TRP A N 1
ATOM 6341 C CA . TRP A 1 772 ? -24.305 -2.019 15.310 1.00 97.69 772 TRP A CA 1
ATOM 6342 C C . TRP A 1 772 ? -25.543 -2.765 15.817 1.00 97.69 772 TRP A C 1
ATOM 6344 O O . TRP A 1 772 ? -26.543 -2.898 15.107 1.00 97.69 772 TRP A O 1
ATOM 6354 N N . TYR A 1 773 ? -25.517 -3.188 17.083 1.00 98.00 773 TYR A N 1
ATOM 6355 C CA . TYR A 1 773 ? -26.606 -3.933 17.714 1.00 98.00 773 TYR A CA 1
ATOM 6356 C C . TYR A 1 773 ? -27.019 -3.340 19.056 1.00 98.00 773 TYR A C 1
ATOM 6358 O O . TYR A 1 773 ? -26.269 -3.372 20.035 1.00 98.00 773 TYR A O 1
ATOM 6366 N N . TRP A 1 774 ? -28.279 -2.916 19.142 1.00 97.75 774 TRP A N 1
ATOM 6367 C CA . TRP A 1 774 ? -28.934 -2.724 20.426 1.00 97.75 774 TRP A CA 1
ATOM 6368 C C . TRP A 1 774 ? -29.132 -4.075 21.104 1.00 97.75 774 TRP A C 1
ATOM 6370 O O . TRP A 1 774 ? -29.836 -4.950 20.593 1.00 97.75 774 TRP A O 1
ATOM 6380 N N . ILE A 1 775 ? -28.575 -4.208 22.300 1.00 97.75 775 ILE A N 1
ATOM 6381 C CA . ILE A 1 775 ? -28.786 -5.362 23.163 1.00 97.75 775 ILE A CA 1
ATOM 6382 C C . ILE A 1 775 ? -30.078 -5.081 23.930 1.00 97.75 775 ILE A C 1
ATOM 6384 O O . ILE A 1 775 ? -30.143 -4.149 24.739 1.00 97.75 775 ILE A O 1
ATOM 6388 N N . LYS A 1 776 ? -31.142 -5.825 23.622 1.00 96.00 776 LYS A N 1
ATOM 6389 C CA . LYS A 1 776 ? -32.503 -5.585 24.116 1.00 96.00 776 LYS A CA 1
ATOM 6390 C C . LYS A 1 776 ? -33.018 -6.755 24.948 1.00 96.00 776 LYS A C 1
ATOM 6392 O O . LYS A 1 776 ? -32.718 -7.918 24.694 1.00 96.00 776 LYS A O 1
ATOM 6397 N N . LYS A 1 777 ? -33.877 -6.441 25.916 1.00 94.12 777 LYS A N 1
ATOM 6398 C CA . LYS A 1 777 ? -34.675 -7.417 26.664 1.00 94.12 777 LYS A CA 1
ATOM 6399 C C . LYS A 1 777 ? -36.053 -6.832 26.960 1.00 94.12 777 LYS A C 1
ATOM 6401 O O . LYS A 1 777 ? -36.164 -5.705 27.435 1.00 94.12 777 LYS A O 1
ATOM 6406 N N . ARG A 1 778 ? -37.123 -7.590 26.674 1.00 91.38 778 ARG A N 1
ATOM 6407 C CA . ARG A 1 778 ? -38.527 -7.121 26.785 1.00 91.38 778 ARG A CA 1
ATOM 6408 C C . ARG A 1 778 ? -38.742 -5.761 26.086 1.00 91.38 778 ARG A C 1
ATOM 6410 O O . ARG A 1 778 ? -39.348 -4.856 26.650 1.00 91.38 778 ARG A O 1
ATOM 6417 N N . LYS A 1 779 ? -38.190 -5.609 24.874 1.00 91.38 779 LYS A N 1
ATOM 6418 C CA . LYS A 1 779 ? -38.116 -4.367 24.068 1.00 91.38 779 LYS A CA 1
ATOM 6419 C C . LYS A 1 779 ? -37.283 -3.208 24.652 1.00 91.38 779 LYS A C 1
ATOM 6421 O O . LYS A 1 779 ? -36.933 -2.318 23.882 1.00 91.38 779 LYS A O 1
ATOM 6426 N N . LYS A 1 780 ? -36.898 -3.225 25.935 1.00 94.19 780 LYS A N 1
ATOM 6427 C CA . LYS A 1 780 ? -36.018 -2.205 26.530 1.00 94.19 780 LYS A CA 1
ATOM 6428 C C . LYS A 1 780 ? -34.553 -2.429 26.139 1.00 94.19 780 LYS A C 1
ATOM 6430 O O . LYS A 1 780 ? -34.112 -3.575 26.057 1.00 94.19 780 LYS A O 1
ATOM 6435 N N . ILE A 1 781 ? -33.802 -1.352 25.922 1.00 95.94 781 ILE A N 1
ATOM 6436 C CA . ILE A 1 781 ? -32.353 -1.386 25.663 1.00 95.94 781 ILE A CA 1
ATOM 6437 C C . ILE A 1 781 ? -31.619 -1.602 26.991 1.00 95.94 781 ILE A C 1
ATOM 6439 O O . ILE A 1 781 ? -31.829 -0.841 27.934 1.00 95.94 781 ILE A O 1
ATOM 6443 N N . ILE A 1 782 ? -30.772 -2.632 27.053 1.00 97.00 782 ILE A N 1
ATOM 6444 C CA . ILE A 1 782 ? -29.920 -2.973 28.206 1.00 97.00 782 ILE A CA 1
ATOM 6445 C C . ILE A 1 782 ? -28.424 -2.757 27.928 1.00 97.00 782 ILE A C 1
ATOM 6447 O O . ILE A 1 782 ? -27.649 -2.613 28.873 1.00 97.00 782 ILE A O 1
ATOM 6451 N N . GLY A 1 783 ? -28.019 -2.724 26.656 1.00 97.19 783 GLY A N 1
ATOM 6452 C CA . GLY A 1 783 ? -26.624 -2.597 26.241 1.00 97.19 783 GLY A CA 1
ATOM 6453 C C . GLY A 1 783 ? -26.461 -2.252 24.758 1.00 97.19 783 GLY A C 1
ATOM 6454 O O . GLY A 1 783 ? -27.448 -2.141 24.023 1.00 97.19 783 GLY A O 1
ATOM 6455 N N . LEU A 1 784 ? -25.211 -2.145 24.313 1.00 97.88 784 LEU A N 1
ATOM 6456 C CA . LEU A 1 784 ? -24.825 -1.887 22.924 1.00 97.88 784 LEU A CA 1
ATOM 6457 C C . LEU A 1 784 ? -23.592 -2.723 22.563 1.00 97.88 784 LEU A C 1
ATOM 6459 O O . LEU A 1 784 ? -22.654 -2.822 23.356 1.00 97.88 784 LEU A O 1
ATOM 6463 N N . LEU A 1 785 ? -23.592 -3.279 21.353 1.00 97.88 785 LEU A N 1
ATOM 6464 C CA . LEU A 1 785 ? -22.447 -3.928 20.719 1.00 97.88 785 LEU A CA 1
ATOM 6465 C C . LEU A 1 785 ? -22.184 -3.258 19.363 1.00 97.88 785 LEU A C 1
ATOM 6467 O O . LEU A 1 785 ? -23.111 -3.102 18.571 1.00 97.88 785 LEU A O 1
ATOM 6471 N N . VAL A 1 786 ? -20.928 -2.905 19.093 1.00 97.75 786 VAL A N 1
ATOM 6472 C CA . VAL A 1 786 ? -20.450 -2.431 17.787 1.00 97.75 786 VAL A CA 1
ATOM 6473 C C . VAL A 1 786 ? -19.167 -3.174 17.440 1.00 97.75 786 VAL A C 1
ATOM 6475 O O . VAL A 1 786 ? -18.215 -3.170 18.228 1.00 97.75 786 VAL A O 1
ATOM 6478 N N . PHE A 1 787 ? -19.128 -3.802 16.268 1.00 97.31 787 PHE A N 1
ATOM 6479 C CA . PHE A 1 787 ? -17.938 -4.483 15.760 1.00 97.31 787 PHE A CA 1
ATOM 6480 C C . PHE A 1 787 ? -17.780 -4.299 14.250 1.00 97.31 787 PHE A C 1
ATOM 6482 O O . PHE A 1 787 ? -18.753 -4.048 13.547 1.00 97.31 787 PHE A O 1
ATOM 6489 N N . SER A 1 788 ? -16.554 -4.427 13.757 1.00 95.69 788 SER A N 1
ATOM 6490 C CA . SER A 1 788 ? -16.198 -4.338 12.340 1.00 95.69 788 SER A CA 1
ATOM 6491 C C . SER A 1 788 ? -15.204 -5.435 11.960 1.00 95.69 788 SER A C 1
ATOM 6493 O O . SER A 1 788 ? -14.599 -6.067 12.829 1.00 95.69 788 SER A O 1
ATOM 6495 N N . ILE A 1 789 ? -15.019 -5.675 10.666 1.00 93.06 789 ILE A N 1
ATOM 6496 C CA . ILE A 1 789 ? -13.968 -6.560 10.155 1.00 93.06 789 ILE A CA 1
ATOM 6497 C C . ILE A 1 789 ? -12.671 -5.744 9.993 1.00 93.06 789 ILE A C 1
ATOM 6499 O O . ILE A 1 789 ? -12.698 -4.596 9.546 1.00 93.06 789 ILE A O 1
ATOM 6503 N N . GLU A 1 790 ? -11.528 -6.323 10.381 1.00 90.62 790 GLU A N 1
ATOM 6504 C CA . GLU A 1 790 ? -10.205 -5.695 10.242 1.00 90.62 790 GLU A CA 1
ATOM 6505 C C . GLU A 1 790 ? -9.703 -5.785 8.788 1.00 90.62 790 GLU A C 1
ATOM 6507 O O . GLU A 1 790 ? -9.558 -6.898 8.274 1.00 90.62 790 GLU A O 1
ATOM 6512 N N . PRO A 1 791 ? -9.353 -4.662 8.136 1.00 79.31 791 PRO A N 1
ATOM 6513 C CA . PRO A 1 791 ? -8.974 -4.652 6.720 1.00 79.31 791 PRO A CA 1
ATOM 6514 C C . PRO A 1 791 ? -7.627 -5.316 6.414 1.00 79.31 791 PRO A C 1
ATOM 6516 O O . PRO A 1 791 ? -7.472 -6.012 5.413 1.00 79.31 791 PRO A O 1
ATOM 6519 N N . ASN A 1 792 ? -6.632 -5.119 7.281 1.00 75.69 792 ASN A N 1
ATOM 6520 C CA . ASN A 1 792 ? -5.220 -5.351 6.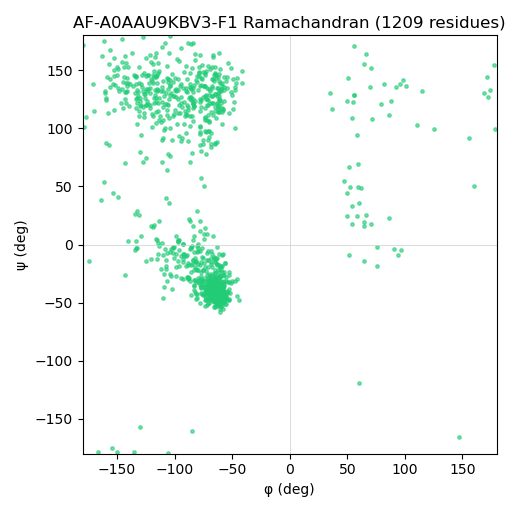948 1.00 75.69 792 ASN A CA 1
ATOM 6521 C C . ASN A 1 792 ? -4.756 -6.801 7.186 1.00 75.69 792 ASN A C 1
ATOM 6523 O O . ASN A 1 792 ? -3.570 -7.065 7.391 1.00 75.69 792 ASN A O 1
ATOM 6527 N N . SER A 1 793 ? -5.683 -7.761 7.215 1.00 75.44 793 SER A N 1
ATOM 6528 C CA . SER A 1 793 ? -5.414 -9.135 7.644 1.00 75.44 793 SER A CA 1
ATOM 6529 C C . SER A 1 793 ? -5.477 -10.150 6.500 1.00 75.44 793 SER A C 1
ATOM 6531 O O . SER A 1 793 ? -6.358 -11.005 6.457 1.00 75.44 793 SER A O 1
ATOM 6533 N N . LEU A 1 794 ? -4.482 -10.098 5.608 1.00 66.94 794 LEU A N 1
ATOM 6534 C CA . LEU A 1 794 ? -4.369 -10.948 4.406 1.00 66.94 794 LEU A CA 1
ATOM 6535 C C . LEU A 1 794 ? -4.471 -12.470 4.656 1.00 66.94 794 LEU A C 1
ATOM 6537 O O . LEU A 1 794 ? -4.776 -13.221 3.737 1.00 66.94 794 LEU A O 1
ATOM 6541 N N . PHE A 1 795 ? -4.176 -12.948 5.871 1.00 75.88 795 PHE A N 1
ATOM 6542 C CA . PHE A 1 795 ? -4.049 -14.384 6.176 1.00 75.88 795 PHE A CA 1
ATOM 6543 C C . PHE A 1 795 ? -5.106 -14.942 7.136 1.00 75.88 795 PHE A C 1
ATOM 6545 O O . PHE A 1 795 ? -5.123 -16.149 7.371 1.00 75.88 795 PHE A O 1
ATOM 6552 N N . SER A 1 796 ? -5.939 -14.092 7.735 1.00 84.31 796 SER A N 1
ATOM 6553 C CA . SER A 1 796 ? -6.983 -14.515 8.675 1.00 84.31 796 SER A CA 1
ATOM 6554 C C . SER A 1 796 ? -8.048 -13.438 8.810 1.00 84.31 796 SER A C 1
ATOM 6556 O O . SER A 1 796 ? -7.712 -12.278 9.053 1.00 84.31 796 SER A O 1
ATOM 6558 N N . LYS A 1 797 ? -9.334 -13.789 8.715 1.00 87.88 797 LYS A N 1
ATOM 6559 C CA . LYS A 1 797 ? -10.402 -12.821 8.998 1.00 87.88 797 LYS A CA 1
ATOM 6560 C C . LYS A 1 797 ? -10.360 -12.500 10.495 1.00 87.88 797 LYS A C 1
ATOM 6562 O O . LYS A 1 797 ? -10.342 -13.411 11.328 1.00 87.88 797 LYS A O 1
ATOM 6567 N N . LYS A 1 798 ? -10.306 -11.215 10.850 1.00 92.69 798 LYS A N 1
ATOM 6568 C CA . LYS A 1 798 ? -10.339 -10.754 12.245 1.00 92.69 798 LYS A CA 1
ATOM 6569 C C . LYS A 1 798 ? -11.504 -9.801 12.439 1.00 92.69 798 LYS A C 1
ATOM 6571 O O . LYS A 1 798 ? -11.746 -8.952 11.584 1.00 92.69 798 LYS A O 1
ATOM 6576 N N . VAL A 1 799 ? -12.190 -9.928 13.567 1.00 95.06 799 VAL A N 1
ATOM 6577 C CA . VAL A 1 799 ? -13.261 -9.008 13.965 1.00 95.06 799 VAL A CA 1
ATOM 6578 C C . VAL A 1 799 ? -12.751 -8.118 15.083 1.00 95.06 799 VAL A C 1
ATOM 6580 O O . VAL A 1 799 ? -12.158 -8.601 16.044 1.00 95.06 799 VAL A O 1
ATOM 6583 N N . ILE A 1 800 ? -13.001 -6.821 14.978 1.00 95.19 800 ILE A N 1
ATOM 6584 C CA . ILE A 1 800 ? -12.693 -5.827 15.994 1.00 95.19 800 ILE A CA 1
ATOM 6585 C C . ILE A 1 800 ? -13.997 -5.401 16.663 1.00 95.19 800 ILE A C 1
ATOM 6587 O O . ILE A 1 800 ? -14.843 -4.767 16.042 1.00 95.19 800 ILE A O 1
ATOM 6591 N N . ILE A 1 801 ? -14.143 -5.684 17.955 1.00 96.69 801 ILE A N 1
ATOM 6592 C CA . ILE A 1 801 ? -15.149 -5.041 18.798 1.00 96.69 801 ILE A CA 1
ATOM 6593 C C . ILE A 1 801 ? -14.669 -3.610 19.065 1.00 96.69 801 ILE A C 1
ATOM 6595 O O . ILE A 1 801 ? -13.716 -3.385 19.814 1.00 96.69 801 ILE A O 1
ATOM 6599 N N . LEU A 1 802 ? -15.339 -2.650 18.427 1.00 95.50 802 LEU A N 1
ATOM 6600 C CA . LEU A 1 802 ? -15.113 -1.214 18.601 1.00 95.50 802 LEU A CA 1
ATOM 6601 C C . LEU A 1 802 ? -15.767 -0.699 19.888 1.00 95.50 802 LEU A C 1
ATOM 6603 O O . LEU A 1 802 ? -15.287 0.255 20.497 1.00 95.50 802 LEU A O 1
ATOM 6607 N N . HIS A 1 803 ? -16.871 -1.328 20.300 1.00 96.12 803 HIS A N 1
ATOM 6608 C CA . HIS A 1 803 ? -17.587 -0.983 21.519 1.00 96.12 803 HIS A CA 1
ATOM 6609 C C . HIS A 1 803 ? -18.413 -2.163 22.039 1.00 96.12 803 HIS A C 1
ATOM 6611 O O . HIS A 1 803 ? -19.159 -2.794 21.292 1.00 96.12 803 HIS A O 1
ATOM 6617 N N . ILE A 1 804 ? -18.358 -2.408 23.347 1.00 96.88 804 ILE A N 1
ATOM 6618 C CA . ILE A 1 804 ? -19.334 -3.247 24.045 1.00 96.88 804 ILE A CA 1
ATOM 6619 C C . ILE A 1 804 ? -19.649 -2.647 25.416 1.00 96.88 804 ILE A C 1
ATOM 6621 O O . ILE A 1 804 ? -18.750 -2.256 26.162 1.00 96.88 804 ILE A O 1
ATOM 6625 N N . SER A 1 805 ? -20.935 -2.540 25.747 1.00 96.31 805 SER A N 1
ATOM 6626 C CA . SER A 1 805 ? -21.389 -1.894 26.980 1.00 96.31 805 SER A CA 1
ATOM 6627 C C . SER A 1 805 ? -22.733 -2.419 27.486 1.00 96.31 805 SER A C 1
ATOM 6629 O O . SER A 1 805 ? -23.528 -3.007 26.752 1.00 96.31 805 SER A O 1
ATOM 6631 N N . CYS A 1 806 ? -22.984 -2.179 28.773 1.00 96.38 806 CYS A N 1
ATOM 6632 C CA . CYS A 1 806 ? -24.223 -2.500 29.469 1.00 96.38 806 CYS A CA 1
ATOM 6633 C C . CYS A 1 806 ? -24.568 -1.369 30.448 1.00 96.38 806 CYS A C 1
ATOM 6635 O O . CYS A 1 806 ? -23.674 -0.829 31.100 1.00 96.38 806 CYS A O 1
ATOM 6637 N N . ILE A 1 807 ? -25.858 -1.065 30.602 1.00 96.50 807 ILE A N 1
ATOM 6638 C CA . ILE A 1 807 ? -26.376 -0.098 31.586 1.00 96.50 807 ILE A CA 1
ATOM 6639 C C . ILE A 1 807 ? -26.136 -0.579 33.032 1.00 96.50 807 ILE A C 1
ATOM 6641 O O . ILE A 1 807 ? -25.925 0.234 33.925 1.00 96.50 807 ILE A O 1
ATOM 6645 N N . HIS A 1 808 ? -26.104 -1.894 33.279 1.00 94.75 808 HIS A N 1
ATOM 6646 C CA . HIS A 1 808 ? -25.869 -2.465 34.609 1.00 94.75 808 HIS A CA 1
ATOM 6647 C C . HIS A 1 808 ? -24.610 -3.348 34.644 1.00 94.75 808 HIS A C 1
ATOM 6649 O O . HIS A 1 808 ? -24.570 -4.427 34.049 1.00 94.75 808 HIS A O 1
ATOM 6655 N N . PHE A 1 809 ? -23.563 -2.920 35.360 1.00 94.06 809 PHE A N 1
ATOM 6656 C CA . PHE A 1 809 ? -22.238 -3.562 35.292 1.00 94.06 809 PHE A CA 1
ATOM 6657 C C . PHE A 1 809 ? -22.234 -5.044 35.711 1.00 94.06 809 PHE A C 1
ATOM 6659 O O . PHE A 1 809 ? -21.558 -5.849 35.075 1.00 94.06 809 PHE A O 1
ATOM 6666 N N . SER A 1 810 ? -23.044 -5.449 36.700 1.00 92.19 810 SER A N 1
ATOM 6667 C CA . SER A 1 810 ? -23.127 -6.862 37.130 1.00 92.19 810 SER A CA 1
ATOM 6668 C C . SER A 1 810 ? -23.578 -7.827 36.023 1.00 92.19 810 SER A C 1
ATOM 6670 O O . SER A 1 810 ? -23.356 -9.029 36.116 1.00 92.19 810 SER A O 1
ATOM 6672 N N . SER A 1 811 ? -24.216 -7.300 34.977 1.00 93.31 811 SER A N 1
ATOM 6673 C CA . SER A 1 811 ? -24.744 -8.044 33.830 1.00 93.31 811 SER A CA 1
ATOM 6674 C C . SER A 1 811 ? -23.767 -8.135 32.656 1.00 93.31 811 SER A C 1
ATOM 6676 O O . SER A 1 811 ? -24.029 -8.852 31.691 1.00 93.31 811 SER A O 1
ATOM 6678 N N . PHE A 1 812 ? -22.642 -7.418 32.722 1.00 94.31 812 PHE A N 1
ATOM 6679 C CA . PHE A 1 812 ? -21.709 -7.267 31.606 1.00 94.31 812 PHE A CA 1
ATOM 6680 C C . PHE A 1 812 ? -21.061 -8.595 31.182 1.00 94.31 812 PHE A C 1
ATOM 6682 O O . PHE A 1 812 ? -20.875 -8.816 29.993 1.00 94.31 812 PHE A O 1
ATOM 6689 N N . ASN A 1 813 ? -20.780 -9.499 32.129 1.00 94.31 813 ASN A N 1
ATOM 6690 C CA . ASN A 1 813 ? -20.190 -10.815 31.853 1.00 94.31 813 ASN A CA 1
ATOM 6691 C C . ASN A 1 813 ? -21.087 -11.652 30.911 1.00 94.31 813 ASN A C 1
ATOM 6693 O O . ASN A 1 813 ? -20.665 -12.018 29.818 1.00 94.31 813 ASN A O 1
ATOM 6697 N N . LEU A 1 814 ? -22.366 -11.827 31.264 1.00 93.12 814 LEU A N 1
ATOM 6698 C CA . LEU A 1 814 ? -23.344 -12.555 30.441 1.00 93.12 814 LEU A CA 1
ATOM 6699 C C . LEU A 1 814 ? -23.597 -11.875 29.084 1.00 93.12 814 LEU A C 1
ATOM 6701 O O . LEU A 1 814 ? -23.771 -12.540 28.066 1.00 93.12 814 LEU A O 1
ATOM 6705 N N . ILE A 1 815 ? -23.597 -10.540 29.047 1.00 95.44 815 ILE A N 1
ATOM 6706 C CA . ILE A 1 815 ? -23.746 -9.783 27.796 1.00 95.44 815 ILE A CA 1
ATOM 6707 C C . ILE A 1 815 ? -22.541 -9.982 26.872 1.00 95.44 815 ILE A C 1
ATOM 6709 O O . ILE A 1 815 ? -22.732 -10.160 25.670 1.00 95.44 815 ILE A O 1
ATOM 6713 N N . LEU A 1 816 ? -21.323 -10.002 27.418 1.00 95.62 816 LEU A N 1
ATOM 6714 C CA . LEU A 1 816 ? -20.108 -10.304 26.668 1.00 95.62 816 LEU A CA 1
ATOM 6715 C C . LEU A 1 816 ? -20.121 -11.744 26.138 1.00 95.62 816 LEU A C 1
ATOM 6717 O O . LEU A 1 816 ? -19.823 -11.942 24.965 1.00 95.62 816 LEU A O 1
ATOM 6721 N N . GLU A 1 817 ? -20.535 -12.728 26.941 1.00 95.38 817 GLU A N 1
ATOM 6722 C CA . GLU A 1 817 ? -20.700 -14.115 26.481 1.00 95.38 817 GLU A CA 1
ATOM 6723 C C . GLU A 1 817 ? -21.635 -14.197 25.266 1.00 95.38 817 GLU A C 1
ATOM 6725 O O . GLU A 1 817 ? -21.275 -14.753 24.226 1.00 95.38 817 GLU A O 1
ATOM 6730 N N . HIS A 1 818 ? -22.823 -13.593 25.361 1.00 95.62 818 HIS A N 1
ATOM 6731 C CA . HIS A 1 818 ? -23.775 -13.582 24.255 1.00 95.62 818 HIS A CA 1
ATOM 6732 C C . HIS A 1 818 ? -23.278 -12.786 23.036 1.00 95.62 818 HIS A C 1
ATOM 6734 O O . HIS A 1 818 ? -23.524 -13.210 21.909 1.00 95.62 818 HIS A O 1
ATOM 6740 N N . ALA A 1 819 ? -22.554 -11.680 23.234 1.00 96.44 819 ALA A N 1
ATOM 6741 C CA . ALA A 1 819 ? -21.970 -10.890 22.150 1.00 96.44 819 ALA A CA 1
ATOM 6742 C C . ALA A 1 819 ? -20.878 -11.661 21.390 1.00 96.44 819 ALA A C 1
ATOM 6744 O O . ALA A 1 819 ? -20.870 -11.666 20.162 1.00 96.44 819 ALA A O 1
ATOM 6745 N N . LEU A 1 820 ? -19.992 -12.363 22.103 1.00 95.69 820 LEU A N 1
ATOM 6746 C CA . LEU A 1 820 ? -18.975 -13.219 21.486 1.00 95.69 820 LEU A CA 1
ATOM 6747 C C . LEU A 1 820 ? -19.623 -14.381 20.731 1.00 95.69 820 LEU A C 1
ATOM 6749 O O . LEU A 1 820 ? -19.233 -14.665 19.604 1.00 95.69 820 LEU A O 1
ATOM 6753 N N . ASN A 1 821 ? -20.646 -15.012 21.312 1.00 94.31 821 ASN A N 1
ATOM 6754 C CA . ASN A 1 821 ? -21.409 -16.063 20.640 1.00 94.31 821 ASN A CA 1
ATOM 6755 C C . ASN A 1 821 ? -22.135 -15.550 19.384 1.00 94.31 821 ASN A C 1
ATOM 6757 O O . ASN A 1 821 ? -22.188 -16.273 18.394 1.00 94.31 821 ASN A O 1
ATOM 6761 N N . LEU A 1 822 ? -22.657 -14.316 19.383 1.00 94.69 822 LEU A N 1
ATOM 6762 C CA . LEU A 1 822 ? -23.214 -13.692 18.177 1.00 94.69 822 LEU A CA 1
ATOM 6763 C C . LEU A 1 822 ? -22.137 -13.538 17.096 1.00 94.69 822 LEU A C 1
ATOM 6765 O O . LEU A 1 822 ? -22.356 -13.977 15.970 1.00 94.69 822 LEU A O 1
ATOM 6769 N N . ILE A 1 823 ? -20.982 -12.959 17.446 1.00 95.12 823 ILE A N 1
ATOM 6770 C CA . ILE A 1 823 ? -19.882 -12.728 16.500 1.00 95.12 823 ILE A CA 1
ATOM 6771 C C . ILE A 1 823 ? -19.392 -14.059 15.920 1.00 95.12 823 ILE A C 1
ATOM 6773 O O . ILE A 1 823 ? -19.406 -14.209 14.708 1.00 95.12 823 ILE A O 1
ATOM 6777 N N . TRP A 1 824 ? -19.066 -15.066 16.739 1.00 92.31 824 TRP A N 1
ATOM 6778 C CA . TRP A 1 824 ? -18.601 -16.374 16.243 1.00 92.31 824 TRP A CA 1
ATOM 6779 C C . TRP A 1 824 ? -19.636 -17.146 15.405 1.00 92.31 824 TRP A C 1
ATOM 6781 O O . TRP A 1 824 ? -19.270 -18.110 14.727 1.00 92.31 824 TRP A O 1
ATOM 6791 N N . ASN A 1 825 ? -20.922 -16.796 15.488 1.00 91.56 825 ASN A N 1
ATOM 6792 C CA . ASN A 1 825 ? -21.991 -17.428 14.709 1.00 91.56 825 ASN A CA 1
ATOM 6793 C C . ASN A 1 825 ? -22.349 -16.660 13.429 1.00 91.56 825 ASN A C 1
ATOM 6795 O O . ASN A 1 825 ? -22.986 -17.248 12.561 1.00 91.56 825 ASN A O 1
ATOM 6799 N N . ARG A 1 826 ? -21.980 -15.376 13.321 1.00 90.25 826 ARG A N 1
ATOM 6800 C CA . ARG A 1 826 ? -22.202 -14.538 12.127 1.00 90.25 826 ARG A CA 1
ATOM 6801 C C . ARG A 1 826 ? -20.941 -14.361 11.290 1.00 90.25 826 ARG A C 1
ATOM 6803 O O . ARG A 1 826 ? -21.011 -14.383 10.071 1.00 90.25 826 ARG A O 1
ATOM 6810 N N . GLU A 1 827 ? -19.797 -14.225 11.946 1.00 90.81 827 GLU A N 1
ATOM 6811 C CA . GLU A 1 827 ? -18.506 -13.977 11.322 1.00 90.81 827 GLU A CA 1
ATOM 6812 C C . GLU A 1 827 ? -17.603 -15.202 11.450 1.00 90.81 827 GLU A C 1
ATOM 6814 O O . GLU A 1 827 ? -17.224 -15.600 12.557 1.00 90.81 827 GLU A O 1
ATOM 6819 N N . ASP A 1 828 ? -17.203 -15.773 10.313 1.00 87.25 828 ASP A N 1
ATOM 6820 C CA . ASP A 1 828 ? -16.137 -16.773 10.283 1.00 87.25 828 ASP A CA 1
ATOM 6821 C C . ASP A 1 828 ? -14.769 -16.084 10.386 1.00 87.25 828 ASP A C 1
ATOM 6823 O O . ASP A 1 828 ? -14.152 -15.694 9.395 1.00 87.25 828 ASP A O 1
ATOM 6827 N N . CYS A 1 829 ? -14.343 -15.830 11.623 1.00 89.75 829 CYS A N 1
ATOM 6828 C CA . CYS A 1 829 ? -13.066 -15.207 11.953 1.00 89.75 829 CYS A CA 1
ATOM 6829 C C . CYS A 1 829 ? -12.169 -16.134 12.790 1.00 89.75 829 CYS A C 1
ATOM 6831 O O . CYS A 1 829 ? -12.646 -17.016 13.500 1.00 89.75 829 CYS A O 1
ATOM 6833 N N . ASP A 1 830 ? -10.847 -15.930 12.733 1.00 90.44 830 ASP A N 1
ATOM 6834 C CA . ASP A 1 830 ? -9.875 -16.666 13.565 1.00 90.44 830 ASP A CA 1
ATOM 6835 C C . ASP A 1 830 ? -9.639 -15.978 14.931 1.00 90.44 830 ASP A C 1
ATOM 6837 O O . ASP A 1 830 ? -9.255 -16.612 15.924 1.00 90.44 830 ASP A O 1
ATOM 6841 N N . GLU A 1 831 ? -9.799 -14.650 14.974 1.00 92.81 831 GLU A N 1
ATOM 6842 C CA . GLU A 1 831 ? -9.399 -13.781 16.085 1.00 92.81 831 GLU A CA 1
ATOM 6843 C C . GLU A 1 831 ? -10.429 -12.655 16.286 1.00 92.81 831 GLU A C 1
ATOM 6845 O O . GLU A 1 831 ? -10.711 -11.890 15.361 1.00 92.81 831 GLU A O 1
ATOM 6850 N N . ILE A 1 832 ? -10.958 -12.534 17.508 1.00 95.25 832 ILE A N 1
ATOM 6851 C CA . ILE A 1 832 ? -11.730 -11.371 17.959 1.00 95.25 832 ILE A CA 1
ATOM 6852 C C . ILE A 1 832 ? -10.798 -10.461 18.758 1.00 95.25 832 ILE A C 1
ATOM 6854 O O . ILE A 1 832 ? -10.150 -10.878 19.723 1.00 95.25 832 ILE A O 1
ATOM 6858 N N . ARG A 1 833 ? -10.757 -9.197 18.360 1.00 94.50 833 ARG A N 1
ATOM 6859 C CA . ARG A 1 833 ? -10.027 -8.108 19.000 1.00 94.50 833 ARG A CA 1
ATOM 6860 C C . ARG A 1 833 ? -10.990 -7.179 19.714 1.00 94.50 833 ARG A C 1
ATOM 6862 O O . ARG A 1 833 ? -12.150 -7.065 19.336 1.00 94.50 833 ARG A O 1
ATOM 6869 N N . LEU A 1 834 ? -10.498 -6.504 20.739 1.00 92.94 834 LEU A N 1
ATOM 6870 C CA . LEU A 1 834 ? -11.253 -5.529 21.511 1.00 92.94 834 LEU A CA 1
ATOM 6871 C C . LEU A 1 834 ? -10.328 -4.375 21.883 1.00 92.94 834 LEU A C 1
ATOM 6873 O O . LEU A 1 834 ? -9.312 -4.605 22.540 1.00 92.94 834 LEU A O 1
ATOM 6877 N N . TYR A 1 835 ? -10.684 -3.156 21.482 1.00 85.94 835 TYR A N 1
ATOM 6878 C CA . TYR A 1 835 ? -9.930 -1.954 21.836 1.00 85.94 835 TYR A CA 1
ATOM 6879 C C . TYR A 1 835 ? -10.611 -1.206 22.978 1.00 85.94 835 TYR A C 1
ATOM 6881 O O . TYR A 1 835 ? -11.777 -0.830 22.881 1.00 85.94 835 TYR A O 1
ATOM 6889 N N . PHE A 1 836 ? -9.844 -0.917 24.026 1.00 84.19 836 PHE A N 1
ATOM 6890 C CA . PHE A 1 836 ? -10.175 0.125 24.996 1.00 84.19 836 PHE A CA 1
ATOM 6891 C C . PHE A 1 836 ? -9.273 1.337 24.775 1.00 84.19 836 PHE A C 1
ATOM 6893 O O . PHE A 1 836 ? -8.075 1.187 24.516 1.00 84.19 836 PHE A O 1
ATOM 6900 N N . VAL A 1 837 ? -9.854 2.531 24.892 1.00 79.06 837 VAL A N 1
ATOM 6901 C CA . VAL A 1 837 ? -9.169 3.814 24.694 1.00 79.06 837 VAL A CA 1
ATOM 6902 C C . VAL A 1 837 ? -9.219 4.576 26.009 1.00 79.06 837 VAL A C 1
ATOM 6904 O O . VAL A 1 837 ? -10.302 4.865 26.511 1.00 79.06 837 VAL A O 1
ATOM 6907 N N . ASN A 1 838 ? -8.060 4.930 26.562 1.00 75.88 838 ASN A N 1
ATOM 6908 C CA . ASN A 1 838 ? -7.998 5.857 27.686 1.00 75.88 838 ASN A CA 1
ATOM 6909 C C . ASN A 1 838 ? -7.791 7.283 27.148 1.00 75.88 838 ASN A C 1
ATOM 6911 O O . ASN A 1 838 ? -6.661 7.723 26.954 1.00 75.88 838 ASN A O 1
ATOM 6915 N N . GLU A 1 839 ? -8.886 8.014 26.916 1.00 70.19 839 GLU A N 1
ATOM 6916 C CA . GLU A 1 839 ? -8.877 9.386 26.369 1.00 70.19 839 GLU A CA 1
ATOM 6917 C C . GLU A 1 839 ? -8.248 10.446 27.315 1.00 70.19 839 GLU A C 1
ATOM 6919 O O . GLU A 1 839 ? -8.325 11.641 27.037 1.00 70.19 839 GLU A O 1
ATOM 6924 N N . ARG A 1 840 ? -7.634 10.069 28.453 1.00 72.94 840 ARG A N 1
ATOM 6925 C CA . ARG A 1 840 ? -6.981 11.002 29.397 1.00 72.94 840 ARG A CA 1
ATOM 6926 C C . ARG A 1 840 ? -5.446 10.978 29.241 1.00 72.94 840 ARG A C 1
ATOM 6928 O O . ARG A 1 840 ? -4.777 10.280 30.006 1.00 72.94 840 ARG A O 1
ATOM 6935 N N . PRO A 1 841 ? -4.840 11.814 28.371 1.00 60.25 841 PRO A N 1
ATOM 6936 C CA . PRO A 1 841 ? -3.452 11.664 27.896 1.00 60.25 841 PRO A CA 1
ATOM 6937 C C . PRO A 1 841 ? -2.354 12.027 28.919 1.00 60.25 841 PRO A C 1
ATOM 6939 O O . PRO A 1 841 ? -1.205 12.254 28.556 1.00 60.25 841 PRO A O 1
ATOM 6942 N N . ARG A 1 842 ? -2.688 12.165 30.211 1.00 62.75 842 ARG A N 1
ATOM 6943 C CA . ARG A 1 842 ? -1.748 12.568 31.282 1.00 62.75 842 ARG A CA 1
ATOM 6944 C C . ARG A 1 842 ? -1.924 11.822 32.606 1.00 62.75 842 ARG A C 1
ATOM 6946 O O . ARG A 1 842 ? -1.230 12.128 33.572 1.00 62.75 842 ARG A O 1
ATOM 6953 N N . GLN A 1 843 ? -2.836 10.854 32.678 1.00 63.31 843 GLN A N 1
ATOM 6954 C CA . GLN A 1 843 ? -2.947 9.953 33.825 1.00 63.31 843 GLN A CA 1
ATOM 6955 C C . GLN A 1 843 ? -2.977 8.518 33.315 1.00 63.31 843 GLN A C 1
ATOM 6957 O O . GLN A 1 843 ? -4.044 7.996 32.993 1.00 63.31 843 GLN A O 1
ATOM 6962 N N . ILE A 1 844 ? -1.798 7.888 33.285 1.00 57.56 844 ILE A N 1
ATOM 6963 C CA . ILE A 1 844 ? -1.647 6.448 33.065 1.00 57.56 844 ILE A CA 1
ATOM 6964 C C . ILE A 1 844 ? -2.293 5.736 34.258 1.00 57.56 844 ILE A C 1
ATOM 6966 O O . ILE A 1 844 ? -1.666 5.460 35.280 1.00 57.56 844 ILE A O 1
ATOM 6970 N N . LYS A 1 845 ? -3.601 5.517 34.149 1.00 68.19 845 LYS A N 1
ATOM 6971 C CA . LYS A 1 845 ? -4.336 4.563 34.962 1.00 68.19 845 LYS A CA 1
ATOM 6972 C C . LYS A 1 845 ? -4.427 3.288 34.146 1.00 68.19 845 LYS A C 1
ATOM 6974 O O . LYS A 1 845 ? -4.999 3.299 33.055 1.00 68.19 845 LYS A O 1
ATOM 6979 N N . ASP A 1 846 ? -3.876 2.213 34.703 1.00 79.56 846 ASP A N 1
ATOM 6980 C CA . ASP A 1 846 ? -4.200 0.855 34.280 1.00 79.56 846 ASP A CA 1
ATOM 6981 C C . ASP A 1 846 ? -5.721 0.708 34.149 1.00 79.56 846 ASP A C 1
ATOM 6983 O O . ASP A 1 846 ? -6.477 1.220 34.984 1.00 79.56 846 ASP A O 1
ATOM 6987 N N . MET A 1 847 ? -6.162 -0.051 33.145 1.00 83.19 847 MET A N 1
ATOM 6988 C CA . MET A 1 847 ? -7.554 -0.488 33.040 1.00 83.19 847 MET A CA 1
ATOM 6989 C C . MET A 1 847 ? -8.052 -1.048 34.390 1.00 83.19 847 MET A C 1
ATOM 6991 O O . MET A 1 847 ? -7.331 -1.852 34.999 1.00 83.19 847 MET A O 1
ATOM 6995 N N . PRO A 1 848 ? -9.272 -0.687 34.848 1.00 89.38 848 PRO A N 1
ATOM 6996 C CA . PRO A 1 848 ? -9.840 -1.180 36.100 1.00 89.38 848 PRO A CA 1
ATOM 6997 C C . PRO A 1 848 ? -9.699 -2.696 36.236 1.00 89.38 848 PRO A C 1
ATOM 6999 O O . PRO A 1 848 ? -9.986 -3.448 35.298 1.00 89.38 848 PRO A O 1
ATOM 7002 N N . LYS A 1 849 ? -9.242 -3.152 37.407 1.00 90.62 849 LYS A N 1
ATOM 7003 C CA . LYS A 1 849 ? -8.915 -4.568 37.644 1.00 90.62 849 LYS A CA 1
ATOM 7004 C C . LYS A 1 849 ? -10.126 -5.469 37.426 1.00 90.62 849 LYS A C 1
ATOM 7006 O O . LYS A 1 849 ? -9.957 -6.585 36.958 1.00 90.62 849 LYS A O 1
ATOM 7011 N N . GLU A 1 850 ? -11.314 -4.949 37.710 1.00 91.75 850 GLU A N 1
ATOM 7012 C CA . GLU A 1 850 ? -12.620 -5.579 37.550 1.00 91.75 850 GLU A CA 1
ATOM 7013 C C . GLU A 1 850 ? -12.947 -5.842 36.070 1.00 91.75 850 GLU A C 1
ATOM 7015 O O . GLU A 1 850 ? -13.363 -6.942 35.710 1.00 91.75 850 GLU A O 1
ATOM 7020 N N . LEU A 1 851 ? -12.712 -4.857 35.191 1.00 90.06 851 LEU A N 1
ATOM 7021 C CA . LEU A 1 851 ? -12.836 -5.039 33.739 1.00 90.06 851 LEU A CA 1
ATOM 7022 C C . LEU A 1 851 ? -11.774 -6.023 33.238 1.00 90.06 851 LEU A C 1
ATOM 7024 O O . LEU A 1 851 ? -12.088 -6.977 32.528 1.00 90.06 851 LEU A O 1
ATOM 7028 N N . LYS A 1 852 ? -10.517 -5.832 33.656 1.00 90.38 852 LYS A N 1
ATOM 7029 C CA . LYS A 1 852 ? -9.388 -6.662 33.223 1.00 90.38 852 LYS A CA 1
ATOM 7030 C C . LYS A 1 852 ? -9.551 -8.134 33.616 1.00 90.38 852 LYS A C 1
ATOM 7032 O O . LYS A 1 852 ? -9.196 -8.998 32.815 1.00 90.38 852 LYS A O 1
ATOM 7037 N N . SER A 1 853 ? -10.098 -8.423 34.803 1.00 91.88 853 SER A N 1
ATOM 7038 C CA . SER A 1 853 ? -10.414 -9.788 35.243 1.00 91.88 853 SER A CA 1
ATOM 7039 C C . SER A 1 853 ? -11.540 -10.399 34.419 1.00 91.88 853 SER A C 1
ATOM 7041 O O . SER A 1 853 ? -11.397 -11.523 33.955 1.00 91.88 853 SER A O 1
ATOM 7043 N N . LEU A 1 854 ? -12.606 -9.638 34.150 1.00 91.94 854 LEU A N 1
ATOM 7044 C CA . LEU A 1 854 ? -13.760 -10.125 33.395 1.00 91.94 854 LEU A CA 1
ATOM 7045 C C . LEU A 1 854 ? -13.351 -10.617 31.997 1.00 91.94 854 LEU A C 1
ATOM 7047 O O . LEU A 1 854 ? -13.686 -11.732 31.616 1.00 91.94 854 LEU A O 1
ATOM 7051 N N . PHE A 1 855 ? -12.557 -9.849 31.247 1.00 91.50 855 PHE A N 1
ATOM 7052 C CA . PHE A 1 855 ? -12.053 -10.305 29.941 1.00 91.50 855 PHE A CA 1
ATOM 7053 C C . PHE A 1 855 ? -11.031 -11.446 30.040 1.00 91.50 855 PHE A C 1
ATOM 7055 O O . PHE A 1 855 ? -10.956 -12.282 29.136 1.00 91.50 855 PHE A O 1
ATOM 7062 N N . PHE A 1 856 ? -10.260 -11.515 31.128 1.00 91.56 856 PHE A N 1
ATOM 7063 C CA . PHE A 1 856 ? -9.337 -12.625 31.365 1.00 91.56 856 PHE A CA 1
ATOM 7064 C C . PHE A 1 856 ? -10.082 -13.954 31.573 1.00 91.56 856 PHE A C 1
ATOM 7066 O O . PHE A 1 856 ? -9.635 -14.978 31.055 1.00 91.56 856 PHE A O 1
ATOM 7073 N N . ASP A 1 857 ? -11.252 -13.934 32.221 1.00 93.12 857 ASP A N 1
ATOM 7074 C CA . ASP A 1 857 ? -12.130 -15.106 32.357 1.00 93.12 857 ASP A CA 1
ATOM 7075 C C . ASP A 1 857 ? -12.626 -15.606 30.981 1.00 93.12 857 ASP A C 1
ATOM 7077 O O . ASP A 1 857 ? -12.674 -16.812 30.731 1.00 93.12 857 ASP A O 1
ATOM 7081 N N . PHE A 1 858 ? -12.861 -14.692 30.029 1.00 91.38 858 PHE A N 1
ATOM 7082 C CA . PHE A 1 858 ? -13.119 -15.004 28.611 1.00 91.38 858 PHE A CA 1
ATOM 7083 C C . PHE A 1 858 ? -11.862 -15.358 27.794 1.00 91.38 858 PHE A C 1
ATOM 7085 O O . PHE A 1 858 ? -11.936 -15.467 26.572 1.00 91.38 858 PHE A O 1
ATOM 7092 N N . LYS A 1 859 ? -10.710 -15.583 28.439 1.00 94.44 859 LYS A N 1
ATOM 7093 C CA . LYS A 1 859 ? -9.411 -15.923 27.824 1.00 94.44 859 LYS A CA 1
ATOM 7094 C C . LYS A 1 859 ? -8.794 -14.828 26.932 1.00 94.44 859 LYS A C 1
ATOM 7096 O O . LYS A 1 859 ? -7.861 -15.136 26.180 1.00 94.44 859 LYS A O 1
ATOM 7101 N N . PHE A 1 860 ? -9.244 -13.571 27.006 1.00 92.69 860 PHE A N 1
ATOM 7102 C CA . PHE A 1 860 ? -8.582 -12.479 26.281 1.00 92.69 860 PHE A CA 1
ATOM 7103 C C . PHE A 1 860 ? -7.147 -12.283 26.783 1.00 92.69 860 PHE A C 1
ATOM 7105 O O . PHE A 1 860 ? -6.873 -12.229 27.984 1.00 92.69 860 PHE A O 1
ATOM 7112 N N . ARG A 1 861 ? -6.216 -12.138 25.839 1.00 91.56 861 ARG A N 1
ATOM 7113 C CA . ARG A 1 861 ? -4.814 -11.796 26.098 1.00 91.56 861 ARG A CA 1
ATOM 7114 C C . ARG A 1 861 ? -4.605 -10.314 25.850 1.00 91.56 861 ARG A C 1
ATOM 7116 O O . ARG A 1 861 ? -5.017 -9.808 24.814 1.00 91.56 861 ARG A O 1
ATOM 7123 N N . TRP A 1 862 ? -3.942 -9.641 26.778 1.00 86.31 862 TRP A N 1
ATOM 7124 C CA . TRP A 1 862 ? -3.729 -8.200 26.710 1.00 86.31 862 TRP A CA 1
ATOM 7125 C C . TRP A 1 862 ? -2.402 -7.843 26.041 1.00 86.31 862 TRP A C 1
ATOM 7127 O O . TRP A 1 862 ? -1.358 -8.395 26.395 1.00 86.31 862 TRP A O 1
ATOM 7137 N N . LYS A 1 863 ? -2.448 -6.869 25.133 1.00 86.88 863 LYS A N 1
ATOM 7138 C CA . LYS A 1 863 ? -1.300 -6.129 24.607 1.00 86.88 863 LYS A CA 1
ATOM 7139 C C . LYS A 1 863 ? -1.590 -4.637 24.800 1.00 86.88 863 LYS A C 1
ATOM 7141 O O . LYS A 1 863 ? -2.668 -4.181 24.434 1.00 86.88 863 LYS A O 1
ATOM 7146 N N . THR A 1 864 ? -0.657 -3.890 25.380 1.00 82.25 864 THR A N 1
ATOM 7147 C CA . THR A 1 864 ? -0.719 -2.421 25.353 1.00 82.25 864 THR A CA 1
ATOM 7148 C C . THR A 1 864 ? -0.072 -1.956 24.056 1.00 82.25 864 THR A C 1
ATOM 7150 O O . THR A 1 864 ? 1.051 -2.367 23.753 1.00 82.25 864 THR A O 1
ATOM 7153 N N . GLU A 1 865 ? -0.777 -1.136 23.288 1.00 80.81 865 GLU A N 1
ATOM 7154 C CA . GLU A 1 865 ? -0.255 -0.472 22.096 1.00 80.81 865 GLU A CA 1
ATOM 7155 C C . GLU A 1 865 ? -0.237 1.029 22.388 1.00 80.81 865 GLU A C 1
ATOM 7157 O O . GLU A 1 865 ? -1.279 1.635 22.648 1.00 80.81 865 GLU A O 1
ATOM 7162 N N . ILE A 1 866 ? 0.971 1.593 22.432 1.00 73.62 866 ILE A N 1
ATOM 7163 C CA . ILE A 1 866 ? 1.187 3.029 22.585 1.00 73.62 866 ILE A CA 1
ATOM 7164 C C . ILE A 1 866 ? 1.086 3.620 21.185 1.00 73.62 866 ILE A C 1
ATOM 7166 O O . ILE A 1 866 ? 1.876 3.261 20.314 1.00 73.62 866 ILE A O 1
ATOM 7170 N N . ASP A 1 867 ? 0.110 4.493 20.983 1.00 70.56 867 ASP A N 1
ATOM 7171 C CA . ASP A 1 867 ? 0.048 5.348 19.807 1.00 70.56 867 ASP A CA 1
ATOM 7172 C C . ASP A 1 867 ? 1.114 6.442 19.972 1.00 70.56 867 ASP A C 1
ATOM 7174 O O . ASP A 1 867 ? 1.018 7.274 20.880 1.00 70.56 867 ASP A O 1
ATOM 7178 N N . GLU A 1 868 ? 2.178 6.383 19.166 1.00 72.00 868 GLU A N 1
ATOM 7179 C CA . GLU A 1 868 ? 3.321 7.300 19.279 1.00 72.00 868 GLU A CA 1
ATOM 7180 C C . GLU A 1 868 ? 2.993 8.722 18.792 1.00 72.00 868 GLU A C 1
ATOM 7182 O O . GLU A 1 868 ? 3.631 9.668 19.253 1.00 72.00 868 GLU A O 1
ATOM 7187 N N . GLU A 1 869 ? 1.983 8.896 17.930 1.00 67.44 869 GLU A N 1
ATOM 7188 C CA . GLU A 1 869 ? 1.591 10.206 17.390 1.00 67.44 869 GLU A CA 1
ATOM 7189 C C . GLU A 1 869 ? 0.730 10.986 18.389 1.00 67.44 869 GLU A C 1
ATOM 7191 O O . GLU A 1 869 ? 0.974 12.165 18.653 1.00 67.44 869 GLU A O 1
ATOM 7196 N N . ILE A 1 870 ? -0.262 10.318 18.986 1.00 65.56 870 ILE A N 1
ATOM 7197 C CA . ILE A 1 870 ? -1.219 10.948 19.914 1.00 65.56 870 ILE A CA 1
ATOM 7198 C C . ILE A 1 870 ? -0.743 10.824 21.379 1.00 65.56 870 ILE A C 1
ATOM 7200 O O . ILE A 1 870 ? -1.246 11.504 22.278 1.00 65.56 870 ILE A O 1
ATOM 7204 N N . GLY A 1 871 ? 0.228 9.948 21.655 1.00 66.62 871 GLY A N 1
ATOM 7205 C CA . GLY A 1 871 ? 0.694 9.641 23.010 1.00 66.62 871 GLY A CA 1
ATOM 7206 C C . GLY A 1 871 ? -0.365 8.932 23.862 1.00 66.62 871 GLY A C 1
ATOM 7207 O O . GLY A 1 871 ? -0.352 9.053 25.090 1.00 66.62 871 GLY A O 1
ATOM 7208 N N . THR A 1 872 ? -1.311 8.228 23.229 1.00 69.38 872 THR A N 1
ATOM 7209 C CA . THR A 1 872 ? -2.393 7.520 23.931 1.00 69.38 872 THR A CA 1
ATOM 7210 C C . THR A 1 872 ? -2.074 6.038 24.088 1.00 69.38 872 THR A C 1
ATOM 7212 O O . THR A 1 872 ? -1.656 5.363 23.150 1.00 69.38 872 THR A O 1
ATOM 7215 N N . GLU A 1 873 ? -2.283 5.505 25.292 1.00 67.00 873 GLU A N 1
ATOM 7216 C CA . GLU A 1 873 ? -2.242 4.060 25.509 1.00 67.00 873 GLU A CA 1
ATOM 7217 C C . GLU A 1 873 ? -3.593 3.450 25.133 1.00 67.00 873 GLU A C 1
ATOM 7219 O O . GLU A 1 873 ? -4.630 3.753 25.737 1.00 67.00 873 GLU A O 1
ATOM 7224 N N . SER A 1 874 ? -3.569 2.547 24.156 1.00 75.75 874 SER A N 1
ATOM 7225 C CA . SER A 1 874 ? -4.689 1.667 23.846 1.00 75.75 874 SER A CA 1
ATOM 7226 C C . SER A 1 874 ? -4.436 0.273 24.423 1.00 75.75 874 SER A C 1
ATOM 7228 O O . SER A 1 874 ? -3.319 -0.256 24.394 1.00 75.75 874 SER A O 1
ATOM 7230 N N . TYR A 1 875 ? -5.484 -0.338 24.972 1.00 77.06 875 TYR A N 1
ATOM 7231 C CA . TYR A 1 875 ? -5.420 -1.709 25.473 1.00 77.06 875 TYR A CA 1
ATOM 7232 C C . TYR A 1 875 ? -6.132 -2.630 24.489 1.00 77.06 875 TYR A C 1
ATOM 7234 O O . TYR A 1 875 ? -7.362 -2.618 24.394 1.00 77.06 875 TYR A O 1
ATOM 7242 N N . LEU A 1 876 ? -5.347 -3.440 23.783 1.00 83.50 876 LEU A N 1
ATOM 7243 C CA . LEU A 1 876 ? -5.823 -4.441 22.843 1.00 83.50 876 LEU A CA 1
ATOM 7244 C C . LEU A 1 876 ? -6.010 -5.782 23.564 1.00 83.50 876 LEU A C 1
ATOM 7246 O O . LEU A 1 876 ? -5.048 -6.443 23.966 1.00 83.50 876 LEU A O 1
ATOM 7250 N N . GLY A 1 877 ? -7.265 -6.191 23.723 1.00 84.00 877 GLY A N 1
ATOM 7251 C CA . GLY A 1 877 ? -7.635 -7.553 24.086 1.00 84.00 877 GLY A CA 1
ATOM 7252 C C . GLY A 1 877 ? -7.681 -8.437 22.840 1.00 84.00 877 GLY A C 1
ATOM 7253 O O . GLY A 1 877 ? -8.322 -8.083 21.856 1.00 84.00 877 GLY A O 1
ATOM 7254 N N . ILE A 1 878 ? -7.043 -9.608 22.890 1.00 86.81 878 ILE A N 1
ATOM 7255 C CA . ILE A 1 878 ? -7.007 -10.591 21.798 1.00 86.81 878 ILE A CA 1
ATOM 7256 C C . ILE A 1 878 ? -7.590 -11.926 22.270 1.00 86.81 878 ILE A C 1
ATOM 7258 O O . ILE A 1 878 ? -7.012 -12.585 23.140 1.00 86.81 878 ILE A O 1
ATOM 7262 N N . LEU A 1 879 ? -8.691 -12.359 21.658 1.00 87.06 879 LEU A N 1
ATOM 7263 C CA . LEU A 1 879 ? -9.287 -13.681 21.828 1.00 87.06 879 LEU A CA 1
ATOM 7264 C C . LEU A 1 879 ? -9.126 -14.492 20.537 1.00 87.06 879 LEU A C 1
ATOM 7266 O O . LEU A 1 879 ? -9.584 -14.089 19.473 1.00 87.06 879 LEU A O 1
ATOM 7270 N N . ARG A 1 880 ? -8.493 -15.663 20.636 1.00 86.44 880 ARG A N 1
ATOM 7271 C CA . ARG A 1 880 ? -8.339 -16.609 19.520 1.00 86.44 880 ARG A CA 1
ATOM 7272 C C . ARG A 1 880 ? -9.248 -17.803 19.707 1.00 86.44 880 ARG A C 1
ATOM 7274 O O . ARG A 1 880 ? -9.381 -18.299 20.827 1.00 86.44 880 ARG A O 1
ATOM 7281 N N . GLN A 1 881 ? -9.795 -18.306 18.609 1.00 80.81 881 GLN A N 1
ATOM 7282 C CA . GLN A 1 881 ? -10.615 -19.508 18.626 1.00 80.81 881 GLN A CA 1
ATOM 7283 C C . GLN A 1 881 ? -9.719 -20.741 18.854 1.00 80.81 881 GLN A C 1
ATOM 7285 O O . GLN A 1 881 ? -9.073 -21.241 17.939 1.00 80.81 881 GLN A O 1
ATOM 7290 N N . SER A 1 882 ? -9.616 -21.207 20.104 1.00 68.94 882 SER A N 1
ATOM 7291 C CA . SER A 1 882 ? -8.739 -22.335 20.463 1.00 68.94 882 SER A CA 1
ATOM 7292 C C . SER A 1 882 ? -9.290 -23.709 20.078 1.00 68.94 882 SER A C 1
ATOM 7294 O O . SER A 1 882 ? -8.507 -24.648 19.952 1.00 68.94 882 SER A O 1
ATOM 7296 N N . ASP A 1 883 ? -10.614 -23.826 19.927 1.00 57.00 883 ASP A N 1
ATOM 7297 C CA . ASP A 1 883 ? -11.322 -25.110 20.039 1.00 57.00 883 ASP A CA 1
ATOM 7298 C C . ASP A 1 883 ? -12.329 -25.418 18.906 1.00 57.00 883 ASP A C 1
ATOM 7300 O O . ASP A 1 883 ? -12.882 -26.520 18.889 1.00 57.00 883 ASP A O 1
ATOM 7304 N N . ARG A 1 884 ? -12.565 -24.521 17.927 1.00 60.03 884 ARG A N 1
ATOM 7305 C CA . ARG A 1 884 ? -13.252 -24.947 16.688 1.00 60.03 884 ARG A CA 1
ATOM 7306 C C . ARG A 1 884 ? -12.273 -25.769 15.839 1.00 60.03 884 ARG A C 1
ATOM 7308 O O . ARG A 1 884 ? -11.121 -25.359 15.678 1.00 60.03 884 ARG A O 1
ATOM 7315 N N . PRO A 1 885 ? -12.699 -26.899 15.245 1.00 55.47 885 PRO A N 1
ATOM 7316 C CA . PRO A 1 885 ? -11.972 -27.434 14.104 1.00 55.47 885 PRO A CA 1
ATOM 7317 C C . PRO A 1 885 ? -11.983 -26.364 13.006 1.00 55.47 885 PRO A C 1
ATOM 7319 O O . PRO A 1 885 ? -13.044 -25.815 12.716 1.00 55.47 885 PRO A O 1
ATOM 7322 N N . LYS A 1 886 ? -10.824 -26.069 12.402 1.00 56.94 886 LYS A N 1
ATOM 7323 C CA . LYS A 1 886 ? -10.769 -25.263 11.174 1.00 56.94 886 LYS A CA 1
ATOM 7324 C C . LYS A 1 886 ? -11.600 -25.993 10.116 1.00 56.94 886 LYS A C 1
ATOM 7326 O O . LYS A 1 886 ? -11.178 -27.047 9.635 1.00 56.94 886 LYS A O 1
ATOM 7331 N N . ASN A 1 887 ? -12.804 -25.495 9.852 1.00 51.06 887 ASN A N 1
ATOM 7332 C CA . ASN A 1 887 ? -13.658 -26.015 8.798 1.00 51.06 887 ASN A CA 1
ATOM 7333 C C . ASN A 1 887 ? -13.121 -25.477 7.474 1.00 51.06 887 ASN A C 1
ATOM 7335 O O . ASN A 1 887 ? -13.108 -24.271 7.275 1.00 51.06 887 ASN A O 1
ATOM 7339 N N . SER A 1 888 ? -12.706 -26.399 6.604 1.00 49.62 888 SER A N 1
ATOM 7340 C CA . SER A 1 888 ? -12.232 -26.145 5.239 1.00 49.62 888 SER A CA 1
ATOM 7341 C C . SER A 1 888 ? -10.936 -25.333 5.095 1.00 49.62 888 SER A C 1
ATOM 7343 O O . SER A 1 888 ? -10.557 -24.515 5.926 1.00 49.62 888 SER A O 1
ATOM 7345 N N . ASP A 1 889 ? -10.265 -25.545 3.962 1.00 59.28 889 ASP A N 1
ATOM 7346 C CA . ASP A 1 889 ? -9.162 -24.717 3.458 1.00 59.28 889 ASP A CA 1
ATOM 7347 C C . ASP A 1 889 ? -9.686 -23.447 2.739 1.00 59.28 889 ASP A C 1
ATOM 7349 O O . ASP A 1 889 ? -9.069 -22.953 1.792 1.00 59.28 889 ASP A O 1
ATOM 7353 N N . GLU A 1 890 ? -10.856 -22.945 3.145 1.00 63.19 890 GLU A N 1
ATOM 7354 C CA . GLU A 1 890 ? -11.498 -21.773 2.548 1.00 63.19 890 GLU A CA 1
ATOM 7355 C C . GLU A 1 890 ? -10.740 -20.513 2.979 1.00 63.19 890 GLU A C 1
ATOM 7357 O O . GLU A 1 890 ? -10.590 -20.205 4.163 1.00 63.19 890 GLU A O 1
ATOM 7362 N N . ARG A 1 891 ? -10.175 -19.810 1.994 1.00 66.31 891 ARG A N 1
ATOM 7363 C CA . ARG A 1 891 ? -9.511 -18.524 2.221 1.00 66.31 891 ARG A CA 1
ATOM 7364 C C . ARG A 1 891 ? -10.569 -17.462 2.533 1.00 66.31 891 ARG A C 1
ATOM 7366 O O . ARG A 1 891 ? -11.690 -17.595 2.043 1.00 66.31 891 ARG A O 1
ATOM 7373 N N . PRO A 1 892 ? -10.224 -16.395 3.280 1.00 69.00 892 PRO A N 1
ATOM 7374 C CA . PRO A 1 892 ? -11.112 -15.246 3.420 1.00 69.00 892 PRO A CA 1
ATOM 7375 C C . PRO A 1 892 ? -11.563 -14.778 2.034 1.00 69.00 892 PRO A C 1
ATOM 7377 O O . PRO A 1 892 ? -10.720 -14.629 1.152 1.00 69.00 892 PRO A O 1
ATOM 7380 N N . GLN A 1 893 ? -12.866 -14.566 1.840 1.00 75.69 893 GLN A N 1
ATOM 7381 C CA . GLN A 1 893 ? -13.388 -14.080 0.565 1.00 75.69 893 GLN A CA 1
ATOM 7382 C C . GLN A 1 893 ? -12.800 -12.692 0.273 1.00 75.69 893 GLN A C 1
ATOM 7384 O O . GLN A 1 893 ? -12.975 -11.748 1.048 1.00 75.69 893 GLN A O 1
ATOM 7389 N N . GLU A 1 894 ? -12.061 -12.594 -0.827 1.00 83.56 894 GLU A N 1
ATOM 7390 C CA . GLU A 1 894 ? -11.449 -11.361 -1.316 1.00 83.56 894 GLU A CA 1
ATOM 7391 C C . GLU A 1 894 ? -12.480 -10.634 -2.189 1.00 83.56 894 GLU A C 1
ATOM 7393 O O . GLU A 1 894 ? -13.062 -11.235 -3.090 1.00 83.56 894 GLU A O 1
ATOM 7398 N N . ASN A 1 895 ? -12.752 -9.360 -1.893 1.00 88.75 895 ASN A N 1
ATOM 7399 C CA . ASN A 1 895 ? -13.862 -8.625 -2.519 1.00 88.75 895 ASN A CA 1
ATOM 7400 C C . ASN A 1 895 ? -13.489 -8.069 -3.902 1.00 88.75 895 ASN A C 1
ATOM 7402 O O . ASN A 1 895 ? -14.369 -7.746 -4.698 1.00 88.75 895 ASN A O 1
ATOM 7406 N N . ALA A 1 896 ? -12.189 -7.957 -4.187 1.00 94.25 896 ALA A N 1
ATOM 7407 C CA . ALA A 1 896 ? -11.665 -7.543 -5.476 1.00 94.25 896 ALA A CA 1
ATOM 7408 C C . ALA A 1 896 ? -10.637 -8.558 -5.989 1.00 94.25 896 ALA A C 1
ATOM 7410 O O . ALA A 1 896 ? -9.589 -8.768 -5.370 1.00 94.25 896 ALA A O 1
ATOM 7411 N N . ILE A 1 897 ? -10.931 -9.168 -7.138 1.00 94.88 897 ILE A N 1
ATOM 7412 C CA . ILE A 1 897 ? -10.079 -10.151 -7.811 1.00 94.88 897 ILE A CA 1
ATOM 7413 C C . ILE A 1 897 ? -9.806 -9.667 -9.238 1.00 94.88 897 ILE A C 1
ATOM 7415 O O . ILE A 1 897 ? -10.726 -9.438 -10.023 1.00 94.88 897 ILE A O 1
ATOM 7419 N N . ILE A 1 898 ? -8.528 -9.525 -9.588 1.00 95.31 898 ILE A N 1
ATOM 7420 C CA . ILE A 1 898 ? -8.064 -9.108 -10.914 1.00 95.31 898 ILE A CA 1
ATOM 7421 C C . ILE A 1 898 ? -7.071 -10.143 -11.427 1.00 95.31 898 ILE A C 1
ATOM 7423 O O . ILE A 1 898 ? -5.945 -10.269 -10.946 1.00 95.31 898 ILE A O 1
ATOM 7427 N N . ASN A 1 899 ? -7.520 -10.873 -12.438 1.00 94.25 899 ASN A N 1
ATOM 7428 C CA . ASN A 1 899 ? -6.818 -11.963 -13.088 1.00 94.25 899 ASN A CA 1
ATOM 7429 C C . ASN A 1 899 ? -6.545 -11.570 -14.538 1.00 94.25 899 ASN A C 1
ATOM 7431 O O . ASN A 1 899 ? -7.454 -11.564 -15.364 1.00 94.25 899 ASN A O 1
ATOM 7435 N N . SER A 1 900 ? -5.302 -11.219 -14.847 1.00 94.19 900 SER A N 1
ATOM 7436 C CA . SER A 1 900 ? -4.871 -10.773 -16.168 1.00 94.19 900 SER A CA 1
ATOM 7437 C C . SER A 1 900 ? -3.669 -11.582 -16.645 1.00 94.19 900 SER A C 1
ATOM 7439 O O . SER A 1 900 ? -2.692 -11.778 -15.923 1.00 94.19 900 SER A O 1
ATOM 7441 N N . VAL A 1 901 ? -3.742 -12.060 -17.883 1.00 94.19 901 VAL A N 1
ATOM 7442 C CA . VAL A 1 901 ? -2.698 -12.844 -18.544 1.00 94.19 901 VAL A CA 1
ATOM 7443 C C . VAL A 1 901 ? -2.428 -12.233 -19.904 1.00 94.19 901 VAL A C 1
ATOM 7445 O O . VAL A 1 901 ? -3.348 -12.093 -20.706 1.00 94.19 901 VAL A O 1
ATOM 7448 N N . CYS A 1 902 ? -1.163 -11.923 -20.175 1.00 95.06 902 CYS A N 1
ATOM 7449 C CA . CYS A 1 902 ? -0.677 -11.538 -21.494 1.00 95.06 902 CYS A CA 1
ATOM 7450 C C . CYS A 1 902 ? 0.321 -12.590 -21.981 1.00 95.06 902 CYS A C 1
ATOM 7452 O O . CYS A 1 902 ? 1.315 -12.869 -21.306 1.00 95.06 902 CYS A O 1
ATOM 7454 N N . SER A 1 903 ? 0.052 -13.189 -23.139 1.00 94.88 903 SER A N 1
ATOM 7455 C CA . SER A 1 903 ? 0.904 -14.193 -23.770 1.00 94.88 903 SER A CA 1
ATOM 7456 C C . SER A 1 903 ? 1.337 -13.735 -25.155 1.00 94.88 903 SER A C 1
ATOM 7458 O O . SER A 1 903 ? 0.537 -13.242 -25.946 1.00 94.88 903 SER A O 1
ATOM 7460 N N . LEU A 1 904 ? 2.621 -13.912 -25.442 1.00 95.38 904 LEU A N 1
ATOM 7461 C CA . LEU A 1 904 ? 3.290 -13.496 -26.660 1.00 95.38 904 LEU A CA 1
ATOM 7462 C C . LEU A 1 904 ? 3.973 -14.701 -27.305 1.00 95.38 904 LEU A C 1
ATOM 7464 O O . LEU A 1 904 ? 4.695 -15.435 -26.630 1.00 95.38 904 LEU A O 1
ATOM 7468 N N . SER A 1 905 ? 3.811 -14.861 -28.615 1.00 95.25 905 SER A N 1
ATOM 7469 C CA . SER A 1 905 ? 4.574 -15.818 -29.426 1.00 95.25 905 SER A CA 1
ATOM 7470 C C . SER A 1 905 ? 5.485 -15.081 -30.409 1.00 95.25 905 SER A C 1
ATOM 7472 O O . SER A 1 905 ? 5.172 -13.969 -30.845 1.00 95.25 905 SER A O 1
ATOM 7474 N N . PHE A 1 906 ? 6.629 -15.686 -30.734 1.00 94.38 906 PHE A N 1
ATOM 7475 C CA . PHE A 1 906 ? 7.710 -15.036 -31.477 1.00 94.38 906 PHE A CA 1
ATOM 7476 C C . PHE A 1 906 ? 8.248 -15.902 -32.608 1.00 94.38 906 PHE A C 1
ATOM 7478 O O . PHE A 1 906 ? 8.436 -17.110 -32.440 1.00 94.38 906 PHE A O 1
ATOM 7485 N N . GLU A 1 907 ? 8.606 -15.247 -33.710 1.00 94.56 907 GLU A N 1
ATOM 7486 C CA . GLU A 1 907 ? 9.342 -15.849 -34.824 1.00 94.56 907 GLU A CA 1
ATOM 7487 C C . GLU A 1 907 ? 10.671 -15.117 -35.072 1.00 94.56 907 GLU A C 1
ATOM 7489 O O . GLU A 1 907 ? 10.919 -14.016 -34.570 1.00 94.56 907 GLU A O 1
ATOM 7494 N N . ASP A 1 908 ? 11.553 -15.792 -35.806 1.00 92.88 908 ASP A N 1
ATOM 7495 C CA . ASP A 1 908 ? 12.856 -15.288 -36.253 1.00 92.88 908 ASP A CA 1
ATOM 7496 C C . ASP A 1 908 ? 12.752 -14.433 -37.524 1.00 92.88 908 ASP A C 1
ATOM 7498 O O . ASP A 1 908 ? 13.494 -13.464 -37.694 1.00 92.88 908 ASP A O 1
ATOM 7502 N N . ASP A 1 909 ? 11.827 -14.786 -38.417 1.00 93.62 909 ASP A N 1
ATOM 7503 C CA . ASP A 1 909 ? 11.634 -14.082 -39.680 1.00 93.62 909 ASP A CA 1
ATOM 7504 C C . ASP A 1 909 ? 10.834 -12.776 -39.479 1.00 93.62 909 ASP A C 1
ATOM 7506 O O . ASP A 1 909 ? 9.932 -12.727 -38.639 1.00 93.62 909 ASP A O 1
ATOM 7510 N N . PRO A 1 910 ? 11.121 -11.699 -40.240 1.00 93.38 910 PRO A N 1
ATOM 7511 C CA . PRO A 1 910 ? 10.382 -10.443 -40.138 1.00 93.38 910 PRO A CA 1
ATOM 7512 C C . PRO A 1 910 ? 8.900 -10.579 -40.511 1.00 93.38 910 PRO A C 1
ATOM 7514 O O . PRO A 1 910 ? 8.558 -10.899 -41.651 1.00 93.38 910 PRO A O 1
ATOM 7517 N N . ILE A 1 911 ? 8.025 -10.244 -39.564 1.00 92.75 911 ILE A N 1
ATOM 7518 C CA . ILE A 1 911 ? 6.564 -10.266 -39.727 1.00 92.75 911 ILE A CA 1
ATOM 7519 C C . ILE A 1 911 ? 6.063 -8.861 -40.115 1.00 92.75 911 ILE A C 1
ATOM 7521 O O . ILE A 1 911 ? 6.523 -7.873 -39.533 1.00 92.75 911 ILE A O 1
ATOM 7525 N N . PRO A 1 912 ? 5.144 -8.722 -41.093 1.00 91.19 912 PRO A N 1
ATOM 7526 C CA . PRO A 1 912 ? 4.552 -7.430 -41.439 1.00 91.19 912 PRO A CA 1
ATOM 7527 C C . PRO A 1 912 ? 3.692 -6.871 -40.296 1.00 91.19 912 PRO A C 1
ATOM 7529 O O . PRO A 1 912 ? 2.937 -7.600 -39.663 1.00 91.19 912 PRO A O 1
ATOM 7532 N N . TYR A 1 913 ? 3.758 -5.557 -40.069 1.00 88.69 913 TYR A N 1
ATOM 7533 C CA . TYR A 1 913 ? 2.942 -4.887 -39.053 1.00 88.69 913 TYR A CA 1
ATOM 7534 C C . TYR A 1 913 ? 1.440 -5.012 -39.338 1.00 88.69 913 TYR A C 1
ATOM 7536 O O . TYR A 1 913 ? 0.987 -4.724 -40.450 1.00 88.69 913 TYR A O 1
ATOM 7544 N N . ASN A 1 914 ? 0.656 -5.338 -38.311 1.00 89.62 914 ASN A N 1
ATOM 7545 C CA . ASN A 1 914 ? -0.797 -5.436 -38.404 1.00 89.62 914 ASN A CA 1
ATOM 7546 C C . ASN A 1 914 ? -1.467 -4.208 -37.766 1.00 89.62 914 ASN A C 1
ATOM 7548 O O . ASN A 1 914 ? -1.615 -4.104 -36.553 1.00 89.62 914 ASN A O 1
ATOM 7552 N N . SER A 1 915 ? -1.897 -3.253 -38.592 1.00 85.25 915 SER A N 1
ATOM 7553 C CA . SER A 1 915 ? -2.549 -2.013 -38.142 1.00 85.25 915 SER A CA 1
ATOM 7554 C C . SER A 1 915 ? -4.057 -2.150 -37.878 1.00 85.25 915 SER A C 1
ATOM 7556 O O . SER A 1 915 ? -4.770 -1.145 -37.808 1.00 85.25 915 SER A O 1
ATOM 7558 N N . ARG A 1 916 ? -4.586 -3.377 -37.750 1.00 89.31 916 ARG A N 1
ATOM 7559 C CA . ARG A 1 916 ? -6.008 -3.595 -37.456 1.00 89.31 916 ARG A CA 1
ATOM 7560 C C . ARG A 1 916 ? -6.360 -3.003 -36.090 1.00 89.31 916 ARG A C 1
ATOM 7562 O O . ARG A 1 916 ? -5.757 -3.342 -35.079 1.00 89.31 916 ARG A O 1
ATOM 7569 N N . LYS A 1 917 ? -7.396 -2.164 -36.051 1.00 81.25 917 LYS A N 1
ATOM 7570 C CA . LYS A 1 917 ? -7.924 -1.602 -34.802 1.00 81.25 917 LYS A CA 1
ATOM 7571 C C . LYS A 1 917 ? -8.707 -2.675 -34.034 1.00 81.25 917 LYS A C 1
ATOM 7573 O O . LYS A 1 917 ? -9.485 -3.426 -34.627 1.00 81.25 917 LYS A O 1
ATOM 7578 N N . CYS A 1 918 ? -8.479 -2.738 -32.727 1.00 87.38 918 CYS A N 1
ATOM 7579 C CA . CYS A 1 918 ? -9.173 -3.598 -31.765 1.00 87.38 918 CYS A CA 1
ATOM 7580 C C . CYS A 1 918 ? -10.130 -2.704 -30.958 1.00 87.38 918 CYS A C 1
ATOM 7582 O O . CYS A 1 918 ? -9.767 -1.564 -30.678 1.00 87.38 918 CYS A O 1
ATOM 7584 N N . ARG A 1 919 ? -11.333 -3.158 -30.589 1.00 88.94 919 ARG A N 1
ATOM 7585 C CA . ARG A 1 919 ? -12.252 -2.345 -29.754 1.00 88.94 919 ARG A CA 1
ATOM 7586 C C . ARG A 1 919 ? -11.970 -2.509 -28.264 1.00 88.94 919 ARG A C 1
ATOM 7588 O O . ARG A 1 919 ? -12.261 -1.637 -27.459 1.00 88.94 919 ARG A O 1
ATOM 7595 N N . GLU A 1 920 ? -11.360 -3.622 -27.917 1.00 92.31 920 GLU A N 1
ATOM 7596 C CA . GLU A 1 920 ? -11.061 -4.061 -26.570 1.00 92.31 920 GLU A CA 1
ATOM 7597 C C . GLU A 1 920 ? -10.042 -3.128 -25.898 1.00 92.31 920 GLU A C 1
ATOM 7599 O O . GLU A 1 920 ? -10.175 -2.848 -24.714 1.00 92.31 920 GLU A O 1
ATOM 7604 N N . VAL A 1 921 ? -9.127 -2.509 -26.660 1.00 90.44 921 VAL A N 1
ATOM 7605 C CA . VAL A 1 921 ? -8.187 -1.482 -26.152 1.00 90.44 921 VAL A CA 1
ATOM 7606 C C . VAL A 1 921 ? -8.858 -0.145 -25.802 1.00 90.44 921 VAL A C 1
ATOM 7608 O O . VAL A 1 921 ? -8.246 0.708 -25.166 1.00 90.44 921 VAL A O 1
ATOM 7611 N N . LEU A 1 922 ? -10.110 0.069 -26.225 1.00 91.12 922 LEU A N 1
ATOM 7612 C CA . LEU A 1 922 ? -10.923 1.216 -25.799 1.00 91.12 922 LEU A CA 1
ATOM 7613 C C . LEU A 1 922 ? -11.562 0.961 -24.423 1.00 91.12 922 LEU A C 1
ATOM 7615 O O . LEU A 1 922 ? -11.958 1.903 -23.747 1.00 91.12 922 LEU A O 1
ATOM 7619 N N . ILE A 1 923 ? -11.679 -0.315 -24.042 1.00 93.75 923 ILE A N 1
ATOM 7620 C CA . ILE A 1 923 ? -12.411 -0.796 -22.866 1.00 93.75 923 ILE A CA 1
ATOM 7621 C C . ILE A 1 923 ? -11.443 -1.303 -21.788 1.00 93.75 923 ILE A C 1
ATOM 7623 O O . ILE A 1 923 ? -11.773 -1.248 -20.614 1.00 93.75 923 ILE A O 1
ATOM 7627 N N . PHE A 1 924 ? -10.237 -1.741 -22.148 1.00 93.25 924 PHE A N 1
ATOM 7628 C CA . PHE A 1 924 ? -9.230 -2.258 -21.227 1.00 93.25 924 PHE A CA 1
ATOM 7629 C C . PHE A 1 924 ? -7.834 -1.700 -21.523 1.00 93.25 924 PHE A C 1
ATOM 7631 O O . PHE A 1 924 ? -7.440 -1.522 -22.675 1.00 93.25 924 PHE A O 1
ATOM 7638 N N . GLY A 1 925 ? -7.053 -1.500 -20.462 1.00 88.75 925 GLY A N 1
ATOM 7639 C CA . GLY A 1 925 ? -5.642 -1.137 -20.499 1.00 88.75 925 GLY A CA 1
ATOM 7640 C C . GLY A 1 925 ? -4.826 -2.049 -19.585 1.00 88.75 925 GLY A C 1
ATOM 7641 O O . GLY A 1 925 ? -4.983 -2.020 -18.369 1.00 88.75 925 GLY A O 1
ATOM 7642 N N . ASN A 1 926 ? -3.930 -2.845 -20.167 1.00 87.19 926 ASN A N 1
ATOM 7643 C CA . ASN A 1 926 ? -3.162 -3.886 -19.466 1.00 87.19 926 ASN A CA 1
ATOM 7644 C C . ASN A 1 926 ? -1.665 -3.853 -19.838 1.00 87.19 926 ASN A C 1
ATOM 7646 O O . ASN A 1 926 ? -0.950 -4.856 -19.781 1.00 87.19 926 ASN A O 1
ATOM 7650 N N . ARG A 1 927 ? -1.179 -2.670 -20.242 1.00 86.81 927 ARG A N 1
ATOM 7651 C CA . ARG A 1 927 ? 0.162 -2.473 -20.814 1.00 86.81 927 ARG A CA 1
ATOM 7652 C C . ARG A 1 927 ? 1.286 -3.036 -19.953 1.00 86.81 927 ARG A C 1
ATOM 7654 O O . ARG A 1 927 ? 2.279 -3.495 -20.504 1.00 86.81 927 ARG A O 1
ATOM 7661 N N . ILE A 1 928 ? 1.147 -3.028 -18.628 1.00 88.31 928 ILE A N 1
ATOM 7662 C CA . ILE A 1 928 ? 2.187 -3.528 -17.725 1.00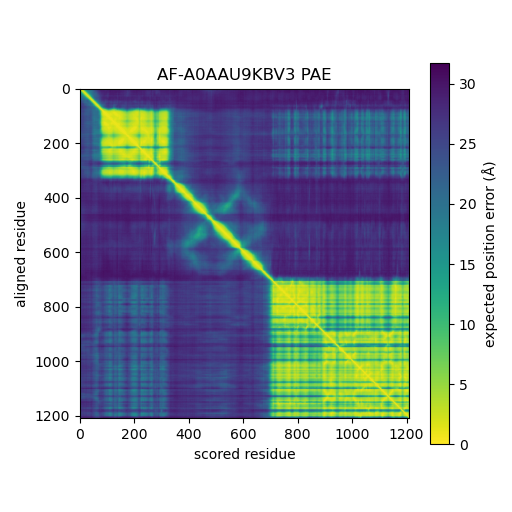 88.31 928 ILE A CA 1
ATOM 7663 C C . ILE A 1 928 ? 2.390 -5.046 -17.867 1.00 88.31 928 ILE A C 1
ATOM 7665 O O . ILE A 1 928 ? 3.538 -5.488 -17.899 1.00 88.31 928 ILE A O 1
ATOM 7669 N N . CYS A 1 929 ? 1.334 -5.846 -18.059 1.00 91.38 929 CYS A N 1
ATOM 7670 C CA . CYS A 1 929 ? 1.485 -7.280 -18.340 1.00 91.38 929 CYS A CA 1
ATOM 7671 C C . CYS A 1 929 ? 2.181 -7.519 -19.686 1.00 91.38 929 CYS A C 1
ATOM 7673 O O . CYS A 1 929 ? 3.123 -8.308 -19.755 1.00 91.38 929 CYS A O 1
ATOM 7675 N N . LEU A 1 930 ? 1.771 -6.796 -20.733 1.00 92.38 930 LEU A N 1
ATOM 7676 C CA . LEU A 1 930 ? 2.407 -6.836 -22.054 1.00 92.38 930 LEU A CA 1
ATOM 7677 C C . LEU A 1 930 ? 3.899 -6.476 -21.980 1.00 92.38 930 LEU A C 1
ATOM 7679 O O . LEU A 1 930 ? 4.753 -7.203 -22.486 1.00 92.38 930 LEU A O 1
ATOM 7683 N N . ILE A 1 931 ? 4.230 -5.379 -21.301 1.00 89.88 931 ILE A N 1
ATOM 7684 C CA . ILE A 1 931 ? 5.604 -4.901 -21.138 1.00 89.88 931 ILE A CA 1
ATOM 7685 C C . ILE A 1 931 ? 6.439 -5.890 -20.328 1.00 89.88 931 ILE A C 1
ATOM 7687 O O . ILE A 1 931 ? 7.569 -6.185 -20.711 1.00 89.88 931 ILE A O 1
ATOM 7691 N N . HIS A 1 932 ? 5.895 -6.464 -19.257 1.00 89.81 932 HIS A N 1
ATOM 7692 C CA . HIS A 1 932 ? 6.602 -7.458 -18.458 1.00 89.81 932 HIS A CA 1
ATOM 7693 C C . HIS A 1 932 ? 6.833 -8.774 -19.228 1.00 89.81 932 HIS A C 1
ATOM 7695 O O . HIS A 1 932 ? 7.924 -9.348 -19.156 1.00 89.81 932 HIS A O 1
ATOM 7701 N N . ALA A 1 933 ? 5.868 -9.203 -20.051 1.00 91.69 933 ALA A N 1
ATOM 7702 C CA . ALA A 1 933 ? 6.042 -10.328 -20.971 1.00 91.69 933 ALA A CA 1
ATOM 7703 C C . ALA A 1 933 ? 7.163 -10.046 -21.991 1.00 91.69 933 ALA A C 1
ATOM 7705 O O . ALA A 1 933 ? 8.013 -10.910 -22.221 1.00 91.69 933 ALA A O 1
ATOM 7706 N N . LEU A 1 934 ? 7.247 -8.828 -22.535 1.00 90.50 934 LEU A N 1
ATOM 7707 C CA . LEU A 1 934 ? 8.350 -8.418 -23.413 1.00 90.50 934 LEU A CA 1
ATOM 7708 C C . LEU A 1 934 ? 9.695 -8.405 -22.660 1.00 90.50 934 LEU A C 1
ATOM 7710 O O . LEU A 1 934 ? 10.639 -9.055 -23.098 1.00 90.50 934 LEU A O 1
ATOM 7714 N N . LEU A 1 935 ? 9.792 -7.739 -21.504 1.00 86.38 935 LEU A N 1
ATOM 7715 C CA . LEU A 1 935 ? 11.035 -7.610 -20.724 1.00 86.38 935 LEU A CA 1
ATOM 7716 C C . LEU A 1 935 ? 11.624 -8.960 -20.287 1.00 86.38 935 LEU A C 1
ATOM 7718 O O . LEU A 1 935 ? 12.847 -9.121 -20.281 1.00 86.38 935 LEU A O 1
ATOM 7722 N N . SER A 1 936 ? 10.774 -9.943 -19.972 1.00 85.56 936 SER A N 1
ATOM 7723 C CA . SER A 1 936 ? 11.203 -11.284 -19.545 1.00 85.56 936 SER A CA 1
ATOM 7724 C C . SER A 1 936 ? 12.068 -12.039 -20.569 1.00 85.56 936 SER A C 1
ATOM 7726 O O . SER A 1 936 ? 12.812 -12.942 -20.190 1.00 85.56 936 SER A O 1
ATOM 7728 N N . LEU A 1 937 ? 12.009 -11.659 -21.850 1.00 81.44 937 LEU A N 1
ATOM 7729 C CA . LEU A 1 937 ? 12.760 -12.297 -22.936 1.00 81.44 937 LEU A CA 1
ATOM 7730 C C . LEU A 1 937 ? 14.157 -11.728 -23.167 1.00 81.44 937 LEU A C 1
ATOM 7732 O O . LEU A 1 937 ? 15.011 -12.438 -23.691 1.00 81.44 937 LEU A O 1
ATOM 7736 N N . PHE A 1 938 ? 14.377 -10.452 -22.849 1.00 72.75 938 PHE A N 1
ATOM 7737 C CA . PHE A 1 938 ? 15.593 -9.730 -23.252 1.00 72.75 938 PHE A CA 1
ATOM 7738 C C . PHE A 1 938 ? 16.553 -9.469 -22.095 1.00 72.75 938 PHE A C 1
ATOM 7740 O O . PHE A 1 938 ? 17.710 -9.122 -22.341 1.00 72.75 938 PHE A O 1
ATOM 7747 N N . PHE A 1 939 ? 16.075 -9.666 -20.857 1.00 64.56 939 PHE A N 1
ATOM 7748 C CA . PHE A 1 939 ? 16.703 -9.213 -19.613 1.00 64.56 939 PHE A CA 1
ATOM 7749 C C . PHE A 1 939 ? 16.957 -7.683 -19.618 1.00 64.56 939 PHE A C 1
ATOM 7751 O O . PHE A 1 939 ? 16.734 -7.002 -20.620 1.00 64.56 939 PHE A O 1
ATOM 7758 N N . ARG A 1 940 ? 17.356 -7.092 -18.478 1.00 60.84 940 ARG A N 1
ATOM 7759 C CA . ARG A 1 940 ? 17.562 -5.628 -18.380 1.00 60.84 940 ARG A CA 1
ATOM 7760 C C . ARG A 1 940 ? 18.612 -5.169 -19.400 1.00 60.84 940 ARG A C 1
ATOM 7762 O O . ARG A 1 940 ? 19.775 -5.568 -19.322 1.00 60.84 940 ARG A O 1
ATOM 7769 N N . THR A 1 941 ? 18.213 -4.324 -20.349 1.00 53.28 941 THR A N 1
ATOM 7770 C CA . THR A 1 941 ? 19.101 -3.858 -21.421 1.00 53.28 941 THR A CA 1
ATOM 7771 C C . THR A 1 941 ? 19.957 -2.683 -20.944 1.00 53.28 941 THR A C 1
ATOM 7773 O O . THR A 1 941 ? 19.443 -1.617 -20.624 1.00 53.28 941 THR A O 1
ATOM 7776 N N . GLN A 1 942 ? 21.287 -2.819 -20.954 1.00 55.06 942 GLN A N 1
ATOM 7777 C CA . GLN A 1 942 ? 22.201 -1.749 -20.501 1.00 55.06 942 GLN A CA 1
ATOM 7778 C C . GLN A 1 942 ? 22.269 -0.540 -21.454 1.00 55.06 942 GLN A C 1
ATOM 7780 O O . GLN A 1 942 ? 22.985 0.419 -21.192 1.00 55.06 942 GLN A O 1
ATOM 7785 N N . ASN A 1 943 ? 21.609 -0.617 -22.612 1.00 56.84 943 ASN A N 1
ATOM 7786 C CA . ASN A 1 943 ? 21.673 0.371 -23.689 1.00 56.84 943 ASN A CA 1
ATOM 7787 C C . ASN A 1 943 ? 20.432 0.219 -24.592 1.00 56.84 943 ASN A C 1
ATOM 7789 O O . ASN A 1 943 ? 20.498 -0.518 -25.588 1.00 56.84 943 ASN A O 1
ATOM 7793 N N . PRO A 1 944 ? 19.304 0.880 -24.278 1.00 54.44 944 PRO A N 1
ATOM 7794 C CA . PRO A 1 944 ? 18.137 0.900 -25.150 1.00 54.44 944 PRO A CA 1
ATOM 7795 C C . PRO A 1 944 ? 18.446 1.734 -26.402 1.00 54.44 944 PRO A C 1
ATOM 7797 O O . PRO A 1 944 ? 18.267 2.952 -26.444 1.00 54.44 944 PRO A O 1
ATOM 7800 N N . LYS A 1 945 ? 18.925 1.078 -27.466 1.00 58.47 945 LYS A N 1
ATOM 7801 C CA . LYS A 1 945 ? 18.942 1.693 -28.798 1.00 58.47 945 LYS A CA 1
ATOM 7802 C C . LYS A 1 945 ? 17.493 1.945 -29.203 1.00 58.47 945 LYS A C 1
ATOM 7804 O O . LYS A 1 945 ? 16.726 0.989 -29.278 1.00 58.47 945 LYS A O 1
ATOM 7809 N N . LYS A 1 946 ? 17.133 3.203 -29.490 1.00 57.00 946 LYS A N 1
ATOM 7810 C CA . LYS A 1 946 ? 15.806 3.552 -30.025 1.00 57.00 946 LYS A CA 1
ATOM 7811 C C . LYS A 1 946 ? 15.482 2.642 -31.214 1.00 57.00 946 LYS A C 1
ATOM 7813 O O . LYS A 1 946 ? 16.182 2.685 -32.228 1.00 57.00 946 LYS A O 1
ATOM 7818 N N . LEU A 1 947 ? 14.437 1.829 -31.066 1.00 56.03 947 LEU A N 1
ATOM 7819 C CA . LEU A 1 947 ? 13.909 0.971 -32.122 1.00 56.03 947 LEU A CA 1
ATOM 7820 C C . LEU A 1 947 ? 13.451 1.878 -33.271 1.00 56.03 947 LEU A C 1
ATOM 7822 O O . LEU A 1 947 ? 12.647 2.788 -33.082 1.00 56.03 947 LEU A O 1
ATOM 7826 N N . SER A 1 948 ? 14.050 1.713 -34.448 1.00 48.78 948 SER A N 1
ATOM 7827 C CA . SER A 1 948 ? 13.909 2.679 -35.542 1.00 48.78 948 SER A CA 1
ATOM 7828 C C . SER A 1 948 ? 12.637 2.464 -36.364 1.00 48.78 948 SER A C 1
ATOM 7830 O O . SER A 1 948 ? 12.388 1.342 -36.794 1.00 48.78 948 SER A O 1
ATOM 7832 N N . LEU A 1 949 ? 11.949 3.563 -36.704 1.00 55.47 949 LEU A N 1
ATOM 7833 C CA . LEU A 1 949 ? 10.860 3.638 -37.699 1.00 55.47 949 LEU A CA 1
ATOM 7834 C C . LEU A 1 949 ? 9.644 2.740 -37.412 1.00 55.47 949 LEU A C 1
ATOM 7836 O O . LEU A 1 949 ? 9.129 2.053 -38.292 1.00 55.47 949 LEU A O 1
ATOM 7840 N N . ILE A 1 950 ? 9.140 2.818 -36.184 1.00 63.03 950 ILE A N 1
ATOM 7841 C CA . ILE A 1 950 ? 7.849 2.246 -35.807 1.00 63.03 950 ILE A CA 1
ATOM 7842 C C . ILE A 1 950 ? 6.713 3.076 -36.430 1.00 63.03 950 ILE A C 1
ATOM 7844 O O . ILE A 1 950 ? 6.631 4.287 -36.218 1.00 63.03 950 ILE A O 1
ATOM 7848 N N . GLN A 1 951 ? 5.829 2.417 -37.185 1.00 69.88 951 GLN A N 1
ATOM 7849 C CA . GLN A 1 951 ? 4.730 3.065 -37.920 1.00 69.88 951 GLN A CA 1
ATOM 7850 C C . GLN A 1 951 ? 3.418 3.180 -37.123 1.00 69.88 951 GLN A C 1
ATOM 7852 O O . GLN A 1 951 ? 2.557 3.973 -37.492 1.00 69.88 951 GLN A O 1
ATOM 7857 N N . ILE A 1 952 ? 3.253 2.401 -36.048 1.00 84.00 952 ILE A N 1
ATOM 7858 C CA . ILE A 1 952 ? 2.027 2.357 -35.235 1.00 84.00 952 ILE A CA 1
ATOM 7859 C C . ILE A 1 952 ? 2.228 3.196 -33.955 1.00 84.00 952 ILE A C 1
ATOM 7861 O O . ILE A 1 952 ? 3.202 2.947 -33.239 1.00 84.00 952 ILE A O 1
ATOM 7865 N N . PRO A 1 953 ? 1.339 4.155 -33.614 1.00 85.88 953 PRO A N 1
ATOM 7866 C CA . PRO A 1 953 ? 1.473 4.986 -32.409 1.00 85.88 953 PRO A CA 1
ATOM 7867 C C . PRO A 1 953 ? 1.631 4.180 -31.111 1.00 85.88 953 PRO A C 1
ATOM 7869 O O . PRO A 1 953 ? 2.590 4.390 -30.374 1.00 85.88 953 PRO A O 1
ATOM 7872 N N . LEU A 1 954 ? 0.781 3.171 -30.885 1.00 85.25 954 LEU A N 1
ATOM 7873 C CA . LEU A 1 954 ? 0.840 2.316 -29.690 1.00 85.25 954 LEU A CA 1
ATOM 7874 C C . LEU A 1 954 ? 2.165 1.540 -29.554 1.00 85.25 954 LEU A C 1
ATOM 7876 O O . LEU A 1 954 ? 2.663 1.366 -28.446 1.00 85.25 954 LEU A O 1
ATOM 7880 N N . GLN A 1 955 ? 2.795 1.133 -30.663 1.00 88.69 955 GLN A N 1
ATOM 7881 C CA . GLN A 1 955 ? 4.128 0.514 -30.625 1.00 88.69 955 GLN A CA 1
ATOM 7882 C C . GLN A 1 955 ? 5.239 1.529 -30.272 1.00 88.69 955 GLN A C 1
ATOM 7884 O O . GLN A 1 955 ? 6.259 1.142 -29.692 1.00 88.69 955 GLN A O 1
ATOM 7889 N N . ASN A 1 956 ? 5.071 2.817 -30.609 1.00 86.00 956 ASN A N 1
ATOM 7890 C CA . ASN A 1 956 ? 5.997 3.872 -30.184 1.00 86.00 956 ASN A CA 1
ATOM 7891 C C . ASN A 1 956 ? 5.877 4.101 -28.673 1.00 86.00 956 ASN A C 1
ATOM 7893 O O . ASN A 1 956 ? 6.897 4.066 -27.988 1.00 86.00 956 ASN A O 1
ATOM 7897 N N . GLU A 1 957 ? 4.657 4.222 -28.141 1.00 83.81 957 GLU A N 1
ATOM 7898 C CA . GLU A 1 957 ? 4.440 4.356 -26.693 1.00 83.81 957 GLU A CA 1
ATOM 7899 C C . GLU A 1 957 ? 4.939 3.139 -25.911 1.00 83.81 957 GLU A C 1
ATOM 7901 O O . GLU A 1 957 ? 5.668 3.285 -24.931 1.00 83.81 957 GLU A O 1
ATOM 7906 N N . LEU A 1 958 ? 4.674 1.929 -26.410 1.00 85.94 958 LEU A N 1
ATOM 7907 C CA . LEU A 1 958 ? 5.240 0.694 -25.867 1.00 85.94 958 LEU A CA 1
ATOM 7908 C C . LEU A 1 958 ? 6.777 0.747 -25.795 1.00 85.94 958 LEU A C 1
ATOM 7910 O O . LEU A 1 958 ? 7.369 0.326 -24.804 1.00 85.94 958 LEU A O 1
ATOM 7914 N N . SER A 1 959 ? 7.428 1.310 -26.817 1.00 85.56 959 SER A N 1
ATOM 7915 C CA . SER A 1 959 ? 8.888 1.457 -26.868 1.00 85.56 959 SER A CA 1
ATOM 7916 C C . SER A 1 959 ? 9.415 2.550 -25.936 1.00 85.56 959 SER A C 1
ATOM 7918 O O . SER A 1 959 ? 10.499 2.390 -25.373 1.00 85.56 959 SER A O 1
ATOM 7920 N N . ASN A 1 960 ? 8.661 3.637 -25.741 1.00 83.12 960 ASN A N 1
ATOM 7921 C CA . ASN A 1 960 ? 8.975 4.682 -24.765 1.00 83.12 960 ASN A CA 1
ATOM 7922 C C . ASN A 1 960 ? 8.911 4.115 -23.338 1.00 83.12 960 ASN A C 1
ATOM 7924 O O . ASN A 1 960 ? 9.870 4.254 -22.577 1.00 83.12 960 ASN A O 1
ATOM 7928 N N . LEU A 1 961 ? 7.827 3.402 -23.011 1.00 80.44 961 LEU A N 1
ATOM 7929 C CA . LEU A 1 961 ? 7.616 2.754 -21.715 1.00 80.44 961 LEU A CA 1
ATOM 7930 C C . LEU A 1 961 ? 8.652 1.654 -21.439 1.00 80.44 961 LEU A C 1
ATOM 7932 O O . LEU A 1 961 ? 9.205 1.598 -20.342 1.00 80.44 961 LEU A O 1
ATOM 7936 N N . LEU A 1 962 ? 8.987 0.824 -22.435 1.00 80.31 962 LEU A N 1
ATOM 7937 C CA . LEU A 1 962 ? 10.090 -0.143 -22.342 1.00 80.31 962 LEU A CA 1
ATOM 7938 C C . LEU A 1 962 ? 11.443 0.546 -22.140 1.00 80.31 962 LEU A C 1
ATOM 7940 O O . LEU A 1 962 ? 12.271 0.047 -21.380 1.00 80.31 962 LEU A O 1
ATOM 7944 N N . GLY A 1 963 ? 11.684 1.685 -22.794 1.00 78.88 963 GLY A N 1
ATOM 7945 C CA . GLY A 1 963 ? 12.878 2.499 -22.575 1.00 78.88 963 GLY A CA 1
ATOM 7946 C C . GLY A 1 963 ? 12.972 2.975 -21.125 1.00 78.88 963 GLY A C 1
ATOM 7947 O O . GLY A 1 963 ? 13.985 2.738 -20.472 1.00 78.88 963 GLY A O 1
ATOM 7948 N N . TYR A 1 964 ? 11.892 3.562 -20.604 1.00 78.00 964 TYR A N 1
ATOM 7949 C CA . TYR A 1 964 ? 11.795 4.035 -19.223 1.00 78.00 964 TYR A CA 1
ATOM 7950 C C . TYR A 1 964 ? 11.982 2.899 -18.201 1.00 78.00 964 TYR A C 1
ATOM 7952 O O . TYR A 1 964 ? 12.866 2.978 -17.347 1.00 78.00 964 TYR A O 1
ATOM 7960 N N . MET A 1 965 ? 11.248 1.790 -18.337 1.00 74.00 965 MET A N 1
ATOM 7961 C CA . MET A 1 965 ? 11.351 0.635 -17.430 1.00 74.00 965 MET A CA 1
ATOM 7962 C C . MET A 1 965 ? 12.676 -0.133 -17.520 1.00 74.00 965 MET A C 1
ATOM 7964 O O . MET A 1 965 ? 12.994 -0.888 -16.608 1.00 74.00 965 MET A O 1
ATOM 7968 N N . ASN A 1 966 ? 13.473 0.047 -18.579 1.00 69.88 966 ASN A N 1
ATOM 7969 C CA . ASN A 1 966 ? 14.857 -0.441 -18.592 1.00 69.88 966 ASN A CA 1
ATOM 7970 C C . ASN A 1 966 ? 15.821 0.484 -17.826 1.00 69.88 966 ASN A C 1
ATOM 7972 O O . ASN A 1 966 ? 16.883 0.021 -17.418 1.00 69.88 966 ASN A O 1
ATOM 7976 N N . THR A 1 967 ? 15.485 1.768 -17.638 1.00 69.56 967 THR A N 1
ATOM 7977 C CA . THR A 1 967 ? 16.310 2.713 -16.857 1.00 69.56 967 THR A CA 1
ATOM 7978 C C . THR A 1 967 ? 16.008 2.696 -15.361 1.00 69.56 967 THR A C 1
ATOM 7980 O O . THR A 1 967 ? 16.914 2.906 -14.560 1.00 69.56 967 THR A O 1
ATOM 7983 N N . VAL A 1 968 ? 14.760 2.422 -14.976 1.00 67.00 968 VAL A N 1
ATOM 7984 C CA . VAL A 1 968 ? 14.356 2.272 -13.573 1.00 67.00 968 VAL A CA 1
ATOM 7985 C C . VAL A 1 968 ? 14.530 0.811 -13.163 1.00 67.00 968 VAL A C 1
ATOM 7987 O O . VAL A 1 968 ? 14.041 -0.083 -13.849 1.00 67.00 968 VAL A O 1
ATOM 7990 N N . GLU A 1 969 ? 15.167 0.534 -12.021 1.00 62.53 969 GLU A N 1
ATOM 7991 C CA . GLU A 1 969 ? 15.260 -0.829 -11.471 1.00 62.53 969 GLU A CA 1
ATOM 7992 C C . GLU A 1 969 ? 13.932 -1.309 -10.851 1.00 62.53 969 GLU A C 1
ATOM 7994 O O . GLU A 1 969 ? 13.893 -1.802 -9.727 1.00 62.53 969 GLU A O 1
ATOM 7999 N N . TYR A 1 970 ? 12.827 -1.191 -11.587 1.00 66.31 970 TYR A N 1
ATOM 8000 C CA . TYR A 1 970 ? 11.513 -1.591 -11.102 1.00 66.31 970 TYR A CA 1
ATOM 8001 C C . TYR A 1 970 ? 11.402 -3.122 -11.024 1.00 66.31 970 TYR A C 1
ATOM 8003 O O . TYR A 1 970 ? 11.809 -3.840 -11.945 1.00 66.31 970 TYR A O 1
ATOM 8011 N N . GLU A 1 971 ? 10.862 -3.624 -9.914 1.00 70.19 971 GLU A N 1
ATOM 8012 C CA . GLU A 1 971 ? 10.514 -5.031 -9.712 1.00 70.19 971 GLU A CA 1
ATOM 8013 C C . GLU A 1 971 ? 9.006 -5.120 -9.477 1.00 70.19 971 GLU A C 1
ATOM 8015 O O . GLU A 1 971 ? 8.483 -4.679 -8.453 1.00 70.19 971 GLU A O 1
ATOM 8020 N N . PHE A 1 972 ? 8.286 -5.682 -10.447 1.00 78.56 972 PHE A N 1
ATOM 8021 C CA . PHE A 1 972 ? 6.840 -5.852 -10.362 1.00 78.56 972 PHE A CA 1
ATOM 8022 C C . PHE A 1 972 ? 6.497 -7.040 -9.456 1.00 78.56 972 PHE A C 1
ATOM 8024 O O . PHE A 1 972 ? 6.193 -8.125 -9.942 1.00 78.56 972 PHE A O 1
ATOM 8031 N N . LYS A 1 973 ? 6.519 -6.821 -8.132 1.00 84.06 973 LYS A N 1
ATOM 8032 C CA . LYS A 1 973 ? 6.281 -7.832 -7.073 1.00 84.06 973 LYS A CA 1
ATOM 8033 C C . LYS A 1 973 ? 5.068 -8.751 -7.313 1.00 84.06 973 LYS A C 1
ATOM 8035 O O . LYS A 1 973 ? 5.049 -9.884 -6.838 1.00 84.06 973 LYS A O 1
ATOM 8040 N N . TYR A 1 974 ? 4.052 -8.246 -8.013 1.00 87.81 974 TYR A N 1
ATOM 8041 C CA . TYR A 1 974 ? 2.769 -8.909 -8.260 1.00 87.81 974 TYR A CA 1
ATOM 8042 C C . TYR A 1 974 ? 2.659 -9.595 -9.631 1.00 87.81 974 TYR A C 1
ATOM 8044 O O . TYR A 1 974 ? 1.684 -10.304 -9.880 1.00 87.81 974 TYR A O 1
ATOM 8052 N N . LEU A 1 975 ? 3.638 -9.401 -10.521 1.00 90.38 975 LEU A N 1
ATOM 8053 C CA . LEU A 1 975 ? 3.683 -10.063 -11.821 1.00 90.38 975 LEU A CA 1
ATOM 8054 C C . LEU A 1 975 ? 4.529 -11.328 -11.748 1.00 90.38 975 LEU A C 1
ATOM 8056 O O . LEU A 1 975 ? 5.623 -11.346 -11.189 1.00 90.38 975 LEU A O 1
ATOM 8060 N N . ARG A 1 976 ? 4.045 -12.387 -12.391 1.00 92.00 976 ARG A N 1
ATOM 8061 C CA . ARG A 1 976 ? 4.808 -13.615 -12.629 1.00 92.00 976 ARG A CA 1
ATOM 8062 C C . ARG A 1 976 ? 5.035 -13.785 -14.117 1.00 92.00 976 ARG A C 1
ATOM 8064 O O . ARG A 1 976 ? 4.189 -13.390 -14.914 1.00 92.00 976 ARG A O 1
ATOM 8071 N N . ASN A 1 977 ? 6.162 -14.373 -14.494 1.00 92.19 977 ASN A N 1
ATOM 8072 C CA . ASN A 1 977 ? 6.510 -14.618 -15.885 1.00 92.19 977 ASN A CA 1
ATOM 8073 C C . ASN A 1 977 ? 6.964 -16.061 -16.129 1.00 92.19 977 ASN A C 1
ATOM 8075 O O . ASN A 1 977 ? 7.505 -16.729 -15.250 1.00 92.19 977 ASN A O 1
ATOM 8079 N N . ILE A 1 978 ? 6.763 -16.525 -17.360 1.00 93.44 978 ILE A N 1
ATOM 8080 C CA . ILE A 1 978 ? 7.356 -17.756 -17.880 1.00 93.44 978 ILE A CA 1
ATOM 8081 C C . ILE A 1 978 ? 7.748 -17.543 -19.342 1.00 93.44 978 ILE A C 1
ATOM 8083 O O . ILE A 1 978 ? 6.995 -16.976 -20.130 1.00 93.44 978 ILE A O 1
ATOM 8087 N N . VAL A 1 979 ? 8.938 -18.016 -19.702 1.00 93.12 979 VAL A N 1
ATOM 8088 C CA . VAL A 1 979 ? 9.438 -18.039 -21.078 1.00 93.12 979 VAL A CA 1
ATOM 8089 C C . VAL A 1 979 ? 9.782 -19.484 -21.415 1.00 93.12 979 VAL A C 1
ATOM 8091 O O . VAL A 1 979 ? 10.629 -20.083 -20.750 1.00 93.12 979 VAL A O 1
ATOM 8094 N N . SER A 1 980 ? 9.156 -20.055 -22.446 1.00 93.94 980 SER A N 1
ATOM 8095 C CA . SER A 1 980 ? 9.506 -21.395 -22.936 1.00 93.94 980 SER A CA 1
ATOM 8096 C C . SER A 1 980 ? 9.396 -21.509 -24.454 1.00 93.94 980 SER A C 1
ATOM 8098 O O . SER A 1 980 ? 8.622 -20.816 -25.108 1.00 93.94 980 SER A O 1
ATOM 8100 N N . LYS A 1 981 ? 10.188 -22.424 -25.021 1.00 93.50 981 LYS A N 1
ATOM 8101 C CA . LYS A 1 981 ? 10.088 -22.864 -26.422 1.00 93.50 981 LYS A CA 1
ATOM 8102 C C . LYS A 1 981 ? 9.087 -24.008 -26.627 1.00 93.50 981 LYS A C 1
ATOM 8104 O O . LYS A 1 981 ? 8.911 -24.469 -27.751 1.00 93.50 981 LYS A O 1
ATOM 8109 N N . LYS A 1 982 ? 8.499 -24.514 -25.542 1.00 92.94 982 LYS A N 1
ATOM 8110 C CA . LYS A 1 982 ? 7.498 -25.578 -25.549 1.00 92.94 982 LYS A CA 1
ATOM 8111 C C . LYS A 1 982 ? 6.132 -24.987 -25.201 1.00 92.94 982 LYS A C 1
ATOM 8113 O O . LYS A 1 982 ? 6.001 -24.426 -24.110 1.00 92.94 982 LYS A O 1
ATOM 8118 N N . PRO A 1 983 ? 5.123 -25.117 -26.077 1.00 90.94 983 PRO A N 1
ATOM 8119 C CA . PRO A 1 983 ? 3.755 -24.710 -25.768 1.00 90.94 983 PRO A CA 1
ATOM 8120 C C . PRO A 1 983 ? 3.197 -25.415 -24.524 1.00 90.94 983 PRO A C 1
ATOM 8122 O O . PRO A 1 983 ? 2.415 -24.828 -23.784 1.00 90.94 983 PRO A O 1
ATOM 8125 N N . GLU A 1 984 ? 3.623 -26.655 -24.266 1.00 91.75 984 GLU A N 1
ATOM 8126 C CA . GLU A 1 984 ? 3.159 -27.472 -23.143 1.00 91.75 984 GLU A CA 1
ATOM 8127 C C . GLU A 1 984 ? 3.544 -26.867 -21.787 1.00 91.75 984 GLU A C 1
ATOM 8129 O O . GLU A 1 984 ? 2.680 -26.734 -20.926 1.00 91.75 984 GLU A O 1
ATOM 8134 N N . ASP A 1 985 ? 4.796 -26.417 -21.621 1.00 92.56 985 ASP A N 1
ATOM 8135 C CA . ASP A 1 985 ? 5.267 -25.796 -20.372 1.00 92.56 985 ASP A CA 1
ATOM 8136 C C . ASP A 1 985 ? 4.432 -24.545 -20.020 1.00 92.56 985 ASP A C 1
ATOM 8138 O O . ASP A 1 985 ? 4.159 -24.267 -18.853 1.00 92.56 985 ASP A O 1
ATOM 8142 N N . VAL A 1 986 ? 4.019 -23.787 -21.045 1.00 90.25 986 VAL A N 1
ATOM 8143 C CA . VAL A 1 986 ? 3.185 -22.586 -20.900 1.00 90.25 986 VAL A CA 1
ATOM 8144 C C . VAL A 1 986 ? 1.733 -22.967 -20.601 1.00 90.25 986 VAL A C 1
ATOM 8146 O O . VAL A 1 986 ? 1.135 -22.389 -19.700 1.00 90.25 986 VAL A O 1
ATOM 8149 N N . LEU A 1 987 ? 1.168 -23.963 -21.292 1.00 89.75 987 LEU A N 1
ATOM 8150 C CA . LEU A 1 987 ? -0.183 -24.470 -21.018 1.00 89.75 987 LEU A CA 1
ATOM 8151 C C . LEU A 1 987 ? -0.327 -25.017 -19.597 1.00 89.75 987 LEU A C 1
ATOM 8153 O O . LEU A 1 987 ? -1.339 -24.761 -18.950 1.00 89.75 987 LEU A O 1
ATOM 8157 N N . ASP A 1 988 ? 0.656 -25.774 -19.120 1.00 90.56 988 ASP A N 1
ATOM 8158 C CA . ASP A 1 988 ? 0.614 -26.362 -17.785 1.00 90.56 988 ASP A CA 1
ATOM 8159 C C . ASP A 1 988 ? 0.761 -25.275 -16.710 1.00 90.56 988 ASP A C 1
ATOM 8161 O O . ASP A 1 988 ? -0.032 -25.248 -15.773 1.00 90.56 988 ASP A O 1
ATOM 8165 N N . TYR A 1 989 ? 1.639 -24.282 -16.913 1.00 90.56 989 TYR A N 1
ATOM 8166 C CA . TYR A 1 989 ? 1.716 -23.103 -16.041 1.00 90.56 989 TYR A CA 1
ATOM 8167 C C . TYR A 1 989 ? 0.386 -22.331 -15.964 1.00 90.56 989 TYR A C 1
ATOM 8169 O O . TYR A 1 989 ? -0.054 -21.947 -14.884 1.00 90.56 989 TYR A O 1
ATOM 8177 N N . ILE A 1 990 ? -0.281 -22.119 -17.102 1.00 87.62 990 ILE A N 1
ATOM 8178 C CA . ILE A 1 990 ? -1.564 -21.402 -17.191 1.00 87.62 990 ILE A CA 1
ATOM 8179 C C . ILE A 1 990 ? -2.681 -22.160 -16.453 1.00 87.62 990 ILE A C 1
ATOM 8181 O O . ILE A 1 990 ? -3.425 -21.552 -15.678 1.00 87.62 990 ILE A O 1
ATOM 8185 N N . LYS A 1 991 ? -2.754 -23.489 -16.613 1.00 88.38 991 LYS A N 1
ATOM 8186 C CA . LYS A 1 991 ? -3.702 -24.348 -15.880 1.00 88.38 991 LYS A CA 1
ATOM 8187 C C . LYS A 1 991 ? -3.420 -24.379 -14.380 1.00 88.38 991 LYS A C 1
ATOM 8189 O O . LYS A 1 991 ? -4.359 -24.290 -13.595 1.00 88.38 991 LYS A O 1
ATOM 8194 N N . ASP A 1 992 ? -2.151 -24.445 -13.978 1.00 87.19 992 ASP A N 1
ATOM 8195 C CA . ASP A 1 992 ? -1.737 -24.395 -12.569 1.00 87.19 992 ASP A CA 1
ATOM 8196 C C . ASP A 1 992 ? -2.123 -23.066 -11.894 1.00 87.19 992 ASP A C 1
ATOM 8198 O O . ASP A 1 992 ? -2.217 -23.000 -10.668 1.00 87.19 992 ASP A O 1
ATOM 8202 N N . GLN A 1 993 ? -2.345 -21.995 -12.669 1.00 84.88 993 GLN A N 1
ATOM 8203 C CA . GLN A 1 993 ? -2.881 -20.719 -12.179 1.00 84.88 993 GLN A CA 1
ATOM 8204 C C . GLN A 1 993 ? -4.410 -20.574 -12.356 1.00 84.88 993 GLN A C 1
ATOM 8206 O O . GLN A 1 993 ? -4.945 -19.523 -12.014 1.00 84.88 993 GLN A O 1
ATOM 8211 N N . GLY A 1 994 ? -5.117 -21.601 -12.846 1.00 83.38 994 GLY A N 1
ATOM 8212 C CA . GLY A 1 994 ? -6.583 -21.625 -12.957 1.00 83.38 994 GLY A CA 1
ATOM 8213 C C . GLY A 1 994 ? -7.169 -21.013 -14.236 1.00 83.38 994 GLY A C 1
ATOM 8214 O O . GLY A 1 994 ? -8.323 -20.591 -14.228 1.00 83.38 994 GLY A O 1
ATOM 8215 N N . TYR A 1 995 ? -6.401 -20.940 -15.326 1.00 81.62 995 TYR A N 1
ATOM 8216 C CA . TYR A 1 995 ? -6.851 -20.379 -16.605 1.00 81.62 995 TYR A CA 1
ATOM 8217 C C . TYR A 1 995 ? -6.987 -21.477 -17.674 1.00 81.62 995 TYR A C 1
ATOM 8219 O O . TYR A 1 995 ? -6.091 -22.296 -17.857 1.00 81.62 995 TYR A O 1
ATOM 8227 N N . ASP A 1 996 ? -8.081 -21.459 -18.441 1.00 73.62 996 ASP A N 1
ATOM 8228 C CA . ASP A 1 996 ? -8.412 -22.570 -19.353 1.00 73.62 996 ASP A CA 1
ATOM 8229 C C . ASP A 1 996 ? -7.995 -22.374 -20.823 1.00 73.62 996 ASP A C 1
ATOM 8231 O O . ASP A 1 996 ? -8.096 -23.311 -21.616 1.00 73.62 996 ASP A O 1
ATOM 8235 N N . SER A 1 997 ? -7.634 -21.152 -21.247 1.00 67.94 997 SER A N 1
ATOM 8236 C CA . SER A 1 997 ? -8.010 -20.736 -22.612 1.00 67.94 997 SER A CA 1
ATOM 8237 C C . SER A 1 997 ? -6.941 -20.080 -23.506 1.00 67.94 997 SER A C 1
ATOM 8239 O O . SER A 1 997 ? -7.225 -19.805 -24.677 1.00 67.94 997 SER A O 1
ATOM 8241 N N . VAL A 1 998 ? -5.723 -19.842 -23.020 1.00 71.50 998 VAL A N 1
ATOM 8242 C CA . VAL A 1 998 ? -4.624 -19.310 -23.850 1.00 71.50 998 VAL A CA 1
ATOM 8243 C C . VAL A 1 998 ? -4.000 -20.445 -24.668 1.00 71.50 998 VAL A C 1
ATOM 8245 O O . VAL A 1 998 ? -3.699 -21.506 -24.127 1.00 71.50 998 VAL A O 1
ATOM 8248 N N . LEU A 1 999 ? -3.795 -20.224 -25.968 1.00 75.81 999 LEU A N 1
ATOM 8249 C CA . LEU A 1 999 ? -3.201 -21.197 -26.889 1.00 75.81 999 LEU A CA 1
ATOM 8250 C C . LEU A 1 999 ? -1.796 -20.726 -27.310 1.00 75.81 999 LEU A C 1
ATOM 8252 O O . LEU A 1 999 ? -1.695 -19.976 -28.280 1.00 75.81 999 LEU A O 1
ATOM 8256 N N . PRO A 1 1000 ? -0.720 -21.131 -26.607 1.00 82.19 1000 PRO A N 1
ATOM 8257 C CA . PRO A 1 1000 ? 0.642 -20.841 -27.046 1.00 82.19 1000 PRO A CA 1
ATOM 8258 C C . PRO A 1 1000 ? 0.941 -21.536 -28.379 1.00 82.19 1000 PRO A C 1
ATOM 8260 O O . PRO A 1 1000 ? 0.465 -22.643 -28.647 1.00 82.19 1000 PRO A O 1
ATOM 8263 N N . GLU A 1 1001 ? 1.748 -20.891 -29.219 1.00 86.75 1001 GLU A N 1
ATOM 8264 C CA . GLU A 1 1001 ? 2.094 -21.405 -30.547 1.00 86.75 1001 GLU A CA 1
ATOM 8265 C C . GLU A 1 1001 ? 3.443 -22.128 -30.553 1.00 86.75 1001 GLU A C 1
ATOM 8267 O O . GLU A 1 1001 ? 4.299 -21.903 -29.698 1.00 86.75 1001 GLU A O 1
ATOM 8272 N N . ASN A 1 1002 ? 3.672 -22.986 -31.550 1.00 86.00 1002 ASN A N 1
ATOM 8273 C CA . ASN A 1 1002 ? 4.979 -23.607 -31.763 1.00 86.00 1002 ASN A CA 1
ATOM 8274 C C . ASN A 1 1002 ? 6.048 -22.529 -31.990 1.00 86.00 1002 ASN A C 1
ATOM 8276 O O . ASN A 1 1002 ? 6.024 -21.844 -33.010 1.00 86.00 1002 ASN A O 1
ATOM 8280 N N . GLY A 1 1003 ? 7.003 -22.412 -31.070 1.00 88.62 1003 GLY A N 1
ATOM 8281 C CA . GLY A 1 1003 ? 8.034 -21.382 -31.122 1.00 88.62 1003 GLY A CA 1
ATOM 8282 C C . GLY A 1 1003 ? 8.444 -20.926 -29.730 1.00 88.62 1003 GLY A C 1
ATOM 8283 O O . GLY A 1 1003 ? 8.145 -21.575 -28.727 1.00 88.62 1003 GLY A O 1
ATOM 8284 N N . LEU A 1 1004 ? 9.151 -19.800 -29.667 1.00 91.31 1004 LEU A N 1
ATOM 8285 C CA . LEU A 1 1004 ? 9.419 -19.133 -28.399 1.00 91.31 1004 LEU A CA 1
ATOM 8286 C C . LEU A 1 1004 ? 8.140 -18.419 -27.950 1.00 91.31 1004 LEU A C 1
ATOM 8288 O O . LEU A 1 1004 ? 7.576 -17.635 -28.707 1.00 91.31 1004 LEU A O 1
ATOM 8292 N N . ASN A 1 1005 ? 7.708 -18.692 -26.724 1.00 93.94 1005 ASN A N 1
ATOM 8293 C CA . ASN A 1 1005 ? 6.586 -18.035 -26.075 1.00 93.94 1005 ASN A CA 1
ATOM 8294 C C . ASN A 1 1005 ? 7.079 -17.317 -24.819 1.00 93.94 1005 ASN A C 1
ATOM 8296 O O . ASN A 1 1005 ? 7.968 -17.806 -24.115 1.00 93.94 1005 ASN A O 1
ATOM 8300 N N . SER A 1 1006 ? 6.462 -16.181 -24.532 1.00 94.81 1006 SER A N 1
ATOM 8301 C CA . SER A 1 1006 ? 6.560 -15.477 -23.261 1.00 94.81 1006 SER A CA 1
ATOM 8302 C C . SER A 1 1006 ? 5.163 -15.258 -22.706 1.00 94.81 1006 SER A C 1
ATOM 8304 O O . SER A 1 1006 ? 4.211 -15.052 -23.458 1.00 94.81 1006 SER A O 1
ATOM 8306 N N . LEU A 1 1007 ? 5.029 -15.311 -21.392 1.00 94.88 1007 LEU A N 1
ATOM 8307 C CA . LEU A 1 1007 ? 3.793 -15.011 -20.702 1.00 94.88 1007 LEU A CA 1
ATOM 8308 C C . LEU A 1 1007 ? 4.089 -14.199 -19.451 1.00 94.88 1007 LEU A C 1
ATOM 8310 O O . LEU A 1 1007 ? 5.020 -14.513 -18.709 1.00 94.88 1007 LEU A O 1
ATOM 8314 N N . SER A 1 1008 ? 3.255 -13.192 -19.208 1.00 95.00 1008 SER A N 1
ATOM 8315 C CA . SER A 1 1008 ? 3.160 -12.493 -17.934 1.00 95.00 1008 SER A CA 1
ATOM 8316 C C . SER A 1 1008 ? 1.750 -12.621 -17.373 1.00 95.00 1008 SER A C 1
ATOM 8318 O O . SER A 1 1008 ? 0.766 -12.573 -18.111 1.00 95.00 1008 SER A O 1
ATOM 8320 N N . LEU A 1 1009 ? 1.668 -12.761 -16.056 1.00 93.94 1009 LEU A N 1
ATOM 8321 C CA . LEU A 1 1009 ? 0.441 -12.988 -15.311 1.00 93.94 1009 LEU A CA 1
ATOM 8322 C C . LEU A 1 1009 ? 0.392 -12.051 -14.105 1.00 93.94 1009 LEU A C 1
ATOM 8324 O O . LEU A 1 1009 ? 1.312 -12.036 -13.287 1.00 93.94 1009 LEU A O 1
ATOM 8328 N N . LEU A 1 1010 ? -0.696 -11.296 -14.011 1.00 93.69 1010 LEU A N 1
ATOM 8329 C CA . LEU A 1 1010 ? -1.105 -10.510 -12.858 1.00 93.69 1010 LEU A CA 1
ATOM 8330 C C . LEU A 1 1010 ? -2.287 -11.238 -12.217 1.00 93.69 1010 LEU A C 1
ATOM 8332 O O . LEU A 1 1010 ? -3.364 -11.312 -12.800 1.00 93.69 1010 LEU A O 1
ATOM 8336 N N . ASN A 1 1011 ? -2.077 -11.791 -11.030 1.00 92.88 1011 ASN A N 1
ATOM 8337 C CA . ASN A 1 1011 ? -3.149 -12.328 -10.200 1.00 92.88 1011 ASN A CA 1
ATOM 8338 C C . ASN A 1 1011 ? -3.110 -11.537 -8.896 1.00 92.88 1011 ASN A C 1
ATOM 8340 O O . ASN A 1 1011 ? -2.211 -11.724 -8.071 1.00 92.88 1011 ASN A O 1
ATOM 8344 N N . LEU A 1 1012 ? -4.027 -10.579 -8.796 1.00 93.62 1012 LEU A N 1
ATOM 8345 C CA . LEU A 1 1012 ? -4.215 -9.721 -7.643 1.00 93.62 1012 LEU A CA 1
ATOM 8346 C C . LEU A 1 1012 ? -5.541 -10.059 -6.986 1.00 93.62 1012 LEU A C 1
ATOM 8348 O O . LEU A 1 1012 ? -6.582 -10.090 -7.639 1.00 93.62 1012 LEU A O 1
ATOM 8352 N N . SER A 1 1013 ? -5.491 -10.223 -5.676 1.00 92.62 1013 SER A N 1
ATOM 8353 C CA . SER A 1 1013 ? -6.657 -10.354 -4.827 1.00 92.62 1013 SER A CA 1
ATOM 8354 C C . SER A 1 1013 ? -6.459 -9.460 -3.606 1.00 92.62 1013 SER A C 1
ATOM 8356 O O . SER A 1 1013 ? -5.372 -9.410 -3.020 1.00 92.62 1013 SER A O 1
ATOM 8358 N N . PHE A 1 1014 ? -7.462 -8.642 -3.295 1.00 93.06 1014 PHE A N 1
ATOM 8359 C CA . PHE A 1 1014 ? -7.365 -7.636 -2.241 1.00 93.06 1014 PHE A CA 1
ATOM 8360 C C . PHE A 1 1014 ? -8.739 -7.242 -1.694 1.00 93.06 1014 PHE A C 1
ATOM 8362 O O . PHE A 1 1014 ? -9.786 -7.530 -2.273 1.00 93.06 1014 PHE A O 1
ATOM 8369 N N . ASN A 1 1015 ? -8.708 -6.541 -0.564 1.00 92.31 1015 ASN A N 1
ATOM 8370 C CA . ASN A 1 1015 ? -9.840 -5.815 -0.001 1.00 92.31 1015 ASN A CA 1
ATOM 8371 C C . ASN A 1 1015 ? -9.498 -4.320 0.036 1.00 92.31 1015 ASN A C 1
ATOM 8373 O O . ASN A 1 1015 ? -8.325 -3.951 -0.007 1.00 92.31 1015 ASN A O 1
ATOM 8377 N N . TRP A 1 1016 ? -10.491 -3.441 0.147 1.00 93.94 1016 TRP A N 1
ATOM 8378 C CA . TRP A 1 1016 ? -10.233 -2.037 0.491 1.00 93.94 1016 TRP A CA 1
ATOM 8379 C C . TRP A 1 1016 ? -10.077 -1.856 1.997 1.00 93.94 1016 TRP A C 1
ATOM 8381 O O . TRP A 1 1016 ? -10.539 -2.691 2.774 1.00 93.94 1016 TRP A O 1
ATOM 8391 N N . THR A 1 1017 ? -9.433 -0.768 2.425 1.00 92.31 1017 THR A N 1
ATOM 8392 C CA . THR A 1 1017 ? -9.141 -0.574 3.854 1.00 92.31 1017 THR A CA 1
ATOM 8393 C C . THR A 1 1017 ? -10.351 -0.167 4.698 1.00 92.31 1017 THR A C 1
ATOM 8395 O O . THR A 1 1017 ? -10.342 -0.389 5.903 1.00 92.31 1017 THR A O 1
ATOM 8398 N N . SER A 1 1018 ? -11.403 0.394 4.102 1.00 93.25 1018 SER A N 1
ATOM 8399 C CA . SER A 1 1018 ? -12.636 0.750 4.814 1.00 93.25 1018 SER A CA 1
ATOM 8400 C C . SER A 1 1018 ? -13.809 0.894 3.851 1.00 93.25 1018 SER A C 1
ATOM 8402 O O . SER A 1 1018 ? -13.716 1.677 2.906 1.00 93.25 1018 SER A O 1
ATOM 8404 N N . TYR A 1 1019 ? -14.905 0.177 4.099 1.00 94.94 1019 TYR A N 1
ATOM 8405 C CA . TYR A 1 1019 ? -16.164 0.307 3.359 1.00 94.94 1019 TYR A CA 1
ATOM 8406 C C . TYR A 1 1019 ? -17.333 -0.320 4.131 1.00 94.94 1019 TYR A C 1
ATOM 8408 O O . TYR A 1 1019 ? -17.130 -1.171 4.997 1.00 94.94 1019 TYR A O 1
ATOM 8416 N N . ASN A 1 1020 ? -18.562 0.039 3.763 1.00 93.94 1020 ASN A N 1
ATOM 8417 C CA . ASN A 1 1020 ? -19.777 -0.676 4.163 1.00 93.94 1020 ASN A CA 1
ATOM 8418 C C . ASN A 1 1020 ? -20.503 -1.213 2.923 1.00 93.94 1020 ASN A C 1
ATOM 8420 O O . ASN A 1 1020 ? -20.595 -0.515 1.914 1.00 93.94 1020 ASN A O 1
ATOM 8424 N N . HIS A 1 1021 ? -21.022 -2.436 2.997 1.00 92.56 1021 HIS A N 1
ATOM 8425 C CA . HIS A 1 1021 ? -21.822 -3.044 1.937 1.00 92.56 1021 HIS A CA 1
ATOM 8426 C C . HIS A 1 1021 ? -23.312 -2.672 2.053 1.00 92.56 1021 HIS A C 1
ATOM 8428 O O . HIS A 1 1021 ? -23.889 -2.743 3.138 1.00 92.56 1021 HIS A O 1
ATOM 8434 N N . PHE A 1 1022 ? -23.949 -2.326 0.932 1.00 91.56 1022 PHE A N 1
ATOM 8435 C CA . PHE A 1 1022 ? -25.382 -2.034 0.850 1.00 91.56 1022 PHE A CA 1
ATOM 8436 C C . PHE A 1 1022 ? -25.990 -2.553 -0.452 1.00 91.56 1022 PHE A C 1
ATOM 8438 O O . PHE A 1 1022 ? -25.526 -2.184 -1.525 1.00 91.56 1022 PHE A O 1
ATOM 8445 N N . SER A 1 1023 ? -27.108 -3.271 -0.379 1.00 91.19 1023 SER A N 1
ATOM 8446 C CA . SER A 1 1023 ? -27.965 -3.491 -1.549 1.00 91.19 1023 SER A CA 1
ATOM 8447 C C . SER A 1 1023 ? -28.916 -2.298 -1.713 1.00 91.19 1023 SER A C 1
ATOM 8449 O O . SER A 1 1023 ? -29.691 -1.986 -0.803 1.00 91.19 1023 SER A O 1
ATOM 8451 N N . HIS A 1 1024 ? -28.875 -1.616 -2.857 1.00 91.00 1024 HIS A N 1
ATOM 8452 C CA . HIS A 1 1024 ? -29.725 -0.460 -3.159 1.00 91.00 1024 HIS A CA 1
ATOM 8453 C C . HIS A 1 1024 ? -30.530 -0.683 -4.441 1.00 91.00 1024 HIS A C 1
ATOM 8455 O O . HIS A 1 1024 ? -30.070 -1.337 -5.373 1.00 91.00 1024 HIS A O 1
ATOM 8461 N N . LYS A 1 1025 ? -31.755 -0.146 -4.475 1.00 91.25 1025 LYS A N 1
ATOM 8462 C CA . LYS A 1 1025 ? -32.661 -0.281 -5.612 1.00 91.25 1025 LYS A CA 1
ATOM 8463 C C . LYS A 1 1025 ? -32.513 0.901 -6.561 1.00 91.25 1025 LYS A C 1
ATOM 8465 O O . LYS A 1 1025 ? -32.853 2.016 -6.171 1.00 91.25 1025 LYS A O 1
ATOM 8470 N N . VAL A 1 1026 ? -32.118 0.642 -7.803 1.00 88.25 1026 VAL A N 1
ATOM 8471 C CA . VAL A 1 1026 ? -32.128 1.636 -8.882 1.00 88.25 1026 VAL A CA 1
ATOM 8472 C C . VAL A 1 1026 ? -33.142 1.198 -9.937 1.00 88.25 1026 VAL A C 1
ATOM 8474 O O . VAL A 1 1026 ? -33.095 0.083 -10.454 1.00 88.25 1026 VAL A O 1
ATOM 8477 N N . GLY A 1 1027 ? -34.135 2.050 -10.204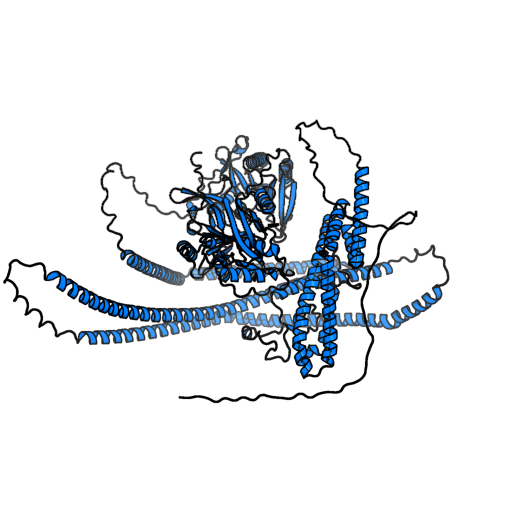 1.00 88.62 1027 GLY A N 1
ATOM 8478 C CA . GLY A 1 1027 ? -35.270 1.692 -11.057 1.00 88.62 1027 GLY A CA 1
ATOM 8479 C C . GLY A 1 1027 ? -36.055 0.494 -10.504 1.00 88.62 1027 GLY A C 1
ATOM 8480 O O . GLY A 1 1027 ? -36.616 0.549 -9.406 1.00 88.62 1027 GLY A O 1
ATOM 8481 N N . SER A 1 1028 ? -36.127 -0.593 -11.275 1.00 90.12 1028 SER A N 1
ATOM 8482 C CA . SER A 1 1028 ? -36.779 -1.849 -10.881 1.00 90.12 1028 SER A CA 1
ATOM 8483 C C . SER A 1 1028 ? -35.864 -2.837 -10.153 1.00 90.12 1028 SER A C 1
ATOM 8485 O O . SER A 1 1028 ? -36.383 -3.757 -9.519 1.00 90.12 1028 SER A O 1
ATOM 8487 N N . GLU A 1 1029 ? -34.547 -2.653 -10.212 1.00 92.62 1029 GLU A N 1
ATOM 8488 C CA . GLU A 1 1029 ? -33.550 -3.678 -9.889 1.00 92.62 1029 GLU A CA 1
ATOM 8489 C C . GLU A 1 1029 ? -32.732 -3.320 -8.646 1.00 92.62 1029 GLU A C 1
ATOM 8491 O O . GLU A 1 1029 ? -32.627 -2.154 -8.270 1.00 92.62 1029 GLU A O 1
ATOM 8496 N N . TYR A 1 1030 ? -32.181 -4.337 -7.986 1.00 92.62 1030 TYR A N 1
ATOM 8497 C CA . TYR A 1 1030 ? -31.286 -4.174 -6.843 1.00 92.62 1030 TYR A CA 1
ATOM 8498 C C . TYR A 1 1030 ? -29.846 -4.422 -7.284 1.00 92.62 1030 TYR A C 1
ATOM 8500 O O . TYR A 1 1030 ? -29.582 -5.375 -8.015 1.00 92.62 1030 TYR A O 1
ATOM 8508 N N . PHE A 1 1031 ? -28.932 -3.578 -6.816 1.00 92.88 1031 PHE A N 1
ATOM 8509 C CA . PHE A 1 1031 ? -27.494 -3.694 -7.039 1.00 92.88 1031 PHE A CA 1
ATOM 8510 C C . PHE A 1 1031 ? -26.758 -3.613 -5.703 1.00 92.88 1031 PHE A C 1
ATOM 8512 O O . PHE A 1 1031 ? -27.162 -2.877 -4.797 1.00 92.88 1031 PHE A O 1
ATOM 8519 N N . ASP A 1 1032 ? -25.661 -4.354 -5.598 1.00 93.38 1032 ASP A N 1
ATOM 8520 C CA . ASP A 1 1032 ? -24.820 -4.417 -4.406 1.00 93.38 1032 ASP A CA 1
ATOM 8521 C C . ASP A 1 1032 ? -23.700 -3.376 -4.490 1.00 93.38 1032 ASP A C 1
ATOM 8523 O O . ASP A 1 1032 ? -22.906 -3.393 -5.426 1.00 93.38 1032 ASP A O 1
ATOM 8527 N N . TYR A 1 1033 ? -23.613 -2.472 -3.515 1.00 94.75 1033 TYR A N 1
ATOM 8528 C CA . TYR A 1 1033 ? -22.693 -1.333 -3.498 1.00 94.75 1033 TYR A CA 1
ATOM 8529 C C . TYR A 1 1033 ? -21.702 -1.380 -2.336 1.00 94.75 1033 TYR A C 1
ATOM 8531 O O . TYR A 1 1033 ? -22.044 -1.703 -1.197 1.00 94.75 1033 TYR A O 1
ATOM 8539 N N . PHE A 1 1034 ? -20.489 -0.916 -2.615 1.00 95.50 1034 PHE A N 1
ATOM 8540 C CA . PHE A 1 1034 ? -19.474 -0.561 -1.635 1.00 95.50 1034 PHE A CA 1
ATOM 8541 C C . PHE A 1 1034 ? -19.532 0.944 -1.360 1.00 95.50 1034 PHE A C 1
ATOM 8543 O O . PHE A 1 1034 ? -19.218 1.756 -2.232 1.00 95.50 1034 PHE A O 1
ATOM 8550 N N . GLN A 1 1035 ? -19.924 1.317 -0.142 1.00 95.31 1035 GLN A N 1
ATOM 8551 C CA . GLN A 1 1035 ? -19.882 2.693 0.342 1.00 95.31 1035 GLN A CA 1
ATOM 8552 C C . GLN A 1 1035 ? -18.517 2.996 0.971 1.00 95.31 1035 GLN A C 1
ATOM 8554 O O . GLN A 1 1035 ? -18.168 2.434 2.012 1.00 95.31 1035 GLN A O 1
ATOM 8559 N N . PHE A 1 1036 ? -17.796 3.956 0.398 1.00 95.12 1036 PHE A N 1
ATOM 8560 C CA . PHE A 1 1036 ? -16.555 4.518 0.928 1.00 95.12 1036 PHE A CA 1
ATOM 8561 C C . PHE A 1 1036 ? -16.821 5.899 1.535 1.00 95.12 1036 PHE A C 1
ATOM 8563 O O . PHE A 1 1036 ? -17.411 6.763 0.887 1.00 95.12 1036 PHE A O 1
ATOM 8570 N N . LYS A 1 1037 ? -16.373 6.103 2.779 1.00 90.31 1037 LYS A N 1
ATOM 8571 C CA . LYS A 1 1037 ? -16.544 7.348 3.562 1.00 90.31 1037 LYS A CA 1
ATOM 8572 C C . LYS A 1 1037 ? -15.277 7.822 4.279 1.00 90.31 1037 LYS A C 1
ATOM 8574 O O . LYS A 1 1037 ? -15.303 8.856 4.938 1.00 90.31 1037 LYS A O 1
ATOM 8579 N N . ASN A 1 1038 ? -14.200 7.042 4.223 1.00 86.81 1038 ASN A N 1
ATOM 8580 C CA . ASN A 1 1038 ? -12.940 7.339 4.891 1.00 86.81 1038 ASN A CA 1
ATOM 8581 C C . ASN A 1 1038 ? -11.766 6.955 3.983 1.00 86.81 1038 ASN A C 1
ATOM 8583 O O . ASN A 1 1038 ? -11.909 6.076 3.133 1.00 86.81 1038 ASN A O 1
ATOM 8587 N N . ASN A 1 1039 ? -10.625 7.626 4.155 1.00 85.38 1039 ASN A N 1
ATOM 8588 C CA . ASN A 1 1039 ? -9.404 7.471 3.350 1.00 85.38 1039 ASN A CA 1
ATOM 8589 C C . ASN A 1 1039 ? -9.599 7.627 1.822 1.00 85.38 1039 ASN A C 1
ATOM 8591 O O . ASN A 1 1039 ? -8.747 7.211 1.037 1.00 85.38 1039 ASN A O 1
ATOM 8595 N N . LEU A 1 1040 ? -10.715 8.223 1.400 1.00 91.12 1040 LEU A N 1
ATOM 8596 C CA . LEU A 1 1040 ? -11.088 8.458 0.010 1.00 91.12 1040 LEU A CA 1
ATOM 8597 C C . LEU A 1 1040 ? -10.531 9.813 -0.437 1.00 91.12 1040 LEU A C 1
ATOM 8599 O O . LEU A 1 1040 ? -11.011 10.848 0.017 1.00 91.12 1040 LEU A O 1
ATOM 8603 N N . LYS A 1 1041 ? -9.545 9.827 -1.341 1.00 91.25 1041 LYS A N 1
ATOM 8604 C CA . LYS A 1 1041 ? -9.047 11.081 -1.934 1.00 91.25 1041 LYS A CA 1
ATOM 8605 C C . LYS A 1 1041 ? -9.866 11.389 -3.193 1.00 91.25 1041 LYS A C 1
ATOM 8607 O O . LYS A 1 1041 ? -9.857 10.583 -4.124 1.00 91.25 1041 LYS A O 1
ATOM 8612 N N . ILE A 1 1042 ? -10.556 12.533 -3.242 1.00 91.38 1042 ILE A N 1
ATOM 8613 C CA . ILE A 1 1042 ? -11.191 13.029 -4.478 1.00 91.38 1042 ILE A CA 1
ATOM 8614 C C . ILE A 1 1042 ? -10.296 14.072 -5.135 1.00 91.38 1042 ILE A C 1
ATOM 8616 O O . ILE A 1 1042 ? -9.864 15.026 -4.493 1.00 91.38 1042 ILE A O 1
ATOM 8620 N N . ILE A 1 1043 ? -10.082 13.916 -6.437 1.00 91.44 1043 ILE A N 1
ATOM 8621 C CA . ILE A 1 1043 ? -9.384 14.872 -7.291 1.00 91.44 1043 ILE A CA 1
ATOM 8622 C C . ILE A 1 1043 ? -10.318 15.205 -8.455 1.00 91.44 1043 ILE A C 1
ATOM 8624 O O . ILE A 1 1043 ? -10.805 14.309 -9.140 1.00 91.44 1043 ILE A O 1
ATOM 8628 N N . SER A 1 1044 ? -10.580 16.488 -8.684 1.00 91.69 1044 SER A N 1
ATOM 8629 C CA . SER A 1 1044 ? -11.375 16.955 -9.825 1.00 91.69 1044 SER A CA 1
ATOM 8630 C C . SER A 1 1044 ? -10.457 17.665 -10.816 1.00 91.69 1044 SER A C 1
ATOM 8632 O O . SER A 1 1044 ? -9.729 18.576 -10.423 1.00 91.69 1044 SER A O 1
ATOM 8634 N N . THR A 1 1045 ? -10.498 17.260 -12.084 1.00 91.12 1045 THR A N 1
ATOM 8635 C CA . THR A 1 1045 ? -9.859 17.967 -13.207 1.00 91.12 1045 THR A CA 1
ATOM 8636 C C . THR A 1 1045 ? -10.925 18.711 -14.019 1.00 91.12 1045 THR A C 1
ATOM 8638 O O . THR A 1 1045 ? -12.116 18.639 -13.711 1.00 91.12 1045 THR A O 1
ATOM 8641 N N . GLU A 1 1046 ? -10.524 19.429 -15.072 1.00 89.12 1046 GLU A N 1
ATOM 8642 C CA . GLU A 1 1046 ? -11.477 20.042 -16.013 1.00 89.12 1046 GLU A CA 1
ATOM 8643 C C . GLU A 1 1046 ? -12.291 18.992 -16.795 1.00 89.12 1046 GLU A C 1
ATOM 8645 O O . GLU A 1 1046 ? -13.395 19.281 -17.255 1.00 89.12 1046 GLU A O 1
ATOM 8650 N N . SER A 1 1047 ? -11.760 17.771 -16.948 1.00 90.69 1047 SER A N 1
ATOM 8651 C CA . SER A 1 1047 ? -12.325 16.714 -17.796 1.00 90.69 1047 SER A CA 1
ATOM 8652 C C . SER A 1 1047 ? -12.968 15.550 -17.028 1.00 90.69 1047 SER A C 1
ATOM 8654 O O . SER A 1 1047 ? -13.733 14.776 -17.622 1.00 90.69 1047 SER A O 1
ATOM 8656 N N . ALA A 1 1048 ? -12.657 15.386 -15.737 1.00 94.25 1048 ALA A N 1
ATOM 8657 C CA . ALA A 1 1048 ? -13.002 14.192 -14.972 1.00 94.25 1048 ALA A CA 1
ATOM 8658 C C . ALA A 1 1048 ? -13.071 14.409 -13.450 1.00 94.25 1048 ALA A C 1
ATOM 8660 O O . ALA A 1 1048 ? -12.376 15.248 -12.878 1.00 94.25 1048 ALA A O 1
ATOM 8661 N N . LYS A 1 1049 ? -13.847 13.557 -12.768 1.00 93.75 1049 LYS A N 1
ATOM 8662 C CA . LYS A 1 1049 ? -13.790 13.369 -11.311 1.00 93.75 1049 LYS A CA 1
ATOM 8663 C C . LYS A 1 1049 ? -13.129 12.028 -11.000 1.00 93.75 1049 LYS A C 1
ATOM 8665 O O . LYS A 1 1049 ? -13.614 10.981 -11.430 1.00 93.75 1049 LYS A O 1
ATOM 8670 N N . ILE A 1 1050 ? -12.027 12.077 -10.263 1.00 94.25 1050 ILE A N 1
ATOM 8671 C CA . ILE A 1 1050 ? -11.168 10.947 -9.917 1.00 94.25 1050 ILE A CA 1
ATOM 8672 C C . ILE A 1 1050 ? -11.328 10.655 -8.425 1.00 94.25 1050 ILE A C 1
ATOM 8674 O O . ILE A 1 1050 ? -11.250 11.552 -7.585 1.00 94.25 1050 ILE A O 1
ATOM 8678 N N . PHE A 1 1051 ? -11.524 9.388 -8.093 1.00 94.50 1051 PHE A N 1
ATOM 8679 C CA . PHE A 1 1051 ? -11.598 8.877 -6.730 1.00 94.50 1051 PHE A CA 1
ATOM 8680 C C . PHE A 1 1051 ? -10.442 7.904 -6.526 1.00 94.50 1051 PHE A C 1
ATOM 8682 O O . PHE A 1 1051 ? -10.281 6.994 -7.335 1.00 94.50 1051 PHE A O 1
ATOM 8689 N N . ILE A 1 1052 ? -9.650 8.063 -5.467 1.00 93.81 1052 ILE A N 1
ATOM 8690 C CA . ILE A 1 1052 ? -8.548 7.154 -5.131 1.00 93.81 1052 ILE A CA 1
ATOM 8691 C C . ILE A 1 1052 ? -8.851 6.488 -3.787 1.00 93.81 1052 ILE A C 1
ATOM 8693 O O . ILE A 1 1052 ? -9.116 7.170 -2.794 1.00 93.81 1052 ILE A O 1
ATOM 8697 N N . ILE A 1 1053 ? -8.811 5.154 -3.775 1.00 94.44 1053 ILE A N 1
ATOM 8698 C CA . ILE A 1 1053 ? -9.221 4.293 -2.663 1.00 94.44 1053 ILE A CA 1
ATOM 8699 C C . ILE A 1 1053 ? -8.053 3.361 -2.286 1.00 94.44 1053 ILE A C 1
ATOM 8701 O O . ILE A 1 1053 ? -7.608 2.573 -3.129 1.00 94.44 1053 ILE A O 1
ATOM 8705 N N . PRO A 1 1054 ? -7.542 3.405 -1.044 1.00 93.38 1054 PRO A N 1
ATOM 8706 C CA . PRO A 1 1054 ? -6.497 2.492 -0.582 1.00 93.38 1054 PRO A CA 1
ATOM 8707 C C . PRO A 1 1054 ? -6.966 1.032 -0.510 1.00 93.38 1054 PRO A C 1
ATOM 8709 O O . PRO A 1 1054 ? -8.114 0.732 -0.167 1.00 93.38 1054 PRO A O 1
ATOM 8712 N N . THR A 1 1055 ? -6.042 0.112 -0.795 1.00 94.12 1055 THR A N 1
ATOM 8713 C CA . THR A 1 1055 ? -6.271 -1.338 -0.712 1.00 94.12 1055 THR A CA 1
ATOM 8714 C C . THR A 1 1055 ? -5.489 -1.974 0.441 1.00 94.12 1055 THR A C 1
ATOM 8716 O O . THR A 1 1055 ? -4.613 -1.356 1.041 1.00 94.12 1055 THR A O 1
ATOM 8719 N N . SER A 1 1056 ? -5.775 -3.241 0.742 1.00 91.88 1056 SER A N 1
ATOM 8720 C CA . SER A 1 1056 ? -5.010 -4.075 1.676 1.00 91.88 1056 SER A CA 1
ATOM 8721 C C . SER A 1 1056 ? -3.600 -4.425 1.170 1.00 91.88 1056 SER A C 1
ATOM 8723 O O . SER A 1 1056 ? -2.835 -5.066 1.891 1.00 91.88 1056 SER A O 1
ATOM 8725 N N . LEU A 1 1057 ? -3.256 -4.046 -0.067 1.00 91.12 1057 LEU A N 1
ATOM 8726 C CA . LEU A 1 1057 ? -1.912 -4.120 -0.631 1.00 91.12 1057 LEU A CA 1
ATOM 8727 C C . LEU A 1 1057 ? -1.300 -2.706 -0.570 1.00 91.12 1057 LEU A C 1
ATOM 8729 O O . LEU A 1 1057 ? -1.753 -1.833 -1.304 1.00 91.12 1057 LEU A O 1
ATOM 8733 N N . PRO A 1 1058 ? -0.288 -2.451 0.281 1.00 87.00 1058 PRO A N 1
ATOM 8734 C CA . PRO A 1 1058 ? 0.124 -1.085 0.634 1.00 87.00 1058 PRO A CA 1
ATOM 8735 C C . PRO A 1 1058 ? 0.663 -0.264 -0.546 1.00 87.00 1058 PRO A C 1
ATOM 8737 O O . PRO A 1 1058 ? 0.513 0.952 -0.561 1.00 87.00 1058 PRO A O 1
ATOM 8740 N N . ASP A 1 1059 ? 1.246 -0.927 -1.548 1.00 88.75 1059 ASP A N 1
ATOM 8741 C CA . ASP A 1 1059 ? 1.827 -0.283 -2.732 1.00 88.75 1059 ASP A CA 1
ATOM 8742 C C . ASP A 1 1059 ? 0.782 -0.020 -3.847 1.00 88.75 1059 ASP A C 1
ATOM 8744 O O . ASP A 1 1059 ? 1.132 0.511 -4.905 1.00 88.75 1059 ASP A O 1
ATOM 8748 N N . ILE A 1 1060 ? -0.480 -0.448 -3.661 1.00 92.19 1060 ILE A N 1
ATOM 8749 C CA . ILE A 1 1060 ? -1.537 -0.444 -4.685 1.00 92.19 1060 ILE A CA 1
ATOM 8750 C C . ILE A 1 1060 ? -2.782 0.298 -4.194 1.00 92.19 1060 ILE A C 1
ATOM 8752 O O . ILE A 1 1060 ? -3.374 -0.027 -3.162 1.00 92.19 1060 ILE A O 1
ATOM 8756 N N . PHE A 1 1061 ? -3.256 1.222 -5.024 1.00 94.19 1061 PHE A N 1
ATOM 8757 C CA . PHE A 1 1061 ? -4.519 1.926 -4.829 1.00 94.19 1061 PHE A CA 1
ATOM 8758 C C . PHE A 1 1061 ? -5.482 1.580 -5.966 1.00 94.19 1061 PHE A C 1
ATOM 8760 O O . PHE A 1 1061 ? -5.075 1.395 -7.115 1.00 94.19 1061 PHE A O 1
ATOM 8767 N N . THR A 1 1062 ? -6.772 1.500 -5.649 1.00 96.25 1062 THR A N 1
ATOM 8768 C CA . THR A 1 1062 ? -7.833 1.538 -6.659 1.00 96.25 1062 THR A CA 1
ATOM 8769 C C . THR A 1 1062 ? -8.070 2.989 -7.049 1.00 96.25 1062 THR A C 1
ATOM 8771 O O . THR A 1 1062 ? -8.091 3.860 -6.180 1.00 96.25 1062 THR A O 1
ATOM 8774 N N . PHE A 1 1063 ? -8.293 3.255 -8.330 1.00 96.06 1063 PHE A N 1
ATOM 8775 C CA . PHE A 1 1063 ? -8.816 4.534 -8.784 1.00 96.06 1063 PHE A CA 1
ATOM 8776 C C . PHE A 1 1063 ? -10.099 4.338 -9.590 1.00 96.06 1063 PHE A C 1
ATOM 8778 O O . PHE A 1 1063 ? -10.239 3.358 -10.324 1.00 96.06 1063 PHE A O 1
ATOM 8785 N N . ILE A 1 1064 ? -11.021 5.290 -9.467 1.00 97.00 1064 ILE A N 1
ATOM 8786 C CA . ILE A 1 1064 ? -12.238 5.371 -10.269 1.00 97.00 1064 ILE A CA 1
ATOM 8787 C C . ILE A 1 1064 ? -12.277 6.724 -10.975 1.00 97.00 1064 ILE A C 1
ATOM 8789 O O . ILE A 1 1064 ? -12.041 7.745 -10.333 1.00 97.00 1064 ILE A O 1
ATOM 8793 N N . ILE A 1 1065 ? -12.596 6.757 -12.269 1.00 96.38 1065 ILE A N 1
ATOM 8794 C CA . ILE A 1 1065 ? -12.738 7.998 -13.043 1.00 96.38 1065 ILE A CA 1
ATOM 8795 C C . ILE A 1 1065 ? -14.148 8.081 -13.620 1.00 96.38 1065 ILE A C 1
ATOM 8797 O O . ILE A 1 1065 ? -14.552 7.241 -14.426 1.00 96.38 1065 ILE A O 1
ATOM 8801 N N . LYS A 1 1066 ? -14.877 9.134 -13.243 1.00 95.50 1066 LYS A N 1
ATOM 8802 C CA . LYS A 1 1066 ? -16.141 9.538 -13.863 1.00 95.50 1066 LYS A CA 1
ATOM 8803 C C . LYS A 1 1066 ? -15.856 10.696 -14.822 1.00 95.50 1066 LYS A C 1
ATOM 8805 O O . LYS A 1 1066 ? -15.470 11.778 -14.384 1.00 95.50 1066 LYS A O 1
ATOM 8810 N N . SER A 1 1067 ? -16.015 10.461 -16.124 1.00 94.88 1067 SER A N 1
ATOM 8811 C CA . SER A 1 1067 ? -15.834 11.471 -17.176 1.00 94.88 1067 SER A CA 1
ATOM 8812 C C . SER A 1 1067 ? -16.831 11.239 -18.309 1.00 94.88 1067 SER A C 1
ATOM 8814 O O . SER A 1 1067 ? -16.796 10.209 -18.984 1.00 94.88 1067 SER A O 1
ATOM 8816 N N . GLU A 1 1068 ? -17.712 12.213 -18.530 1.00 92.12 1068 GLU A N 1
ATOM 8817 C CA . GLU A 1 1068 ? -18.727 12.173 -19.590 1.00 92.12 1068 GLU A CA 1
ATOM 8818 C C . GLU A 1 1068 ? -18.085 12.208 -20.983 1.00 92.12 1068 GLU A C 1
ATOM 8820 O O . GLU A 1 1068 ? -18.490 11.463 -21.875 1.00 92.12 1068 GLU A O 1
ATOM 8825 N N . ASN A 1 1069 ? -17.016 12.997 -21.143 1.00 91.00 1069 ASN A N 1
ATOM 8826 C CA . ASN A 1 1069 ? -16.227 13.067 -22.373 1.00 91.00 1069 ASN A CA 1
ATOM 8827 C C . ASN A 1 1069 ? -15.624 11.704 -22.732 1.00 91.00 1069 ASN A C 1
ATOM 8829 O O . ASN A 1 1069 ? -15.727 11.260 -23.877 1.00 91.00 1069 ASN A O 1
ATOM 8833 N N . LEU A 1 1070 ? -15.030 11.021 -21.749 1.00 90.75 1070 LEU A N 1
ATOM 8834 C CA . LEU A 1 1070 ? -14.442 9.700 -21.948 1.00 90.75 1070 LEU A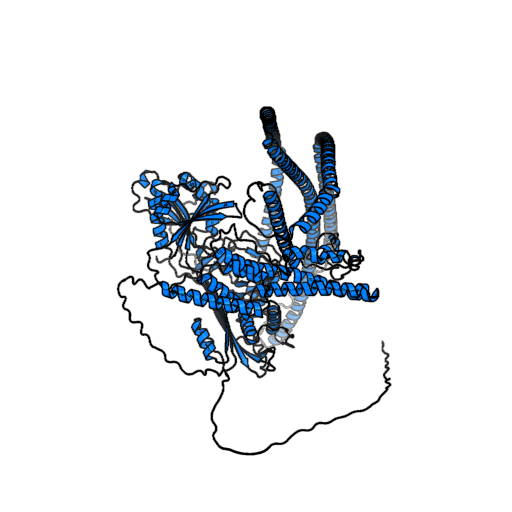 CA 1
ATOM 8835 C C . LEU A 1 1070 ? -15.521 8.663 -22.302 1.00 90.75 1070 LEU A C 1
ATOM 8837 O O . LEU A 1 1070 ? -15.351 7.905 -23.254 1.00 90.75 1070 LEU A O 1
ATOM 8841 N N . ALA A 1 1071 ? -16.659 8.678 -21.600 1.00 90.62 1071 ALA A N 1
ATOM 8842 C CA . ALA A 1 1071 ? -17.785 7.790 -21.883 1.00 90.62 1071 ALA A CA 1
ATOM 8843 C C . ALA A 1 1071 ? -18.362 8.006 -23.296 1.00 90.62 1071 ALA A C 1
ATOM 8845 O O . ALA A 1 1071 ? -18.609 7.043 -24.024 1.00 90.62 1071 ALA A O 1
ATOM 8846 N N . ALA A 1 1072 ? -18.514 9.261 -23.730 1.00 90.25 1072 ALA A N 1
ATOM 8847 C CA . ALA A 1 1072 ? -18.949 9.592 -25.085 1.00 90.25 1072 ALA A CA 1
ATOM 8848 C C . ALA A 1 1072 ? -17.957 9.090 -26.152 1.00 90.25 1072 ALA A C 1
ATOM 8850 O O . ALA A 1 1072 ? -18.378 8.563 -27.183 1.00 90.25 1072 ALA A O 1
ATOM 8851 N N . GLN A 1 1073 ? -16.649 9.205 -25.902 1.00 89.19 1073 GLN A N 1
ATOM 8852 C CA . GLN A 1 1073 ? -15.602 8.752 -26.824 1.00 89.19 1073 GLN A CA 1
ATOM 8853 C C . GLN A 1 1073 ? -15.517 7.215 -26.908 1.00 89.19 1073 GLN A C 1
ATOM 8855 O O . GLN A 1 1073 ? -15.415 6.675 -28.013 1.00 89.19 1073 GLN A O 1
ATOM 8860 N N . VAL A 1 1074 ? -15.678 6.487 -25.793 1.00 88.38 1074 VAL A N 1
ATOM 8861 C CA . VAL A 1 1074 ? -15.790 5.014 -25.820 1.00 88.38 1074 VAL A CA 1
ATOM 8862 C C . VAL A 1 1074 ? -17.048 4.572 -26.580 1.00 88.38 1074 VAL A C 1
ATOM 8864 O O . VAL A 1 1074 ? -16.962 3.685 -27.431 1.00 88.38 1074 VAL A O 1
ATOM 8867 N N . LYS A 1 1075 ? -18.199 5.230 -26.365 1.00 88.62 1075 LYS A N 1
ATOM 8868 C CA . LYS A 1 1075 ? -19.462 4.931 -27.075 1.00 88.62 1075 LYS A CA 1
ATOM 8869 C C . LYS A 1 1075 ? -19.397 5.199 -28.583 1.00 88.62 1075 LYS A C 1
ATOM 8871 O O . LYS A 1 1075 ? -20.029 4.480 -29.353 1.00 88.62 1075 LYS A O 1
ATOM 8876 N N . GLN A 1 1076 ? -18.592 6.167 -29.028 1.00 88.38 1076 GLN A N 1
ATOM 8877 C CA . GLN A 1 1076 ? -18.296 6.380 -30.454 1.00 88.38 1076 GLN A CA 1
ATOM 8878 C C . GLN A 1 1076 ? -17.450 5.246 -31.068 1.00 88.38 1076 GLN A C 1
ATOM 8880 O O . GLN A 1 1076 ? -17.381 5.117 -32.292 1.00 88.38 1076 GLN A O 1
ATOM 8885 N N . GLY A 1 1077 ? -16.830 4.394 -30.243 1.00 83.50 1077 GLY A N 1
ATOM 8886 C CA . GLY A 1 1077 ? -16.081 3.214 -30.678 1.00 83.50 1077 GLY A CA 1
ATOM 8887 C C . GLY A 1 1077 ? -14.761 3.531 -31.384 1.00 83.50 1077 GLY A C 1
ATOM 8888 O O . GLY A 1 1077 ? -14.238 2.666 -32.093 1.00 83.50 1077 GLY A O 1
ATOM 8889 N N . TYR A 1 1078 ? -14.245 4.757 -31.229 1.00 73.38 1078 TYR A N 1
ATOM 8890 C CA . TYR A 1 1078 ? -13.011 5.220 -31.856 1.00 73.38 1078 TYR A CA 1
ATOM 8891 C C . TYR A 1 1078 ? -12.411 6.451 -31.149 1.00 73.38 1078 TYR A C 1
ATOM 8893 O O . TYR A 1 1078 ? -13.104 7.449 -30.971 1.00 73.38 1078 TYR A O 1
ATOM 8901 N N . TRP A 1 1079 ? -11.110 6.426 -30.828 1.00 77.62 1079 TRP A N 1
ATOM 8902 C CA . TRP A 1 1079 ? -10.370 7.625 -30.404 1.00 77.62 1079 TRP A CA 1
ATOM 8903 C C . TRP A 1 1079 ? -9.759 8.332 -31.622 1.00 77.62 1079 TRP A C 1
ATOM 8905 O O . TRP A 1 1079 ? -9.105 7.655 -32.417 1.00 77.62 1079 TRP A O 1
ATOM 8915 N N . PRO A 1 1080 ? -9.852 9.671 -31.747 1.00 73.38 1080 PRO A N 1
ATOM 8916 C CA . PRO A 1 1080 ? -9.250 10.420 -32.857 1.00 73.38 1080 PRO A CA 1
ATOM 8917 C C . PRO A 1 1080 ? -7.762 10.117 -33.104 1.00 73.38 1080 PRO A C 1
ATOM 8919 O O . PRO A 1 1080 ? -7.328 10.098 -34.256 1.00 73.38 1080 PRO A O 1
ATOM 8922 N N . ASP A 1 1081 ? -7.018 9.831 -32.031 1.00 78.25 1081 ASP A N 1
ATOM 8923 C CA . ASP A 1 1081 ? -5.551 9.753 -32.005 1.00 78.25 1081 ASP A CA 1
ATOM 8924 C C . ASP A 1 1081 ? -4.977 8.325 -32.142 1.00 78.25 1081 ASP A C 1
ATOM 8926 O O . ASP A 1 1081 ? -3.765 8.146 -32.045 1.00 78.25 1081 ASP A O 1
ATOM 8930 N N . ASP A 1 1082 ? -5.819 7.295 -32.317 1.00 78.25 1082 ASP A N 1
ATOM 8931 C CA . ASP A 1 1082 ? -5.407 5.872 -32.315 1.00 78.25 1082 ASP A CA 1
ATOM 8932 C C . ASP A 1 1082 ? -4.711 5.382 -31.020 1.00 78.25 1082 ASP A C 1
ATOM 8934 O O . ASP A 1 1082 ? -3.972 4.394 -31.017 1.00 78.25 1082 ASP A O 1
ATOM 8938 N N . LEU A 1 1083 ? -4.979 6.057 -29.899 1.00 83.00 1083 LEU A N 1
ATOM 8939 C CA . LEU A 1 1083 ? -4.525 5.684 -28.554 1.00 83.00 1083 LEU A CA 1
ATOM 8940 C C . LEU A 1 1083 ? -5.455 4.638 -27.903 1.00 83.00 1083 LEU A C 1
ATOM 8942 O O . LEU A 1 1083 ? -6.498 4.293 -28.452 1.00 83.00 1083 LEU A O 1
ATOM 8946 N N . ASP A 1 1084 ? -5.074 4.113 -26.738 1.00 89.38 1084 ASP A N 1
ATOM 8947 C CA . ASP A 1 1084 ? -5.884 3.185 -25.937 1.00 89.38 1084 ASP A CA 1
ATOM 8948 C C . ASP A 1 1084 ? -6.417 3.861 -24.657 1.00 89.38 1084 ASP A C 1
ATOM 8950 O O . ASP A 1 1084 ? -6.054 4.995 -24.325 1.00 89.38 1084 ASP A O 1
ATOM 8954 N N . LEU A 1 1085 ? -7.280 3.150 -23.923 1.00 92.56 1085 LEU A N 1
ATOM 8955 C CA . LEU A 1 1085 ? -7.830 3.619 -22.647 1.00 92.56 1085 LEU A CA 1
ATOM 8956 C C . LEU A 1 1085 ? -6.729 3.951 -21.627 1.00 92.56 1085 LEU A C 1
ATOM 8958 O O . LEU A 1 1085 ? -6.874 4.889 -20.848 1.00 92.56 1085 LEU A O 1
ATOM 8962 N N . PHE A 1 1086 ? -5.619 3.207 -21.650 1.00 91.06 1086 PHE A N 1
ATOM 8963 C CA . PHE A 1 1086 ? -4.499 3.400 -20.732 1.00 91.06 1086 PHE A CA 1
ATOM 8964 C C . PHE A 1 1086 ? -3.886 4.794 -20.900 1.00 91.06 1086 PHE A C 1
ATOM 8966 O O . PHE A 1 1086 ? -3.777 5.519 -19.916 1.00 91.06 1086 PHE A O 1
ATOM 8973 N N . THR A 1 1087 ? -3.567 5.221 -22.129 1.00 89.88 1087 THR A N 1
ATOM 8974 C CA . THR A 1 1087 ? -3.034 6.579 -22.339 1.00 89.88 1087 THR A CA 1
ATOM 8975 C C . THR A 1 1087 ? -4.060 7.669 -22.071 1.00 89.88 1087 THR A C 1
ATOM 8977 O O . THR A 1 1087 ? -3.684 8.703 -21.530 1.00 89.88 1087 THR A O 1
ATOM 8980 N N . LYS A 1 1088 ? -5.353 7.450 -22.335 1.00 91.88 1088 LYS A N 1
ATOM 8981 C CA . LYS A 1 1088 ? -6.374 8.440 -21.949 1.00 91.88 1088 LYS A CA 1
ATOM 8982 C C . LYS A 1 1088 ? -6.481 8.615 -20.430 1.00 91.88 1088 LYS A C 1
ATOM 8984 O O . LYS A 1 1088 ? -6.690 9.733 -19.970 1.00 91.88 1088 LYS A O 1
ATOM 8989 N N . VAL A 1 1089 ? -6.246 7.561 -19.647 1.00 93.44 1089 VAL A N 1
ATOM 8990 C CA . VAL A 1 1089 ? -6.104 7.667 -18.185 1.00 93.44 1089 VAL A CA 1
ATOM 8991 C C . VAL A 1 1089 ? -4.789 8.335 -17.771 1.00 93.44 1089 VAL A C 1
ATOM 8993 O O . VAL A 1 1089 ? -4.812 9.185 -16.885 1.00 93.44 1089 VAL A O 1
ATOM 8996 N N . GLU A 1 1090 ? -3.661 8.026 -18.420 1.00 90.81 1090 GLU A N 1
ATOM 8997 C CA . GLU A 1 1090 ? -2.394 8.742 -18.183 1.00 90.81 1090 GLU A CA 1
ATOM 8998 C C . GLU A 1 1090 ? -2.528 10.247 -18.465 1.00 90.81 1090 GLU A C 1
ATOM 9000 O O . GLU A 1 1090 ? -1.953 11.054 -17.743 1.00 90.81 1090 GLU A O 1
ATOM 9005 N N . ASP A 1 1091 ? -3.269 10.639 -19.504 1.00 91.06 1091 ASP A N 1
ATOM 9006 C CA . ASP A 1 1091 ? -3.523 12.041 -19.844 1.00 91.06 1091 ASP A CA 1
ATOM 9007 C C . ASP A 1 1091 ? -4.387 12.730 -18.774 1.00 91.06 1091 ASP A C 1
ATOM 9009 O O . ASP A 1 1091 ? -3.999 13.788 -18.284 1.00 91.06 1091 ASP A O 1
ATOM 9013 N N . ILE A 1 1092 ? -5.467 12.088 -18.311 1.00 92.56 1092 ILE A N 1
ATOM 9014 C CA . ILE A 1 1092 ? -6.284 12.580 -17.183 1.00 92.56 1092 ILE A CA 1
ATOM 9015 C C . ILE A 1 1092 ? -5.448 12.706 -15.895 1.00 92.56 1092 ILE A C 1
ATOM 9017 O O . ILE A 1 1092 ? -5.612 13.662 -15.140 1.00 92.56 1092 ILE A O 1
ATOM 9021 N N . PHE A 1 1093 ? -4.505 11.793 -15.641 1.00 90.88 1093 PHE A N 1
ATOM 9022 C CA . PHE A 1 1093 ? -3.587 11.913 -14.505 1.00 90.88 1093 PHE A CA 1
ATOM 9023 C C . PHE A 1 1093 ? -2.577 13.065 -14.651 1.00 90.88 1093 PHE A C 1
ATOM 9025 O O . PHE A 1 1093 ? -2.227 13.674 -13.643 1.00 90.88 1093 PHE A O 1
ATOM 9032 N N . LYS A 1 1094 ? -2.160 13.437 -15.870 1.00 89.88 1094 LYS A N 1
ATOM 9033 C CA . LYS A 1 1094 ? -1.320 14.633 -16.114 1.00 89.88 1094 LYS A CA 1
ATOM 9034 C C . LYS A 1 1094 ? -2.081 15.951 -15.913 1.00 89.88 1094 LYS A C 1
ATOM 9036 O O . LYS A 1 1094 ? -1.449 16.987 -15.731 1.00 89.88 1094 LYS A O 1
ATOM 9041 N N . GLU A 1 1095 ? -3.416 15.938 -15.944 1.00 90.81 1095 GLU A N 1
ATOM 9042 C CA . GLU A 1 1095 ? -4.251 17.113 -15.640 1.00 90.81 1095 GLU A CA 1
ATOM 9043 C C . GLU A 1 1095 ? -4.353 17.411 -14.131 1.00 90.81 1095 GLU A C 1
ATOM 9045 O O . GLU A 1 1095 ? -4.833 18.484 -13.749 1.00 90.81 1095 GLU A O 1
ATOM 9050 N N . ILE A 1 1096 ? -3.901 16.498 -13.260 1.00 87.12 1096 ILE A N 1
ATOM 9051 C CA . ILE A 1 1096 ? -3.949 16.664 -11.803 1.00 87.12 1096 ILE A CA 1
ATOM 9052 C C . ILE A 1 1096 ? -2.978 17.771 -11.367 1.00 87.12 1096 ILE A C 1
ATOM 9054 O O . ILE A 1 1096 ? -1.794 17.547 -11.143 1.00 87.12 1096 ILE A O 1
ATOM 9058 N N . ASN A 1 1097 ? -3.522 18.977 -11.210 1.00 78.75 1097 ASN A N 1
ATOM 9059 C CA . ASN A 1 1097 ? -2.835 20.148 -10.653 1.00 78.75 1097 ASN A CA 1
ATOM 9060 C C . ASN A 1 1097 ? -3.437 20.596 -9.305 1.00 78.75 1097 ASN A C 1
ATOM 9062 O O . ASN A 1 1097 ? -2.993 21.582 -8.720 1.00 78.75 1097 ASN A O 1
ATOM 9066 N N . ALA A 1 1098 ? -4.487 19.916 -8.834 1.00 73.25 1098 ALA A N 1
ATOM 9067 C CA . ALA A 1 1098 ? -5.257 20.290 -7.652 1.00 73.25 1098 ALA A CA 1
ATOM 9068 C C . ALA A 1 1098 ? -4.920 19.402 -6.447 1.00 73.25 1098 ALA A C 1
ATOM 9070 O O . ALA A 1 1098 ? -4.783 18.185 -6.579 1.00 73.25 1098 ALA A O 1
ATOM 9071 N N . LEU A 1 1099 ? -4.862 20.014 -5.261 1.00 76.44 1099 LEU A N 1
ATOM 9072 C CA . LEU A 1 1099 ? -4.821 19.285 -3.993 1.00 76.44 1099 LEU A CA 1
ATOM 9073 C C . LEU A 1 1099 ? -6.100 18.437 -3.833 1.00 76.44 1099 LEU A C 1
ATOM 9075 O O . LEU A 1 1099 ? -7.186 18.911 -4.187 1.00 76.44 1099 LEU A O 1
ATOM 9079 N N . PRO A 1 1100 ? -6.003 17.204 -3.304 1.00 78.50 1100 PRO A N 1
ATOM 9080 C CA . PRO A 1 1100 ? -7.166 16.352 -3.096 1.00 78.50 1100 PRO A CA 1
ATOM 9081 C C . PRO A 1 1100 ? -8.128 16.961 -2.068 1.00 78.50 1100 PRO A C 1
ATOM 9083 O O . PRO A 1 1100 ? -7.711 17.536 -1.066 1.00 78.50 1100 PRO A O 1
ATOM 9086 N N . SER A 1 1101 ? -9.429 16.795 -2.301 1.00 78.69 1101 SER A N 1
ATOM 9087 C CA . SER A 1 1101 ? -10.470 17.156 -1.338 1.00 78.69 1101 SER A CA 1
ATOM 9088 C C . SER A 1 1101 ? -10.707 16.009 -0.351 1.00 78.69 1101 SER A C 1
ATOM 9090 O O . SER A 1 1101 ? -10.820 14.852 -0.760 1.00 78.69 1101 SER A O 1
ATOM 9092 N N . GLU A 1 1102 ? -10.792 16.341 0.939 1.00 63.62 1102 GLU A N 1
ATOM 9093 C CA . GLU A 1 1102 ? -10.929 15.379 2.044 1.00 63.62 1102 GLU A CA 1
ATOM 9094 C C . GLU A 1 1102 ? -12.389 14.932 2.279 1.00 63.62 1102 GLU A C 1
ATOM 9096 O O . GLU A 1 1102 ? -12.644 13.787 2.646 1.00 63.62 1102 GLU A O 1
ATOM 9101 N N . LEU A 1 1103 ? -13.350 15.849 2.095 1.00 63.03 1103 LEU A N 1
ATOM 9102 C CA . LEU A 1 1103 ? -14.804 15.687 2.291 1.00 63.03 1103 LEU A CA 1
ATOM 9103 C C . LEU A 1 1103 ? -15.509 14.841 1.217 1.00 63.03 1103 LEU A C 1
ATOM 9105 O O . LEU A 1 1103 ? -16.169 15.409 0.346 1.00 63.03 1103 LEU A O 1
ATOM 9109 N N . ALA A 1 1104 ? -15.402 13.511 1.274 1.00 75.94 1104 ALA A N 1
ATOM 9110 C CA . ALA A 1 1104 ? -15.835 12.622 0.196 1.00 75.94 1104 ALA A CA 1
ATOM 9111 C C . ALA A 1 1104 ? -16.679 11.406 0.636 1.00 75.94 1104 ALA A C 1
ATOM 9113 O O . ALA A 1 1104 ? -16.337 10.698 1.581 1.00 75.94 1104 ALA A O 1
ATOM 9114 N N . GLU A 1 1105 ? -17.728 11.099 -0.135 1.00 91.81 1105 GLU A N 1
ATOM 9115 C CA . GLU A 1 1105 ? -18.439 9.813 -0.119 1.00 91.81 1105 GLU A CA 1
ATOM 9116 C C . GLU A 1 1105 ? -18.496 9.239 -1.547 1.00 91.81 1105 GLU A C 1
ATOM 9118 O O . GLU A 1 1105 ? -18.532 9.988 -2.528 1.00 91.81 1105 GLU A O 1
ATOM 9123 N N . LEU A 1 1106 ? -18.473 7.910 -1.669 1.00 95.19 1106 LEU A N 1
ATOM 9124 C CA . LEU A 1 1106 ? -18.575 7.193 -2.941 1.00 95.19 1106 LEU A CA 1
ATOM 9125 C C . LEU A 1 1106 ? -19.333 5.877 -2.763 1.00 95.19 1106 LEU A C 1
ATOM 9127 O O . LEU A 1 1106 ? -19.004 5.104 -1.868 1.00 95.19 1106 LEU A O 1
ATOM 9131 N N . TRP A 1 1107 ? -20.278 5.593 -3.656 1.00 95.94 1107 TRP A N 1
ATOM 9132 C CA . TRP A 1 1107 ? -20.936 4.293 -3.786 1.00 95.94 1107 TRP A CA 1
ATOM 9133 C C . TRP A 1 1107 ? -20.511 3.649 -5.108 1.00 95.94 1107 TRP A C 1
ATOM 9135 O O . TRP A 1 1107 ? -20.954 4.061 -6.183 1.00 95.94 1107 TRP A O 1
ATOM 9145 N N . LEU A 1 1108 ? -19.637 2.647 -5.022 1.00 96.38 1108 LEU A N 1
ATOM 9146 C CA . LEU A 1 1108 ? -19.161 1.851 -6.157 1.00 96.38 1108 LEU A CA 1
ATOM 9147 C C . LEU A 1 1108 ? -20.022 0.583 -6.273 1.00 96.38 1108 LEU A C 1
ATOM 9149 O O . LEU A 1 1108 ? -20.068 -0.170 -5.298 1.00 96.38 1108 LEU A O 1
ATOM 9153 N N . PRO A 1 1109 ? -20.702 0.315 -7.399 1.00 96.31 1109 PRO A N 1
ATOM 9154 C CA . PRO A 1 1109 ? -21.417 -0.942 -7.576 1.00 96.31 1109 PRO A CA 1
ATOM 9155 C C . PRO A 1 1109 ? -20.442 -2.119 -7.677 1.00 96.31 1109 PRO A C 1
ATOM 9157 O O . PRO A 1 1109 ? -19.309 -1.983 -8.142 1.00 96.31 1109 PRO A O 1
ATOM 9160 N N . SER A 1 1110 ? -20.914 -3.291 -7.279 1.00 96.50 1110 SER A N 1
ATOM 9161 C CA . SER A 1 1110 ? -20.302 -4.578 -7.589 1.00 96.50 1110 SER A CA 1
ATOM 9162 C C . SER A 1 1110 ? -20.429 -4.826 -9.091 1.00 96.50 1110 SER A C 1
ATOM 9164 O O . SER A 1 1110 ? -21.479 -4.570 -9.680 1.00 96.50 1110 SER A O 1
ATOM 9166 N N . PHE A 1 1111 ? -19.365 -5.304 -9.728 1.00 97.44 1111 PHE A N 1
ATOM 9167 C CA . PHE A 1 1111 ? -19.328 -5.528 -11.171 1.00 97.44 1111 PHE A CA 1
ATOM 9168 C C . PHE A 1 1111 ? -18.402 -6.693 -11.520 1.00 97.44 1111 PHE A C 1
ATOM 9170 O O . PHE A 1 1111 ? -17.417 -6.968 -10.829 1.00 97.44 1111 PHE A O 1
ATOM 9177 N N . LYS A 1 1112 ? -18.698 -7.377 -12.625 1.00 97.31 1112 LYS A N 1
ATOM 9178 C CA . LYS A 1 1112 ? -17.884 -8.478 -13.136 1.00 97.31 1112 LYS A CA 1
ATOM 9179 C C . LYS A 1 1112 ? -17.662 -8.309 -14.625 1.00 97.31 1112 LYS A C 1
ATOM 9181 O O . LYS A 1 1112 ? -18.593 -8.399 -15.416 1.00 97.31 1112 LYS A O 1
ATOM 9186 N N . LYS A 1 1113 ? -16.400 -8.140 -15.015 1.00 96.44 1113 LYS A N 1
ATOM 9187 C CA . LYS A 1 1113 ? -16.016 -7.955 -16.412 1.00 96.44 1113 LYS A CA 1
ATOM 9188 C C . LYS A 1 1113 ? -14.980 -8.987 -16.830 1.00 96.44 1113 LYS A C 1
ATOM 9190 O O . LYS A 1 1113 ? -13.880 -9.044 -16.285 1.00 96.44 1113 LYS A O 1
ATOM 9195 N N . TYR A 1 1114 ? -15.329 -9.792 -17.826 1.00 94.88 1114 TYR A N 1
ATOM 9196 C CA . TYR A 1 1114 ? -14.433 -10.758 -18.452 1.00 94.88 1114 TYR A CA 1
ATOM 9197 C C . TYR A 1 1114 ? -14.201 -10.374 -19.905 1.00 94.88 1114 TYR A C 1
ATOM 9199 O O . TYR A 1 1114 ? -15.138 -10.017 -20.618 1.00 94.88 1114 TYR A O 1
ATOM 9207 N N . CYS A 1 1115 ? -12.964 -10.496 -20.374 1.00 93.62 1115 CYS A N 1
ATOM 9208 C CA . CYS A 1 1115 ? -12.668 -10.318 -21.781 1.00 93.62 1115 CYS A CA 1
ATOM 9209 C C . CYS A 1 1115 ? -11.435 -11.118 -22.204 1.00 93.62 1115 CYS A C 1
ATOM 9211 O O . CYS A 1 1115 ? -10.520 -11.381 -21.423 1.00 93.62 1115 CYS A O 1
ATOM 9213 N N . LYS A 1 1116 ? -11.427 -11.527 -23.469 1.00 93.12 1116 LYS A N 1
ATOM 9214 C CA . LYS A 1 1116 ? -10.354 -12.307 -24.071 1.00 93.12 1116 LYS A CA 1
ATOM 9215 C C . LYS A 1 1116 ? -10.217 -11.900 -25.525 1.00 93.12 1116 LYS A C 1
ATOM 9217 O O . LYS A 1 1116 ? -11.169 -12.052 -26.289 1.00 93.12 1116 LYS A O 1
ATOM 9222 N N . TRP A 1 1117 ? -9.037 -11.441 -25.914 1.00 93.50 1117 TRP A N 1
ATOM 9223 C CA . TRP A 1 1117 ? -8.790 -10.962 -27.268 1.00 93.50 1117 TRP A CA 1
ATOM 9224 C C . TRP A 1 1117 ? -7.368 -11.260 -27.744 1.00 93.50 1117 TRP A C 1
ATOM 9226 O O . TRP A 1 1117 ? -6.518 -11.804 -27.039 1.00 93.50 1117 TRP A O 1
ATOM 9236 N N . GLU A 1 1118 ? -7.131 -10.903 -28.997 1.00 93.06 1118 GLU A N 1
ATOM 9237 C CA . GLU A 1 1118 ? -5.834 -10.927 -29.651 1.00 93.06 1118 GLU A CA 1
ATOM 9238 C C . GLU A 1 1118 ? -5.451 -9.487 -29.983 1.00 93.06 1118 GLU A C 1
ATOM 9240 O O . GLU A 1 1118 ? -6.305 -8.739 -30.455 1.00 93.06 1118 GLU A O 1
ATOM 9245 N N . ILE A 1 1119 ? -4.215 -9.072 -29.702 1.00 92.56 1119 ILE A N 1
ATOM 9246 C CA . ILE A 1 1119 ? -3.752 -7.700 -29.932 1.00 92.56 1119 ILE A CA 1
ATOM 9247 C C . ILE A 1 1119 ? -3.021 -7.628 -31.279 1.00 92.56 1119 ILE A C 1
ATOM 9249 O O . ILE A 1 1119 ? -1.811 -7.865 -31.320 1.00 92.56 1119 ILE A O 1
ATOM 9253 N N . PRO A 1 1120 ? -3.707 -7.269 -32.384 1.00 92.19 1120 PRO A N 1
ATOM 9254 C CA . PRO A 1 1120 ? -3.077 -7.174 -33.698 1.00 92.19 1120 PRO A CA 1
ATOM 9255 C C . PRO A 1 1120 ? -1.971 -6.118 -33.740 1.00 92.19 1120 PRO A C 1
ATOM 9257 O O . PRO A 1 1120 ? -0.928 -6.356 -34.331 1.00 92.19 1120 PRO A O 1
ATOM 9260 N N . TRP A 1 1121 ? -2.140 -4.971 -33.074 1.00 91.88 1121 TRP A N 1
ATOM 9261 C CA . TRP A 1 1121 ? -1.201 -3.852 -33.211 1.00 91.88 1121 TRP A CA 1
ATOM 9262 C C . TRP A 1 1121 ? 0.209 -4.131 -32.667 1.00 91.88 1121 TRP A C 1
ATOM 9264 O O . TRP A 1 1121 ? 1.121 -3.367 -32.972 1.00 91.88 1121 TRP A O 1
ATOM 9274 N N . VAL A 1 1122 ? 0.421 -5.212 -31.905 1.00 92.25 1122 VAL A N 1
ATOM 9275 C CA . VAL A 1 1122 ? 1.750 -5.658 -31.437 1.00 92.25 1122 VAL A CA 1
ATOM 9276 C C . VAL A 1 1122 ? 2.424 -6.600 -32.455 1.00 92.25 1122 VAL A C 1
ATOM 9278 O O . VAL A 1 1122 ? 3.638 -6.766 -32.425 1.00 92.25 1122 VAL A O 1
ATOM 9281 N N . GLU A 1 1123 ? 1.687 -7.190 -33.399 1.00 94.06 1123 GLU A N 1
ATOM 9282 C CA . GLU A 1 1123 ? 2.248 -8.060 -34.443 1.00 94.06 1123 GLU A CA 1
ATOM 9283 C C . GLU A 1 1123 ? 3.271 -7.308 -35.318 1.00 94.06 1123 GLU A C 1
ATOM 9285 O O . GLU A 1 1123 ? 3.113 -6.127 -35.656 1.00 94.06 1123 GLU A O 1
ATOM 9290 N N . GLY A 1 1124 ? 4.373 -7.986 -35.641 1.00 93.00 1124 GLY A N 1
ATOM 9291 C CA . GLY A 1 1124 ? 5.528 -7.394 -36.311 1.00 93.00 1124 GLY A CA 1
ATOM 9292 C C . GLY A 1 1124 ? 6.406 -6.522 -35.406 1.00 93.00 1124 GLY A C 1
ATOM 9293 O O . GLY A 1 1124 ? 7.439 -6.032 -35.869 1.00 93.00 1124 GLY A O 1
ATOM 9294 N N . TYR A 1 1125 ? 6.062 -6.327 -34.122 1.00 92.06 1125 TYR A N 1
ATOM 9295 C CA . TYR A 1 1125 ? 6.912 -5.576 -33.196 1.00 92.06 1125 TYR A CA 1
ATOM 9296 C C . TYR A 1 1125 ? 8.273 -6.267 -33.051 1.00 92.06 1125 TYR A C 1
ATOM 9298 O O . TYR A 1 1125 ? 8.388 -7.404 -32.586 1.00 92.06 1125 TYR A O 1
ATOM 9306 N N . LYS A 1 1126 ? 9.308 -5.565 -33.511 1.00 90.88 1126 LYS A N 1
ATOM 9307 C CA . LYS A 1 1126 ? 10.683 -6.049 -33.595 1.00 90.88 1126 LYS A CA 1
ATOM 9308 C C . LYS A 1 1126 ? 11.402 -5.836 -32.275 1.00 90.88 1126 LYS A C 1
ATOM 9310 O O . LYS A 1 1126 ? 11.417 -4.721 -31.757 1.00 90.88 1126 LYS A O 1
ATOM 9315 N N . ILE A 1 1127 ? 12.108 -6.862 -31.810 1.00 84.88 1127 ILE A N 1
ATOM 9316 C CA . ILE A 1 1127 ? 12.875 -6.795 -30.572 1.00 84.88 1127 ILE A CA 1
ATOM 9317 C C . ILE A 1 1127 ? 14.281 -7.361 -30.760 1.00 84.88 1127 ILE A C 1
ATOM 9319 O O . ILE A 1 1127 ? 14.498 -8.420 -31.351 1.00 84.88 1127 ILE A O 1
ATOM 9323 N N . THR A 1 1128 ? 15.260 -6.609 -30.263 1.00 77.88 1128 THR A N 1
ATOM 9324 C CA . THR A 1 1128 ? 16.689 -6.886 -30.422 1.00 77.88 1128 THR A CA 1
ATOM 9325 C C . THR A 1 1128 ? 17.289 -7.308 -29.086 1.00 77.88 1128 THR A C 1
ATOM 9327 O O . THR A 1 1128 ? 17.476 -6.471 -28.201 1.00 77.88 1128 THR A O 1
ATOM 9330 N N . HIS A 1 1129 ? 17.616 -8.591 -28.935 1.00 68.00 1129 HIS A N 1
ATOM 9331 C CA . HIS A 1 1129 ? 18.217 -9.112 -27.707 1.00 68.00 1129 HIS A CA 1
ATOM 9332 C C . HIS A 1 1129 ? 19.674 -8.660 -27.570 1.00 68.00 1129 HIS A C 1
ATOM 9334 O O . HIS A 1 1129 ? 20.491 -8.863 -28.469 1.00 68.00 1129 HIS A O 1
ATOM 9340 N N . GLN A 1 1130 ? 20.046 -8.083 -26.423 1.00 60.03 1130 GLN A N 1
ATOM 9341 C CA . GLN A 1 1130 ? 21.444 -7.724 -26.181 1.00 60.03 1130 GLN A CA 1
ATOM 9342 C C . GLN A 1 1130 ? 22.303 -8.995 -26.085 1.00 60.03 1130 GLN A C 1
ATOM 9344 O O . GLN A 1 1130 ? 22.040 -9.871 -25.270 1.00 60.03 1130 GLN A O 1
ATOM 9349 N N . GLY A 1 1131 ? 23.313 -9.121 -26.949 1.00 63.28 1131 GLY A N 1
ATOM 9350 C CA . GLY A 1 1131 ? 24.232 -10.269 -26.969 1.00 63.28 1131 GLY A CA 1
ATOM 9351 C C . GLY A 1 1131 ? 23.869 -11.413 -27.927 1.00 63.28 1131 GLY A C 1
ATOM 9352 O O . GLY A 1 1131 ? 24.723 -12.264 -28.158 1.00 63.28 1131 GLY A O 1
ATOM 9353 N N . MET A 1 1132 ? 22.681 -11.412 -28.542 1.00 60.06 1132 MET A N 1
ATOM 9354 C CA . MET A 1 1132 ? 22.364 -12.287 -29.682 1.00 60.06 1132 MET A CA 1
ATOM 9355 C C . MET A 1 1132 ? 22.429 -11.474 -30.981 1.00 60.06 1132 MET A C 1
ATOM 9357 O O . MET A 1 1132 ? 22.077 -10.297 -31.001 1.00 60.06 1132 MET A O 1
ATOM 9361 N N . SER A 1 1133 ? 22.851 -12.097 -32.082 1.00 71.19 1133 SER A N 1
ATOM 9362 C CA . SER A 1 1133 ? 22.721 -11.517 -33.431 1.00 71.19 1133 SER A CA 1
ATOM 9363 C C . SER A 1 1133 ? 21.343 -11.753 -34.060 1.00 71.19 1133 SER A C 1
ATOM 9365 O O . SER A 1 1133 ? 21.087 -11.269 -35.157 1.00 71.19 1133 SER A O 1
ATOM 9367 N N . GLU A 1 1134 ? 20.496 -12.537 -33.395 1.00 81.38 1134 GLU A N 1
ATOM 9368 C CA . GLU A 1 1134 ? 19.156 -12.911 -33.840 1.00 81.38 1134 GLU A CA 1
ATOM 9369 C C . GLU A 1 1134 ? 18.144 -11.851 -33.391 1.00 81.38 1134 GLU A C 1
ATOM 9371 O O . GLU A 1 1134 ? 18.062 -11.494 -32.211 1.00 81.38 1134 GLU A O 1
ATOM 9376 N N . GLU A 1 1135 ? 17.383 -11.334 -34.350 1.00 87.94 1135 GLU A N 1
ATOM 9377 C CA . GLU A 1 1135 ? 16.248 -10.450 -34.106 1.00 87.94 1135 GLU A CA 1
ATOM 9378 C C . GLU A 1 1135 ? 14.998 -11.318 -33.920 1.00 87.94 1135 GLU A C 1
ATOM 9380 O O . GLU A 1 1135 ? 14.859 -12.337 -34.591 1.00 87.94 1135 GLU A O 1
ATOM 9385 N N . LYS A 1 1136 ? 14.096 -10.938 -33.012 1.00 90.44 1136 LYS A N 1
ATOM 9386 C CA . LYS A 1 1136 ? 12.805 -11.619 -32.837 1.00 90.44 1136 LYS A CA 1
ATOM 9387 C C . LYS A 1 1136 ? 11.672 -10.662 -33.164 1.00 90.44 1136 LYS A C 1
ATOM 9389 O O . LYS A 1 1136 ? 11.748 -9.475 -32.844 1.00 90.44 1136 LYS A O 1
ATOM 9394 N N . TYR A 1 1137 ? 10.612 -11.193 -33.753 1.00 92.81 1137 TYR A N 1
ATOM 9395 C CA . TYR A 1 1137 ? 9.403 -10.452 -34.092 1.00 92.81 1137 TYR A CA 1
ATOM 9396 C C . TYR A 1 1137 ? 8.237 -11.034 -33.299 1.00 92.81 1137 TYR A C 1
ATOM 9398 O O . TYR A 1 1137 ? 8.084 -12.256 -33.239 1.00 92.81 1137 TYR A O 1
ATOM 9406 N N . VAL A 1 1138 ? 7.424 -10.178 -32.668 1.00 94.19 1138 VAL A N 1
ATOM 9407 C CA . VAL A 1 1138 ? 6.159 -10.630 -32.075 1.00 94.19 1138 VAL A CA 1
ATOM 9408 C C . VAL A 1 1138 ? 5.264 -11.103 -33.212 1.00 94.19 1138 VAL A C 1
ATOM 9410 O O . VAL A 1 1138 ? 4.901 -10.324 -34.093 1.00 94.19 1138 VAL A O 1
ATOM 9413 N N . LYS A 1 1139 ? 4.904 -12.381 -33.174 1.00 95.44 1139 LYS A N 1
ATOM 9414 C CA . LYS A 1 1139 ? 3.963 -12.993 -34.107 1.00 95.44 1139 LYS A CA 1
ATOM 9415 C C . LYS A 1 1139 ? 2.530 -12.801 -33.653 1.00 95.44 1139 LYS A C 1
ATOM 9417 O O . LYS A 1 1139 ? 1.655 -12.502 -34.454 1.00 95.44 1139 LYS A O 1
ATOM 9422 N N . ARG A 1 1140 ? 2.286 -12.996 -32.360 1.00 94.94 1140 ARG A N 1
ATOM 9423 C CA . ARG A 1 1140 ? 0.935 -12.973 -31.810 1.00 94.94 1140 ARG A CA 1
ATOM 9424 C C . ARG A 1 1140 ? 0.954 -12.551 -30.360 1.00 94.94 1140 ARG A C 1
ATOM 9426 O O . ARG A 1 1140 ? 1.870 -12.922 -29.628 1.00 94.94 1140 ARG A O 1
ATOM 9433 N N . CYS A 1 1141 ? -0.075 -11.818 -29.965 1.00 94.31 1141 CYS A N 1
ATOM 9434 C CA . CYS A 1 1141 ? -0.305 -11.383 -28.599 1.00 94.31 1141 CYS A CA 1
ATOM 9435 C C . CYS A 1 1141 ? -1.739 -11.735 -28.208 1.00 94.31 1141 CYS A C 1
ATOM 9437 O O . CYS A 1 1141 ? -2.675 -11.255 -28.842 1.00 94.31 1141 CYS A O 1
ATOM 9439 N N . HIS A 1 1142 ? -1.920 -12.548 -27.172 1.00 93.56 1142 HIS A N 1
ATOM 9440 C CA . HIS A 1 1142 ? -3.222 -12.881 -26.599 1.00 93.56 1142 HIS A CA 1
ATOM 9441 C C . HIS A 1 1142 ? -3.323 -12.329 -25.192 1.00 93.56 1142 HIS A C 1
ATOM 9443 O O . HIS A 1 1142 ? -2.427 -12.550 -24.379 1.00 93.56 1142 HIS A O 1
ATOM 9449 N N . GLU A 1 1143 ? -4.441 -11.675 -24.895 1.00 92.75 1143 GLU A N 1
ATOM 9450 C CA . GLU A 1 1143 ? -4.766 -11.265 -23.535 1.00 92.75 1143 GLU A CA 1
ATOM 9451 C C . GLU A 1 1143 ? -6.074 -11.899 -23.070 1.00 92.75 1143 GLU A C 1
ATOM 9453 O O . GLU A 1 1143 ? -7.036 -12.037 -23.829 1.00 92.75 1143 GLU A O 1
ATOM 9458 N N . GLN A 1 1144 ? -6.088 -12.306 -21.804 1.00 93.62 1144 GLN A N 1
ATOM 9459 C CA . GLN A 1 1144 ? -7.273 -12.750 -21.084 1.00 93.62 1144 GLN A CA 1
ATOM 9460 C C . GLN A 1 1144 ? -7.318 -11.995 -19.759 1.00 93.62 1144 GLN A C 1
ATOM 9462 O O . GLN A 1 1144 ? -6.376 -12.072 -18.974 1.00 93.62 1144 GLN A O 1
ATOM 9467 N N . ILE A 1 1145 ? -8.420 -11.291 -19.512 1.00 93.44 1145 ILE A N 1
ATOM 9468 C CA . ILE A 1 1145 ? -8.636 -10.463 -18.329 1.00 93.44 1145 ILE A CA 1
ATOM 9469 C C . ILE A 1 1145 ? -9.972 -10.842 -17.693 1.00 93.44 1145 ILE A C 1
ATOM 9471 O O . ILE A 1 1145 ? -10.984 -10.987 -18.375 1.00 93.44 1145 ILE A O 1
ATOM 9475 N N . SER A 1 1146 ? -9.971 -10.980 -16.374 1.00 94.62 1146 SER A N 1
ATOM 9476 C CA . SER A 1 1146 ? -11.156 -11.109 -15.539 1.00 94.62 1146 SER A CA 1
ATOM 9477 C C . SER A 1 1146 ? -11.015 -10.163 -14.354 1.00 94.62 1146 SER A C 1
ATOM 9479 O O . SER A 1 1146 ? -10.058 -10.270 -13.588 1.00 94.62 1146 SER A O 1
ATOM 9481 N N . VAL A 1 1147 ? -11.973 -9.257 -14.208 1.00 96.62 1147 VAL A N 1
ATOM 9482 C CA . VAL A 1 1147 ? -12.147 -8.392 -13.042 1.00 96.62 1147 VAL A CA 1
ATOM 9483 C C . VAL A 1 1147 ? -13.445 -8.803 -12.374 1.00 96.62 1147 VAL A C 1
ATOM 9485 O O . VAL A 1 1147 ? -14.487 -8.855 -13.025 1.00 96.62 1147 VAL A O 1
ATOM 9488 N N . GLU A 1 1148 ? -13.380 -9.104 -11.089 1.00 96.62 1148 GLU A N 1
ATOM 9489 C CA . GLU A 1 1148 ? -14.538 -9.430 -10.272 1.00 96.62 1148 GLU A CA 1
ATOM 9490 C C . GLU A 1 1148 ? -14.473 -8.599 -8.997 1.00 96.62 1148 GLU A C 1
ATOM 9492 O O . GLU A 1 1148 ? -13.586 -8.777 -8.163 1.00 96.62 1148 GLU A O 1
ATOM 9497 N N . ILE A 1 1149 ? -15.396 -7.646 -8.909 1.00 96.62 1149 ILE A N 1
ATOM 9498 C CA . ILE A 1 1149 ? -15.636 -6.804 -7.749 1.00 96.62 1149 ILE A CA 1
ATOM 9499 C C . ILE A 1 1149 ? -16.974 -7.253 -7.168 1.00 96.62 1149 ILE A C 1
ATOM 9501 O O . ILE A 1 1149 ? -18.033 -6.899 -7.683 1.00 96.62 1149 ILE A O 1
ATOM 9505 N N . SER A 1 1150 ? -16.917 -8.085 -6.134 1.00 92.75 1150 SER A N 1
ATOM 9506 C CA . SER A 1 1150 ? -18.076 -8.766 -5.551 1.00 92.75 1150 SER A CA 1
ATOM 9507 C C . SER A 1 1150 ? -18.072 -8.610 -4.041 1.00 92.75 1150 SER A C 1
ATOM 9509 O O . SER A 1 1150 ? -17.053 -8.875 -3.399 1.00 92.75 1150 SER A O 1
ATOM 9511 N N . SER A 1 1151 ? -19.199 -8.218 -3.459 1.00 82.38 1151 SER A N 1
ATOM 9512 C CA . SER A 1 1151 ? -19.346 -8.159 -2.010 1.00 82.38 1151 SER A CA 1
ATOM 9513 C C . SER A 1 1151 ? -19.450 -9.554 -1.386 1.00 82.38 1151 SER A C 1
ATOM 9515 O O . SER A 1 1151 ? -19.956 -10.509 -1.979 1.00 82.38 1151 SER A O 1
ATOM 9517 N N . ALA A 1 1152 ? -18.965 -9.673 -0.151 1.00 76.56 1152 ALA A N 1
ATOM 9518 C CA . ALA A 1 1152 ? -19.384 -10.746 0.744 1.00 76.56 1152 ALA A CA 1
ATOM 9519 C C . ALA A 1 1152 ? -20.870 -10.584 1.133 1.00 76.56 1152 ALA A C 1
ATOM 9521 O O . ALA A 1 1152 ? -21.426 -9.486 1.040 1.00 76.56 1152 ALA A O 1
ATOM 9522 N N . GLU A 1 1153 ? -21.493 -11.666 1.616 1.00 78.75 1153 GLU A N 1
ATOM 9523 C CA . GLU A 1 1153 ? -22.892 -11.659 2.071 1.00 78.75 1153 GLU A CA 1
ATOM 9524 C C . GLU A 1 1153 ? -23.195 -10.497 3.038 1.00 78.75 1153 GLU A C 1
ATOM 9526 O O . GLU A 1 1153 ? -22.369 -10.109 3.871 1.00 78.75 1153 GLU A O 1
ATOM 9531 N N . PHE A 1 1154 ? -24.397 -9.925 2.919 1.00 70.88 1154 PHE A N 1
ATOM 9532 C CA . PHE A 1 1154 ? -24.799 -8.750 3.688 1.00 70.88 1154 PHE A CA 1
ATOM 9533 C C . PHE A 1 1154 ? -24.816 -9.031 5.198 1.00 70.88 1154 PHE A C 1
ATOM 9535 O O . PHE A 1 1154 ? -25.622 -9.814 5.702 1.00 70.88 1154 PHE A O 1
ATOM 9542 N N . SER A 1 1155 ? -23.960 -8.329 5.941 1.00 79.19 1155 SER A N 1
ATOM 9543 C CA . SER A 1 1155 ? -24.002 -8.321 7.398 1.00 79.19 1155 SER A CA 1
ATOM 9544 C C . SER A 1 1155 ? -25.125 -7.405 7.892 1.00 79.19 1155 SER A C 1
ATOM 9546 O O . SER A 1 1155 ? -25.056 -6.181 7.761 1.00 79.19 1155 SER A O 1
ATOM 9548 N N . ASP A 1 1156 ? -26.126 -7.995 8.540 1.00 88.25 1156 ASP A N 1
ATOM 9549 C CA . ASP A 1 1156 ? -27.059 -7.289 9.421 1.00 88.25 1156 ASP A CA 1
ATOM 9550 C C . ASP A 1 1156 ? -26.356 -6.254 10.322 1.00 88.25 1156 ASP A C 1
ATOM 9552 O O . ASP A 1 1156 ? -25.259 -6.482 10.837 1.00 88.25 1156 ASP A O 1
ATOM 9556 N N . GLY A 1 1157 ? -27.062 -5.175 10.665 1.00 92.56 1157 GLY A N 1
ATOM 9557 C CA . GLY A 1 1157 ? -26.597 -4.216 11.672 1.00 92.56 1157 GLY A CA 1
ATOM 9558 C C . GLY A 1 1157 ? -25.773 -3.053 11.125 1.00 92.56 1157 GLY A C 1
ATOM 9559 O O . GLY A 1 1157 ? -25.462 -2.151 11.900 1.00 92.56 1157 GLY A O 1
ATOM 9560 N N . ILE A 1 1158 ? -25.463 -3.018 9.828 1.00 94.00 1158 ILE A N 1
ATOM 9561 C CA . ILE A 1 1158 ? -24.974 -1.795 9.176 1.00 94.00 1158 ILE A CA 1
ATOM 9562 C C . ILE A 1 1158 ? -26.021 -0.680 9.371 1.00 94.00 1158 ILE A C 1
ATOM 9564 O O . ILE A 1 1158 ? -27.229 -0.914 9.261 1.00 94.00 1158 ILE A O 1
ATOM 9568 N N . LEU A 1 1159 ? -25.566 0.529 9.718 1.00 94.12 1159 LEU A N 1
ATOM 9569 C CA . LEU A 1 1159 ? -26.447 1.680 9.942 1.00 94.12 1159 LEU A CA 1
ATOM 9570 C C . LEU A 1 1159 ? -27.162 2.083 8.650 1.00 94.12 1159 LEU A C 1
ATOM 9572 O O . LEU A 1 1159 ? -26.598 2.000 7.560 1.00 94.12 1159 LEU A O 1
ATOM 9576 N N . LYS A 1 1160 ? -28.390 2.596 8.771 1.00 92.12 1160 LYS A N 1
ATOM 9577 C CA . LYS A 1 1160 ? -29.107 3.151 7.617 1.00 92.12 1160 LYS A CA 1
ATOM 9578 C C . LYS A 1 1160 ? -28.377 4.415 7.147 1.00 92.12 1160 LYS A C 1
ATOM 9580 O O . LYS A 1 1160 ? -28.371 5.423 7.855 1.00 92.12 1160 LYS A O 1
ATOM 9585 N N . SER A 1 1161 ? -27.766 4.367 5.967 1.00 89.81 1161 SER A N 1
ATOM 9586 C CA . SER A 1 1161 ? -27.238 5.566 5.315 1.00 89.81 1161 SER A CA 1
ATOM 9587 C C . SER A 1 1161 ? -28.357 6.257 4.545 1.00 89.81 1161 SER A C 1
ATOM 9589 O O . SER A 1 1161 ? -29.093 5.611 3.801 1.00 89.81 1161 SER A O 1
ATOM 9591 N N . GLU A 1 1162 ? -28.456 7.576 4.681 1.00 88.69 1162 GLU A N 1
ATOM 9592 C CA . GLU A 1 1162 ? -29.127 8.386 3.666 1.00 88.69 1162 GLU A CA 1
ATOM 9593 C C . GLU A 1 1162 ? -28.265 8.332 2.403 1.00 88.69 1162 GLU A C 1
ATOM 9595 O O . GLU A 1 1162 ? -27.048 8.522 2.471 1.00 88.69 1162 GLU A O 1
ATOM 9600 N N . ILE A 1 1163 ? -28.878 7.985 1.274 1.00 84.56 1163 ILE A N 1
ATOM 9601 C CA . ILE A 1 1163 ? -28.184 7.831 -0.002 1.00 84.56 1163 ILE A CA 1
ATOM 9602 C C . ILE A 1 1163 ? -28.370 9.126 -0.777 1.00 84.56 1163 ILE A C 1
ATOM 9604 O O . ILE A 1 1163 ? -29.496 9.576 -0.980 1.00 84.56 1163 ILE A O 1
ATOM 9608 N N . LYS A 1 1164 ? -27.260 9.727 -1.200 1.00 88.75 1164 LYS A N 1
ATOM 9609 C CA . LYS A 1 1164 ? -27.260 10.906 -2.062 1.00 88.75 1164 LYS A CA 1
ATOM 9610 C C . LYS A 1 1164 ? -26.861 10.474 -3.465 1.00 88.75 1164 LYS A C 1
ATOM 9612 O O . LYS A 1 1164 ? -25.756 9.971 -3.660 1.00 88.75 1164 LYS A O 1
ATOM 9617 N N . GLU A 1 1165 ? -27.749 10.694 -4.428 1.00 84.62 1165 GLU A N 1
ATOM 9618 C CA . GLU A 1 1165 ? -27.584 10.256 -5.822 1.00 84.62 1165 GLU A CA 1
ATOM 9619 C C . GLU A 1 1165 ? -26.274 10.764 -6.457 1.00 84.62 1165 GLU A C 1
ATOM 9621 O O . GLU A 1 1165 ? -25.642 10.052 -7.232 1.00 84.62 1165 GLU A O 1
ATOM 9626 N N . GLU A 1 1166 ? -25.797 11.947 -6.048 1.00 84.38 1166 GLU A N 1
ATOM 9627 C CA . GLU A 1 1166 ? -24.528 12.552 -6.494 1.00 84.38 1166 GLU A CA 1
ATOM 9628 C C . GLU A 1 1166 ? -23.271 11.697 -6.222 1.00 84.38 1166 GLU A C 1
ATOM 9630 O O . GLU A 1 1166 ? -22.257 11.853 -6.912 1.00 84.38 1166 GLU A O 1
ATOM 9635 N N . PHE A 1 1167 ? -23.328 10.791 -5.237 1.00 87.94 1167 PHE A N 1
ATOM 9636 C CA . PHE A 1 1167 ? -22.228 9.897 -4.862 1.00 87.94 1167 PHE A CA 1
ATOM 9637 C C . PHE A 1 1167 ? -22.378 8.474 -5.419 1.00 87.94 1167 PHE A C 1
ATOM 9639 O O . PHE A 1 1167 ? -21.467 7.665 -5.235 1.00 87.94 1167 PHE A O 1
ATOM 9646 N N . ILE A 1 1168 ? -23.475 8.165 -6.123 1.00 89.88 1168 ILE A N 1
ATOM 9647 C CA . ILE A 1 1168 ? -23.691 6.854 -6.746 1.00 89.88 1168 ILE A CA 1
ATOM 9648 C C . ILE A 1 1168 ? -23.037 6.797 -8.129 1.00 89.88 1168 ILE A C 1
ATOM 9650 O O . ILE A 1 1168 ? -23.320 7.600 -9.024 1.00 89.88 1168 ILE A O 1
ATOM 9654 N N . LEU A 1 1169 ? -22.186 5.793 -8.336 1.00 91.50 1169 LEU A N 1
ATOM 9655 C CA . LEU A 1 1169 ? -21.708 5.416 -9.663 1.00 91.50 1169 LEU A CA 1
ATOM 9656 C C . LEU A 1 1169 ? -22.706 4.471 -10.335 1.00 91.50 1169 LEU A C 1
ATOM 9658 O O . LEU A 1 1169 ? -22.517 3.262 -10.347 1.00 91.50 1169 LEU A O 1
ATOM 9662 N N . PHE A 1 1170 ? -23.785 5.038 -10.875 1.00 87.56 1170 PHE A N 1
ATOM 9663 C CA . PHE A 1 1170 ? -24.718 4.302 -11.737 1.00 87.56 1170 PHE A CA 1
ATOM 9664 C C . PHE A 1 1170 ? -24.403 4.468 -13.237 1.00 87.56 1170 PHE A C 1
ATOM 9666 O O . PHE A 1 1170 ? -24.651 3.578 -14.036 1.00 87.56 1170 PHE A O 1
ATOM 9673 N N . SER A 1 1171 ? -23.809 5.599 -13.626 1.00 89.88 1171 SER A N 1
ATOM 9674 C CA . SER A 1 1171 ? -23.317 5.852 -14.987 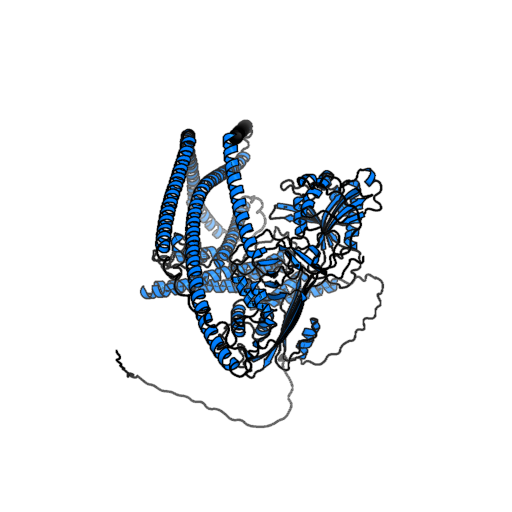1.00 89.88 1171 SER A CA 1
ATOM 9675 C C . SER A 1 1171 ? -21.973 5.166 -15.246 1.00 89.88 1171 SER A C 1
ATOM 9677 O O . SER A 1 1171 ? -21.173 5.078 -14.313 1.00 89.88 1171 SER A O 1
ATOM 9679 N N . ASP A 1 1172 ? -21.674 4.828 -16.508 1.00 95.44 1172 ASP A N 1
ATOM 9680 C CA . ASP A 1 1172 ? -20.390 4.235 -16.919 1.00 95.44 1172 ASP A CA 1
ATOM 9681 C C . ASP A 1 1172 ? -19.170 4.969 -16.325 1.00 95.44 1172 ASP A C 1
ATOM 9683 O O . ASP A 1 1172 ? -19.107 6.205 -16.303 1.00 95.44 1172 ASP A O 1
ATOM 9687 N N . PHE A 1 1173 ? -18.168 4.209 -15.889 1.00 97.12 1173 PHE A N 1
ATOM 9688 C CA . PHE A 1 1173 ? -16.970 4.730 -15.227 1.00 97.12 1173 PHE A CA 1
ATOM 9689 C C . PHE A 1 1173 ? -15.722 3.942 -15.625 1.00 97.12 1173 PHE A C 1
ATOM 9691 O O . PHE A 1 1173 ? -15.802 2.820 -16.112 1.00 97.12 1173 PHE A O 1
ATOM 9698 N N . VAL A 1 1174 ? -14.536 4.506 -15.402 1.00 97.56 1174 VAL A N 1
ATOM 9699 C CA . VAL A 1 1174 ? -13.289 3.731 -15.469 1.00 97.56 1174 VAL A CA 1
ATOM 9700 C C . VAL A 1 1174 ? -12.922 3.261 -14.079 1.00 97.56 1174 VAL A C 1
ATOM 9702 O O . VAL A 1 1174 ? -12.796 4.078 -13.176 1.00 97.56 1174 VAL A O 1
ATOM 9705 N N . PHE A 1 1175 ? -12.692 1.965 -13.928 1.00 97.81 1175 PHE A N 1
ATOM 9706 C CA . PHE A 1 1175 ? -12.023 1.365 -12.783 1.00 97.81 1175 PHE A CA 1
ATOM 9707 C C . PHE A 1 1175 ? -10.563 1.080 -13.142 1.00 97.81 1175 PHE A C 1
ATOM 9709 O O . PHE A 1 1175 ? -10.262 0.635 -14.250 1.00 97.81 1175 PHE A O 1
ATOM 9716 N N . GLY A 1 1176 ? -9.643 1.245 -12.202 1.00 96.69 1176 GLY A N 1
ATOM 9717 C CA . GLY A 1 1176 ? -8.282 0.768 -12.386 1.00 96.69 1176 GLY A CA 1
ATOM 9718 C C . GLY A 1 1176 ? -7.501 0.620 -11.095 1.00 96.69 1176 GLY A C 1
ATOM 9719 O O . GLY A 1 1176 ? -7.957 0.972 -10.008 1.00 96.69 1176 GLY A O 1
ATOM 9720 N N . LEU A 1 1177 ? -6.296 0.083 -11.241 1.00 95.81 1177 LEU A N 1
ATOM 9721 C CA . LEU A 1 1177 ? -5.292 0.010 -10.192 1.00 95.81 1177 LEU A CA 1
ATOM 9722 C C . LEU A 1 1177 ? -4.087 0.858 -10.563 1.00 95.81 1177 LEU A C 1
ATOM 9724 O O . LEU A 1 1177 ? -3.682 0.888 -11.724 1.00 95.81 1177 LEU A O 1
ATOM 9728 N N . VAL A 1 1178 ? -3.462 1.466 -9.564 1.00 92.62 1178 VAL A N 1
ATOM 9729 C CA . VAL A 1 1178 ? -2.237 2.253 -9.710 1.00 92.62 1178 VAL A CA 1
ATOM 9730 C C . VAL A 1 1178 ? -1.190 1.789 -8.694 1.00 92.62 1178 VAL A C 1
ATOM 9732 O O . VAL A 1 1178 ? -1.523 1.507 -7.542 1.00 92.62 1178 VAL A O 1
ATOM 9735 N N . LEU A 1 1179 ? 0.067 1.681 -9.136 1.00 86.94 1179 LEU A N 1
ATOM 9736 C CA . LEU A 1 1179 ? 1.231 1.515 -8.257 1.00 86.94 1179 LEU A CA 1
ATOM 9737 C C . LEU A 1 1179 ? 1.707 2.887 -7.801 1.00 86.94 1179 LEU A C 1
ATOM 9739 O O . LEU A 1 1179 ? 2.032 3.723 -8.647 1.00 86.94 1179 LEU A O 1
ATOM 9743 N N . THR A 1 1180 ? 1.807 3.115 -6.494 1.00 70.81 1180 THR A N 1
ATOM 9744 C CA . THR A 1 1180 ? 2.182 4.441 -5.991 1.00 70.81 1180 THR A CA 1
ATOM 9745 C C . THR A 1 1180 ? 2.895 4.424 -4.648 1.00 70.81 1180 THR A C 1
ATOM 9747 O O . THR A 1 1180 ? 2.391 3.854 -3.685 1.00 70.81 1180 THR A O 1
ATOM 9750 N N . ASN A 1 1181 ? 3.948 5.237 -4.553 1.00 55.88 1181 ASN A N 1
ATOM 9751 C CA . ASN A 1 1181 ? 4.160 6.074 -3.375 1.00 55.88 1181 ASN A CA 1
ATOM 9752 C C . ASN A 1 1181 ? 3.411 7.395 -3.635 1.00 55.88 1181 ASN A C 1
ATOM 9754 O O . ASN A 1 1181 ? 3.987 8.305 -4.226 1.00 55.88 1181 ASN A O 1
ATOM 9758 N N . LEU A 1 1182 ? 2.126 7.508 -3.267 1.00 48.28 1182 LEU A N 1
ATOM 9759 C CA . LEU A 1 1182 ? 1.357 8.751 -3.505 1.00 48.28 1182 LEU A CA 1
ATOM 9760 C C . LEU A 1 1182 ? 1.924 9.955 -2.737 1.00 48.28 1182 LEU A C 1
ATOM 9762 O O . LEU A 1 1182 ? 1.609 11.091 -3.069 1.00 48.28 1182 LEU A O 1
ATOM 9766 N N . ASP A 1 1183 ? 2.762 9.695 -1.736 1.00 47.81 1183 ASP A N 1
ATOM 9767 C CA . ASP A 1 1183 ? 3.393 10.707 -0.892 1.00 47.81 1183 ASP A CA 1
ATOM 9768 C C . ASP A 1 1183 ? 4.703 11.256 -1.501 1.00 47.81 1183 ASP A C 1
ATOM 9770 O O . ASP A 1 1183 ? 5.328 12.145 -0.929 1.00 47.81 1183 ASP A O 1
ATOM 9774 N N . SER A 1 1184 ? 5.137 10.752 -2.669 1.00 51.88 1184 SER A N 1
ATOM 9775 C CA . SER A 1 1184 ? 6.189 11.389 -3.473 1.00 51.88 1184 SER A CA 1
ATOM 9776 C C . SER A 1 1184 ? 5.571 12.233 -4.588 1.00 51.88 1184 SER A C 1
ATOM 9778 O O . SER A 1 1184 ? 5.154 11.689 -5.610 1.00 51.88 1184 SER A O 1
ATOM 9780 N N . GLU A 1 1185 ? 5.573 13.555 -4.400 1.00 49.53 1185 GLU A N 1
ATOM 9781 C CA . GLU A 1 1185 ? 4.903 14.573 -5.237 1.00 49.53 1185 GLU A CA 1
ATOM 9782 C C . GLU A 1 1185 ? 5.323 14.603 -6.727 1.00 49.53 1185 GLU A C 1
ATOM 9784 O O . GLU A 1 1185 ? 4.698 15.294 -7.525 1.00 49.53 1185 GLU A O 1
ATOM 9789 N N . GLU A 1 1186 ? 6.359 13.857 -7.129 1.00 51.72 1186 GLU A N 1
ATOM 9790 C CA . GLU A 1 1186 ? 6.924 13.882 -8.489 1.00 51.72 1186 GLU A CA 1
ATOM 9791 C C . GLU A 1 1186 ? 6.680 12.614 -9.334 1.00 51.72 1186 GLU A C 1
ATOM 9793 O O . GLU A 1 1186 ? 6.991 12.608 -10.529 1.00 51.72 1186 GLU A O 1
ATOM 9798 N N . ILE A 1 1187 ? 6.158 11.517 -8.766 1.00 54.28 1187 ILE A N 1
ATOM 9799 C CA . ILE A 1 1187 ? 5.925 10.289 -9.547 1.00 54.28 1187 ILE A CA 1
ATOM 9800 C C . ILE A 1 1187 ? 4.505 10.302 -10.108 1.00 54.28 1187 ILE A C 1
ATOM 9802 O O . ILE A 1 1187 ? 3.548 9.990 -9.400 1.00 54.28 1187 ILE A O 1
ATOM 9806 N N . ASN A 1 1188 ? 4.387 10.593 -11.409 1.00 67.38 1188 ASN A N 1
ATOM 9807 C CA . ASN A 1 1188 ? 3.141 10.409 -12.156 1.00 67.38 1188 ASN A CA 1
ATOM 9808 C C . ASN A 1 1188 ? 2.570 9.002 -11.878 1.00 67.38 1188 ASN A C 1
ATOM 9810 O O . ASN A 1 1188 ? 3.275 8.019 -12.133 1.00 67.38 1188 ASN A O 1
ATOM 9814 N N . PRO A 1 1189 ? 1.325 8.882 -11.379 1.00 77.31 1189 PRO A N 1
ATOM 9815 C CA . PRO A 1 1189 ? 0.726 7.597 -11.036 1.00 77.31 1189 PRO A CA 1
ATOM 9816 C C . PRO A 1 1189 ? 0.701 6.665 -12.251 1.00 77.31 1189 PRO A C 1
ATOM 9818 O O . PRO A 1 1189 ? 0.021 6.944 -13.237 1.00 77.31 1189 PRO A O 1
ATOM 9821 N N . ILE A 1 1190 ? 1.436 5.549 -12.187 1.00 81.06 1190 ILE A N 1
ATOM 9822 C CA . ILE A 1 1190 ? 1.501 4.577 -13.285 1.00 81.06 1190 ILE A CA 1
ATOM 9823 C C . ILE A 1 1190 ? 0.356 3.566 -13.110 1.00 81.06 1190 ILE A C 1
ATOM 9825 O O . ILE A 1 1190 ? 0.366 2.810 -12.127 1.00 81.06 1190 ILE A O 1
ATOM 9829 N N . PRO A 1 1191 ? -0.623 3.497 -14.035 1.00 89.56 1191 PRO A N 1
ATOM 9830 C CA . PRO A 1 1191 ? -1.682 2.502 -13.943 1.00 89.56 1191 PRO A CA 1
ATOM 9831 C C . PRO A 1 1191 ? -1.101 1.087 -14.090 1.00 89.56 1191 PRO A C 1
ATOM 9833 O O . PRO A 1 1191 ? -0.376 0.788 -15.034 1.00 89.56 1191 PRO A O 1
ATOM 9836 N N . LEU A 1 1192 ? -1.441 0.184 -13.174 1.00 89.38 1192 LEU A N 1
ATOM 9837 C CA . LEU A 1 1192 ? -1.218 -1.258 -13.328 1.00 89.38 1192 LEU A CA 1
ATOM 9838 C C . LEU A 1 1192 ? -2.151 -1.848 -14.378 1.00 89.38 1192 LEU A C 1
ATOM 9840 O O . LEU A 1 1192 ? -1.755 -2.650 -15.223 1.00 89.38 1192 LEU A O 1
ATOM 9844 N N . PHE A 1 1193 ? -3.417 -1.471 -14.245 1.00 93.81 1193 PHE A N 1
ATOM 9845 C CA . PHE A 1 1193 ? -4.551 -2.087 -14.897 1.00 93.81 1193 PHE A CA 1
ATOM 9846 C C . PHE A 1 1193 ? -5.681 -1.064 -14.980 1.00 93.81 1193 PHE A C 1
ATOM 9848 O O . PHE A 1 1193 ? -5.886 -0.294 -14.042 1.00 93.81 1193 PHE A O 1
ATOM 9855 N N . VAL A 1 1194 ? -6.418 -1.068 -16.086 1.00 96.31 1194 VAL A N 1
ATOM 9856 C CA . VAL A 1 1194 ? -7.513 -0.135 -16.354 1.00 96.31 1194 VAL A CA 1
ATOM 9857 C C . VAL A 1 1194 ? -8.638 -0.873 -17.075 1.00 96.31 1194 VAL A C 1
ATOM 9859 O O . VAL A 1 1194 ? -8.377 -1.653 -17.991 1.00 96.31 1194 VAL A O 1
ATOM 9862 N N . THR A 1 1195 ? -9.887 -0.603 -16.711 1.00 97.31 1195 THR A N 1
ATOM 9863 C CA . THR A 1 1195 ? -11.074 -1.063 -17.432 1.00 97.31 1195 THR A CA 1
ATOM 9864 C C . THR A 1 1195 ? -12.187 -0.024 -17.393 1.00 97.31 1195 THR A C 1
ATOM 9866 O O . THR A 1 1195 ? -12.445 0.594 -16.368 1.00 97.31 1195 THR A O 1
ATOM 9869 N N . TYR A 1 1196 ? -12.885 0.139 -18.506 1.00 97.50 1196 TYR A N 1
ATOM 9870 C CA . TYR A 1 1196 ? -14.150 0.851 -18.590 1.00 97.50 1196 TYR A CA 1
ATOM 9871 C C . TYR A 1 1196 ? -15.275 -0.112 -18.196 1.00 97.50 1196 TYR A C 1
ATOM 9873 O O . TYR A 1 1196 ? -15.368 -1.220 -18.735 1.00 97.50 1196 TYR A O 1
ATOM 9881 N N . VAL A 1 1197 ? -16.072 0.293 -17.214 1.00 97.56 1197 VAL A N 1
ATOM 9882 C CA . VAL A 1 1197 ? -17.198 -0.443 -16.637 1.00 97.56 1197 VAL A CA 1
ATOM 9883 C C . VAL A 1 1197 ? -18.485 0.220 -17.110 1.00 97.56 1197 VAL A C 1
ATOM 9885 O O . VAL A 1 1197 ? -18.626 1.442 -17.047 1.00 97.56 1197 VAL A O 1
ATOM 9888 N N . GLN A 1 1198 ? -19.395 -0.603 -17.607 1.00 95.50 1198 GLN A N 1
ATOM 9889 C CA . GLN A 1 1198 ? -20.685 -0.245 -18.176 1.00 95.50 1198 GLN A CA 1
ATOM 9890 C C . GLN A 1 1198 ? -21.812 -0.825 -17.318 1.00 95.50 1198 GLN A C 1
ATOM 9892 O O . GLN A 1 1198 ? -21.583 -1.735 -16.523 1.00 95.50 1198 GLN A O 1
ATOM 9897 N N . GLU A 1 1199 ? -23.034 -0.335 -17.517 1.00 93.56 1199 GLU A N 1
ATOM 9898 C CA . GLU A 1 1199 ? -24.238 -0.826 -16.824 1.00 93.56 1199 GLU A CA 1
ATOM 9899 C C . GLU A 1 1199 ? -24.424 -2.355 -16.966 1.00 93.56 1199 GLU A C 1
ATOM 9901 O O . GLU A 1 1199 ? -24.662 -3.040 -15.975 1.00 93.56 1199 GLU A O 1
ATOM 9906 N N . ASP A 1 1200 ? -24.168 -2.911 -18.159 1.00 94.44 1200 ASP A N 1
ATOM 9907 C CA . ASP A 1 1200 ? -24.222 -4.360 -18.442 1.00 94.44 1200 ASP A CA 1
ATOM 9908 C C . ASP A 1 1200 ? -23.172 -5.206 -17.677 1.00 94.44 1200 ASP A C 1
ATOM 9910 O O . ASP A 1 1200 ? -23.272 -6.434 -17.657 1.00 94.44 1200 ASP A O 1
ATOM 9914 N N . ASP A 1 1201 ? -22.137 -4.591 -17.087 1.00 96.06 1201 ASP A N 1
ATOM 9915 C CA . ASP A 1 1201 ? -21.120 -5.302 -16.293 1.00 96.06 1201 ASP A CA 1
ATOM 9916 C C . ASP A 1 1201 ? -21.493 -5.400 -14.799 1.00 96.06 1201 ASP A C 1
ATOM 9918 O O . ASP A 1 1201 ? -20.787 -6.067 -14.032 1.00 96.06 1201 ASP A O 1
ATOM 9922 N N . LEU A 1 1202 ? -22.534 -4.689 -14.351 1.00 96.00 1202 LEU A N 1
ATOM 9923 C CA . LEU A 1 1202 ? -22.896 -4.591 -12.937 1.00 96.00 1202 LEU A CA 1
ATOM 9924 C C . LEU A 1 1202 ? -23.531 -5.894 -12.423 1.00 96.00 1202 LEU A C 1
ATOM 9926 O O . LEU A 1 1202 ? -24.249 -6.596 -13.131 1.00 96.00 1202 LEU A O 1
ATOM 9930 N N . ILE A 1 1203 ? -23.271 -6.229 -11.159 1.00 93.94 1203 ILE A N 1
ATOM 9931 C CA . ILE A 1 1203 ? -23.852 -7.407 -10.507 1.00 93.94 1203 ILE A CA 1
ATOM 9932 C C . ILE A 1 1203 ? -25.173 -6.998 -9.849 1.00 93.94 1203 ILE A C 1
ATOM 9934 O O . ILE A 1 1203 ? -25.187 -6.257 -8.864 1.00 93.94 1203 ILE A O 1
ATOM 9938 N N . HIS A 1 1204 ? -26.283 -7.516 -10.375 1.00 91.06 1204 HIS A N 1
ATOM 9939 C CA . HIS A 1 1204 ? -27.587 -7.402 -9.725 1.00 91.06 1204 HIS A CA 1
ATOM 9940 C C . HIS A 1 1204 ? -27.619 -8.257 -8.449 1.00 91.06 1204 HIS A C 1
ATOM 9942 O O . HIS A 1 1204 ? -27.275 -9.444 -8.482 1.00 91.06 1204 HIS A O 1
ATOM 9948 N N . SER A 1 1205 ? -28.093 -7.686 -7.342 1.00 86.69 1205 SER A N 1
ATOM 9949 C CA . SER A 1 1205 ? -28.350 -8.426 -6.107 1.00 86.69 1205 SER A CA 1
ATOM 9950 C C . SER A 1 1205 ? -29.411 -9.496 -6.377 1.00 86.69 1205 SER A C 1
ATOM 9952 O O . SER A 1 1205 ? -30.509 -9.194 -6.857 1.00 86.69 1205 SER A O 1
ATOM 9954 N N . VAL A 1 1206 ? -29.140 -10.753 -6.021 1.00 80.38 1206 VAL A N 1
ATOM 9955 C CA . VAL A 1 1206 ? -30.177 -11.795 -6.048 1.00 80.38 1206 VAL A CA 1
ATOM 9956 C C . VAL A 1 1206 ? -31.229 -11.428 -4.999 1.00 80.38 1206 VAL A C 1
ATOM 9958 O O . VAL A 1 1206 ? -30.914 -11.398 -3.813 1.00 80.38 1206 VAL A O 1
ATOM 9961 N N . ASN A 1 1207 ? -32.459 -11.125 -5.437 1.00 56.59 1207 ASN A N 1
ATOM 9962 C CA . ASN A 1 1207 ? -33.555 -10.634 -4.588 1.00 56.59 1207 ASN A CA 1
ATOM 9963 C C . ASN A 1 1207 ? -33.722 -11.465 -3.302 1.00 56.59 1207 ASN A C 1
ATOM 9965 O O . ASN A 1 1207 ? -34.381 -12.503 -3.297 1.00 56.59 1207 ASN A O 1
ATOM 9969 N N . SER A 1 1208 ? -33.199 -10.956 -2.187 1.00 50.41 1208 SER A N 1
ATOM 9970 C CA . SER A 1 1208 ? -33.322 -11.561 -0.857 1.00 50.41 1208 SER A CA 1
ATOM 9971 C C . SER A 1 1208 ? -34.676 -11.286 -0.189 1.00 50.41 1208 SER A C 1
ATOM 9973 O O . SER A 1 1208 ? -34.936 -11.776 0.902 1.00 50.41 1208 SER A O 1
ATOM 9975 N N . GLN A 1 1209 ? -35.586 -10.556 -0.846 1.00 42.84 1209 GLN A N 1
ATOM 9976 C CA . GLN A 1 1209 ? -36.902 -10.193 -0.298 1.00 42.84 1209 GLN A CA 1
ATOM 9977 C C . GLN A 1 1209 ? -37.925 -11.349 -0.199 1.00 42.84 1209 GLN A C 1
ATOM 9979 O O . GLN A 1 1209 ? -39.085 -11.095 0.121 1.00 42.84 1209 GLN A O 1
ATOM 9984 N N . GLU A 1 1210 ? -37.525 -12.605 -0.430 1.00 37.84 1210 GLU A N 1
ATOM 9985 C CA . GLU A 1 1210 ? -38.330 -13.791 -0.076 1.00 37.84 1210 GLU A CA 1
ATOM 9986 C C . GLU A 1 1210 ? -38.010 -14.376 1.324 1.00 37.84 1210 GLU A C 1
ATOM 9988 O O . GLU A 1 1210 ? -38.645 -15.360 1.711 1.00 37.84 1210 GLU A O 1
ATOM 9993 N N . SER A 1 1211 ? -37.073 -13.793 2.098 1.00 30.20 1211 SER A N 1
ATOM 9994 C CA . SER A 1 1211 ? -36.721 -14.232 3.471 1.00 30.20 1211 SER A CA 1
ATOM 9995 C C . SER A 1 1211 ? -37.259 -13.329 4.585 1.00 30.20 1211 SER A C 1
ATOM 9997 O O . SER A 1 1211 ? -36.905 -12.128 4.559 1.00 30.20 1211 SER A O 1
#